Protein AF-A0A926AAN6-F1 (afdb_monomer)

Structure (mmCIF, N/CA/C/O backbone):
data_AF-A0A926AAN6-F1
#
_entry.id   AF-A0A926AAN6-F1
#
loop_
_atom_site.group_PDB
_atom_site.id
_atom_site.type_symbol
_atom_site.label_atom_id
_atom_site.label_alt_id
_atom_site.label_comp_id
_atom_site.label_asym_id
_atom_site.label_entity_id
_atom_site.label_seq_id
_atom_site.pdbx_PDB_ins_code
_atom_site.Cartn_x
_atom_site.Cartn_y
_atom_site.Cartn_z
_atom_site.occupancy
_atom_site.B_iso_or_equiv
_atom_site.auth_seq_id
_atom_site.auth_comp_id
_atom_site.auth_asym_id
_atom_site.auth_atom_id
_atom_site.pdbx_PDB_model_num
ATOM 1 N N . MET A 1 1 ? -2.891 -22.371 52.046 1.00 39.91 1 MET A N 1
ATOM 2 C CA . MET A 1 1 ? -2.602 -21.062 51.417 1.00 39.91 1 MET A CA 1
ATOM 3 C C . MET A 1 1 ? -3.390 -19.995 52.161 1.00 39.91 1 MET A C 1
ATOM 5 O O . MET A 1 1 ? -4.611 -20.008 52.103 1.00 39.91 1 MET A O 1
ATOM 9 N N . THR A 1 2 ? -2.715 -19.146 52.933 1.00 35.69 2 THR A N 1
ATOM 10 C CA . THR A 1 2 ? -3.328 -18.027 53.664 1.00 35.69 2 THR A CA 1
ATOM 11 C C . THR A 1 2 ? -3.944 -17.020 52.681 1.00 35.69 2 THR A C 1
ATOM 13 O O . THR A 1 2 ? -3.324 -16.717 51.659 1.00 35.69 2 THR A O 1
ATOM 16 N N . PRO A 1 3 ? -5.157 -16.497 52.934 1.00 47.09 3 PRO A N 1
ATOM 17 C CA . PRO A 1 3 ? -5.773 -15.512 52.055 1.00 47.09 3 PRO A CA 1
ATOM 18 C C . PRO A 1 3 ? -4.968 -14.211 52.133 1.00 47.09 3 PRO A C 1
ATOM 20 O O . PRO A 1 3 ? -4.915 -13.558 53.176 1.00 47.09 3 PRO A O 1
ATOM 23 N N . THR A 1 4 ? -4.318 -13.829 51.033 1.00 51.00 4 THR A N 1
ATOM 24 C CA . THR A 1 4 ? -3.690 -12.508 50.899 1.00 51.00 4 THR A CA 1
ATOM 25 C C . THR A 1 4 ? -4.726 -11.433 51.221 1.00 51.00 4 THR A C 1
ATOM 27 O O . THR A 1 4 ? -5.824 -11.448 50.658 1.00 51.00 4 THR A O 1
ATOM 30 N N . ARG A 1 5 ? -4.402 -10.506 52.130 1.00 64.69 5 ARG A N 1
ATOM 31 C CA . ARG A 1 5 ? -5.332 -9.445 52.547 1.00 64.69 5 ARG A CA 1
ATOM 32 C C . ARG A 1 5 ? -5.772 -8.631 51.312 1.00 64.69 5 ARG A C 1
ATOM 34 O O . ARG A 1 5 ? -4.910 -8.274 50.511 1.00 64.69 5 ARG A O 1
ATOM 41 N N . PRO A 1 6 ? -7.056 -8.239 51.175 1.00 67.88 6 PRO A N 1
ATOM 42 C CA . PRO A 1 6 ? -7.577 -7.515 50.002 1.00 67.88 6 PRO A CA 1
ATOM 43 C C . PRO A 1 6 ? -6.757 -6.278 49.588 1.00 67.88 6 PRO A C 1
ATOM 45 O O . PRO A 1 6 ? -6.590 -5.997 48.402 1.00 67.88 6 PRO A O 1
ATOM 48 N N . LYS A 1 7 ? -6.178 -5.573 50.571 1.00 75.12 7 LYS A N 1
ATOM 49 C CA . LYS A 1 7 ? -5.303 -4.409 50.358 1.00 75.12 7 LYS A CA 1
ATOM 50 C C . LYS A 1 7 ? -3.996 -4.750 49.626 1.00 75.12 7 LYS A C 1
ATOM 52 O O . LYS A 1 7 ? -3.466 -3.916 48.899 1.00 75.12 7 LYS A O 1
ATOM 57 N N . GLU A 1 8 ? -3.467 -5.959 49.802 1.00 80.62 8 GLU A N 1
ATOM 58 C CA . GLU A 1 8 ? -2.231 -6.399 49.151 1.00 80.62 8 GLU A CA 1
ATOM 59 C C . GLU A 1 8 ? -2.458 -6.688 47.662 1.00 80.62 8 GLU A C 1
ATOM 61 O O . GLU A 1 8 ? -1.670 -6.262 46.817 1.00 80.62 8 GLU A O 1
ATOM 66 N N . THR A 1 9 ? -3.577 -7.333 47.322 1.00 80.00 9 THR A N 1
ATOM 67 C CA . THR A 1 9 ? -3.981 -7.579 45.931 1.00 80.00 9 THR A CA 1
ATOM 68 C C . THR A 1 9 ? -4.187 -6.266 45.175 1.00 80.00 9 THR A C 1
ATOM 70 O O . THR A 1 9 ? -3.645 -6.092 44.085 1.00 80.00 9 THR A O 1
ATOM 73 N N . GLU A 1 10 ? -4.895 -5.301 45.770 1.00 85.31 10 GLU A N 1
ATOM 74 C CA . GLU A 1 10 ? -5.105 -3.971 45.177 1.00 85.31 10 GLU A CA 1
ATOM 75 C C . GLU A 1 10 ? -3.780 -3.224 44.945 1.00 85.31 10 GLU A C 1
ATOM 77 O O . GLU A 1 10 ? -3.587 -2.604 43.895 1.00 85.31 10 GLU A O 1
ATOM 82 N N . ARG A 1 11 ? -2.823 -3.339 45.877 1.00 85.62 11 ARG A N 1
ATOM 83 C CA . ARG A 1 11 ? -1.478 -2.766 45.723 1.00 85.62 11 ARG A CA 1
ATOM 84 C C . ARG A 1 11 ? -0.717 -3.394 44.551 1.00 85.62 11 ARG A C 1
ATOM 86 O O . ARG A 1 11 ? -0.137 -2.663 43.751 1.00 85.62 11 ARG A O 1
ATOM 93 N N . ARG A 1 12 ? -0.753 -4.725 44.406 1.00 88.31 12 ARG A N 1
ATOM 94 C CA . ARG A 1 12 ? -0.100 -5.438 43.289 1.00 88.31 12 ARG A CA 1
ATOM 95 C C . ARG A 1 12 ? -0.678 -5.029 41.930 1.00 88.31 12 ARG A C 1
ATOM 97 O O . ARG A 1 12 ? 0.085 -4.744 41.012 1.00 88.31 12 ARG A O 1
ATOM 104 N N . LEU A 1 13 ? -2.005 -4.938 41.810 1.00 88.12 13 LEU A N 1
ATOM 105 C CA . LEU A 1 13 ? -2.676 -4.513 40.571 1.00 88.12 13 LEU A CA 1
ATOM 106 C C . LEU A 1 13 ? -2.329 -3.068 40.190 1.00 88.12 13 LEU A C 1
ATOM 108 O O . LEU A 1 13 ? -2.095 -2.768 39.017 1.00 88.12 13 LEU A O 1
ATOM 112 N N . ARG A 1 14 ? -2.256 -2.176 41.186 1.00 89.00 14 ARG A N 1
ATOM 113 C CA . ARG A 1 14 ? -1.827 -0.788 40.988 1.00 89.00 14 ARG A CA 1
ATOM 114 C C . ARG A 1 14 ? -0.399 -0.715 40.449 1.00 89.00 14 ARG A C 1
ATOM 116 O O . ARG A 1 14 ? -0.176 -0.014 39.469 1.00 89.00 14 ARG A O 1
ATOM 123 N N . HIS A 1 15 ? 0.540 -1.448 41.050 1.00 90.06 15 HIS A N 1
ATOM 124 C CA . HIS A 1 15 ? 1.931 -1.469 40.591 1.00 90.06 15 HIS A CA 1
ATOM 125 C C . HIS A 1 15 ? 2.071 -2.065 39.184 1.00 90.06 15 HIS A C 1
ATOM 127 O O . HIS A 1 15 ? 2.798 -1.509 38.368 1.00 90.06 15 HIS A O 1
ATOM 133 N N . ALA A 1 16 ? 1.346 -3.145 38.875 1.00 91.50 16 ALA A N 1
ATOM 134 C CA . ALA A 1 16 ? 1.390 -3.775 37.556 1.00 91.50 16 ALA A CA 1
ATOM 135 C C . ALA A 1 16 ? 0.917 -2.829 36.437 1.00 91.50 16 ALA A C 1
ATOM 137 O O . ALA A 1 16 ? 1.589 -2.691 35.418 1.00 91.50 16 ALA A O 1
ATOM 138 N N . GLU A 1 17 ? -0.210 -2.136 36.632 1.00 94.81 17 GLU A N 1
ATOM 139 C CA . GLU A 1 17 ? -0.684 -1.144 35.656 1.00 94.81 17 GLU A CA 1
ATOM 140 C C . GLU A 1 17 ? 0.246 0.065 35.575 1.00 94.81 17 GLU A C 1
ATOM 142 O O . GLU A 1 17 ? 0.552 0.514 34.474 1.00 94.81 17 GLU A O 1
ATOM 147 N N . GLY A 1 18 ? 0.735 0.563 36.717 1.00 92.12 18 GLY A N 1
ATOM 148 C CA . GLY A 1 18 ? 1.689 1.671 36.753 1.00 92.12 18 GLY A CA 1
ATOM 149 C C . GLY A 1 18 ? 2.972 1.362 35.977 1.00 92.12 18 GLY A C 1
ATOM 150 O O . GLY A 1 18 ? 3.433 2.198 35.207 1.00 92.12 18 GLY A O 1
ATOM 151 N N . PHE A 1 19 ? 3.501 0.142 36.102 1.00 95.25 19 PHE A N 1
ATOM 152 C CA . PHE A 1 19 ? 4.673 -0.312 35.351 1.00 95.25 19 PHE A CA 1
ATOM 153 C C . PHE A 1 19 ? 4.421 -0.344 33.835 1.00 95.25 19 PHE A C 1
ATOM 155 O O . PHE A 1 19 ? 5.234 0.151 33.057 1.00 95.25 19 PHE A O 1
ATOM 162 N N . LEU A 1 20 ? 3.270 -0.868 33.400 1.00 95.25 20 LEU A N 1
ATOM 163 C CA . LEU A 1 20 ? 2.915 -0.891 31.979 1.00 95.25 20 LEU A CA 1
ATOM 164 C C . LEU A 1 20 ? 2.695 0.521 31.418 1.00 95.25 20 LEU A C 1
ATOM 166 O O . LEU A 1 20 ? 3.139 0.814 30.311 1.00 95.25 20 LEU A O 1
ATOM 170 N N . LEU A 1 21 ? 2.053 1.416 32.173 1.00 95.25 21 LEU A N 1
ATOM 171 C CA . LEU A 1 21 ? 1.875 2.812 31.760 1.00 95.25 21 LEU A CA 1
ATOM 172 C C . LEU A 1 21 ? 3.196 3.584 31.735 1.00 95.25 21 LEU A C 1
ATOM 174 O O . LEU A 1 21 ? 3.369 4.437 30.868 1.00 95.25 21 LEU A O 1
ATOM 178 N N . LEU A 1 22 ? 4.143 3.262 32.619 1.00 95.62 22 LEU A N 1
ATOM 179 C CA . LEU A 1 22 ? 5.498 3.806 32.556 1.00 95.62 22 LEU A CA 1
ATOM 180 C C . LEU A 1 22 ? 6.193 3.396 31.251 1.00 95.62 22 LEU A C 1
ATOM 182 O O . LEU A 1 22 ? 6.803 4.242 30.605 1.00 95.62 22 LEU A O 1
ATOM 186 N N . ALA A 1 23 ? 6.040 2.144 30.809 1.00 95.31 23 ALA A N 1
ATOM 187 C CA . ALA A 1 23 ? 6.554 1.715 29.507 1.00 95.31 23 ALA A CA 1
ATOM 188 C C . ALA A 1 23 ? 5.915 2.500 28.342 1.00 95.31 23 ALA A C 1
ATOM 190 O O . ALA A 1 23 ? 6.617 2.900 27.413 1.00 95.31 23 ALA A O 1
ATOM 191 N N . VAL A 1 24 ? 4.608 2.797 28.409 1.00 96.12 24 VAL A N 1
ATOM 192 C CA . VAL A 1 24 ? 3.939 3.671 27.423 1.00 96.12 24 VAL A CA 1
ATOM 193 C C . VAL A 1 24 ? 4.493 5.098 27.479 1.00 96.12 24 VAL A C 1
ATOM 195 O O . VAL A 1 24 ? 4.742 5.691 26.433 1.00 96.12 24 VAL A O 1
ATOM 198 N N . ALA A 1 25 ? 4.741 5.645 28.671 1.00 96.31 25 ALA A N 1
ATOM 199 C CA . ALA A 1 25 ? 5.341 6.967 28.830 1.00 96.31 25 ALA A CA 1
ATOM 200 C C . ALA A 1 25 ? 6.756 7.030 28.232 1.00 96.31 25 ALA A C 1
ATOM 202 O O . ALA A 1 25 ? 7.068 7.964 27.496 1.00 96.31 25 ALA A O 1
ATOM 203 N N . LEU A 1 26 ? 7.588 6.011 28.470 1.00 95.62 26 LEU A N 1
ATOM 204 C CA . LEU A 1 26 ? 8.913 5.895 27.853 1.00 95.62 26 LEU A CA 1
ATOM 205 C C . LEU A 1 26 ? 8.826 5.827 26.323 1.00 95.62 26 LEU A C 1
ATOM 207 O O . LEU A 1 26 ? 9.638 6.446 25.642 1.00 95.62 26 LEU A O 1
ATOM 211 N N . LEU A 1 27 ? 7.811 5.152 25.775 1.00 93.62 27 LEU A N 1
ATOM 212 C CA . LEU A 1 27 ? 7.558 5.130 24.333 1.00 93.62 27 LEU A CA 1
ATOM 213 C C . LEU A 1 27 ? 7.157 6.510 23.791 1.00 93.62 27 LEU A C 1
ATOM 215 O O . LEU A 1 27 ? 7.588 6.865 22.694 1.00 93.62 27 LEU A O 1
ATOM 219 N N . ILE A 1 28 ? 6.391 7.308 24.547 1.00 95.19 28 ILE A N 1
ATOM 220 C CA . ILE A 1 28 ? 6.108 8.710 24.188 1.00 95.19 28 ILE A CA 1
ATOM 221 C C . ILE A 1 28 ? 7.417 9.487 24.079 1.00 95.19 28 ILE A C 1
ATOM 223 O O . ILE A 1 28 ? 7.634 10.145 23.067 1.00 95.19 28 ILE A O 1
ATOM 227 N N . PHE A 1 29 ? 8.297 9.391 25.079 1.00 94.38 29 PHE A N 1
ATOM 228 C CA . PHE A 1 29 ? 9.581 10.094 25.061 1.00 94.38 29 PHE A CA 1
ATOM 229 C C . PHE A 1 29 ? 10.482 9.630 23.915 1.00 94.38 29 PHE A C 1
ATOM 231 O O . PHE A 1 29 ? 10.995 10.467 23.175 1.00 94.38 29 PHE A O 1
ATOM 238 N N . ALA A 1 30 ? 10.632 8.317 23.722 1.00 93.44 30 ALA A N 1
ATOM 239 C CA . ALA A 1 30 ? 11.448 7.756 22.650 1.00 93.44 30 ALA A CA 1
ATOM 240 C C . ALA A 1 30 ? 10.919 8.161 21.266 1.00 93.44 30 ALA A C 1
ATOM 242 O O . ALA A 1 30 ? 11.670 8.675 20.439 1.00 93.44 30 ALA A O 1
ATOM 243 N N . GLY A 1 31 ? 9.612 8.009 21.032 1.00 92.94 31 GLY A N 1
ATOM 244 C CA . GLY A 1 31 ? 8.982 8.410 19.777 1.00 92.94 31 GLY A CA 1
ATOM 245 C C . GLY A 1 31 ? 9.070 9.916 19.542 1.00 92.94 31 GLY A C 1
ATOM 246 O O . GLY A 1 31 ? 9.364 10.347 18.428 1.00 92.94 31 GLY A O 1
ATOM 247 N N . ALA A 1 32 ? 8.881 10.723 20.589 1.00 91.81 32 ALA A N 1
ATOM 248 C CA . ALA A 1 32 ? 9.013 12.168 20.502 1.00 91.81 32 ALA A CA 1
ATOM 249 C C . ALA A 1 32 ? 10.443 12.593 20.139 1.00 91.81 32 ALA A C 1
ATOM 251 O O . ALA A 1 32 ? 10.627 13.434 19.259 1.00 91.81 32 ALA A O 1
ATOM 252 N N . PHE A 1 33 ? 11.444 11.981 20.773 1.00 92.62 33 PHE A N 1
ATOM 253 C CA . PHE A 1 33 ? 12.853 12.216 20.477 1.00 92.62 33 PHE A CA 1
ATOM 254 C C . PHE A 1 33 ? 13.185 11.871 19.020 1.00 92.62 33 PHE A C 1
ATOM 256 O O . PHE A 1 33 ? 13.723 12.713 18.302 1.00 92.62 33 PHE A O 1
ATOM 263 N N . SER A 1 34 ? 12.786 10.684 18.545 1.00 91.81 34 SER A N 1
ATOM 264 C CA . SER A 1 34 ? 12.990 10.278 17.148 1.00 91.81 34 SER A CA 1
ATOM 265 C C . SER A 1 34 ? 12.321 11.240 16.161 1.00 91.81 34 SER A C 1
ATOM 267 O O . SER A 1 34 ? 12.946 11.675 15.197 1.00 91.81 34 SER A O 1
ATOM 269 N N . LEU A 1 35 ? 11.069 11.628 16.412 1.00 92.25 35 LEU A N 1
ATOM 270 C CA . LEU A 1 35 ? 10.323 12.521 15.521 1.00 92.25 35 LEU A CA 1
ATOM 271 C C . LEU A 1 35 ? 10.901 13.941 15.494 1.00 92.25 35 LEU A C 1
ATOM 273 O O . LEU A 1 35 ? 10.916 14.569 14.434 1.00 92.25 35 LEU A O 1
ATOM 277 N N . LEU A 1 36 ? 11.399 14.450 16.624 1.00 89.62 36 LEU A N 1
ATOM 278 C CA . LEU A 1 36 ? 12.101 15.734 16.671 1.00 89.62 36 LEU A CA 1
ATOM 279 C C . LEU A 1 36 ? 13.431 15.685 15.920 1.00 89.62 36 LEU A C 1
ATOM 281 O O . LEU A 1 36 ? 13.726 16.625 15.185 1.00 89.62 36 LEU A O 1
ATOM 285 N N . ALA A 1 37 ? 14.195 14.598 16.049 1.00 90.19 37 ALA A N 1
ATOM 286 C CA . ALA A 1 37 ? 15.444 14.423 15.311 1.00 90.19 37 ALA A CA 1
ATOM 287 C C . ALA A 1 37 ? 15.208 14.447 13.791 1.00 90.19 37 ALA A C 1
ATOM 289 O O . ALA A 1 37 ? 15.947 15.098 13.057 1.00 90.19 37 ALA A O 1
ATOM 290 N N . VAL A 1 38 ? 14.129 13.809 13.325 1.00 89.94 38 VAL A N 1
ATOM 291 C CA . VAL A 1 38 ? 13.781 13.749 11.898 1.00 89.94 38 VAL A CA 1
ATOM 292 C C . VAL A 1 38 ? 13.192 15.067 11.381 1.00 89.94 38 VAL A C 1
ATOM 294 O O . VAL A 1 38 ? 13.515 15.504 10.278 1.00 89.94 38 VAL A O 1
ATOM 297 N N . LYS A 1 39 ? 12.319 15.729 12.153 1.00 89.06 39 LYS A N 1
ATOM 298 C CA . LYS A 1 39 ? 11.575 16.917 11.683 1.00 89.06 39 LYS A CA 1
ATOM 299 C C . LYS A 1 39 ? 12.218 18.256 12.031 1.00 89.06 39 LYS A C 1
ATOM 301 O O . LYS A 1 39 ? 11.873 19.265 11.416 1.00 89.06 39 LYS A O 1
ATOM 306 N N . GLY A 1 40 ? 13.147 18.280 12.983 1.00 85.50 40 GLY A N 1
ATOM 307 C CA . GLY A 1 40 ? 13.863 19.475 13.433 1.00 85.50 40 GLY A CA 1
ATOM 308 C C . GLY A 1 40 ? 14.506 20.284 12.299 1.00 85.50 40 GLY A C 1
ATOM 309 O O . GLY A 1 40 ? 14.237 21.485 12.214 1.00 85.50 40 GLY A O 1
ATOM 310 N N . PRO A 1 41 ? 15.264 19.662 11.372 1.00 83.88 41 PRO A N 1
ATOM 311 C CA . PRO A 1 41 ? 15.881 20.382 10.255 1.00 83.88 41 PRO A CA 1
ATOM 312 C C . PRO A 1 41 ? 14.861 21.098 9.356 1.00 83.88 41 PRO A C 1
ATOM 314 O O . PRO A 1 41 ? 15.060 22.250 8.974 1.00 83.88 41 PRO A O 1
ATOM 317 N N . GLY A 1 42 ? 13.724 20.452 9.071 1.00 81.00 42 GLY A N 1
ATOM 318 C CA . GLY A 1 42 ? 12.646 21.043 8.271 1.00 81.00 42 GLY A CA 1
ATOM 319 C C . GLY A 1 42 ? 11.953 22.221 8.964 1.00 81.00 42 GLY A C 1
ATOM 320 O O . GLY A 1 42 ? 11.536 23.169 8.297 1.00 81.00 42 GLY A O 1
ATOM 321 N N . LEU A 1 43 ? 11.870 22.198 10.299 1.00 84.25 43 LEU A N 1
ATOM 322 C CA . LEU A 1 43 ? 11.372 23.329 11.086 1.00 84.25 43 LEU A CA 1
ATOM 323 C C . LEU A 1 43 ? 12.321 24.530 10.998 1.00 84.25 43 LEU A C 1
ATOM 325 O O . LEU A 1 43 ? 11.846 25.646 10.800 1.00 84.25 43 LEU A O 1
ATOM 329 N N . ALA A 1 44 ? 13.636 24.314 11.080 1.00 82.12 44 ALA A N 1
ATOM 330 C CA . ALA A 1 44 ? 14.626 25.386 10.947 1.00 82.12 44 ALA A CA 1
ATOM 331 C C . ALA A 1 44 ? 14.600 26.017 9.543 1.00 82.12 44 ALA A C 1
ATOM 333 O O . ALA A 1 44 ? 14.515 27.236 9.413 1.00 82.12 44 ALA A O 1
ATOM 334 N N . ALA A 1 45 ? 14.559 25.188 8.495 1.00 79.88 45 ALA A N 1
ATOM 335 C CA . ALA A 1 45 ? 14.480 25.650 7.107 1.00 79.88 45 ALA A CA 1
ATOM 336 C C . ALA A 1 45 ? 13.193 26.440 6.793 1.00 79.88 45 ALA A C 1
ATOM 338 O O . ALA A 1 45 ? 13.163 27.226 5.853 1.00 79.88 45 ALA A O 1
ATOM 339 N N . SER A 1 46 ? 12.125 26.257 7.579 1.00 82.69 46 SER A N 1
ATOM 340 C CA . SER A 1 46 ? 10.851 26.960 7.379 1.00 82.69 46 SER A CA 1
ATOM 341 C C . SER A 1 46 ? 10.842 28.418 7.850 1.00 82.69 46 SER A C 1
ATOM 343 O O . SER A 1 46 ? 9.863 29.118 7.606 1.00 82.69 46 SER A O 1
ATOM 345 N N . ALA A 1 47 ? 11.901 28.895 8.513 1.00 80.75 47 ALA A N 1
ATOM 346 C CA . ALA A 1 47 ? 11.962 30.257 9.048 1.00 80.75 47 ALA A CA 1
ATOM 347 C C . ALA A 1 47 ? 11.866 31.347 7.963 1.00 80.75 47 ALA A C 1
ATOM 349 O O . ALA A 1 47 ? 11.318 32.414 8.222 1.00 80.75 47 ALA A O 1
ATOM 350 N N . SER A 1 48 ? 12.354 31.066 6.753 1.00 81.56 48 SER A N 1
ATOM 351 C CA . SER A 1 48 ? 12.289 31.965 5.593 1.00 81.56 48 SER A CA 1
ATOM 352 C C . SER A 1 48 ? 11.074 31.721 4.688 1.00 81.56 48 SER A C 1
ATOM 354 O O . SER A 1 48 ? 10.930 32.386 3.663 1.00 81.56 48 SER A O 1
ATOM 356 N N . ALA A 1 49 ? 10.202 30.766 5.030 1.00 87.88 49 ALA A N 1
ATOM 357 C CA . ALA A 1 49 ? 9.058 30.398 4.205 1.00 87.88 49 ALA A CA 1
ATOM 358 C C . ALA A 1 49 ? 7.870 31.358 4.394 1.00 87.88 49 ALA A C 1
ATOM 360 O O . ALA A 1 49 ? 7.607 31.866 5.486 1.00 87.88 49 ALA A O 1
ATOM 361 N N . VAL A 1 50 ? 7.098 31.561 3.328 1.00 90.81 50 VAL A N 1
ATOM 362 C CA . VAL A 1 50 ? 5.937 32.455 3.323 1.00 90.81 50 VAL A CA 1
ATOM 363 C C . VAL A 1 50 ? 4.743 31.757 3.964 1.00 90.81 50 VAL A C 1
ATOM 365 O O . VAL A 1 50 ? 4.268 30.719 3.494 1.00 90.81 50 VAL A O 1
ATOM 368 N N . ASN A 1 51 ? 4.221 32.341 5.041 1.00 91.50 51 ASN A N 1
ATOM 369 C CA . ASN A 1 51 ? 3.037 31.818 5.708 1.00 91.50 51 ASN A CA 1
ATOM 370 C C . ASN A 1 51 ? 1.758 32.284 5.007 1.00 91.50 51 ASN A C 1
ATOM 372 O O . ASN A 1 51 ? 1.352 33.435 5.129 1.00 91.50 51 ASN A O 1
ATOM 376 N N . ILE A 1 52 ? 1.062 31.368 4.337 1.00 90.69 52 ILE A N 1
ATOM 377 C CA . ILE A 1 52 ? -0.126 31.665 3.521 1.00 90.69 52 ILE A CA 1
ATOM 378 C C . ILE A 1 52 ? -1.303 32.212 4.340 1.00 90.69 52 ILE A C 1
ATOM 380 O O . ILE A 1 52 ? -2.222 32.825 3.790 1.00 90.69 52 ILE A O 1
ATOM 384 N N . ASN A 1 53 ? -1.289 32.009 5.660 1.00 91.38 53 ASN A N 1
ATOM 385 C CA . ASN A 1 53 ? -2.325 32.495 6.562 1.00 91.38 53 ASN A CA 1
ATOM 386 C C . ASN A 1 53 ? -2.068 33.901 7.107 1.00 91.38 53 ASN A C 1
ATOM 388 O O . ASN A 1 53 ? -3.013 34.539 7.567 1.00 91.38 53 ASN A O 1
ATOM 392 N N . THR A 1 54 ? -0.836 34.403 7.023 1.00 90.50 54 THR A N 1
ATOM 393 C CA . THR A 1 54 ? -0.477 35.750 7.497 1.00 90.50 54 THR A CA 1
ATOM 394 C C . THR A 1 54 ? 0.060 36.648 6.390 1.00 90.50 54 THR A C 1
ATOM 396 O O . THR A 1 54 ? -0.007 37.863 6.532 1.00 90.50 54 THR A O 1
ATOM 399 N N . ALA A 1 55 ? 0.514 36.074 5.275 1.00 90.81 55 ALA A N 1
ATOM 400 C CA . ALA A 1 55 ? 1.084 36.796 4.149 1.00 90.81 55 ALA A CA 1
ATOM 401 C C . ALA A 1 55 ? 0.111 37.826 3.561 1.00 90.81 55 ALA A C 1
ATOM 403 O O . ALA A 1 55 ? -1.112 37.606 3.499 1.00 90.81 55 ALA A O 1
ATOM 404 N N . SER A 1 56 ? 0.694 38.939 3.128 1.00 92.94 56 SER A N 1
ATOM 405 C CA . SER A 1 56 ? 0.085 39.997 2.333 1.00 92.94 56 SER A CA 1
ATOM 406 C C . SER A 1 56 ? -0.141 39.550 0.883 1.00 92.94 56 SER A C 1
ATOM 408 O O . SER A 1 56 ? 0.421 38.560 0.410 1.00 92.94 56 SER A O 1
ATOM 410 N N . GLY A 1 57 ? -0.955 40.311 0.141 1.00 89.31 57 GLY A N 1
ATOM 411 C CA . GLY A 1 57 ? -1.175 40.048 -1.285 1.00 89.31 57 GLY A CA 1
ATOM 412 C C . GLY A 1 57 ? 0.115 40.133 -2.111 1.00 89.31 57 GLY A C 1
ATOM 413 O O . GLY A 1 57 ? 0.279 39.361 -3.046 1.00 89.31 57 GLY A O 1
ATOM 414 N N . GLN A 1 58 ? 1.053 41.013 -1.743 1.00 91.88 58 GLN A N 1
ATOM 415 C CA . GLN A 1 58 ? 2.336 41.151 -2.443 1.00 91.88 58 GLN A CA 1
ATOM 416 C C . GLN A 1 58 ? 3.257 39.949 -2.211 1.00 91.88 58 GLN A C 1
ATOM 418 O O . GLN A 1 58 ? 3.863 39.452 -3.156 1.00 91.88 58 GLN A O 1
ATOM 423 N N . GLU A 1 59 ? 3.346 39.457 -0.975 1.00 90.88 59 GLU A N 1
ATOM 424 C CA . GLU A 1 59 ? 4.157 38.276 -0.651 1.00 90.88 59 GLU A CA 1
ATOM 425 C C . GLU A 1 59 ? 3.615 37.021 -1.339 1.00 90.88 59 GLU A C 1
ATOM 427 O O . GLU A 1 59 ? 4.388 36.251 -1.901 1.00 90.88 59 GLU A O 1
ATOM 432 N N . LEU A 1 60 ? 2.288 36.841 -1.360 1.00 88.69 60 LEU A N 1
ATOM 433 C CA . LEU A 1 60 ? 1.650 35.729 -2.071 1.00 88.69 60 LEU A CA 1
ATOM 434 C C . LEU A 1 60 ? 1.825 35.828 -3.588 1.00 88.69 60 LEU A C 1
ATOM 436 O O . LEU A 1 60 ? 2.079 34.808 -4.221 1.00 88.69 60 LEU A O 1
ATOM 440 N N . ALA A 1 61 ? 1.720 37.033 -4.159 1.00 89.88 61 ALA A N 1
ATOM 441 C CA . ALA A 1 61 ? 1.955 37.265 -5.582 1.00 89.88 61 ALA A CA 1
ATOM 442 C C . ALA A 1 61 ? 3.376 36.854 -5.989 1.00 89.88 61 ALA A C 1
ATOM 444 O O . ALA A 1 61 ? 3.539 36.123 -6.958 1.00 89.88 61 ALA A O 1
ATOM 445 N N . ARG A 1 62 ? 4.393 37.240 -5.204 1.00 90.50 62 ARG A N 1
ATOM 446 C CA . ARG A 1 62 ? 5.788 36.833 -5.450 1.00 90.50 62 ARG A CA 1
ATOM 447 C C . ARG A 1 62 ? 6.006 35.337 -5.242 1.00 90.50 62 ARG A C 1
ATOM 449 O O . ARG A 1 62 ? 6.692 34.710 -6.035 1.00 90.50 62 ARG A O 1
ATOM 456 N N . ALA A 1 63 ? 5.449 34.768 -4.173 1.00 87.50 63 ALA A N 1
ATOM 457 C CA . ALA A 1 63 ? 5.687 33.371 -3.821 1.00 87.50 63 ALA A CA 1
ATOM 458 C C . ALA A 1 63 ? 5.033 32.382 -4.797 1.00 87.50 63 ALA A C 1
ATOM 460 O O . ALA A 1 63 ? 5.561 31.294 -4.994 1.00 87.50 63 ALA A O 1
ATOM 461 N N . LEU A 1 64 ? 3.883 32.742 -5.374 1.00 87.44 64 LEU A N 1
ATOM 462 C CA . LEU A 1 64 ? 3.120 31.897 -6.298 1.00 87.44 64 LEU A CA 1
ATOM 463 C C . LEU A 1 64 ? 3.266 32.314 -7.768 1.00 87.44 64 LEU A C 1
ATOM 465 O O . LEU A 1 64 ? 2.646 31.678 -8.613 1.00 87.44 64 LEU A O 1
ATOM 469 N N . ASP A 1 65 ? 4.028 33.371 -8.059 1.00 88.94 65 ASP A N 1
ATOM 470 C CA . ASP A 1 65 ? 4.128 33.984 -9.390 1.00 88.94 65 ASP A CA 1
ATOM 471 C C . ASP A 1 65 ? 2.745 34.326 -9.987 1.00 88.94 65 ASP A C 1
ATOM 473 O O . ASP A 1 65 ? 2.365 33.905 -11.079 1.00 88.94 65 ASP A O 1
ATOM 477 N N . LEU A 1 66 ? 1.930 35.045 -9.202 1.00 88.00 66 LEU A N 1
ATOM 478 C CA . LEU A 1 66 ? 0.554 35.412 -9.555 1.00 88.00 66 LEU A CA 1
ATOM 479 C C . LEU A 1 66 ? 0.380 36.925 -9.723 1.00 88.00 66 LEU A C 1
ATOM 481 O O . LEU A 1 66 ? 0.989 37.699 -8.980 1.00 88.00 66 LEU A O 1
ATOM 485 N N . PRO A 1 67 ? -0.557 37.370 -10.585 1.00 91.25 67 PRO A N 1
ATOM 486 C CA . PRO A 1 67 ? -1.005 38.757 -10.602 1.00 91.25 67 PRO A CA 1
ATOM 487 C C . PRO A 1 67 ? -1.483 39.213 -9.216 1.00 91.25 67 PRO A C 1
ATOM 489 O O . PRO A 1 67 ? -2.219 38.497 -8.526 1.00 91.25 67 PRO A O 1
ATOM 492 N N . LEU A 1 68 ? -1.113 40.436 -8.821 1.00 91.62 68 LEU A N 1
ATOM 493 C CA . LEU A 1 68 ? -1.393 40.976 -7.484 1.00 91.62 68 LEU A CA 1
ATOM 494 C C . LEU A 1 68 ? -2.887 40.940 -7.125 1.00 91.62 68 LEU A C 1
ATOM 496 O O . LEU A 1 68 ? -3.244 40.676 -5.977 1.00 91.62 68 LEU A O 1
ATOM 500 N N . ASP A 1 69 ? -3.766 41.156 -8.100 1.00 88.88 69 ASP A N 1
ATOM 501 C CA . ASP A 1 69 ? -5.215 41.160 -7.893 1.00 88.88 69 ASP A CA 1
ATOM 502 C C . ASP A 1 69 ? -5.754 39.767 -7.550 1.00 88.88 69 ASP A C 1
ATOM 504 O O . ASP A 1 69 ? -6.630 39.625 -6.693 1.00 88.88 69 ASP A O 1
ATOM 508 N N . GLN A 1 70 ? -5.185 38.716 -8.152 1.00 88.50 70 GLN A N 1
ATOM 509 C CA . GLN A 1 70 ? -5.519 37.333 -7.811 1.00 88.50 70 GLN A CA 1
ATOM 510 C C . GLN A 1 70 ? -5.049 37.005 -6.391 1.00 88.50 70 GLN A C 1
ATOM 512 O O . GLN A 1 70 ? -5.819 36.460 -5.599 1.00 88.50 70 GLN A O 1
ATOM 517 N N . ALA A 1 71 ? -3.830 37.413 -6.027 1.00 88.69 71 ALA A N 1
ATOM 518 C CA . ALA A 1 71 ? -3.301 37.217 -4.680 1.00 88.69 71 ALA A CA 1
ATOM 519 C C . ALA A 1 71 ? -4.117 37.968 -3.607 1.00 88.69 71 ALA A C 1
ATOM 521 O O . ALA A 1 71 ? -4.402 37.413 -2.543 1.00 88.69 71 ALA A O 1
ATOM 522 N N . LYS A 1 72 ? -4.580 39.195 -3.890 1.00 90.44 72 LYS A N 1
ATOM 523 C CA . LYS A 1 72 ? -5.488 39.949 -3.003 1.00 90.44 72 LYS A CA 1
ATOM 524 C C . LYS A 1 72 ? -6.817 39.219 -2.780 1.00 90.44 72 LYS A C 1
ATOM 526 O O . LYS A 1 72 ? -7.262 39.123 -1.637 1.00 90.44 72 LYS A O 1
ATOM 531 N N . ARG A 1 73 ? -7.407 38.623 -3.824 1.00 87.25 73 ARG A N 1
ATOM 532 C CA . ARG A 1 73 ? -8.635 37.810 -3.701 1.00 87.25 73 ARG A CA 1
ATOM 533 C C . ARG A 1 73 ? -8.437 36.558 -2.841 1.00 87.25 73 ARG A C 1
ATOM 535 O O . ARG A 1 73 ? -9.355 36.155 -2.131 1.00 87.25 73 ARG A O 1
ATOM 542 N N . ILE A 1 74 ? -7.244 35.955 -2.850 1.00 86.94 74 ILE A N 1
ATOM 543 C CA . ILE A 1 74 ? -6.911 34.839 -1.945 1.00 86.94 74 ILE A CA 1
ATOM 544 C C . ILE A 1 74 ? -6.924 35.315 -0.486 1.00 86.94 74 ILE A C 1
ATOM 546 O O . ILE A 1 74 ? -7.519 34.655 0.370 1.00 86.94 74 ILE A O 1
ATOM 550 N N . VAL A 1 75 ? -6.314 36.471 -0.200 1.00 89.06 75 VAL A N 1
ATOM 551 C CA . VAL A 1 75 ? -6.307 37.077 1.144 1.00 89.06 75 VAL A CA 1
ATOM 552 C C . VAL A 1 75 ? -7.725 37.418 1.608 1.00 89.06 75 VAL A C 1
ATOM 554 O O . VAL A 1 75 ? -8.069 37.179 2.766 1.00 89.06 75 VAL A O 1
ATOM 557 N N . GLU A 1 76 ? -8.571 37.926 0.716 1.00 87.81 76 GLU A N 1
ATOM 558 C CA . GLU A 1 76 ? -9.973 38.219 1.016 1.00 87.81 76 GLU A CA 1
ATOM 559 C C . GLU A 1 76 ? -10.787 36.944 1.282 1.00 87.81 76 GLU A C 1
ATOM 561 O O . GLU A 1 76 ? -11.471 36.844 2.303 1.00 87.81 76 GLU A O 1
ATOM 566 N N . SER A 1 77 ? -10.628 35.910 0.446 1.00 84.81 77 SER A N 1
ATOM 567 C CA . SER A 1 77 ? -11.255 34.604 0.677 1.00 84.81 77 SER A CA 1
ATOM 568 C C . SER A 1 77 ? -10.836 33.999 2.017 1.00 84.81 77 SER A C 1
ATOM 570 O O . SER A 1 77 ? -11.665 33.359 2.665 1.00 84.81 77 SER A O 1
ATOM 572 N N . ARG A 1 78 ? -9.576 34.180 2.432 1.00 87.31 78 ARG A N 1
ATOM 573 C CA . ARG A 1 78 ? -9.071 33.758 3.747 1.00 87.31 78 ARG A CA 1
ATOM 574 C C . ARG A 1 78 ? -9.757 34.520 4.885 1.00 87.31 78 ARG A C 1
ATOM 576 O O . ARG A 1 78 ? -10.083 33.920 5.903 1.00 87.31 78 ARG A O 1
ATOM 583 N N . ARG A 1 79 ? -10.000 35.826 4.730 1.00 85.81 79 ARG A N 1
ATOM 584 C CA . ARG A 1 79 ? -10.718 36.630 5.739 1.00 85.81 79 ARG A CA 1
ATOM 585 C C . ARG A 1 79 ? -12.173 36.186 5.899 1.00 85.81 79 ARG A C 1
ATOM 587 O O . ARG A 1 79 ? -12.649 36.117 7.023 1.00 85.81 79 ARG A O 1
ATOM 594 N N . GLN A 1 80 ? -12.849 35.843 4.803 1.00 85.38 80 GLN A N 1
ATOM 595 C CA . GLN A 1 80 ? -14.257 35.427 4.832 1.00 85.38 80 GLN A CA 1
ATOM 596 C C . GLN A 1 80 ? -14.459 33.973 5.289 1.00 85.38 80 GLN A C 1
ATOM 598 O O . GLN A 1 80 ? -15.411 33.676 6.001 1.00 85.38 80 GLN A O 1
ATOM 603 N N . ARG A 1 81 ? -13.589 33.048 4.859 1.00 83.31 81 ARG A N 1
ATOM 604 C CA . ARG A 1 81 ? -13.756 31.596 5.088 1.00 83.31 81 ARG A CA 1
ATOM 605 C C . ARG A 1 81 ? -12.885 31.036 6.213 1.00 83.31 81 ARG A C 1
ATOM 607 O O . ARG A 1 81 ? -13.014 29.861 6.548 1.00 83.31 81 ARG A O 1
ATOM 614 N N . GLY A 1 82 ? -12.005 31.857 6.779 1.00 85.62 82 GLY A N 1
ATOM 615 C CA . GLY A 1 82 ? -11.026 31.450 7.778 1.00 85.62 82 GLY A CA 1
ATOM 616 C C . GLY A 1 82 ? -9.690 30.978 7.181 1.00 85.62 82 GLY A C 1
ATOM 617 O O . GLY A 1 82 ? -9.507 30.941 5.959 1.00 85.62 82 GLY A O 1
ATOM 618 N N . PRO A 1 83 ? -8.723 30.639 8.052 1.00 87.00 83 PRO A N 1
ATOM 619 C CA . PRO A 1 83 ? -7.383 30.234 7.645 1.00 87.00 83 PRO A CA 1
ATOM 620 C C . PRO A 1 83 ? -7.397 28.928 6.846 1.00 87.00 83 PRO A C 1
ATOM 622 O O . PRO A 1 83 ? -8.188 28.016 7.095 1.00 87.00 83 PRO A O 1
ATOM 625 N N . PHE A 1 84 ? -6.460 28.808 5.912 1.00 87.69 84 PHE A N 1
ATOM 626 C CA . PHE A 1 84 ? -6.217 27.573 5.183 1.00 87.69 84 PHE A CA 1
ATOM 627 C C . PHE A 1 84 ? -5.663 26.497 6.122 1.00 87.69 84 PHE A C 1
ATOM 629 O O . PHE A 1 84 ? -4.834 26.778 6.988 1.00 87.69 84 PHE A O 1
ATOM 636 N N . GLY A 1 85 ? -6.129 25.257 5.948 1.00 83.44 85 GLY A N 1
ATOM 637 C CA . GLY A 1 85 ? -5.703 24.114 6.761 1.00 83.44 85 GLY A CA 1
ATOM 638 C C . GLY A 1 85 ? -4.414 23.440 6.280 1.00 83.44 85 GLY A C 1
ATOM 639 O O . GLY A 1 85 ? -3.720 22.818 7.080 1.00 83.44 85 GLY A O 1
ATOM 640 N N . ASP A 1 86 ? -4.090 23.567 4.995 1.00 88.00 86 ASP A N 1
ATOM 641 C CA . ASP A 1 86 ? -2.926 22.964 4.343 1.00 88.00 86 ASP A CA 1
ATOM 642 C C . ASP A 1 86 ? -2.482 23.822 3.149 1.00 88.00 86 ASP A C 1
ATOM 644 O O . ASP A 1 86 ? -3.301 24.544 2.577 1.00 88.00 86 ASP A O 1
ATOM 648 N N . VAL A 1 87 ? -1.212 23.728 2.739 1.00 86.00 87 VAL A N 1
ATOM 649 C CA . VAL A 1 87 ? -0.703 24.441 1.545 1.00 86.00 87 VAL A CA 1
ATOM 650 C C . VAL A 1 87 ? -1.473 24.035 0.283 1.00 86.00 87 VAL A C 1
ATOM 652 O O . VAL A 1 87 ? -1.785 24.872 -0.566 1.00 86.00 87 VAL A O 1
ATOM 655 N N . GLY A 1 88 ? -1.876 22.765 0.194 1.00 83.12 88 GLY A N 1
ATOM 656 C CA . GLY A 1 88 ? -2.690 22.248 -0.904 1.00 83.12 88 GLY A CA 1
ATOM 657 C C . GLY A 1 88 ? -4.070 22.906 -1.018 1.00 83.12 88 GLY A C 1
ATOM 658 O O . GLY A 1 88 ? -4.675 22.848 -2.089 1.00 83.12 88 GLY A O 1
ATOM 659 N N . ALA A 1 89 ? -4.566 23.591 0.017 1.00 84.31 89 ALA A N 1
ATOM 660 C CA . ALA A 1 89 ? -5.816 24.343 -0.042 1.00 84.31 89 ALA A CA 1
ATOM 661 C C . ALA A 1 89 ? -5.780 25.467 -1.082 1.00 84.31 89 ALA A C 1
ATOM 663 O O . ALA A 1 89 ? -6.820 25.782 -1.660 1.00 84.31 89 ALA A O 1
ATOM 664 N N . LEU A 1 90 ? -4.594 26.007 -1.378 1.00 83.31 90 LEU A N 1
ATOM 665 C CA . LEU A 1 90 ? -4.415 26.996 -2.438 1.00 83.31 90 LEU A CA 1
ATOM 666 C C . LEU A 1 90 ? -4.752 26.417 -3.812 1.00 83.31 90 LEU A C 1
ATOM 668 O O . LEU A 1 90 ? -5.456 27.059 -4.578 1.00 83.31 90 LEU A O 1
ATOM 672 N N . SER A 1 91 ? -4.372 25.166 -4.086 1.00 79.94 91 SER A N 1
ATOM 673 C CA . SER A 1 91 ? -4.671 24.495 -5.364 1.00 79.94 91 SER A CA 1
ATOM 674 C C . SER A 1 91 ? -6.168 24.219 -5.588 1.00 79.94 91 SER A C 1
ATOM 676 O O . SER A 1 91 ? -6.587 23.866 -6.692 1.00 79.94 91 SER A O 1
ATOM 678 N N . ARG A 1 92 ? -6.983 24.352 -4.530 1.00 81.00 92 ARG A N 1
ATOM 679 C CA . ARG A 1 92 ? -8.449 24.228 -4.576 1.00 81.00 92 ARG A CA 1
ATOM 680 C C . ARG A 1 92 ? -9.138 25.564 -4.858 1.00 81.00 92 ARG A C 1
ATOM 682 O O . ARG A 1 92 ? -10.344 25.580 -5.100 1.00 81.00 92 ARG A O 1
ATOM 689 N N . GLN A 1 93 ? -8.400 26.673 -4.835 1.00 79.88 93 GLN A N 1
ATOM 690 C CA . GLN A 1 93 ? -8.915 27.973 -5.243 1.00 79.88 93 GLN A CA 1
ATOM 691 C C . GLN A 1 93 ? -8.955 28.043 -6.767 1.00 79.88 93 GLN A C 1
ATOM 693 O O . GLN A 1 93 ? -7.960 27.777 -7.432 1.00 79.88 93 GLN A O 1
ATOM 698 N N . ARG A 1 94 ? -10.101 28.445 -7.329 1.00 76.00 94 ARG A N 1
ATOM 699 C CA . ARG A 1 94 ? -10.289 28.543 -8.791 1.00 76.00 94 ARG A CA 1
ATOM 700 C C . ARG A 1 94 ? -9.277 29.465 -9.481 1.00 76.00 94 ARG A C 1
ATOM 702 O O . ARG A 1 94 ? -9.059 29.323 -10.674 1.00 76.00 94 ARG A O 1
ATOM 709 N N . LEU A 1 95 ? -8.708 30.412 -8.737 1.00 72.38 95 LEU A N 1
ATOM 710 C CA . LEU A 1 95 ? -7.827 31.466 -9.240 1.00 72.38 95 LEU A CA 1
ATOM 711 C C . LEU A 1 95 ? -6.337 31.104 -9.170 1.00 72.38 95 LEU A C 1
ATOM 713 O O . LEU A 1 95 ? -5.513 31.942 -9.503 1.00 72.38 95 LEU A O 1
ATOM 717 N N . VAL A 1 96 ? -5.982 29.902 -8.707 1.00 76.06 96 VAL A N 1
ATOM 718 C CA . VAL A 1 96 ? -4.583 29.511 -8.503 1.00 76.06 96 VAL A CA 1
ATOM 719 C C . VAL A 1 96 ? -4.255 28.304 -9.386 1.00 76.06 96 VAL A C 1
ATOM 721 O O . VAL A 1 96 ? -4.822 27.227 -9.168 1.00 76.06 96 VAL A O 1
ATOM 724 N N . PRO A 1 97 ? -3.338 28.437 -10.363 1.00 79.38 97 PRO A N 1
ATOM 725 C CA . PRO A 1 97 ? -2.837 27.307 -11.132 1.00 79.38 97 PRO A CA 1
ATOM 726 C C . PRO A 1 97 ? -2.230 26.260 -10.195 1.00 79.38 97 PRO A C 1
ATOM 728 O O . PRO A 1 97 ? -1.462 26.583 -9.287 1.00 79.38 97 PRO A O 1
ATOM 731 N N . ARG A 1 98 ? -2.559 24.982 -10.407 1.00 76.38 98 ARG A N 1
ATOM 732 C CA . ARG A 1 98 ? -2.026 23.892 -9.569 1.00 76.38 98 ARG A CA 1
ATOM 733 C C . ARG A 1 98 ? -0.503 23.812 -9.645 1.00 76.38 98 ARG A C 1
ATOM 735 O O . ARG A 1 98 ? 0.141 23.516 -8.643 1.00 76.38 98 ARG A O 1
ATOM 742 N N . ASP A 1 99 ? 0.037 24.127 -10.811 1.00 75.06 99 ASP A N 1
ATOM 743 C CA . ASP A 1 99 ? 1.459 24.055 -11.137 1.00 75.06 99 ASP A CA 1
ATOM 744 C C . ASP A 1 99 ? 2.247 25.124 -10.368 1.00 75.06 99 ASP A C 1
ATOM 746 O O . ASP A 1 99 ? 3.316 24.838 -9.834 1.00 75.06 99 ASP A O 1
ATOM 750 N N . ALA A 1 100 ? 1.655 26.313 -10.203 1.00 78.62 100 ALA A N 1
ATOM 751 C CA . ALA A 1 100 ? 2.203 27.392 -9.385 1.00 78.62 100 ALA A CA 1
ATOM 752 C C . ALA A 1 100 ? 2.320 26.977 -7.910 1.00 78.62 100 ALA A C 1
ATOM 754 O O . ALA A 1 100 ? 3.367 27.144 -7.285 1.00 78.62 100 ALA A O 1
ATOM 755 N N . VAL A 1 101 ? 1.277 26.345 -7.355 1.00 81.25 101 VAL A N 1
ATOM 756 C CA . VAL A 1 101 ? 1.328 25.815 -5.979 1.00 81.25 101 VAL A CA 1
ATOM 757 C C . VAL A 1 101 ? 2.355 24.695 -5.865 1.00 81.25 101 VAL A C 1
ATOM 759 O O . VAL A 1 101 ? 3.093 24.657 -4.887 1.00 81.25 101 VAL A O 1
ATOM 762 N N . ALA A 1 102 ? 2.417 23.787 -6.842 1.00 77.44 102 ALA A N 1
ATOM 763 C CA . ALA A 1 102 ? 3.365 22.678 -6.833 1.00 77.44 102 ALA A CA 1
ATOM 764 C C . ALA A 1 102 ? 4.825 23.164 -6.880 1.00 77.44 102 ALA A C 1
ATOM 766 O O . ALA A 1 102 ? 5.650 22.647 -6.128 1.00 77.44 102 ALA A O 1
ATOM 767 N N . GLY A 1 103 ? 5.124 24.177 -7.700 1.00 77.00 103 GLY A N 1
ATOM 768 C CA . GLY A 1 103 ? 6.448 24.798 -7.784 1.00 77.00 103 GLY A CA 1
ATOM 769 C C . GLY A 1 103 ? 6.838 25.564 -6.517 1.00 77.00 103 GLY A C 1
ATOM 770 O O . GLY A 1 103 ? 7.987 25.501 -6.088 1.00 77.00 103 GLY A O 1
ATOM 771 N N . ALA A 1 104 ? 5.873 26.223 -5.869 1.00 83.56 104 ALA A N 1
ATOM 772 C CA . ALA A 1 104 ? 6.108 27.036 -4.677 1.00 83.56 104 ALA A CA 1
ATOM 773 C C . ALA A 1 104 ? 5.989 26.275 -3.343 1.00 83.56 104 ALA A C 1
ATOM 775 O O . ALA A 1 104 ? 6.400 26.794 -2.307 1.00 83.56 104 ALA A O 1
ATOM 776 N N . ALA A 1 105 ? 5.437 25.055 -3.322 1.00 82.06 105 ALA A N 1
ATOM 777 C CA . ALA A 1 105 ? 5.025 24.354 -2.097 1.00 82.06 105 ALA A CA 1
ATOM 778 C C . ALA A 1 105 ? 6.123 24.237 -1.024 1.00 82.06 105 ALA A C 1
ATOM 780 O O . ALA A 1 105 ? 5.832 24.293 0.174 1.00 82.06 105 ALA A O 1
ATOM 781 N N . ALA A 1 106 ? 7.388 24.097 -1.431 1.00 81.25 106 ALA A N 1
ATOM 782 C CA . ALA A 1 106 ? 8.518 24.033 -0.507 1.00 81.25 106 ALA A CA 1
ATOM 783 C C . ALA A 1 106 ? 8.730 25.353 0.260 1.00 81.25 106 ALA A C 1
ATOM 785 O O . ALA A 1 106 ? 9.095 25.317 1.433 1.00 81.25 106 ALA A O 1
ATOM 786 N N . GLY A 1 107 ? 8.447 26.499 -0.363 1.00 86.00 107 GLY A N 1
ATOM 787 C CA . GLY A 1 107 ? 8.570 27.832 0.231 1.00 86.00 107 GLY A CA 1
ATOM 788 C C . GLY A 1 107 ? 7.311 28.331 0.944 1.00 86.00 107 GLY A C 1
ATOM 789 O O . GLY A 1 107 ? 7.313 29.450 1.449 1.00 86.00 107 GLY A O 1
ATOM 790 N N . LEU A 1 108 ? 6.241 27.532 0.997 1.00 90.19 108 LEU A N 1
ATOM 791 C CA . LEU A 1 108 ? 4.971 27.905 1.620 1.00 90.19 108 LEU A CA 1
ATOM 792 C C . LEU A 1 108 ? 4.740 27.133 2.919 1.00 90.19 108 LEU A C 1
ATOM 794 O O . LEU A 1 108 ? 4.986 25.929 2.997 1.00 90.19 108 LEU A O 1
ATOM 798 N N . ILE A 1 109 ? 4.205 27.823 3.924 1.00 92.25 109 ILE A N 1
ATOM 799 C CA . ILE A 1 109 ? 3.788 27.243 5.205 1.00 92.25 109 ILE A CA 1
ATOM 800 C C . ILE A 1 109 ? 2.408 27.751 5.613 1.00 92.25 109 ILE A C 1
ATOM 802 O O . ILE A 1 109 ? 1.920 28.766 5.130 1.00 92.25 109 ILE A O 1
ATOM 806 N N . VAL A 1 110 ? 1.773 27.034 6.531 1.00 91.12 110 VAL A N 1
ATOM 807 C CA . VAL A 1 110 ? 0.450 27.363 7.088 1.00 91.12 110 VAL A CA 1
ATOM 808 C C . VAL A 1 110 ? 0.576 27.852 8.532 1.00 91.12 110 VAL A C 1
ATOM 810 O O . VAL A 1 110 ? -0.308 28.538 9.052 1.00 91.12 110 VAL A O 1
ATOM 813 N N . ARG A 1 111 ? 1.683 27.491 9.191 1.00 89.88 111 ARG A N 1
ATOM 814 C CA . ARG A 1 111 ? 2.068 27.949 10.526 1.00 89.88 111 ARG A CA 1
ATOM 815 C C . ARG A 1 111 ? 3.582 28.009 10.669 1.00 89.88 111 ARG A C 1
ATOM 817 O O . ARG A 1 111 ? 4.295 27.243 10.032 1.00 89.88 111 ARG A O 1
ATOM 824 N N . ASN A 1 112 ? 4.043 28.843 11.590 1.00 89.75 112 ASN A N 1
ATOM 825 C CA . ASN A 1 112 ? 5.467 29.008 11.873 1.00 89.75 112 ASN A CA 1
ATOM 826 C C . ASN A 1 112 ? 6.001 27.846 12.734 1.00 89.75 112 ASN A C 1
ATOM 828 O O . ASN A 1 112 ? 5.239 27.202 13.467 1.00 89.75 112 ASN A O 1
ATOM 832 N N . ALA A 1 113 ? 7.320 27.638 12.717 1.00 89.00 113 ALA A N 1
ATOM 833 C CA . ALA A 1 113 ? 7.997 26.578 13.469 1.00 89.00 113 ALA A CA 1
ATOM 834 C C . ALA A 1 113 ? 7.642 26.566 14.970 1.00 89.00 113 ALA A C 1
ATOM 836 O O . ALA A 1 113 ? 7.330 25.511 15.520 1.00 89.00 113 ALA A O 1
ATOM 837 N N . ALA A 1 114 ? 7.566 27.734 15.617 1.00 89.50 114 ALA A N 1
ATOM 838 C CA . ALA A 1 114 ? 7.184 27.842 17.029 1.00 89.50 114 ALA A CA 1
ATOM 839 C C . ALA A 1 114 ? 5.750 27.343 17.311 1.00 89.50 114 ALA A C 1
ATOM 841 O O . ALA A 1 114 ? 5.472 26.752 18.353 1.00 89.50 114 ALA A O 1
ATOM 842 N N . ALA A 1 115 ? 4.803 27.555 16.390 1.00 89.75 115 ALA A N 1
ATOM 843 C CA . ALA A 1 115 ? 3.443 27.025 16.529 1.00 89.75 115 ALA A CA 1
ATOM 844 C C . ALA A 1 115 ? 3.406 25.499 16.339 1.00 89.75 115 ALA A C 1
ATOM 846 O O . ALA A 1 115 ? 2.650 24.801 17.021 1.00 89.75 115 ALA A O 1
ATOM 847 N N . ALA A 1 116 ? 4.246 24.977 15.445 1.00 90.06 116 ALA A N 1
ATOM 848 C CA . ALA A 1 116 ? 4.395 23.547 15.229 1.00 90.06 116 ALA A CA 1
ATOM 849 C C . ALA A 1 116 ? 5.019 22.836 16.444 1.00 90.06 116 ALA A C 1
ATOM 851 O O . ALA A 1 116 ? 4.468 21.842 16.918 1.00 90.06 116 ALA A O 1
ATOM 852 N N . GLN A 1 117 ? 6.096 23.392 17.009 1.00 90.62 117 GLN A N 1
ATOM 853 C CA . GLN A 1 117 ? 6.725 22.899 18.240 1.00 90.62 117 GLN A CA 1
ATOM 854 C C . GLN A 1 117 ? 5.751 22.924 19.422 1.00 90.62 117 GLN A C 1
ATOM 856 O O . GLN A 1 117 ? 5.606 21.920 20.115 1.00 90.62 117 GLN A O 1
ATOM 861 N N . ARG A 1 118 ? 5.003 24.022 19.613 1.00 92.56 118 ARG A N 1
ATOM 862 C CA . ARG A 1 118 ? 3.953 24.090 20.645 1.00 92.56 118 ARG A CA 1
ATOM 863 C C . ARG A 1 118 ? 2.907 22.992 20.472 1.00 92.56 118 ARG A C 1
ATOM 865 O O . ARG A 1 118 ? 2.571 22.317 21.437 1.00 92.56 118 ARG A O 1
ATOM 872 N N . SER A 1 119 ? 2.426 22.769 19.248 1.00 92.00 119 SER A N 1
ATOM 873 C CA . SER A 1 119 ? 1.442 21.711 18.966 1.00 92.00 119 SER A CA 1
ATOM 874 C C . SER A 1 119 ? 1.983 20.318 19.299 1.00 92.00 119 SER A C 1
ATOM 876 O O . SER A 1 119 ? 1.252 19.477 19.820 1.00 92.00 119 SER A O 1
ATOM 878 N N . PHE A 1 120 ? 3.266 20.078 19.031 1.00 91.38 120 PHE A N 1
ATOM 879 C CA . PHE A 1 120 ? 3.939 18.828 19.365 1.00 91.38 120 PHE A CA 1
ATOM 880 C C . PHE A 1 120 ? 4.073 18.617 20.878 1.00 91.38 120 PHE A C 1
ATOM 882 O O . PHE A 1 120 ? 3.667 17.571 21.387 1.00 91.38 120 PHE A O 1
ATOM 889 N N . VAL A 1 121 ? 4.566 19.627 21.602 1.00 93.69 121 VAL A N 1
ATOM 890 C CA . VAL A 1 121 ? 4.703 19.589 23.067 1.00 93.69 121 VAL A CA 1
ATOM 891 C C . VAL A 1 121 ? 3.343 19.381 23.728 1.00 93.69 121 VAL A C 1
ATOM 893 O O . VAL A 1 121 ? 3.212 18.517 24.589 1.00 93.69 121 VAL A O 1
ATOM 896 N N . LEU A 1 122 ? 2.308 20.096 23.279 1.00 95.44 122 LEU A N 1
ATOM 897 C CA . LEU A 1 122 ? 0.943 19.921 23.780 1.00 95.44 122 LEU A CA 1
ATOM 898 C C . LEU A 1 122 ? 0.388 18.522 23.488 1.00 95.44 122 LEU A C 1
ATOM 900 O O . LEU A 1 122 ? -0.331 17.971 24.317 1.00 95.44 122 LEU A O 1
ATOM 904 N N . SER A 1 123 ? 0.734 17.925 22.343 1.00 94.50 123 SER A N 1
ATOM 905 C CA . SER A 1 123 ? 0.321 16.554 22.020 1.00 94.50 123 SER A CA 1
ATOM 906 C C . SER A 1 123 ? 0.962 15.543 22.978 1.00 94.50 123 SER A C 1
ATOM 908 O O . SER A 1 123 ? 0.257 14.727 23.569 1.00 94.50 123 SER A O 1
ATOM 910 N N . CYS A 1 124 ? 2.282 15.619 23.178 1.00 95.19 124 CYS A N 1
ATOM 911 C CA . CYS A 1 124 ? 3.014 14.701 24.057 1.00 95.19 124 CYS A CA 1
ATOM 912 C C . CYS A 1 124 ? 2.651 14.911 25.534 1.00 95.19 124 CYS A C 1
ATOM 914 O O . CYS A 1 124 ? 2.368 13.950 26.246 1.00 95.19 124 CYS A O 1
ATOM 916 N N . GLY A 1 125 ? 2.590 16.167 25.984 1.00 95.94 125 GLY A N 1
ATOM 917 C CA . GLY A 1 125 ? 2.172 16.523 27.339 1.00 95.94 125 GLY A CA 1
ATOM 918 C C . GLY A 1 125 ? 0.729 16.109 27.626 1.00 95.94 125 GLY A C 1
ATOM 919 O O . GLY A 1 125 ? 0.448 15.567 28.691 1.00 95.94 125 GLY A O 1
ATOM 920 N N . GLY A 1 126 ? -0.176 16.275 26.654 1.00 95.50 126 GLY A N 1
ATOM 921 C CA . GLY A 1 126 ? -1.558 15.810 26.757 1.00 95.50 126 GLY A CA 1
ATOM 922 C C . GLY A 1 126 ? -1.671 14.291 26.898 1.00 95.50 126 GLY A C 1
ATOM 923 O O . GLY A 1 126 ? -2.464 13.817 27.709 1.00 95.50 126 GLY A O 1
ATOM 924 N N . LEU A 1 127 ? -0.849 13.521 26.176 1.00 96.25 127 LEU A N 1
ATOM 925 C CA . LEU A 1 127 ? -0.778 12.066 26.345 1.00 96.25 127 LEU A CA 1
ATOM 926 C C . LEU A 1 127 ? -0.261 11.676 27.734 1.00 96.25 127 LEU A C 1
ATOM 928 O O . LEU A 1 127 ? -0.886 10.854 28.396 1.00 96.25 127 LEU A O 1
ATOM 932 N N . LEU A 1 128 ? 0.837 12.276 28.204 1.00 96.94 128 LEU A N 1
ATOM 933 C CA . LEU A 1 128 ? 1.395 11.990 29.534 1.00 96.94 128 LEU A CA 1
ATOM 934 C C . LEU A 1 128 ? 0.395 12.319 30.651 1.00 96.94 128 LEU A C 1
ATOM 936 O O . LEU A 1 128 ? 0.195 11.517 31.566 1.00 96.94 128 LEU A O 1
ATOM 940 N N . LEU A 1 129 ? -0.287 13.462 30.540 1.00 97.44 129 LEU A N 1
ATOM 941 C CA . LEU A 1 129 ? -1.347 13.848 31.466 1.00 97.44 129 LEU A CA 1
ATOM 942 C C . LEU A 1 129 ? -2.512 12.853 31.425 1.00 97.44 129 LEU A C 1
ATOM 944 O O . LEU A 1 129 ? -3.020 12.468 32.476 1.00 97.44 129 LEU A O 1
ATOM 948 N N . PHE A 1 130 ? -2.904 12.394 30.234 1.00 97.19 130 PHE A N 1
ATOM 949 C CA . PHE A 1 130 ? -3.912 11.348 30.088 1.00 97.19 130 PHE A CA 1
ATOM 950 C C . PHE A 1 130 ? -3.500 10.058 30.810 1.00 97.19 130 PHE A C 1
ATOM 952 O O . PHE A 1 130 ? -4.308 9.532 31.573 1.00 97.19 130 PHE A O 1
ATOM 959 N N . LEU A 1 131 ? -2.261 9.570 30.636 1.00 96.50 131 LEU A N 1
ATOM 960 C CA . LEU A 1 131 ? -1.778 8.358 31.320 1.00 96.50 131 LEU A CA 1
ATOM 961 C C . LEU A 1 131 ? -1.920 8.485 32.840 1.00 96.50 131 LEU A C 1
ATOM 963 O O . LEU A 1 131 ? -2.446 7.582 33.493 1.00 96.50 131 LEU A O 1
ATOM 967 N N . PHE A 1 132 ? -1.494 9.624 33.392 1.00 96.44 132 PHE A N 1
ATOM 968 C CA . PHE A 1 132 ? -1.577 9.895 34.822 1.00 96.44 132 PHE A CA 1
ATOM 969 C C . PHE A 1 132 ? -3.029 9.960 35.310 1.00 96.44 132 PHE A C 1
ATOM 971 O O . PHE A 1 132 ? -3.411 9.230 36.227 1.00 96.44 132 PHE A O 1
ATOM 978 N N . VAL A 1 133 ? -3.865 10.796 34.686 1.00 97.56 133 VAL A N 1
ATOM 979 C CA . VAL A 1 133 ? -5.252 10.998 35.128 1.00 97.56 133 VAL A CA 1
ATOM 980 C C . VAL A 1 133 ? -6.076 9.724 34.960 1.00 97.56 133 VAL A C 1
ATOM 982 O O . VAL A 1 133 ? -6.811 9.359 35.876 1.00 97.56 133 VAL A O 1
ATOM 985 N N . ALA A 1 134 ? -5.931 9.007 33.843 1.00 96.75 134 ALA A N 1
ATOM 986 C CA . ALA A 1 134 ? -6.638 7.752 33.609 1.00 96.75 134 ALA A CA 1
ATOM 987 C C . ALA A 1 134 ? -6.244 6.675 34.632 1.00 96.75 134 ALA A C 1
ATOM 989 O O . ALA A 1 134 ? -7.126 6.000 35.165 1.00 96.75 134 ALA A O 1
ATOM 990 N N . HIS A 1 135 ? -4.953 6.558 34.970 1.00 96.12 135 HIS A N 1
ATOM 991 C CA . HIS A 1 135 ? -4.485 5.652 36.023 1.00 96.12 135 HIS A CA 1
ATOM 992 C C . HIS A 1 135 ? -5.120 5.983 37.376 1.00 96.12 135 HIS A C 1
ATOM 994 O O . HIS A 1 135 ? -5.707 5.116 38.026 1.00 96.12 135 HIS A O 1
ATOM 1000 N N . VAL A 1 136 ? -5.047 7.254 37.792 1.00 96.00 136 VAL A N 1
ATOM 1001 C CA . VAL A 1 136 ? -5.633 7.700 39.063 1.00 96.00 136 VAL A CA 1
ATOM 1002 C C . VAL A 1 136 ? -7.138 7.439 39.081 1.00 96.00 136 VAL A C 1
ATOM 1004 O O . VAL A 1 136 ? -7.659 6.929 40.073 1.00 96.00 136 VAL A O 1
ATOM 1007 N N . LEU A 1 137 ? -7.834 7.740 37.988 1.00 95.62 137 LEU A N 1
ATOM 1008 C CA . LEU A 1 137 ? -9.274 7.557 37.859 1.00 95.62 137 LEU A CA 1
ATOM 1009 C C . LEU A 1 137 ? -9.679 6.083 37.987 1.00 95.62 137 LEU A C 1
ATOM 1011 O O . LEU A 1 137 ? -10.537 5.760 38.810 1.00 95.62 137 LEU A O 1
ATOM 1015 N N . VAL A 1 138 ? -9.034 5.183 37.234 1.00 95.56 138 VAL A N 1
ATOM 1016 C CA . VAL A 1 138 ? -9.283 3.734 37.315 1.00 95.56 138 VAL A CA 1
ATOM 1017 C C . VAL A 1 138 ? -9.021 3.235 38.727 1.00 95.56 138 VAL A C 1
ATOM 1019 O O . VAL A 1 138 ? -9.871 2.568 39.309 1.00 95.56 138 VAL A O 1
ATOM 1022 N N . ARG A 1 139 ? -7.886 3.599 39.329 1.00 94.06 139 ARG A N 1
ATOM 1023 C CA . ARG A 1 139 ? -7.500 3.084 40.650 1.00 94.06 139 ARG A CA 1
ATOM 1024 C C . ARG A 1 139 ? -8.297 3.669 41.807 1.00 94.06 139 ARG A C 1
ATOM 1026 O O . ARG A 1 139 ? -8.372 3.015 42.845 1.00 94.06 139 ARG A O 1
ATOM 1033 N N . ARG A 1 140 ? -8.903 4.849 41.645 1.00 93.25 140 ARG A N 1
ATOM 1034 C CA . ARG A 1 140 ? -9.830 5.428 42.629 1.00 93.25 140 ARG A CA 1
ATOM 1035 C C . ARG A 1 140 ? -11.242 4.868 42.499 1.00 93.25 140 ARG A C 1
ATOM 1037 O O . ARG A 1 140 ? -11.836 4.518 43.512 1.00 93.25 140 ARG A O 1
ATOM 1044 N N . LEU A 1 141 ? -11.782 4.789 41.283 1.00 93.44 141 LEU A N 1
ATOM 1045 C CA . LEU A 1 141 ? -13.170 4.365 41.064 1.00 93.44 141 LEU A CA 1
ATOM 1046 C C . LEU A 1 141 ? -13.331 2.843 41.040 1.00 93.44 141 LEU A C 1
ATOM 1048 O O . LEU A 1 141 ? -14.366 2.332 41.458 1.00 93.44 141 LEU A O 1
ATOM 1052 N N . GLN A 1 142 ? -12.324 2.124 40.543 1.00 93.44 142 GLN A N 1
ATOM 1053 C CA . GLN A 1 142 ? -12.339 0.676 40.335 1.00 93.44 142 GLN A CA 1
ATOM 1054 C C . GLN A 1 142 ? -11.003 0.035 40.781 1.00 93.44 142 GLN A C 1
ATOM 1056 O O . GLN A 1 142 ? -10.228 -0.440 39.946 1.00 93.44 142 GLN A O 1
ATOM 1061 N N . PRO A 1 143 ? -10.703 -0.027 42.098 1.00 91.00 143 PRO A N 1
ATOM 1062 C CA . PRO A 1 143 ? -9.395 -0.466 42.609 1.00 91.00 143 PRO A CA 1
ATOM 1063 C C . PRO A 1 143 ? -8.957 -1.866 42.149 1.00 91.00 143 PRO A C 1
ATOM 1065 O O . PRO A 1 143 ? -7.760 -2.130 42.028 1.00 91.00 143 PRO A O 1
ATOM 1068 N N . ARG A 1 144 ? -9.926 -2.745 41.858 1.00 90.88 144 ARG A N 1
ATOM 1069 C CA . ARG A 1 144 ? -9.728 -4.151 41.463 1.00 90.88 144 ARG A CA 1
ATOM 1070 C C . ARG A 1 144 ? -9.874 -4.397 39.959 1.00 90.88 144 ARG A C 1
ATOM 1072 O O . ARG A 1 144 ? -9.963 -5.547 39.538 1.00 90.88 144 ARG A O 1
ATOM 1079 N N . ALA A 1 145 ? -9.938 -3.341 39.147 1.00 93.81 145 ALA A N 1
ATOM 1080 C CA . ALA A 1 145 ? -10.006 -3.475 37.696 1.00 93.81 145 ALA A CA 1
ATOM 1081 C C . ALA A 1 145 ? -8.763 -4.181 37.124 1.00 93.81 145 ALA A C 1
ATOM 1083 O O . ALA A 1 145 ? -7.666 -4.087 37.691 1.00 93.81 145 ALA A O 1
ATOM 1084 N N . ASP A 1 146 ? -8.949 -4.869 35.990 1.00 94.38 146 ASP A N 1
ATOM 1085 C CA . ASP A 1 146 ? -7.870 -5.546 35.265 1.00 94.38 146 ASP A CA 1
ATOM 1086 C C . ASP A 1 146 ? -6.748 -4.547 34.913 1.00 94.38 146 ASP A C 1
ATOM 1088 O O . ASP A 1 146 ? -7.032 -3.497 34.332 1.00 94.38 146 ASP A O 1
ATOM 1092 N N . PRO A 1 147 ? -5.480 -4.856 35.240 1.00 95.44 147 PRO A N 1
ATOM 1093 C CA . PRO A 1 147 ? -4.385 -3.903 35.120 1.00 95.44 147 PRO A CA 1
ATOM 1094 C C . PRO A 1 147 ? -3.824 -3.763 33.702 1.00 95.44 147 PRO A C 1
ATOM 1096 O O . PRO A 1 147 ? -2.877 -3.007 33.513 1.00 95.44 147 PRO A O 1
ATOM 1099 N N . VAL A 1 148 ? -4.353 -4.495 32.716 1.00 96.81 148 VAL A N 1
ATOM 1100 C CA . VAL A 1 148 ? -3.800 -4.573 31.354 1.00 96.81 148 VAL A CA 1
ATOM 1101 C C . VAL A 1 148 ? -4.639 -3.793 30.337 1.00 96.81 148 VAL A C 1
ATOM 1103 O O . VAL A 1 148 ? -4.088 -3.252 29.378 1.00 96.81 148 VAL A O 1
ATOM 1106 N N . LEU A 1 149 ? -5.957 -3.680 30.539 1.00 97.25 149 LEU A N 1
ATOM 1107 C CA . LEU A 1 149 ? -6.861 -3.051 29.563 1.00 97.25 149 LEU A CA 1
ATOM 1108 C C . LEU A 1 149 ? -6.557 -1.566 29.310 1.00 97.25 149 LEU A C 1
ATOM 1110 O O . LEU A 1 149 ? -6.503 -1.147 28.153 1.00 97.25 149 LEU A O 1
ATOM 1114 N N . LEU A 1 150 ? -6.342 -0.775 30.370 1.00 97.31 150 LEU A N 1
ATOM 1115 C CA . LEU A 1 150 ? -6.007 0.645 30.227 1.00 97.31 150 LEU A CA 1
ATOM 1116 C C . LEU A 1 150 ? -4.644 0.841 29.529 1.00 97.31 150 LEU A C 1
ATOM 1118 O O . LEU A 1 150 ? -4.610 1.597 28.557 1.00 97.31 150 LEU A O 1
ATOM 1122 N N . PRO A 1 151 ? -3.547 0.164 29.936 1.00 97.75 151 PRO A N 1
ATOM 1123 C CA . PRO A 1 151 ? -2.271 0.268 29.232 1.00 97.75 151 PRO A CA 1
ATOM 1124 C C . PRO A 1 151 ? -2.336 -0.075 27.745 1.00 97.75 151 PRO A C 1
ATOM 1126 O O . PRO A 1 151 ? -1.723 0.627 26.948 1.00 97.75 151 PRO A O 1
ATOM 1129 N N . ILE A 1 152 ? -3.105 -1.096 27.346 1.00 98.00 152 ILE A N 1
ATOM 1130 C CA . ILE A 1 152 ? -3.283 -1.432 25.925 1.00 98.00 152 ILE A CA 1
ATOM 1131 C C . ILE A 1 152 ? -3.969 -0.287 25.171 1.00 98.00 152 ILE A C 1
ATOM 1133 O O . ILE A 1 152 ? -3.475 0.149 24.130 1.00 98.00 152 ILE A O 1
ATOM 1137 N N . ALA A 1 153 ? -5.088 0.224 25.693 1.00 97.69 153 ALA A N 1
ATOM 1138 C CA . ALA A 1 153 ? -5.808 1.332 25.064 1.00 97.69 153 ALA A CA 1
ATOM 1139 C C . ALA A 1 153 ? -4.927 2.591 24.961 1.00 97.69 153 ALA A C 1
ATOM 1141 O O . ALA A 1 153 ? -4.895 3.255 23.924 1.00 97.69 153 ALA A O 1
ATOM 1142 N N . ALA A 1 154 ? -4.164 2.880 26.016 1.00 97.19 154 ALA A N 1
ATOM 1143 C CA . ALA A 1 154 ? -3.231 3.996 26.078 1.00 97.19 154 ALA A CA 1
ATOM 1144 C C . ALA A 1 154 ? -2.043 3.851 25.112 1.00 97.19 154 ALA A C 1
ATOM 1146 O O . ALA A 1 154 ? -1.652 4.829 24.473 1.00 97.19 154 ALA A O 1
ATOM 1147 N N . LEU A 1 155 ? -1.488 2.643 24.971 1.00 97.69 155 LEU A N 1
ATOM 1148 C CA . LEU A 1 155 ? -0.417 2.337 24.024 1.00 97.69 155 LEU A CA 1
ATOM 1149 C C . LEU A 1 155 ? -0.883 2.554 22.582 1.00 97.69 155 LEU A C 1
ATOM 1151 O O . LEU A 1 155 ? -0.229 3.266 21.824 1.00 97.69 155 LEU A O 1
ATOM 1155 N N . LEU A 1 156 ? -2.036 1.991 22.211 1.00 97.81 156 LEU A N 1
ATOM 1156 C CA . LEU A 1 156 ? -2.590 2.134 20.862 1.00 97.81 156 LEU A CA 1
ATOM 1157 C C . LEU A 1 156 ? -2.935 3.596 20.535 1.00 97.81 156 LEU A C 1
ATOM 1159 O O . LEU A 1 156 ? -2.640 4.061 19.435 1.00 97.81 156 LEU A O 1
ATOM 1163 N N . ALA A 1 157 ? -3.504 4.335 21.495 1.00 96.69 157 ALA A N 1
ATOM 1164 C CA . ALA A 1 157 ? -3.800 5.759 21.338 1.00 96.69 157 ALA A CA 1
ATOM 1165 C C . ALA A 1 157 ? -2.526 6.606 21.195 1.00 96.69 157 ALA A C 1
ATOM 1167 O O . ALA A 1 157 ? -2.462 7.491 20.340 1.00 96.69 157 ALA A O 1
ATOM 1168 N N . THR A 1 158 ? -1.494 6.301 21.987 1.00 96.06 158 THR A N 1
ATOM 1169 C CA . THR A 1 158 ? -0.168 6.923 21.882 1.00 96.06 158 THR A CA 1
ATOM 1170 C C . THR A 1 158 ? 0.438 6.693 20.499 1.00 96.06 158 THR A C 1
ATOM 1172 O O . THR A 1 158 ? 0.833 7.656 19.842 1.00 96.06 158 THR A O 1
ATOM 1175 N N . LEU A 1 159 ? 0.458 5.444 20.018 1.00 96.44 159 LEU A N 1
ATOM 1176 C CA . LEU A 1 159 ? 0.952 5.117 18.678 1.00 96.44 159 LEU A CA 1
ATOM 1177 C C . LEU A 1 159 ? 0.171 5.872 17.595 1.00 96.44 159 LEU A C 1
ATOM 1179 O O . LEU A 1 159 ? 0.784 6.416 16.683 1.00 96.44 159 LEU A O 1
ATOM 1183 N N . GLY A 1 160 ? -1.155 5.975 17.724 1.00 95.19 160 GLY A N 1
ATOM 1184 C CA . GLY A 1 160 ? -1.996 6.745 16.804 1.00 95.19 160 GLY A CA 1
ATOM 1185 C C . GLY A 1 160 ? -1.654 8.239 16.761 1.00 95.19 160 GLY A C 1
ATOM 1186 O O . GLY A 1 160 ? -1.509 8.817 15.684 1.00 95.19 160 GLY A O 1
ATOM 1187 N N . VAL A 1 161 ? -1.476 8.880 17.921 1.00 95.00 161 VAL A N 1
ATOM 1188 C CA . VAL A 1 161 ? -1.112 10.308 18.000 1.00 95.00 161 VAL A CA 1
ATOM 1189 C C . VAL A 1 161 ? 0.288 10.565 17.438 1.00 95.00 161 VAL A C 1
ATOM 1191 O O . VAL A 1 161 ? 0.461 11.507 16.658 1.00 95.00 161 VAL A O 1
ATOM 1194 N N . LEU A 1 162 ? 1.273 9.735 17.794 1.00 94.88 162 LEU A N 1
ATOM 1195 C CA . LEU A 1 162 ? 2.642 9.871 17.290 1.00 94.88 162 LEU A CA 1
ATOM 1196 C C . LEU A 1 162 ? 2.711 9.603 15.778 1.00 94.88 162 LEU A C 1
ATOM 1198 O O . LEU A 1 162 ? 3.365 10.354 15.056 1.00 94.88 162 LEU A O 1
ATOM 1202 N N . LEU A 1 163 ? 1.967 8.611 15.274 1.00 94.62 163 LEU A N 1
ATOM 1203 C CA . LEU A 1 163 ? 1.839 8.346 13.840 1.00 94.62 163 LEU A CA 1
ATOM 1204 C C . LEU A 1 163 ? 1.256 9.556 13.101 1.00 94.62 163 LEU A C 1
ATOM 1206 O O . LEU A 1 163 ? 1.781 9.954 12.068 1.00 94.62 163 LEU A O 1
ATOM 1210 N N . LEU A 1 164 ? 0.214 10.204 13.628 1.00 92.88 164 LEU A N 1
ATOM 1211 C CA . LEU A 1 164 ? -0.340 11.410 13.000 1.00 92.88 164 LEU A CA 1
ATOM 1212 C C . LEU A 1 164 ? 0.651 12.568 12.962 1.00 92.88 164 LEU A C 1
ATOM 1214 O O . LEU A 1 164 ? 0.640 13.338 12.000 1.00 92.88 164 LEU A O 1
ATOM 1218 N N . PHE A 1 165 ? 1.499 12.692 13.984 1.00 90.44 165 PHE A N 1
ATOM 1219 C CA . PHE A 1 165 ? 2.579 13.667 13.944 1.00 90.44 165 PHE A CA 1
ATOM 1220 C C . PHE A 1 165 ? 3.590 13.304 12.863 1.00 90.44 165 PHE A C 1
ATOM 1222 O O . PHE A 1 165 ? 4.011 14.187 12.129 1.00 90.44 165 PHE A O 1
ATOM 1229 N N . SER A 1 166 ? 3.934 12.023 12.724 1.00 91.62 166 SER A N 1
ATOM 1230 C CA . SER A 1 166 ? 4.833 11.503 11.693 1.00 91.62 166 SER A CA 1
ATOM 1231 C C . SER A 1 166 ? 4.330 11.768 10.266 1.00 91.62 166 SER A C 1
ATOM 1233 O O . SER A 1 166 ? 5.041 12.357 9.451 1.00 91.62 166 SER A O 1
ATOM 1235 N N . LEU A 1 167 ? 3.056 11.472 10.004 1.00 89.31 167 LEU A N 1
ATOM 1236 C CA . LEU A 1 167 ? 2.412 11.586 8.691 1.00 89.31 167 LEU A CA 1
ATOM 1237 C C . LEU A 1 167 ? 2.324 13.013 8.142 1.00 89.31 167 LEU A C 1
ATOM 1239 O O . LEU A 1 167 ? 2.317 13.207 6.928 1.00 89.31 167 LEU A O 1
ATOM 1243 N N . LYS A 1 168 ? 2.151 14.000 9.025 1.00 84.06 168 LYS A N 1
ATOM 1244 C CA . LYS A 1 168 ? 1.832 15.381 8.647 1.00 84.06 168 LYS A CA 1
ATOM 1245 C C . LYS A 1 168 ? 3.059 16.268 8.670 1.00 84.06 168 LYS A C 1
ATOM 1247 O O . LYS A 1 168 ? 3.860 16.208 9.601 1.00 84.06 168 LYS A O 1
ATOM 1252 N N . ASP A 1 169 ? 3.200 17.131 7.673 1.00 85.94 169 ASP A N 1
ATOM 1253 C CA . ASP A 1 169 ? 4.219 18.169 7.730 1.00 85.94 169 ASP A CA 1
ATOM 1254 C C . ASP A 1 169 ? 3.860 19.155 8.862 1.00 85.94 169 ASP A C 1
ATOM 1256 O O . ASP A 1 169 ? 2.762 19.724 8.869 1.00 85.94 169 ASP A O 1
ATOM 1260 N N . PRO A 1 170 ? 4.756 19.365 9.840 1.00 87.38 170 PRO A N 1
ATOM 1261 C CA . PRO A 1 170 ? 4.436 20.109 11.052 1.00 87.38 170 PRO A CA 1
ATOM 1262 C C . PRO A 1 170 ? 4.096 21.587 10.784 1.00 87.38 170 PRO A C 1
ATOM 1264 O O . PRO A 1 170 ? 3.356 22.187 11.574 1.00 87.38 170 PRO A O 1
ATOM 1267 N N . VAL A 1 171 ? 4.577 22.161 9.673 1.00 89.38 171 VAL A N 1
ATOM 1268 C CA . VAL A 1 171 ? 4.359 23.567 9.285 1.00 89.38 171 VAL A CA 1
ATOM 1269 C C . VAL A 1 171 ? 3.426 23.731 8.083 1.00 89.38 171 VAL A C 1
ATOM 1271 O O . VAL A 1 171 ? 2.769 24.771 7.973 1.00 89.38 171 VAL A O 1
ATOM 1274 N N . ARG A 1 172 ? 3.305 22.717 7.214 1.00 88.81 172 ARG A N 1
ATOM 1275 C CA . ARG A 1 172 ? 2.484 22.778 5.985 1.00 88.81 172 ARG A CA 1
ATOM 1276 C C . ARG A 1 172 ? 1.100 22.140 6.100 1.00 88.81 172 ARG A C 1
ATOM 1278 O O . ARG A 1 172 ? 0.225 22.503 5.318 1.00 88.81 172 ARG A O 1
ATOM 1285 N N . ASP A 1 173 ? 0.875 21.255 7.070 1.00 86.94 173 ASP A N 1
ATOM 1286 C CA . ASP A 1 173 ? -0.399 20.547 7.255 1.00 86.94 173 ASP A CA 1
ATOM 1287 C C . ASP A 1 173 ? -1.050 20.855 8.598 1.00 86.94 173 ASP A C 1
ATOM 1289 O O . ASP A 1 173 ? -0.356 21.024 9.596 1.00 86.94 173 ASP A O 1
ATOM 1293 N N . MET A 1 174 ? -2.385 20.846 8.685 1.00 83.31 174 MET A N 1
ATOM 1294 C CA . MET A 1 174 ? -3.159 20.933 9.939 1.00 83.31 174 MET A CA 1
ATOM 1295 C C . MET A 1 174 ? -2.623 19.966 11.023 1.00 83.31 174 MET A C 1
ATOM 1297 O O . MET A 1 174 ? -2.332 18.813 10.689 1.00 83.31 174 MET A O 1
ATOM 1301 N N . PRO A 1 175 ? -2.505 20.370 12.313 1.00 85.12 175 PRO A N 1
ATOM 1302 C CA . PRO A 1 175 ? -1.877 19.542 13.338 1.00 85.12 175 PRO A CA 1
ATOM 1303 C C . PRO A 1 175 ? -2.871 18.481 13.827 1.00 85.12 175 PRO A C 1
ATOM 1305 O O . PRO A 1 175 ? -3.425 18.563 14.923 1.00 85.12 175 PRO A O 1
ATOM 1308 N N . ALA A 1 176 ? -3.129 17.476 12.988 1.00 87.56 176 ALA A N 1
ATOM 1309 C CA . ALA A 1 176 ? -4.076 16.404 13.276 1.00 87.56 176 ALA A CA 1
ATOM 1310 C C . ALA A 1 176 ? -3.715 15.642 14.564 1.00 87.56 176 ALA A C 1
ATOM 1312 O O . ALA A 1 176 ? -4.614 15.234 15.299 1.00 87.56 176 ALA A O 1
ATOM 1313 N N . SER A 1 177 ? -2.416 15.522 14.871 1.00 91.44 177 SER A N 1
ATOM 1314 C CA . SER A 1 177 ? -1.914 14.927 16.114 1.00 91.44 177 SER A CA 1
ATOM 1315 C C . SER A 1 177 ? -2.419 15.659 17.357 1.00 91.44 177 SER A C 1
ATOM 1317 O O . SER A 1 177 ? -2.847 15.004 18.300 1.00 91.44 177 SER A O 1
ATOM 1319 N N . LEU A 1 178 ? -2.454 16.998 17.338 1.00 92.25 178 LEU A N 1
ATOM 1320 C CA . LEU A 1 178 ? -2.946 17.801 18.458 1.00 92.25 178 LEU A CA 1
ATOM 1321 C C . LEU A 1 178 ? -4.441 17.567 18.673 1.00 92.25 178 LEU A C 1
ATOM 1323 O O . LEU A 1 178 ? -4.875 17.327 19.795 1.00 92.25 178 LEU A O 1
ATOM 1327 N N . GLY A 1 179 ? -5.222 17.573 17.589 1.00 90.81 179 GLY A N 1
ATOM 1328 C CA . GLY A 1 179 ? -6.655 17.293 17.665 1.00 90.81 179 GLY A CA 1
ATOM 1329 C C . GLY A 1 179 ? -6.959 15.880 18.179 1.00 90.81 179 GLY A C 1
ATOM 1330 O O . GLY A 1 179 ? -7.898 15.702 18.953 1.00 90.81 179 GLY A O 1
ATOM 1331 N N . GLN A 1 180 ? -6.161 14.883 17.785 1.00 92.75 180 GLN A N 1
ATOM 1332 C CA . GLN A 1 180 ? -6.278 13.517 18.302 1.00 92.75 180 GLN A CA 1
ATOM 1333 C C . GLN A 1 180 ? -5.856 13.445 19.779 1.00 92.75 180 GLN A C 1
ATOM 1335 O O . GLN A 1 180 ? -6.581 12.859 20.574 1.00 92.75 180 GLN A O 1
ATOM 1340 N N . ALA A 1 181 ? -4.747 14.081 20.171 1.00 94.62 181 ALA A N 1
ATOM 1341 C CA . ALA A 1 181 ? -4.262 14.110 21.553 1.00 94.62 181 ALA A CA 1
ATOM 1342 C C . ALA A 1 181 ? -5.262 14.781 22.505 1.00 94.62 181 ALA A C 1
ATOM 1344 O O . ALA A 1 181 ? -5.540 14.256 23.578 1.00 94.62 181 ALA A O 1
ATOM 1345 N N . GLN A 1 182 ? -5.873 15.894 22.088 1.00 93.25 182 GLN A N 1
ATOM 1346 C CA . GLN A 1 182 ? -6.975 16.533 22.815 1.00 93.25 182 GLN A CA 1
ATOM 1347 C C . GLN A 1 182 ? -8.198 15.613 22.911 1.00 93.25 182 GLN A C 1
ATOM 1349 O O . GLN A 1 182 ? -8.839 15.551 23.958 1.00 93.25 182 GLN A O 1
ATOM 1354 N N . GLY A 1 183 ? -8.510 14.873 21.843 1.00 91.94 183 GLY A N 1
ATOM 1355 C CA . GLY A 1 183 ? -9.565 13.860 21.846 1.00 91.94 183 GLY A CA 1
ATOM 1356 C C . GLY A 1 183 ? -9.298 12.729 22.843 1.00 91.94 183 GLY A C 1
ATOM 1357 O O . GLY A 1 183 ? -10.209 12.341 23.569 1.00 91.94 183 GLY A O 1
ATOM 1358 N N . VAL A 1 184 ? -8.058 12.240 22.925 1.00 95.00 184 VAL A N 1
ATOM 1359 C CA . VAL A 1 184 ? -7.627 11.235 23.912 1.00 95.00 184 VAL A CA 1
ATOM 1360 C C . VAL A 1 184 ? -7.697 11.803 25.328 1.00 95.00 184 VAL A C 1
ATOM 1362 O O . VAL A 1 184 ? -8.284 11.175 26.202 1.00 95.00 184 VAL A O 1
ATOM 1365 N N . LEU A 1 185 ? -7.164 13.006 25.554 1.00 95.44 185 LEU A N 1
ATOM 1366 C CA . LEU A 1 185 ? -7.159 13.636 26.869 1.00 95.44 185 LEU A CA 1
ATOM 1367 C C . LEU A 1 185 ? -8.584 13.936 27.345 1.00 95.44 185 LEU A C 1
ATOM 1369 O O . LEU A 1 185 ? -9.051 13.329 28.299 1.00 95.44 185 LEU A O 1
ATOM 1373 N N . PHE A 1 186 ? -9.302 14.839 26.682 1.00 93.75 186 PHE A N 1
ATOM 1374 C CA . PHE A 1 186 ? -10.603 15.300 27.169 1.00 93.75 186 PHE A CA 1
ATOM 1375 C C . PHE A 1 186 ? -11.716 14.292 26.881 1.00 93.75 186 PHE A C 1
ATOM 1377 O O . PHE A 1 186 ? -12.462 13.908 27.780 1.00 93.75 186 PHE A O 1
ATOM 1384 N N . GLY A 1 187 ? -11.813 13.832 25.632 1.00 88.38 187 GLY A N 1
ATOM 1385 C CA . GLY A 1 187 ? -12.840 12.876 25.217 1.00 88.38 187 GLY A CA 1
ATOM 1386 C C . GLY A 1 187 ? -12.630 11.498 25.837 1.00 88.38 187 GLY A C 1
ATOM 1387 O O . GLY A 1 187 ? -13.582 10.902 26.337 1.00 88.38 187 GLY A O 1
ATOM 1388 N N . GLY A 1 188 ? -11.386 11.015 25.859 1.00 91.75 188 GLY A N 1
ATOM 1389 C CA . GLY A 1 188 ? -11.028 9.745 26.481 1.00 91.75 188 GLY A CA 1
ATOM 1390 C C . GLY A 1 188 ? -11.236 9.754 27.993 1.00 91.75 188 GLY A C 1
ATOM 1391 O O . GLY A 1 188 ? -11.856 8.820 28.492 1.00 91.75 188 GLY A O 1
ATOM 1392 N N . ILE A 1 189 ? -10.828 10.805 28.726 1.00 95.38 189 ILE A N 1
ATOM 1393 C CA . ILE A 1 189 ? -11.108 10.903 30.175 1.00 95.38 189 ILE A CA 1
ATOM 1394 C C . ILE A 1 189 ? -12.609 10.969 30.441 1.00 95.38 189 ILE A C 1
ATOM 1396 O O . ILE A 1 189 ? -13.082 10.267 31.333 1.00 95.38 189 ILE A O 1
ATOM 1400 N N . LEU A 1 190 ? -13.370 11.769 29.689 1.00 94.12 190 LEU A N 1
ATOM 1401 C CA . LEU A 1 190 ? -14.821 11.858 29.865 1.00 94.12 190 LEU A CA 1
ATOM 1402 C C . LEU A 1 190 ? -15.486 10.491 29.649 1.00 94.12 190 LEU A C 1
ATOM 1404 O O . LEU A 1 190 ? -16.217 10.010 30.514 1.00 94.12 190 LEU A O 1
ATOM 1408 N N . ALA A 1 191 ? -15.188 9.840 28.524 1.00 92.62 191 ALA A N 1
ATOM 1409 C CA . ALA A 1 191 ? -15.724 8.530 28.178 1.00 92.62 191 ALA A CA 1
ATOM 1410 C C . ALA A 1 191 ? -15.325 7.452 29.198 1.00 92.62 191 ALA A C 1
ATOM 1412 O O . ALA A 1 191 ? -16.166 6.670 29.643 1.00 92.62 191 ALA A O 1
ATOM 1413 N N . LEU A 1 192 ? -14.061 7.449 29.626 1.00 94.19 192 LEU A N 1
ATOM 1414 C CA . LEU A 1 192 ? -13.554 6.544 30.651 1.00 94.19 192 LEU A CA 1
ATOM 1415 C C . LEU A 1 192 ? -14.240 6.797 32.003 1.00 94.19 192 LEU A C 1
ATOM 1417 O O . LEU A 1 192 ? -14.659 5.849 32.655 1.00 94.19 192 LEU A O 1
ATOM 1421 N N . SER A 1 193 ? -14.434 8.055 32.401 1.00 93.56 193 SER A N 1
ATOM 1422 C CA . SER A 1 193 ? -15.122 8.429 33.649 1.00 93.56 193 SER A CA 1
ATOM 1423 C C . SER A 1 193 ? -16.574 7.961 33.666 1.00 93.56 193 SER A C 1
ATOM 1425 O O . SER A 1 193 ? -17.032 7.400 34.663 1.00 93.56 193 SER A O 1
ATOM 1427 N N . LEU A 1 194 ? -17.291 8.144 32.553 1.00 92.56 194 LEU A N 1
ATOM 1428 C CA . LEU A 1 194 ? -18.659 7.653 32.392 1.00 92.56 194 LEU A CA 1
ATOM 1429 C C . LEU A 1 194 ? -18.706 6.123 32.478 1.00 92.56 194 LEU A C 1
ATOM 1431 O O . LEU A 1 194 ? -19.510 5.578 33.233 1.00 92.56 194 LEU A O 1
ATOM 1435 N N . GLY A 1 195 ? -17.800 5.439 31.773 1.00 90.56 195 GLY A N 1
ATOM 1436 C CA . GLY A 1 195 ? -17.692 3.980 31.784 1.00 90.56 195 GLY A CA 1
ATOM 1437 C C . GLY A 1 195 ? -17.204 3.393 33.113 1.00 90.56 195 GLY A C 1
ATOM 1438 O O . GLY A 1 195 ? -17.516 2.253 33.412 1.00 90.56 195 GLY A O 1
ATOM 1439 N N . LEU A 1 196 ? -16.476 4.138 33.948 1.00 94.00 196 LEU A N 1
ATOM 1440 C CA . LEU A 1 196 ? -16.037 3.679 35.275 1.00 94.00 196 LEU A CA 1
ATOM 1441 C C . LEU A 1 196 ? -17.041 4.000 36.386 1.00 94.00 196 LEU A C 1
ATOM 1443 O O . LEU A 1 196 ? -16.904 3.486 37.500 1.00 94.00 196 LEU A O 1
ATOM 1447 N N . SER A 1 197 ? -18.024 4.862 36.110 1.00 92.81 197 SER A N 1
ATOM 1448 C CA . SER A 1 197 ? -18.939 5.407 37.109 1.00 92.81 197 SER A CA 1
ATOM 1449 C C . SER A 1 197 ? -19.704 4.297 37.842 1.00 92.81 197 SER A C 1
ATOM 1451 O O . SER A 1 197 ? -20.491 3.570 37.220 1.00 92.81 197 SER A O 1
ATOM 1453 N N . PRO A 1 198 ? -19.564 4.184 39.179 1.00 85.88 198 PRO A N 1
ATOM 1454 C CA . PRO A 1 198 ? -20.346 3.232 39.962 1.00 85.88 198 PRO A CA 1
ATOM 1455 C C . PRO A 1 198 ? -21.852 3.497 39.865 1.00 85.88 198 PRO A C 1
ATOM 1457 O O . PRO A 1 198 ? -22.641 2.560 39.929 1.00 85.88 198 PRO A O 1
ATOM 1460 N N . ARG A 1 199 ? -22.261 4.762 39.676 1.00 86.69 199 ARG A N 1
ATOM 1461 C CA . ARG A 1 199 ? -23.673 5.137 39.496 1.00 86.69 199 ARG A CA 1
ATOM 1462 C C . ARG A 1 199 ? -24.244 4.533 38.217 1.00 86.69 199 ARG A C 1
ATOM 1464 O O . ARG A 1 199 ? -25.317 3.948 38.265 1.00 86.69 199 ARG A O 1
ATOM 1471 N N . PHE A 1 200 ? -23.498 4.610 37.113 1.00 84.81 200 PHE A N 1
ATOM 1472 C CA . PHE A 1 200 ? -23.910 4.030 35.832 1.00 84.81 200 PHE A CA 1
ATOM 1473 C C . PHE A 1 200 ? -24.141 2.515 35.945 1.00 84.81 200 PHE A C 1
ATOM 1475 O O . PHE A 1 200 ? -25.137 2.001 35.453 1.00 84.81 200 PHE A O 1
ATOM 1482 N N . HIS A 1 201 ? -23.278 1.811 36.683 1.00 84.19 201 HIS A N 1
ATOM 1483 C CA . HIS A 1 201 ? -23.367 0.356 36.868 1.00 84.19 201 HIS A CA 1
ATOM 1484 C C . HIS A 1 201 ? -24.442 -0.092 37.866 1.00 84.19 201 HIS A C 1
ATOM 1486 O O . HIS A 1 201 ? -24.757 -1.278 37.920 1.00 84.19 201 HIS A O 1
ATOM 1492 N N . ARG A 1 202 ? -24.993 0.828 38.666 1.00 83.06 202 ARG A N 1
ATOM 1493 C CA . ARG A 1 202 ? -26.141 0.559 39.548 1.00 83.06 202 ARG A CA 1
ATOM 1494 C C . ARG A 1 202 ? -27.479 0.713 38.829 1.00 83.06 202 ARG A C 1
ATOM 1496 O O . ARG A 1 202 ? -28.492 0.261 39.355 1.00 83.06 202 ARG A O 1
ATOM 1503 N N . LEU A 1 203 ? -27.499 1.346 37.655 1.00 86.12 203 LEU A N 1
ATOM 1504 C CA . LEU A 1 203 ? -28.712 1.442 36.852 1.00 86.12 203 LEU A CA 1
ATOM 1505 C C . LEU A 1 203 ? -29.131 0.037 36.392 1.00 86.12 203 LEU A C 1
ATOM 1507 O O . LEU A 1 203 ? -28.273 -0.757 35.998 1.00 86.12 203 LEU A O 1
ATOM 1511 N N . PRO A 1 204 ? -30.435 -0.288 36.387 1.00 86.31 204 PRO A N 1
ATOM 1512 C CA . PRO A 1 204 ? -30.925 -1.581 35.923 1.00 86.31 204 PRO A CA 1
ATOM 1513 C C . PRO A 1 204 ? -30.933 -1.634 34.386 1.00 86.31 204 PRO A C 1
ATOM 1515 O O . PRO A 1 204 ? -31.977 -1.806 33.765 1.00 86.31 204 PRO A O 1
ATOM 1518 N N . LEU A 1 205 ? -29.759 -1.474 33.760 1.00 88.50 205 LEU A N 1
ATOM 1519 C CA . LEU A 1 205 ? -29.587 -1.366 32.304 1.00 88.50 205 LEU A CA 1
ATOM 1520 C C . LEU A 1 205 ? -30.177 -2.567 31.550 1.00 88.50 205 LEU A C 1
ATOM 1522 O O . LEU A 1 205 ? -30.699 -2.398 30.453 1.00 88.50 205 LEU A O 1
ATOM 1526 N N . HIS A 1 206 ? -30.181 -3.752 32.167 1.00 88.06 206 HIS A N 1
ATOM 1527 C CA . HIS A 1 206 ? -30.810 -4.956 31.619 1.00 88.06 206 HIS A CA 1
ATOM 1528 C C . HIS A 1 206 ? -32.312 -4.783 31.315 1.00 88.06 206 HIS A C 1
ATOM 1530 O O . HIS A 1 206 ? -32.809 -5.417 30.394 1.00 88.06 206 HIS A O 1
ATOM 1536 N N . ARG A 1 207 ? -33.031 -3.896 32.024 1.00 90.50 207 ARG A N 1
ATOM 1537 C CA . ARG A 1 207 ? -34.468 -3.636 31.799 1.00 90.50 207 ARG A CA 1
ATOM 1538 C C . ARG A 1 207 ? -34.746 -2.742 30.591 1.00 90.50 207 ARG A C 1
ATOM 1540 O O . ARG A 1 207 ? -35.870 -2.692 30.108 1.00 90.50 207 ARG A O 1
ATOM 1547 N N . TYR A 1 208 ? -33.732 -2.036 30.093 1.00 92.06 208 TYR A N 1
ATOM 1548 C CA . TYR A 1 208 ? -33.873 -1.038 29.030 1.00 92.06 208 TYR A CA 1
ATOM 1549 C C . TYR A 1 208 ? -33.439 -1.558 27.651 1.00 92.06 208 TYR A C 1
ATOM 1551 O O . TYR A 1 208 ? -33.210 -0.762 26.743 1.00 92.06 208 TYR A O 1
ATOM 1559 N N . GLY A 1 209 ? -33.348 -2.882 27.461 1.00 91.62 209 GLY A N 1
ATOM 1560 C CA . GLY A 1 209 ? -32.905 -3.499 26.204 1.00 91.62 209 GLY A CA 1
ATOM 1561 C C . GLY A 1 209 ? -33.606 -2.930 24.965 1.00 91.62 209 GLY A C 1
ATOM 1562 O O . GLY A 1 209 ? -32.946 -2.443 24.047 1.00 91.62 209 GLY A O 1
ATOM 1563 N N . TYR A 1 210 ? -34.942 -2.909 24.964 1.00 93.69 210 TYR A N 1
ATOM 1564 C CA . TYR A 1 210 ? -35.732 -2.359 23.856 1.00 93.69 210 TYR A CA 1
ATOM 1565 C C . TYR A 1 210 ? -35.496 -0.861 23.630 1.00 93.69 210 TYR A C 1
ATOM 1567 O O . TYR A 1 210 ? -35.437 -0.423 22.484 1.00 93.69 210 TYR A O 1
ATOM 1575 N N . ALA A 1 211 ? -35.298 -0.082 24.698 1.00 95.69 211 ALA A N 1
ATOM 1576 C CA . ALA A 1 211 ? -35.000 1.343 24.582 1.00 95.69 211 ALA A CA 1
ATOM 1577 C C . ALA A 1 211 ? -33.651 1.579 23.882 1.00 95.69 211 ALA A C 1
ATOM 1579 O O . ALA A 1 211 ? -33.554 2.464 23.036 1.00 95.69 211 ALA A O 1
ATOM 1580 N N . PHE A 1 212 ? -32.632 0.753 24.153 1.00 96.19 212 PHE A N 1
ATOM 1581 C CA . PHE A 1 212 ? -31.355 0.832 23.435 1.00 96.19 212 PHE A CA 1
ATOM 1582 C C . PHE A 1 212 ? -31.494 0.497 21.949 1.00 96.19 212 PHE A C 1
ATOM 1584 O O . PHE A 1 212 ? -30.888 1.171 21.116 1.00 96.19 212 PHE A O 1
ATOM 1591 N N . ALA A 1 213 ? -32.313 -0.500 21.599 1.00 95.88 213 ALA A N 1
ATOM 1592 C CA . ALA A 1 213 ? -32.572 -0.836 20.202 1.00 95.88 213 ALA A CA 1
ATOM 1593 C C . ALA A 1 213 ? -33.319 0.287 19.468 1.00 95.88 213 ALA A C 1
ATOM 1595 O O . ALA A 1 213 ? -32.923 0.682 18.373 1.00 95.88 213 ALA A O 1
ATOM 1596 N N . LEU A 1 214 ? -34.353 0.856 20.093 1.00 96.56 214 LEU A N 1
ATOM 1597 C CA . LEU A 1 214 ? -35.091 1.995 19.543 1.00 96.56 214 LEU A CA 1
ATOM 1598 C C . LEU A 1 214 ? -34.196 3.232 19.402 1.00 96.56 214 LEU A C 1
ATOM 1600 O O . LEU A 1 214 ? -34.248 3.904 18.375 1.00 96.56 214 LEU A O 1
ATOM 1604 N N . ALA A 1 215 ? -33.313 3.496 20.369 1.00 96.50 215 ALA A N 1
ATOM 1605 C CA . ALA A 1 215 ? -32.325 4.569 20.275 1.00 96.50 215 ALA A CA 1
ATOM 1606 C C . ALA A 1 215 ? -31.313 4.331 19.139 1.00 96.50 215 ALA A C 1
ATOM 1608 O O . ALA A 1 215 ? -30.941 5.274 18.443 1.00 96.50 215 ALA A O 1
ATOM 1609 N N . ALA A 1 216 ? -30.894 3.082 18.905 1.00 96.19 216 ALA A N 1
ATOM 1610 C CA . ALA A 1 216 ? -30.042 2.720 17.773 1.00 96.19 216 ALA A CA 1
ATOM 1611 C C . ALA A 1 216 ? -30.748 2.955 16.423 1.00 96.19 216 ALA A C 1
ATOM 1613 O O . ALA A 1 216 ? -30.150 3.529 15.508 1.00 96.19 216 ALA A O 1
ATOM 1614 N N . VAL A 1 217 ? -32.026 2.579 16.306 1.00 95.94 217 VAL A N 1
ATOM 1615 C CA . VAL A 1 217 ? -32.858 2.859 15.121 1.00 95.94 217 VAL A CA 1
ATOM 1616 C C . VAL A 1 217 ? -33.003 4.366 14.912 1.00 95.94 217 VAL A C 1
ATOM 1618 O O . VAL A 1 217 ? -32.684 4.862 13.834 1.00 95.94 217 VAL A O 1
ATOM 1621 N N . ALA A 1 218 ? -33.402 5.105 15.950 1.00 94.56 218 ALA A N 1
ATOM 1622 C CA . ALA A 1 218 ? -33.573 6.554 15.898 1.00 94.56 218 ALA A CA 1
ATOM 1623 C C . ALA A 1 218 ? -32.270 7.271 15.520 1.00 94.56 218 ALA A C 1
ATOM 1625 O O . ALA A 1 218 ? -32.277 8.148 14.661 1.00 94.56 218 ALA A O 1
ATOM 1626 N N . GLY A 1 219 ? -31.135 6.856 16.088 1.00 92.81 219 GLY A N 1
ATOM 1627 C CA . GLY A 1 219 ? -29.822 7.392 15.732 1.00 92.81 219 GLY A CA 1
ATOM 1628 C C . GLY A 1 219 ? -29.449 7.128 14.270 1.00 92.81 219 GLY A C 1
ATOM 1629 O O . GLY A 1 219 ? -28.869 7.997 13.618 1.00 92.81 219 GLY A O 1
ATOM 1630 N N . THR A 1 220 ? -29.812 5.959 13.732 1.00 92.56 220 THR A N 1
ATOM 1631 C CA . THR A 1 220 ? -29.561 5.621 12.321 1.00 92.56 220 THR A CA 1
ATOM 1632 C C . THR A 1 220 ? -30.472 6.425 11.386 1.00 92.56 220 THR A C 1
ATOM 1634 O O . THR A 1 220 ? -30.012 6.930 10.365 1.00 92.56 220 THR A O 1
ATOM 1637 N N . LEU A 1 221 ? -31.742 6.623 11.756 1.00 92.12 221 LEU A N 1
ATOM 1638 C CA . LEU A 1 221 ? -32.674 7.493 11.028 1.00 92.12 221 LEU A CA 1
ATOM 1639 C C . LEU A 1 221 ? -32.219 8.955 11.046 1.00 92.12 221 LEU A C 1
ATOM 1641 O O . LEU A 1 221 ? -32.224 9.607 10.006 1.00 92.12 221 LEU A O 1
ATOM 1645 N N . LEU A 1 222 ? -31.758 9.454 12.195 1.00 90.00 222 LEU A N 1
ATOM 1646 C CA . LEU A 1 222 ? -31.217 10.806 12.331 1.00 90.00 222 LEU A CA 1
ATOM 1647 C C . LEU A 1 222 ? -30.003 11.015 11.421 1.00 90.00 222 LEU A C 1
ATOM 1649 O O . LEU A 1 222 ? -29.901 12.046 10.759 1.00 90.00 222 LEU A O 1
ATOM 1653 N N . LEU A 1 223 ? -29.108 10.025 11.346 1.00 89.12 223 LEU A N 1
ATOM 1654 C CA . LEU A 1 223 ? -28.002 10.030 10.389 1.00 89.12 223 LEU A CA 1
ATOM 1655 C C . LEU A 1 223 ? -28.515 10.036 8.944 1.00 89.12 223 LEU A C 1
ATOM 1657 O O . LEU A 1 223 ? -27.967 10.735 8.097 1.00 89.12 223 LEU A O 1
ATOM 1661 N N . GLY A 1 224 ? -29.588 9.302 8.660 1.00 87.19 224 GLY A N 1
ATOM 1662 C CA . GLY A 1 224 ? -30.245 9.348 7.364 1.00 87.19 224 GLY A CA 1
ATOM 1663 C C . GLY A 1 224 ? -30.794 10.729 7.022 1.00 87.19 224 GLY A C 1
ATOM 1664 O O . GLY A 1 224 ? -30.629 11.158 5.889 1.00 87.19 224 GLY A O 1
ATOM 1665 N N . ILE A 1 225 ? -31.390 11.450 7.967 1.00 87.94 225 ILE A N 1
ATOM 1666 C CA . ILE A 1 225 ? -32.039 12.743 7.705 1.00 87.94 225 ILE A CA 1
ATOM 1667 C C . ILE A 1 225 ? -31.019 13.891 7.664 1.00 87.94 225 ILE A C 1
ATOM 1669 O O . ILE A 1 225 ? -31.039 14.700 6.741 1.00 87.94 225 ILE A O 1
ATOM 1673 N N . LEU A 1 226 ? -30.118 13.955 8.648 1.00 88.31 226 LEU A N 1
ATOM 1674 C CA . LEU A 1 226 ? -29.202 15.084 8.866 1.00 88.31 226 LEU A CA 1
ATOM 1675 C C . LEU A 1 226 ? -27.760 14.809 8.425 1.00 88.31 226 LEU A C 1
ATOM 1677 O O . LEU A 1 226 ? -26.905 15.693 8.503 1.00 88.31 226 LEU A O 1
ATOM 1681 N N . GLY A 1 227 ? -27.450 13.571 8.042 1.00 84.81 227 GLY A N 1
ATOM 1682 C CA . GLY A 1 227 ? -26.083 13.159 7.771 1.00 84.81 227 GLY A CA 1
ATOM 1683 C C . GLY A 1 227 ? -25.521 13.751 6.487 1.00 84.81 227 GLY A C 1
ATOM 1684 O O . GLY A 1 227 ? -26.181 13.797 5.449 1.00 84.81 227 GLY A O 1
ATOM 1685 N N . ALA A 1 228 ? -24.247 14.122 6.546 1.00 79.31 228 ALA A N 1
ATOM 1686 C CA . ALA A 1 228 ? -23.461 14.570 5.409 1.00 79.31 228 ALA A CA 1
ATOM 1687 C C . ALA A 1 228 ? -22.171 13.747 5.277 1.00 79.31 228 ALA A C 1
ATOM 1689 O O . ALA A 1 228 ? -21.689 13.123 6.229 1.00 79.31 228 ALA A O 1
ATOM 1690 N N . GLY A 1 229 ? -21.594 13.745 4.077 1.00 73.50 229 GLY A N 1
ATOM 1691 C CA . GLY A 1 229 ? -20.298 13.131 3.824 1.00 73.50 229 GLY A CA 1
ATOM 1692 C C . GLY A 1 229 ? -19.903 13.124 2.344 1.00 73.50 229 GLY A C 1
ATOM 1693 O O . GLY A 1 229 ? -20.696 13.482 1.468 1.00 73.50 229 GLY A O 1
ATOM 1694 N N . PRO A 1 230 ? -18.640 12.776 2.051 1.00 61.53 230 PRO A N 1
ATOM 1695 C CA . PRO A 1 230 ? -18.096 12.814 0.700 1.00 61.53 230 PRO A CA 1
ATOM 1696 C C . PRO A 1 230 ? -18.755 11.772 -0.214 1.00 61.53 230 PRO A C 1
ATOM 1698 O O . PRO A 1 230 ? -19.008 10.640 0.195 1.00 61.53 230 PRO A O 1
ATOM 1701 N N . GLY A 1 231 ? -19.004 12.147 -1.473 1.00 61.03 231 GLY A N 1
ATOM 1702 C CA . GLY A 1 231 ? -19.567 11.241 -2.483 1.00 61.03 231 GLY A CA 1
ATOM 1703 C C . GLY A 1 231 ? -21.022 10.828 -2.231 1.00 61.03 231 GLY A C 1
ATOM 1704 O O . GLY A 1 231 ? -21.446 9.788 -2.724 1.00 61.03 231 GLY A O 1
ATOM 1705 N N . GLY A 1 232 ? -21.773 11.605 -1.441 1.00 64.31 232 GLY A N 1
ATOM 1706 C CA . GLY A 1 232 ? -23.183 11.339 -1.130 1.00 64.31 232 GLY A CA 1
ATOM 1707 C C . GLY A 1 232 ? -23.417 10.313 -0.015 1.00 64.31 232 GLY A C 1
ATOM 1708 O O . GLY A 1 232 ? -24.569 10.014 0.288 1.00 64.31 232 GLY A O 1
ATOM 1709 N N . VAL A 1 233 ? -22.359 9.785 0.614 1.00 67.56 233 VAL A N 1
ATOM 1710 C CA . VAL A 1 233 ? -22.475 8.878 1.768 1.00 67.56 233 VAL A CA 1
ATOM 1711 C C . VAL A 1 233 ? -22.719 9.697 3.036 1.00 67.56 233 VAL A C 1
ATOM 1713 O O . VAL A 1 233 ? -21.944 10.602 3.348 1.00 67.56 233 VAL A O 1
ATOM 1716 N N . ARG A 1 234 ? -23.784 9.387 3.783 1.00 78.62 234 ARG A N 1
ATOM 1717 C CA . ARG A 1 234 ? -24.177 10.108 5.006 1.00 78.62 234 ARG A CA 1
ATOM 1718 C C . ARG A 1 234 ? -23.459 9.514 6.221 1.00 78.62 234 ARG A C 1
ATOM 1720 O O . ARG A 1 234 ? -23.934 8.549 6.807 1.00 78.62 234 ARG A O 1
ATOM 1727 N N . LEU A 1 235 ? -22.294 10.072 6.568 1.00 73.69 235 LEU A N 1
ATOM 1728 C CA . LEU A 1 235 ? -21.379 9.496 7.571 1.00 73.69 235 LEU A CA 1
ATOM 1729 C C . LEU A 1 235 ? -21.360 10.245 8.910 1.00 73.69 235 LEU A C 1
ATOM 1731 O O . LEU A 1 235 ? -21.041 9.646 9.937 1.00 73.69 235 LEU A O 1
ATOM 1735 N N . SER A 1 236 ? -21.646 11.549 8.923 1.00 80.56 236 SER A N 1
ATOM 1736 C CA . SER A 1 236 ? -21.589 12.353 10.148 1.00 80.56 236 SER A CA 1
ATOM 1737 C C . SER A 1 236 ? -22.695 13.400 10.231 1.00 80.56 236 SER A C 1
ATOM 1739 O O . SER A 1 236 ? -23.167 13.909 9.218 1.00 80.56 236 SER A O 1
ATOM 1741 N N . VAL A 1 237 ? -23.083 13.734 11.462 1.00 80.44 237 VAL A N 1
ATOM 1742 C CA . VAL A 1 237 ? -23.994 14.834 11.802 1.00 80.44 237 VAL A CA 1
ATOM 1743 C C . VAL A 1 237 ? -23.178 15.848 12.598 1.00 80.44 237 VAL A C 1
ATOM 1745 O O . VAL A 1 237 ? -22.608 15.500 13.631 1.00 80.44 237 VAL A O 1
ATOM 1748 N N . ALA A 1 238 ? -23.045 17.076 12.088 1.00 77.69 238 ALA A N 1
ATOM 1749 C CA . ALA A 1 238 ? -22.227 18.135 12.698 1.00 77.69 238 ALA A CA 1
ATOM 1750 C C . ALA A 1 238 ? -20.779 17.702 13.052 1.00 77.69 238 ALA A C 1
ATOM 1752 O O . ALA A 1 238 ? -20.206 18.124 14.054 1.00 77.69 238 ALA A O 1
ATOM 1753 N N . GLY A 1 239 ? -20.175 16.822 12.242 1.00 73.00 239 GLY A N 1
ATOM 1754 C CA . GLY A 1 239 ? -18.816 16.311 12.465 1.00 73.00 239 GLY A CA 1
ATOM 1755 C C . GLY A 1 239 ? -18.695 15.181 13.499 1.00 73.00 239 GLY A C 1
ATOM 1756 O O . GLY A 1 239 ? -17.593 14.669 13.699 1.00 73.00 239 GLY A O 1
ATOM 1757 N N . VAL A 1 240 ? -19.800 14.750 14.114 1.00 81.38 240 VAL A N 1
ATOM 1758 C CA . VAL A 1 240 ? -19.877 13.565 14.983 1.00 81.38 240 VAL A CA 1
ATOM 1759 C C . VAL A 1 240 ? -20.365 12.374 14.165 1.00 81.38 240 VAL A C 1
ATOM 1761 O O . VAL A 1 240 ? -21.281 12.516 13.362 1.00 81.38 240 VAL A O 1
ATOM 1764 N N . GLN A 1 241 ? -19.768 11.197 14.359 1.00 87.00 241 GLN A N 1
ATOM 1765 C CA . GLN A 1 241 ? -20.201 9.948 13.721 1.00 87.00 241 GLN A CA 1
ATOM 1766 C C . GLN A 1 241 ? -21.150 9.175 14.654 1.00 87.00 241 GLN A C 1
ATOM 1768 O O . GLN A 1 241 ? -20.670 8.524 15.588 1.00 87.00 241 GLN A O 1
ATOM 1773 N N . PRO A 1 242 ? -22.482 9.197 14.429 1.00 88.62 242 PRO A N 1
ATOM 1774 C CA . PRO A 1 242 ? -23.446 8.544 15.320 1.00 88.62 242 PRO A CA 1
ATOM 1775 C C . PRO A 1 242 ? -23.276 7.024 15.361 1.00 88.62 242 PRO A C 1
ATOM 1777 O O . PRO A 1 242 ? -23.568 6.393 16.375 1.00 88.62 242 PRO A O 1
ATOM 1780 N N . VAL A 1 243 ? -22.747 6.442 14.279 1.00 91.12 243 VAL A N 1
ATOM 1781 C CA . VAL A 1 243 ? -22.494 5.002 14.158 1.00 91.12 243 VAL A CA 1
ATOM 1782 C C . VAL A 1 243 ? -21.631 4.450 15.292 1.00 91.12 243 VAL A C 1
ATOM 1784 O O . VAL A 1 243 ? -21.864 3.336 15.752 1.00 91.12 243 VAL A O 1
ATOM 1787 N N . GLU A 1 244 ? -20.692 5.239 15.815 1.00 92.69 244 GLU A N 1
ATOM 1788 C CA . GLU A 1 244 ? -19.849 4.825 16.938 1.00 92.69 244 GLU A CA 1
ATOM 1789 C C . GLU A 1 244 ? -20.674 4.591 18.214 1.00 92.69 244 GLU A C 1
ATOM 1791 O O . GLU A 1 244 ? -20.451 3.602 18.911 1.00 92.69 244 GLU A O 1
ATOM 1796 N N . GLY A 1 245 ? -21.683 5.429 18.476 1.00 93.81 245 GLY A N 1
ATOM 1797 C CA . GLY A 1 245 ? -22.624 5.243 19.584 1.00 93.81 245 GLY A CA 1
ATOM 1798 C C . GLY A 1 245 ? -23.643 4.132 19.322 1.00 93.81 245 GLY A C 1
ATOM 1799 O O . GLY A 1 245 ? -23.908 3.320 20.206 1.00 93.81 245 GLY A O 1
ATOM 1800 N N . ILE A 1 246 ? -24.162 4.041 18.092 1.00 95.19 246 ILE A N 1
ATOM 1801 C CA . ILE A 1 246 ? -25.135 3.013 17.679 1.00 95.19 246 ILE A CA 1
ATOM 1802 C C . ILE A 1 246 ? -24.570 1.603 17.885 1.00 95.19 246 ILE A C 1
ATOM 1804 O O . ILE A 1 246 ? -25.276 0.730 18.387 1.00 95.19 246 ILE A O 1
ATOM 1808 N N . LYS A 1 247 ? -23.281 1.385 17.585 1.00 95.25 247 LYS A N 1
ATOM 1809 C CA . LYS A 1 247 ? -22.617 0.098 17.842 1.00 95.25 247 LYS A CA 1
ATOM 1810 C C . LYS A 1 247 ? -22.673 -0.310 19.310 1.00 95.25 247 LYS A C 1
ATOM 1812 O O . LYS A 1 247 ? -22.993 -1.455 19.619 1.00 95.25 247 LYS A O 1
ATOM 1817 N N . VAL A 1 248 ? -22.406 0.633 20.208 1.00 96.38 248 VAL A N 1
ATOM 1818 C CA . VAL A 1 248 ? -22.438 0.386 21.652 1.00 96.38 248 VAL A CA 1
ATOM 1819 C C . VAL A 1 248 ? -23.872 0.138 22.131 1.00 96.38 248 VAL A C 1
ATOM 1821 O O . VAL A 1 248 ? -24.103 -0.814 22.873 1.00 96.38 248 VAL A O 1
ATOM 1824 N N . LEU A 1 249 ? -24.848 0.926 21.663 1.00 97.06 249 LEU A N 1
ATOM 1825 C CA . LEU A 1 249 ? -26.272 0.740 21.981 1.00 97.06 249 LEU A CA 1
ATOM 1826 C C . LEU A 1 249 ? -26.786 -0.641 21.559 1.00 97.06 249 LEU A C 1
ATOM 1828 O O . LEU A 1 249 ? -27.485 -1.301 22.325 1.00 97.06 249 LEU A O 1
ATOM 1832 N N . LEU A 1 250 ? -26.403 -1.116 20.372 1.00 97.12 250 LEU A N 1
ATOM 1833 C CA . LEU A 1 250 ? -26.785 -2.449 19.911 1.00 97.12 250 LEU A CA 1
ATOM 1834 C C . LEU A 1 250 ? -26.146 -3.557 20.748 1.00 97.12 250 LEU A C 1
ATOM 1836 O O . LEU A 1 250 ? -26.813 -4.543 21.041 1.00 97.12 250 LEU A O 1
ATOM 1840 N N . VAL A 1 251 ? -24.901 -3.393 21.204 1.00 97.56 251 VAL A N 1
ATOM 1841 C CA . VAL A 1 251 ? -24.295 -4.341 22.152 1.00 97.56 251 VAL A CA 1
ATOM 1842 C C . VAL A 1 251 ? -25.060 -4.364 23.480 1.00 97.56 251 VAL A C 1
ATOM 1844 O O . VAL A 1 251 ? -25.310 -5.447 24.006 1.00 97.56 251 VAL A O 1
ATOM 1847 N N . PHE A 1 252 ? -25.489 -3.208 23.998 1.00 96.88 252 PHE A N 1
ATOM 1848 C CA . PHE A 1 252 ? -26.344 -3.144 25.189 1.00 96.88 252 PHE A CA 1
ATOM 1849 C C . PHE A 1 252 ? -27.684 -3.854 24.986 1.00 96.88 252 PHE A C 1
ATOM 1851 O O . PHE A 1 252 ? -28.090 -4.639 25.844 1.00 96.88 252 PHE A O 1
ATOM 1858 N N . PHE A 1 253 ? -28.349 -3.615 23.852 1.00 97.00 253 PHE A N 1
ATOM 1859 C CA . PHE A 1 253 ? -29.583 -4.308 23.489 1.00 97.00 253 PHE A CA 1
ATOM 1860 C C . PHE A 1 253 ? -29.382 -5.824 23.446 1.00 97.00 253 PHE A C 1
ATOM 1862 O O . PHE A 1 253 ? -30.117 -6.551 24.110 1.00 97.00 253 PHE A O 1
ATOM 1869 N N . LEU A 1 254 ? -28.372 -6.300 22.713 1.00 96.00 254 LEU A N 1
ATOM 1870 C CA . LEU A 1 254 ? -28.093 -7.728 22.583 1.00 96.00 254 LEU A CA 1
ATOM 1871 C C . LEU A 1 254 ? -27.771 -8.360 23.938 1.00 96.00 254 LEU A C 1
ATOM 1873 O O . LEU A 1 254 ? -28.281 -9.434 24.242 1.00 96.00 254 LEU A O 1
ATOM 1877 N N . ALA A 1 255 ? -26.975 -7.691 24.773 1.00 95.75 255 ALA A N 1
ATOM 1878 C CA . ALA A 1 255 ? -26.650 -8.184 26.105 1.00 95.75 255 ALA A CA 1
ATOM 1879 C C . ALA A 1 255 ? -27.885 -8.276 27.011 1.00 95.75 255 ALA A C 1
ATOM 1881 O O . ALA A 1 255 ? -28.069 -9.291 27.677 1.00 95.75 255 ALA A O 1
ATOM 1882 N N . ALA A 1 256 ? -28.743 -7.251 27.016 1.00 94.88 256 ALA A N 1
ATOM 1883 C CA . ALA A 1 256 ? -29.991 -7.244 27.780 1.00 94.88 256 ALA A CA 1
ATOM 1884 C C . ALA A 1 256 ? -30.953 -8.338 27.301 1.00 94.88 256 ALA A C 1
ATOM 1886 O O . ALA A 1 256 ? -31.421 -9.148 28.099 1.00 94.88 256 ALA A O 1
ATOM 1887 N N . TYR A 1 257 ? -31.184 -8.410 25.989 1.00 94.12 257 TYR A N 1
ATOM 1888 C CA . TYR A 1 257 ? -32.125 -9.354 25.398 1.00 94.12 257 TYR A CA 1
ATOM 1889 C C . TYR A 1 257 ? -31.688 -10.808 25.597 1.00 94.12 257 TYR A C 1
ATOM 1891 O O . TYR A 1 257 ? -32.493 -11.656 25.977 1.00 94.12 257 TYR A O 1
ATOM 1899 N N . LEU A 1 258 ? -30.406 -11.114 25.365 1.00 92.19 258 LEU A N 1
ATOM 1900 C CA . LEU A 1 258 ? -29.878 -12.471 25.521 1.00 92.19 258 LEU A CA 1
ATOM 1901 C C . LEU A 1 258 ? -29.761 -12.884 26.991 1.00 92.19 258 LEU A C 1
ATOM 1903 O O . LEU A 1 258 ? -29.922 -14.064 27.288 1.00 92.19 258 LEU A O 1
ATOM 1907 N N . ALA A 1 259 ? -29.539 -11.946 27.914 1.00 90.75 259 ALA A N 1
ATOM 1908 C CA . ALA A 1 259 ? -29.563 -12.252 29.342 1.00 90.75 259 ALA A CA 1
ATOM 1909 C C . ALA A 1 259 ? -30.958 -12.671 29.825 1.00 90.75 259 ALA A C 1
ATOM 1911 O O . ALA A 1 259 ? -31.070 -13.573 30.649 1.00 90.75 259 ALA A O 1
ATOM 1912 N N . GLU A 1 260 ? -32.011 -12.039 29.306 1.00 88.19 260 GLU A N 1
ATOM 1913 C CA . GLU A 1 260 ? -33.391 -12.311 29.719 1.00 88.19 260 GLU A CA 1
ATOM 1914 C C . GLU A 1 260 ? -34.009 -13.496 28.957 1.00 88.19 260 GLU A C 1
ATOM 1916 O O . GLU A 1 260 ? -34.678 -14.342 29.545 1.00 88.19 260 GLU A O 1
ATOM 1921 N N . ARG A 1 261 ? -33.769 -13.584 27.641 1.00 84.38 261 ARG A N 1
ATOM 1922 C CA . ARG A 1 261 ? -34.435 -14.543 26.741 1.00 84.38 261 ARG A CA 1
ATOM 1923 C C . ARG A 1 261 ? -33.504 -15.566 26.096 1.00 84.38 261 ARG A C 1
ATOM 1925 O O . ARG A 1 261 ? -33.973 -16.433 25.361 1.00 84.38 261 ARG A O 1
ATOM 1932 N N . GLY A 1 262 ? -32.199 -15.525 26.364 1.00 78.69 262 GLY A N 1
ATOM 1933 C CA . GLY A 1 262 ? -31.224 -16.435 25.748 1.00 78.69 262 GLY A CA 1
ATOM 1934 C C . GLY A 1 262 ? -31.513 -17.912 26.020 1.00 78.69 262 GLY A C 1
ATOM 1935 O O . GLY A 1 262 ? -31.396 -18.737 25.117 1.00 78.69 262 GLY A O 1
ATOM 1936 N N . ALA A 1 263 ? -31.980 -18.245 27.227 1.00 74.75 263 ALA A N 1
ATOM 1937 C CA . ALA A 1 263 ? -32.403 -19.605 27.561 1.00 74.75 263 ALA A CA 1
ATOM 1938 C C . ALA A 1 263 ? -33.621 -20.065 26.734 1.00 74.75 263 ALA A C 1
ATOM 1940 O O . ALA A 1 263 ? -33.670 -21.217 26.310 1.00 74.75 263 ALA A O 1
ATOM 1941 N N . LEU A 1 264 ? -34.560 -19.163 26.430 1.00 78.00 264 LEU A N 1
ATOM 1942 C CA . LEU A 1 264 ? -35.751 -19.461 25.624 1.00 78.00 264 LEU A CA 1
ATOM 1943 C C . LEU A 1 264 ? -35.398 -19.720 24.153 1.00 78.00 264 LEU A C 1
ATOM 1945 O O . LEU A 1 264 ? -36.006 -20.569 23.509 1.00 78.00 264 LEU A O 1
ATOM 1949 N N . LEU A 1 265 ? -34.357 -19.064 23.630 1.00 77.00 265 LEU A N 1
ATOM 1950 C CA . LEU A 1 265 ? -33.819 -19.352 22.290 1.00 77.00 265 LEU A CA 1
ATOM 1951 C C . LEU A 1 265 ? -33.210 -20.764 22.190 1.00 77.00 265 LEU A C 1
ATOM 1953 O O . LEU A 1 265 ? -33.070 -21.318 21.091 1.00 77.00 265 LEU A O 1
ATOM 1957 N N . ASN A 1 266 ? -32.869 -21.364 23.334 1.00 72.44 266 ASN A N 1
ATOM 1958 C CA . ASN A 1 266 ? -32.384 -22.734 23.431 1.00 72.44 266 ASN A CA 1
ATOM 1959 C C . ASN A 1 266 ? -33.502 -23.781 23.566 1.00 72.44 266 ASN A C 1
ATOM 1961 O O . ASN A 1 266 ? -33.187 -24.964 23.443 1.00 72.44 266 ASN A O 1
ATOM 1965 N N . ASP A 1 267 ? -34.772 -23.386 23.699 1.00 76.81 267 ASP A N 1
ATOM 1966 C CA . ASP A 1 267 ? -35.945 -24.274 23.672 1.00 76.81 267 ASP A CA 1
ATOM 1967 C C . ASP A 1 267 ? -36.651 -24.200 22.294 1.00 76.81 267 ASP A C 1
ATOM 1969 O O . ASP A 1 267 ? -37.526 -23.355 22.074 1.00 76.81 267 ASP A O 1
ATOM 1973 N N . PRO A 1 268 ? -36.216 -24.995 21.291 1.00 71.19 268 PRO A N 1
ATOM 1974 C CA . PRO A 1 268 ? -36.691 -24.847 19.920 1.00 71.19 268 PRO A CA 1
ATOM 1975 C C . PRO A 1 268 ? -38.119 -25.355 19.724 1.00 71.19 268 PRO A C 1
ATOM 1977 O O . PRO A 1 268 ? -38.486 -26.415 20.217 1.00 71.19 268 PRO A O 1
ATOM 1980 N N . LEU A 1 269 ? -38.881 -24.649 18.883 1.00 75.31 269 LEU A N 1
ATOM 1981 C CA . LEU A 1 269 ? -40.194 -25.091 18.403 1.00 75.31 269 LEU A CA 1
ATOM 1982 C C . LEU A 1 269 ? -40.076 -26.354 17.535 1.00 75.31 269 LEU A C 1
ATOM 1984 O O . LEU A 1 269 ? -40.910 -27.249 17.609 1.00 75.31 269 LEU A O 1
ATOM 1988 N N . ARG A 1 270 ? -39.038 -26.413 16.693 1.00 77.56 270 ARG A N 1
ATOM 1989 C CA . ARG A 1 270 ? -38.757 -27.539 15.794 1.00 77.56 270 ARG A CA 1
ATOM 1990 C C . ARG A 1 270 ? -37.253 -27.684 15.590 1.00 77.56 270 ARG A C 1
ATOM 1992 O O . ARG A 1 270 ? -36.532 -26.687 15.522 1.00 77.56 270 ARG A O 1
ATOM 1999 N N . ARG A 1 271 ? -36.769 -28.921 15.463 1.00 75.31 271 ARG A N 1
ATOM 2000 C CA . ARG A 1 271 ? -35.398 -29.220 15.020 1.00 75.31 271 ARG A CA 1
ATOM 2001 C C . ARG A 1 271 ? -35.435 -29.740 13.587 1.00 75.31 271 ARG A C 1
ATOM 2003 O O . ARG A 1 271 ? -36.195 -30.654 13.288 1.00 75.31 271 ARG A O 1
ATOM 2010 N N . VAL A 1 272 ? -34.631 -29.142 12.716 1.00 73.12 272 VAL A N 1
ATOM 2011 C CA . VAL A 1 272 ? -34.443 -29.555 11.322 1.00 73.12 272 VAL A CA 1
ATOM 2012 C C . VAL A 1 272 ? -32.938 -29.717 11.104 1.00 73.12 272 VAL A C 1
ATOM 2014 O O . VAL A 1 272 ? -32.217 -28.742 10.899 1.00 73.12 272 VAL A O 1
ATOM 2017 N N . GLY A 1 273 ? -32.436 -30.948 11.230 1.00 71.56 273 GLY A N 1
ATOM 2018 C CA . GLY A 1 273 ? -30.998 -31.237 11.163 1.00 71.56 273 GLY A CA 1
ATOM 2019 C C . GLY A 1 273 ? -30.186 -30.458 12.218 1.00 71.56 273 GLY A C 1
ATOM 2020 O O . GLY A 1 273 ? -30.589 -30.427 13.384 1.00 71.56 273 GLY A O 1
ATOM 2021 N N . PRO A 1 274 ? -29.065 -29.798 11.855 1.00 66.38 274 PRO A N 1
ATOM 2022 C CA . PRO A 1 274 ? -28.280 -28.983 12.788 1.00 66.38 274 PRO A CA 1
ATOM 2023 C C . PRO A 1 274 ? -28.965 -27.654 13.161 1.00 66.38 274 PRO A C 1
ATOM 2025 O O . PRO A 1 274 ? -28.436 -26.900 13.985 1.00 66.38 274 PRO A O 1
ATOM 2028 N N . PHE A 1 275 ? -30.122 -27.343 12.564 1.00 70.75 275 PHE A N 1
ATOM 2029 C CA . PHE A 1 275 ? -30.845 -26.097 12.774 1.00 70.75 275 PHE A CA 1
ATOM 2030 C C . PHE A 1 275 ? -31.971 -26.283 13.786 1.00 70.75 275 PHE A C 1
ATOM 2032 O O . PHE A 1 275 ? -32.908 -27.063 13.615 1.00 70.75 275 PHE A O 1
ATOM 2039 N N . SER A 1 276 ? -31.887 -25.520 14.863 1.00 71.75 276 SER A N 1
ATOM 2040 C CA . SER A 1 276 ? -32.948 -25.388 15.848 1.00 71.75 276 SER A CA 1
ATOM 2041 C C . SER A 1 276 ? -33.754 -24.139 15.520 1.00 71.75 276 SER A C 1
ATOM 2043 O O . SER A 1 276 ? -33.185 -23.052 15.525 1.00 71.75 276 SER A O 1
ATOM 2045 N N . VAL A 1 277 ? -35.045 -24.268 15.234 1.00 77.94 277 VAL A N 1
ATOM 2046 C CA . VAL A 1 277 ? -35.905 -23.109 14.976 1.00 77.94 277 VAL A CA 1
ATOM 2047 C C . VAL A 1 277 ? -36.439 -22.611 16.321 1.00 77.94 277 VAL A C 1
ATOM 2049 O O . VAL A 1 277 ? -37.210 -23.334 16.962 1.00 77.94 277 VAL A O 1
ATOM 2052 N N . PRO A 1 278 ? -36.018 -21.425 16.799 1.00 82.44 278 PRO A N 1
ATOM 2053 C CA . PRO A 1 278 ? -36.551 -20.854 18.028 1.00 82.44 278 PRO A CA 1
ATOM 2054 C C . PRO A 1 278 ? -38.009 -20.435 17.820 1.00 82.44 278 PRO A C 1
ATOM 2056 O O . PRO A 1 278 ? -38.460 -20.218 16.692 1.00 82.44 278 PRO A O 1
ATOM 2059 N N . ARG A 1 279 ? -38.764 -20.304 18.912 1.00 83.12 279 ARG A N 1
ATOM 2060 C CA . ARG A 1 279 ? -40.147 -19.822 18.840 1.00 83.12 279 ARG A CA 1
ATOM 2061 C C . ARG A 1 279 ? -40.170 -18.404 18.241 1.00 83.12 279 ARG A C 1
ATOM 2063 O O . ARG A 1 279 ? -39.423 -17.547 18.718 1.00 83.12 279 ARG A O 1
ATOM 2070 N N . PRO A 1 280 ? -41.037 -18.110 17.251 1.00 83.50 280 PRO A N 1
ATOM 2071 C CA . PRO A 1 280 ? -41.078 -16.796 16.606 1.00 83.50 280 PRO A CA 1
ATOM 2072 C C . PRO A 1 280 ? -41.240 -15.632 17.588 1.00 83.50 280 PRO A C 1
ATOM 2074 O O . PRO A 1 280 ? -40.570 -14.619 17.442 1.00 83.50 280 PRO A O 1
ATOM 2077 N N . ARG A 1 281 ? -42.041 -15.796 18.648 1.00 84.56 281 ARG A N 1
ATOM 2078 C CA . ARG A 1 281 ? -42.237 -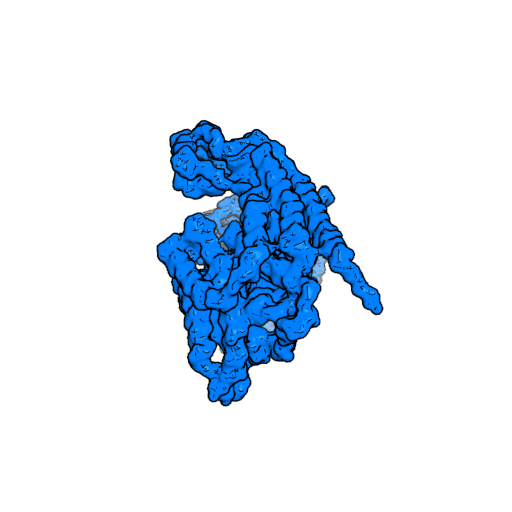14.779 19.701 1.00 84.56 281 ARG A CA 1
ATOM 2079 C C . ARG A 1 281 ? -40.960 -14.389 20.462 1.00 84.56 281 ARG A C 1
ATOM 2081 O O . ARG A 1 281 ? -40.873 -13.281 20.982 1.00 84.56 281 ARG A O 1
ATOM 2088 N N . ASP A 1 282 ? -39.984 -15.293 20.516 1.00 84.88 282 ASP A N 1
ATOM 2089 C CA . ASP A 1 282 ? -38.730 -15.124 21.254 1.00 84.88 282 ASP A CA 1
ATOM 2090 C C . ASP A 1 282 ? -37.573 -14.708 20.333 1.00 84.88 282 ASP A C 1
ATOM 2092 O O . ASP A 1 282 ? -36.599 -14.121 20.791 1.00 84.88 282 ASP A O 1
ATOM 2096 N N . ALA A 1 283 ? -37.676 -14.974 19.028 1.00 85.38 283 ALA A N 1
ATOM 2097 C CA . ALA A 1 283 ? -36.655 -14.609 18.046 1.00 85.38 283 ALA A CA 1
ATOM 2098 C C . ALA A 1 283 ? -37.005 -13.359 17.224 1.00 85.38 283 ALA A C 1
ATOM 2100 O O . ALA A 1 283 ? -36.108 -12.597 16.867 1.00 85.38 283 ALA A O 1
ATOM 2101 N N . ALA A 1 284 ? -38.283 -13.111 16.924 1.00 88.38 284 ALA A N 1
ATOM 2102 C CA . ALA A 1 284 ? -38.696 -12.017 16.046 1.00 88.38 284 ALA A CA 1
ATOM 2103 C C . ALA A 1 284 ? -38.320 -10.626 16.585 1.00 88.38 284 ALA A C 1
ATOM 2105 O O . ALA A 1 284 ? -37.749 -9.859 15.811 1.00 88.38 284 ALA A O 1
ATOM 2106 N N . PRO A 1 285 ? -38.526 -10.281 17.876 1.00 90.31 285 PRO A N 1
ATOM 2107 C CA . PRO A 1 285 ? -38.138 -8.959 18.372 1.00 90.31 285 PRO A CA 1
ATOM 2108 C C . PRO A 1 285 ? -36.628 -8.720 18.262 1.00 90.31 285 PRO A C 1
ATOM 2110 O O . PRO A 1 285 ? -36.205 -7.640 17.856 1.00 90.31 285 PRO A O 1
ATOM 2113 N N . LEU A 1 286 ? -35.819 -9.745 18.559 1.00 91.44 286 LEU A N 1
ATOM 2114 C CA . LEU A 1 286 ? -34.367 -9.710 18.386 1.00 91.44 286 LEU A CA 1
ATOM 2115 C C . LEU A 1 286 ? -33.985 -9.455 16.927 1.00 91.44 286 LEU A C 1
ATOM 2117 O O . LEU A 1 286 ? -33.225 -8.533 16.643 1.00 91.44 286 LEU A O 1
ATOM 2121 N N . LEU A 1 287 ? -34.524 -10.261 16.008 1.00 91.94 287 LEU A N 1
ATOM 2122 C CA . LEU A 1 287 ? -34.192 -10.190 14.587 1.00 91.94 287 LEU A CA 1
ATOM 2123 C C . LEU A 1 287 ? -34.647 -8.872 13.958 1.00 91.94 287 LEU A C 1
ATOM 2125 O O . LEU A 1 287 ? -33.868 -8.262 13.234 1.00 91.94 287 LEU A O 1
ATOM 2129 N N . VAL A 1 288 ? -35.861 -8.402 14.249 1.00 93.69 288 VAL A N 1
ATOM 2130 C CA . VAL A 1 288 ? -36.405 -7.159 13.682 1.00 93.69 288 VAL A CA 1
ATOM 2131 C C . VAL A 1 288 ? -35.628 -5.948 14.184 1.00 93.69 288 VAL A C 1
ATOM 2133 O O . VAL A 1 288 ? -35.113 -5.170 13.382 1.00 93.69 288 VAL A O 1
ATOM 2136 N N . LEU A 1 289 ? -35.498 -5.797 15.503 1.00 93.69 289 LEU A N 1
ATOM 2137 C CA . LEU A 1 289 ? -34.879 -4.608 16.088 1.00 93.69 289 LEU A CA 1
ATOM 2138 C C . LEU A 1 289 ? -33.373 -4.543 15.836 1.00 93.69 289 LEU A C 1
ATOM 2140 O O . LEU A 1 289 ? -32.823 -3.450 15.729 1.00 93.69 289 LEU A O 1
ATOM 2144 N N . PHE A 1 290 ? -32.710 -5.694 15.708 1.00 93.44 290 PHE A N 1
ATOM 2145 C CA . PHE A 1 290 ? -31.310 -5.732 15.307 1.00 93.44 290 PHE A CA 1
ATOM 2146 C C . PHE A 1 290 ? -31.135 -5.476 13.806 1.00 93.44 290 PHE A C 1
ATOM 2148 O O . PHE A 1 290 ? -30.277 -4.688 13.420 1.00 93.44 290 PHE A O 1
ATOM 2155 N N . SER A 1 291 ? -31.942 -6.105 12.946 1.00 93.62 291 SER A N 1
ATOM 2156 C CA . SER A 1 291 ? -31.764 -5.997 11.490 1.00 93.62 291 SER A CA 1
ATOM 2157 C C . SER A 1 291 ? -32.179 -4.635 10.942 1.00 93.62 291 SER A C 1
ATOM 2159 O O . SER A 1 291 ? -31.633 -4.209 9.930 1.00 93.62 291 SER A O 1
ATOM 2161 N N . LEU A 1 292 ? -33.100 -3.923 11.598 1.00 95.06 292 LEU A N 1
ATOM 2162 C CA . LEU A 1 292 ? -33.590 -2.632 11.115 1.00 95.06 292 LEU A CA 1
ATOM 2163 C C . LEU A 1 292 ? -32.470 -1.570 10.999 1.00 95.06 292 LEU A C 1
ATOM 2165 O O . LEU A 1 292 ? -32.308 -1.026 9.907 1.00 95.06 292 LEU A O 1
ATOM 2169 N N . PRO A 1 293 ? -31.621 -1.315 12.018 1.00 94.38 293 PRO A N 1
ATOM 2170 C CA . PRO A 1 293 ? -30.440 -0.462 11.857 1.00 94.38 293 PRO A CA 1
ATOM 2171 C C . PRO A 1 293 ? -29.481 -0.935 10.759 1.00 94.38 293 PRO A C 1
ATOM 2173 O O . PRO A 1 293 ? -28.940 -0.109 10.032 1.00 94.38 293 PRO A O 1
ATOM 2176 N N . LEU A 1 294 ? -29.277 -2.249 10.601 1.00 93.38 294 LEU A N 1
ATOM 2177 C CA . LEU A 1 294 ? -28.395 -2.799 9.563 1.00 93.38 294 LEU A CA 1
ATOM 2178 C C . LEU A 1 294 ? -28.937 -2.515 8.155 1.00 93.38 294 LEU A C 1
ATOM 2180 O O . LEU A 1 294 ? -28.179 -2.097 7.282 1.00 93.38 294 LEU A O 1
ATOM 2184 N N . LEU A 1 295 ? -30.243 -2.697 7.946 1.00 92.25 295 LEU A N 1
ATOM 2185 C CA . LEU A 1 295 ? -30.922 -2.359 6.695 1.00 92.25 295 LEU A CA 1
ATOM 2186 C C . LEU A 1 295 ? -30.840 -0.858 6.415 1.00 92.25 295 LEU A C 1
ATOM 2188 O O . LEU A 1 295 ? -30.554 -0.466 5.288 1.00 92.25 295 LEU A O 1
ATOM 2192 N N . LEU A 1 296 ? -31.017 -0.013 7.433 1.00 91.88 296 LEU A N 1
ATOM 2193 C CA . LEU A 1 296 ? -30.864 1.434 7.287 1.00 91.88 296 LEU A CA 1
ATOM 2194 C C . LEU A 1 296 ? -29.424 1.818 6.914 1.00 91.88 296 LEU A C 1
ATOM 2196 O O . LEU A 1 296 ? -29.238 2.589 5.979 1.00 91.88 296 LEU A O 1
ATOM 2200 N N . PHE A 1 297 ? -28.397 1.255 7.558 1.00 89.81 297 PHE A N 1
ATOM 2201 C CA . PHE A 1 297 ? -26.999 1.493 7.166 1.00 89.81 297 PHE A CA 1
ATOM 2202 C C . PHE A 1 297 ? -26.700 1.029 5.742 1.00 89.81 297 PHE A C 1
ATOM 2204 O O . PHE A 1 297 ? -26.010 1.736 5.001 1.00 89.81 297 PHE A O 1
ATOM 2211 N N . ALA A 1 298 ? -27.263 -0.113 5.336 1.00 87.12 298 ALA A N 1
ATOM 2212 C CA . ALA A 1 298 ? -27.226 -0.528 3.947 1.00 87.12 298 ALA A CA 1
ATOM 2213 C C . ALA A 1 298 ? -27.872 0.557 3.074 1.00 87.12 298 ALA A C 1
ATOM 2215 O O . ALA A 1 298 ? -27.191 1.100 2.225 1.00 87.12 298 ALA A O 1
ATOM 2216 N N . LEU A 1 299 ? -29.095 1.022 3.326 1.00 87.44 299 LEU A N 1
ATOM 2217 C CA . LEU A 1 299 ? -29.709 2.107 2.537 1.00 87.44 299 LEU A CA 1
ATOM 2218 C C . LEU A 1 299 ? -28.861 3.399 2.482 1.00 87.44 299 LEU A C 1
ATOM 2220 O O . LEU A 1 299 ? -28.841 4.077 1.454 1.00 87.44 299 LEU A O 1
ATOM 2224 N N . LEU A 1 300 ? -28.097 3.703 3.537 1.00 85.44 300 LEU A N 1
ATOM 2225 C CA . LEU A 1 300 ? -27.141 4.821 3.590 1.00 85.44 300 LEU A CA 1
ATOM 2226 C C . LEU A 1 300 ? -25.818 4.569 2.844 1.00 85.44 300 LEU A C 1
ATOM 2228 O O . LEU A 1 300 ? -24.943 5.438 2.831 1.00 85.44 300 LEU A O 1
ATOM 2232 N N . LYS A 1 301 ? -25.679 3.414 2.187 1.00 82.81 301 LYS A N 1
ATOM 2233 C CA . LYS A 1 301 ? -24.490 2.955 1.455 1.00 82.81 301 LYS A CA 1
ATOM 2234 C C . LYS A 1 301 ? -23.249 2.794 2.340 1.00 82.81 301 LYS A C 1
ATOM 2236 O O . LYS A 1 301 ? -22.126 2.879 1.838 1.00 82.81 301 LYS A O 1
ATOM 2241 N N . ASP A 1 302 ? -23.443 2.510 3.630 1.00 82.31 302 ASP A N 1
ATOM 2242 C CA . ASP A 1 302 ? -22.368 2.255 4.590 1.00 82.31 302 ASP A CA 1
ATOM 2243 C C . ASP A 1 302 ? -22.377 0.795 5.072 1.00 82.31 302 ASP A C 1
ATOM 2245 O O . ASP A 1 302 ? -23.012 0.424 6.058 1.00 82.31 302 ASP A O 1
ATOM 2249 N N . LEU A 1 303 ? -21.663 -0.066 4.341 1.00 84.75 303 LEU A N 1
ATOM 2250 C CA . LEU A 1 303 ? -21.627 -1.513 4.597 1.00 84.75 303 LEU A CA 1
ATOM 2251 C C . LEU A 1 303 ? -20.592 -1.936 5.655 1.00 84.75 303 LEU A C 1
ATOM 2253 O O . LEU A 1 303 ? -20.635 -3.070 6.134 1.00 84.75 303 LEU A O 1
ATOM 2257 N N . GLY A 1 304 ? -19.674 -1.048 6.049 1.00 86.12 304 GLY A N 1
ATOM 2258 C CA . GLY A 1 304 ? -18.656 -1.348 7.064 1.00 86.12 304 GLY A CA 1
ATOM 2259 C C . GLY A 1 304 ? -19.267 -1.662 8.440 1.00 86.12 304 GLY A C 1
ATOM 2260 O O . GLY A 1 304 ? -19.002 -2.736 8.991 1.00 86.12 304 GLY A O 1
ATOM 2261 N N . PRO A 1 305 ? -20.124 -0.778 8.984 1.00 88.69 305 PRO A N 1
ATOM 2262 C CA . PRO A 1 305 ? -20.863 -1.016 10.220 1.00 88.69 305 PRO A CA 1
ATOM 2263 C C . PRO A 1 305 ? -21.771 -2.243 10.151 1.00 88.69 305 PRO A C 1
ATOM 2265 O O . PRO A 1 305 ? -21.849 -2.971 11.135 1.00 88.69 305 PRO A O 1
ATOM 2268 N N . VAL A 1 306 ? -22.410 -2.512 9.004 1.00 91.38 306 VAL A N 1
ATOM 2269 C CA . VAL A 1 306 ? -23.281 -3.688 8.813 1.00 91.38 306 VAL A CA 1
ATOM 2270 C C . VAL A 1 306 ? -22.501 -4.980 9.046 1.00 91.38 306 VAL A C 1
ATOM 2272 O O . VAL A 1 306 ? -22.903 -5.796 9.873 1.00 91.38 306 VAL A O 1
ATOM 2275 N N . LEU A 1 307 ? -21.351 -5.134 8.380 1.00 90.81 307 LEU A N 1
ATOM 2276 C CA . LEU A 1 307 ? -20.478 -6.302 8.526 1.00 90.81 307 LEU A CA 1
ATOM 2277 C C . LEU A 1 307 ? -20.005 -6.484 9.977 1.00 90.81 307 LEU A C 1
ATOM 2279 O O . LEU A 1 307 ? -20.051 -7.590 10.519 1.00 90.81 307 LEU A O 1
ATOM 2283 N N . LEU A 1 308 ? -19.580 -5.393 10.618 1.00 93.88 308 LEU A N 1
ATOM 2284 C CA . LEU A 1 308 ? -19.085 -5.408 11.995 1.00 93.88 308 LEU A CA 1
ATOM 2285 C C . LEU A 1 308 ? -20.179 -5.780 13.007 1.00 93.88 308 LEU A C 1
ATOM 2287 O O . LEU A 1 308 ? -19.981 -6.652 13.858 1.00 93.88 308 LEU A O 1
ATOM 2291 N N . LEU A 1 309 ? -21.333 -5.116 12.924 1.00 94.38 309 LEU A N 1
ATOM 2292 C CA . LEU A 1 309 ? -22.470 -5.352 13.808 1.00 94.38 309 LEU A CA 1
ATOM 2293 C C . LEU A 1 309 ? -22.996 -6.771 13.644 1.00 94.38 309 LEU A C 1
ATOM 2295 O O . LEU A 1 309 ? -23.183 -7.464 14.641 1.00 94.38 309 LEU A O 1
ATOM 2299 N N . PHE A 1 310 ? -23.180 -7.226 12.405 1.00 95.19 310 PHE A N 1
ATOM 2300 C CA . PHE A 1 310 ? -23.668 -8.570 12.126 1.00 95.19 310 PHE A CA 1
ATOM 2301 C C . PHE A 1 310 ? -22.713 -9.647 12.659 1.00 95.19 310 PHE A C 1
ATOM 2303 O O . PHE A 1 310 ? -23.154 -10.591 13.312 1.00 95.19 310 PHE A O 1
ATOM 2310 N N . GLY A 1 311 ? -21.397 -9.472 12.489 1.00 95.06 311 GLY A N 1
ATOM 2311 C CA . GLY A 1 311 ? -20.400 -10.359 13.098 1.00 95.06 311 GLY A CA 1
ATOM 2312 C C . GLY A 1 311 ? -20.467 -10.374 14.631 1.00 95.06 311 GLY A C 1
ATOM 2313 O O . GLY A 1 311 ? -20.378 -11.433 15.252 1.00 95.06 311 GLY A O 1
ATOM 2314 N N . THR A 1 312 ? -20.692 -9.210 15.250 1.00 95.50 312 THR A N 1
ATOM 2315 C CA . THR A 1 312 ? -20.833 -9.075 16.712 1.00 95.50 312 THR A CA 1
ATOM 2316 C C . THR A 1 312 ? -22.107 -9.761 17.214 1.00 95.50 312 THR A C 1
ATOM 2318 O O . THR A 1 312 ? -22.085 -10.443 18.239 1.00 95.50 312 THR A O 1
ATOM 2321 N N . PHE A 1 313 ? -23.203 -9.644 16.463 1.00 95.62 313 PHE A N 1
ATOM 2322 C CA . PHE A 1 313 ? -24.447 -10.361 16.716 1.00 95.62 313 PHE A CA 1
ATOM 2323 C C . PHE A 1 313 ? -24.264 -11.874 16.646 1.00 95.62 313 PHE A C 1
ATOM 2325 O O . PHE A 1 313 ? -24.666 -12.565 17.578 1.00 95.62 313 PHE A O 1
ATOM 2332 N N . LEU A 1 314 ? -23.606 -12.392 15.605 1.00 95.06 314 LEU A N 1
ATOM 2333 C CA . LEU A 1 314 ? -23.342 -13.828 15.486 1.00 95.06 314 LEU A CA 1
ATOM 2334 C C . LEU A 1 314 ? -22.468 -14.354 16.622 1.00 95.06 314 LEU A C 1
ATOM 2336 O O . LEU A 1 314 ? -22.739 -15.435 17.142 1.00 95.06 314 LEU A O 1
ATOM 2340 N N . LEU A 1 315 ? -21.461 -13.585 17.041 1.00 95.38 315 LEU A N 1
ATOM 2341 C CA . LEU A 1 315 ? -20.640 -13.929 18.197 1.00 95.38 315 LEU A CA 1
ATOM 2342 C C . LEU A 1 315 ? -21.502 -14.035 19.463 1.00 95.38 315 LEU A C 1
ATOM 2344 O O . LEU A 1 315 ? -21.480 -15.063 20.134 1.00 95.38 315 LEU A O 1
ATOM 2348 N N . LEU A 1 316 ? -22.299 -13.014 19.780 1.00 94.69 316 LEU A N 1
ATOM 2349 C CA . LEU A 1 316 ? -23.152 -13.022 20.973 1.00 94.69 316 LEU A CA 1
ATOM 2350 C C . LEU A 1 316 ? -24.227 -14.113 20.926 1.00 94.69 316 LEU A C 1
ATOM 2352 O O . LEU A 1 316 ? -24.430 -14.811 21.919 1.00 94.69 316 LEU A O 1
ATOM 2356 N N . LEU A 1 317 ? -24.856 -14.317 19.768 1.00 91.88 317 LEU A N 1
ATOM 2357 C CA . LEU A 1 317 ? -25.828 -15.385 19.551 1.00 91.88 317 LEU A CA 1
ATOM 2358 C C . LEU A 1 317 ? -25.188 -16.766 19.745 1.00 91.88 317 LEU A C 1
ATOM 2360 O O . LEU A 1 317 ? -25.785 -17.646 20.367 1.00 91.88 317 LEU A O 1
ATOM 2364 N N . TYR A 1 318 ? -23.956 -16.958 19.266 1.00 92.31 318 TYR A N 1
ATOM 2365 C CA . TYR A 1 318 ? -23.209 -18.194 19.476 1.00 92.31 318 TYR A CA 1
ATOM 2366 C C . TYR A 1 318 ? -22.890 -18.433 20.949 1.00 92.31 318 TYR A C 1
ATOM 2368 O O . TYR A 1 318 ? -23.076 -19.547 21.435 1.00 92.31 318 TYR A O 1
ATOM 2376 N N . LEU A 1 319 ? -22.450 -17.405 21.679 1.00 91.38 319 LEU A N 1
ATOM 2377 C CA . LEU A 1 319 ? -22.187 -17.538 23.112 1.00 91.38 319 LEU A CA 1
ATOM 2378 C C . LEU A 1 319 ? -23.461 -17.786 23.927 1.00 91.38 319 LEU A C 1
ATOM 2380 O O . LEU A 1 319 ? -23.393 -18.500 24.925 1.00 91.38 319 LEU A O 1
ATOM 2384 N N . ALA A 1 320 ? -24.605 -17.245 23.504 1.00 89.50 320 ALA A N 1
ATOM 2385 C CA . ALA A 1 320 ? -25.884 -17.466 24.175 1.00 89.50 320 ALA A CA 1
ATOM 2386 C C . ALA A 1 320 ? -26.452 -18.870 23.932 1.00 89.50 320 ALA A C 1
ATOM 2388 O O . ALA A 1 320 ? -27.070 -19.456 24.820 1.00 89.50 320 ALA A O 1
ATOM 2389 N N . THR A 1 321 ? -26.246 -19.415 22.732 1.00 87.69 321 THR A N 1
ATOM 2390 C CA . THR A 1 321 ? -26.910 -20.658 22.308 1.00 87.69 321 THR A CA 1
ATOM 2391 C C . THR A 1 321 ? -26.000 -21.883 22.287 1.00 87.69 321 THR A C 1
ATOM 2393 O O . THR A 1 321 ? -26.472 -23.014 22.333 1.00 87.69 321 THR A O 1
ATOM 2396 N N . GLY A 1 322 ? -24.686 -21.696 22.155 1.00 86.50 322 GLY A N 1
ATOM 2397 C CA . GLY A 1 322 ? -23.719 -22.773 21.929 1.00 86.50 322 GLY A CA 1
ATOM 2398 C C . GLY A 1 322 ? -23.875 -23.498 20.582 1.00 86.50 322 GLY A C 1
ATOM 2399 O O . GLY A 1 322 ? -23.180 -24.488 20.338 1.00 86.50 322 GLY A O 1
ATOM 2400 N N . ARG A 1 323 ? -24.766 -23.034 19.692 1.00 86.19 323 ARG A N 1
ATOM 2401 C CA . ARG A 1 323 ? -25.150 -23.732 18.454 1.00 86.19 323 ARG A CA 1
ATOM 2402 C C . ARG A 1 323 ? -24.406 -23.185 17.238 1.00 86.19 323 ARG A C 1
ATOM 2404 O O . ARG A 1 323 ? -24.696 -22.095 16.751 1.00 86.19 323 ARG A O 1
ATOM 2411 N N . GLY A 1 324 ? -23.490 -23.986 16.692 1.00 85.88 324 GLY A N 1
ATOM 2412 C CA . GLY A 1 324 ? -22.732 -23.634 15.482 1.00 85.88 324 GLY A CA 1
ATOM 2413 C C . GLY A 1 324 ? -23.601 -23.447 14.230 1.00 85.88 324 GLY A C 1
ATOM 2414 O O . GLY A 1 324 ? -23.237 -22.666 13.358 1.00 85.88 324 GLY A O 1
ATOM 2415 N N . GLY A 1 325 ? -24.778 -24.084 14.168 1.00 87.19 325 GLY A N 1
ATOM 2416 C CA . GLY A 1 325 ? -25.716 -23.947 13.047 1.00 87.19 325 GLY A CA 1
ATOM 2417 C C . GLY A 1 325 ? -26.192 -22.509 12.810 1.00 87.19 325 GLY A C 1
ATOM 2418 O O . GLY A 1 325 ? -26.286 -22.088 11.662 1.00 87.19 325 GLY A O 1
ATOM 2419 N N . TYR A 1 326 ? -26.406 -21.714 13.868 1.00 87.19 326 TYR A N 1
ATOM 2420 C CA . TYR A 1 326 ? -26.763 -20.297 13.715 1.00 87.19 326 TYR A CA 1
ATOM 2421 C C . TYR A 1 326 ? -25.613 -19.467 13.140 1.00 87.19 326 TYR A C 1
ATOM 2423 O O . TYR A 1 326 ? -25.846 -18.582 12.321 1.00 87.19 326 TYR A O 1
ATOM 2431 N N . VAL A 1 327 ? -24.370 -19.774 13.526 1.00 90.81 327 VAL A N 1
ATOM 2432 C CA . VAL A 1 327 ? -23.177 -19.117 12.973 1.00 90.81 327 VAL A CA 1
ATOM 2433 C C . VAL A 1 327 ? -23.017 -19.471 11.500 1.00 90.81 327 VAL A C 1
ATOM 2435 O O . VAL A 1 327 ? -22.774 -18.577 10.695 1.00 90.81 327 VAL A O 1
ATOM 2438 N N . ALA A 1 328 ? -23.203 -20.741 11.131 1.00 91.50 328 ALA A N 1
ATOM 2439 C CA . ALA A 1 328 ? -23.143 -21.183 9.742 1.00 91.50 328 ALA A CA 1
ATOM 2440 C C . ALA A 1 328 ? -24.230 -20.506 8.889 1.00 91.50 328 ALA A C 1
ATOM 2442 O O . ALA A 1 328 ? -23.914 -19.921 7.855 1.00 91.50 328 ALA A O 1
ATOM 2443 N N . LEU A 1 329 ? -25.484 -20.500 9.360 1.00 91.25 329 LEU A N 1
ATOM 2444 C CA . LEU A 1 329 ? -26.598 -19.835 8.676 1.00 91.25 329 LEU A CA 1
ATOM 2445 C C . LEU A 1 329 ? -26.348 -18.333 8.519 1.00 91.25 329 LEU A C 1
ATOM 2447 O O . LEU A 1 329 ? -26.456 -17.797 7.420 1.00 91.25 329 LEU A O 1
ATOM 2451 N N . GLY A 1 330 ? -25.977 -17.656 9.606 1.00 92.69 330 GLY A N 1
ATOM 2452 C CA . GLY A 1 330 ? -25.660 -16.235 9.583 1.00 92.69 330 GLY A CA 1
ATOM 2453 C C . GLY A 1 330 ? -24.504 -15.915 8.641 1.00 92.69 330 GLY A C 1
ATOM 2454 O O . GLY A 1 330 ? -24.604 -14.990 7.844 1.00 92.69 330 GLY A O 1
ATOM 2455 N N . THR A 1 331 ? -23.440 -16.716 8.657 1.00 92.62 331 THR A N 1
ATOM 2456 C CA . THR A 1 331 ? -22.323 -16.566 7.713 1.00 92.62 331 THR A CA 1
ATOM 2457 C C . THR A 1 331 ? -22.789 -16.736 6.265 1.00 92.62 331 THR A C 1
ATOM 2459 O O . THR A 1 331 ? -22.388 -15.952 5.410 1.00 92.62 331 THR A O 1
ATOM 2462 N N . GLY A 1 332 ? -23.695 -17.681 5.990 1.00 95.56 332 GLY A N 1
ATOM 2463 C CA . GLY A 1 332 ? -24.339 -17.827 4.682 1.00 95.56 332 GLY A CA 1
ATOM 2464 C C . GLY A 1 332 ? -25.129 -16.583 4.259 1.00 95.56 332 GLY A C 1
ATOM 2465 O O . GLY A 1 332 ? -24.957 -16.106 3.140 1.00 95.56 332 GLY A O 1
ATOM 2466 N N . ILE A 1 333 ? -25.921 -15.998 5.166 1.00 93.94 333 ILE A N 1
ATOM 2467 C CA . ILE A 1 333 ? -26.647 -14.736 4.925 1.00 93.94 333 ILE A CA 1
ATOM 2468 C C . ILE A 1 333 ? -25.671 -13.588 4.648 1.00 93.94 333 ILE A C 1
ATOM 2470 O O . ILE A 1 333 ? -25.908 -12.784 3.751 1.00 93.94 333 ILE A O 1
ATOM 2474 N N . LEU A 1 334 ? -24.560 -13.515 5.381 1.00 91.94 334 LEU A N 1
ATOM 2475 C CA . LEU A 1 334 ? -23.539 -12.489 5.186 1.00 91.94 334 LEU A CA 1
ATOM 2476 C C . LEU A 1 334 ? -22.851 -12.619 3.820 1.00 91.94 334 LEU A C 1
ATOM 2478 O O . LEU A 1 334 ? -22.660 -11.613 3.141 1.00 91.94 334 LEU A O 1
ATOM 2482 N N . ILE A 1 335 ? -22.510 -13.844 3.404 1.00 93.44 335 ILE A N 1
ATOM 2483 C CA . ILE A 1 335 ? -21.934 -14.128 2.082 1.00 93.44 335 ILE A CA 1
ATOM 2484 C C . ILE A 1 335 ? -22.937 -13.781 0.981 1.00 93.44 335 ILE A C 1
ATOM 2486 O O . ILE A 1 335 ? -22.569 -13.111 0.019 1.00 93.44 335 ILE A O 1
ATOM 2490 N N . LEU A 1 336 ? -24.205 -14.172 1.137 1.00 93.88 336 LEU A N 1
ATOM 2491 C CA . LEU A 1 336 ? -25.266 -13.821 0.195 1.00 93.88 336 LEU A CA 1
ATOM 2492 C C . LEU A 1 336 ? -25.446 -12.300 0.105 1.00 93.88 336 LEU A C 1
ATOM 2494 O O . LEU A 1 336 ? -25.503 -11.754 -0.991 1.00 93.88 336 LEU A O 1
ATOM 2498 N N . GLY A 1 337 ? -25.469 -11.601 1.240 1.00 90.25 337 GLY A N 1
ATOM 2499 C CA . GLY A 1 337 ? -25.547 -10.142 1.287 1.00 90.25 337 GLY A CA 1
ATOM 2500 C C . GLY A 1 337 ? -24.346 -9.466 0.622 1.00 90.25 337 GLY A C 1
ATOM 2501 O O . GLY A 1 337 ? -24.521 -8.499 -0.116 1.00 90.25 337 GLY A O 1
ATOM 2502 N N . ALA A 1 338 ? -23.135 -9.997 0.814 1.00 90.12 338 ALA A N 1
ATOM 2503 C CA . ALA A 1 338 ? -21.935 -9.526 0.126 1.00 90.12 338 ALA A CA 1
ATOM 2504 C C . ALA A 1 338 ? -22.009 -9.776 -1.390 1.00 90.12 338 ALA A C 1
ATOM 2506 O O . ALA A 1 338 ? -21.679 -8.885 -2.169 1.00 90.12 338 ALA A O 1
ATOM 2507 N N . PHE A 1 339 ? -22.489 -10.947 -1.816 1.00 91.88 339 PHE A N 1
ATOM 2508 C CA . PHE A 1 339 ? -22.698 -11.272 -3.227 1.00 91.88 339 PHE A CA 1
ATOM 2509 C C . PHE A 1 339 ? -23.716 -10.329 -3.876 1.00 91.88 339 PHE A C 1
ATOM 2511 O O . PHE A 1 339 ? -23.417 -9.717 -4.899 1.00 91.88 339 PHE A O 1
ATOM 2518 N N . VAL A 1 340 ? -24.879 -10.134 -3.249 1.00 91.00 340 VAL A N 1
ATOM 2519 C CA . VAL A 1 340 ? -25.916 -9.202 -3.720 1.00 91.00 340 VAL A CA 1
ATOM 2520 C C . VAL A 1 340 ? -25.384 -7.767 -3.747 1.00 91.00 340 VAL A C 1
ATOM 2522 O O . VAL A 1 340 ? -25.554 -7.066 -4.741 1.00 91.00 340 VAL A O 1
ATOM 2525 N N . GLY A 1 341 ? -24.678 -7.331 -2.700 1.00 89.06 341 GLY A N 1
ATOM 2526 C CA . GLY A 1 341 ? -24.065 -6.002 -2.643 1.00 89.06 341 GLY A CA 1
ATOM 2527 C C . GLY A 1 341 ? -23.020 -5.769 -3.740 1.00 89.06 341 GLY A C 1
ATOM 2528 O O . GLY A 1 341 ? -22.914 -4.657 -4.262 1.00 89.06 341 GLY A O 1
ATOM 2529 N N . TYR A 1 342 ? -22.274 -6.810 -4.121 1.00 90.38 342 TYR A N 1
ATOM 2530 C CA . TYR A 1 342 ? -21.343 -6.766 -5.247 1.00 90.38 342 TYR A CA 1
ATOM 2531 C C . TYR A 1 342 ? -22.075 -6.736 -6.593 1.00 90.38 342 TYR A C 1
ATOM 2533 O O . TYR A 1 342 ? -21.802 -5.859 -7.412 1.00 90.38 342 TYR A O 1
ATOM 2541 N N . ALA A 1 343 ? -23.043 -7.632 -6.804 1.00 91.19 343 ALA A N 1
ATOM 2542 C CA . ALA A 1 343 ? -23.828 -7.711 -8.036 1.00 91.19 343 ALA A CA 1
ATOM 2543 C C . ALA A 1 343 ? -24.566 -6.394 -8.336 1.00 91.19 343 ALA A C 1
ATOM 2545 O O . ALA A 1 343 ? -24.575 -5.933 -9.473 1.00 91.19 343 ALA A O 1
ATOM 2546 N N . LEU A 1 344 ? -25.105 -5.742 -7.302 1.00 89.31 344 LEU A N 1
ATOM 2547 C CA . LEU A 1 344 ? -25.802 -4.457 -7.412 1.00 89.31 344 LEU A CA 1
ATOM 2548 C C . LEU A 1 344 ? -24.868 -3.234 -7.383 1.00 89.31 344 LEU A C 1
ATOM 2550 O O . LEU A 1 344 ? -25.352 -2.104 -7.395 1.00 89.31 344 LEU A O 1
ATOM 2554 N N . GLN A 1 345 ? -23.545 -3.432 -7.317 1.00 85.94 345 GLN A N 1
ATOM 2555 C CA . GLN A 1 345 ? -22.544 -2.355 -7.274 1.00 85.94 345 GLN A CA 1
ATOM 2556 C C . GLN A 1 345 ? -22.846 -1.304 -6.197 1.00 85.94 345 GLN A C 1
ATOM 2558 O O . GLN A 1 345 ? -22.818 -0.091 -6.416 1.00 85.94 345 GLN A O 1
ATOM 2563 N N . PHE A 1 346 ? -23.166 -1.790 -5.000 1.00 80.12 346 PHE A N 1
ATOM 2564 C CA . PHE A 1 346 ? -23.765 -0.978 -3.960 1.00 80.12 346 PHE A CA 1
ATOM 2565 C C . PHE A 1 346 ? -22.765 0.015 -3.334 1.00 80.12 346 PHE A C 1
ATOM 2567 O O . PHE A 1 346 ? -21.828 -0.359 -2.625 1.00 80.12 346 PHE A O 1
ATOM 2574 N N . GLY A 1 347 ? -22.950 1.313 -3.592 1.00 78.12 347 GLY A N 1
ATOM 2575 C CA . GLY A 1 347 ? -22.053 2.361 -3.091 1.00 78.12 347 GLY A CA 1
ATOM 2576 C C . GLY A 1 347 ? -20.605 2.168 -3.561 1.00 78.12 347 GLY A C 1
ATOM 2577 O O . GLY A 1 347 ? -20.346 1.962 -4.740 1.00 78.12 347 GLY A O 1
ATOM 2578 N N . VAL A 1 348 ? -19.644 2.243 -2.634 1.00 80.31 348 VAL A N 1
ATOM 2579 C CA . VAL A 1 348 ? -18.210 2.030 -2.937 1.00 80.31 348 VAL A CA 1
ATOM 2580 C C . VAL A 1 348 ? -17.809 0.554 -2.779 1.00 80.31 348 VAL A C 1
ATOM 2582 O O . VAL A 1 348 ? -16.671 0.187 -3.059 1.00 80.31 348 VAL A O 1
ATOM 2585 N N . PHE A 1 349 ? -18.719 -0.318 -2.334 1.00 85.62 349 PHE A N 1
ATOM 2586 C CA . PHE A 1 349 ? -18.395 -1.707 -2.008 1.00 85.62 349 PHE A CA 1
ATOM 2587 C C . PHE A 1 349 ? -17.900 -2.496 -3.219 1.00 85.62 349 PHE A C 1
ATOM 2589 O O . PHE A 1 349 ? -16.856 -3.134 -3.117 1.00 85.62 349 PHE A O 1
ATOM 2596 N N . GLY A 1 350 ? -18.561 -2.364 -4.375 1.00 87.50 350 GLY A N 1
ATOM 2597 C CA . GLY A 1 350 ? -18.122 -2.997 -5.625 1.00 87.50 350 GLY A CA 1
ATOM 2598 C C . GLY A 1 350 ? -16.676 -2.648 -5.984 1.00 87.50 350 GLY A C 1
ATOM 2599 O O . GLY A 1 350 ? -15.856 -3.537 -6.194 1.00 87.50 350 GLY A O 1
ATOM 2600 N N . THR A 1 351 ? -16.319 -1.362 -5.906 1.00 87.25 351 THR A N 1
ATOM 2601 C CA . THR A 1 351 ? -14.938 -0.897 -6.101 1.00 87.25 351 THR A CA 1
ATOM 2602 C C . THR A 1 351 ? -13.968 -1.550 -5.115 1.00 87.25 351 THR A C 1
ATOM 2604 O O . THR A 1 351 ? -12.876 -1.945 -5.504 1.00 87.25 351 THR A O 1
ATOM 2607 N N . ARG A 1 352 ? -14.341 -1.699 -3.838 1.00 89.12 352 ARG A N 1
ATOM 2608 C CA . ARG A 1 352 ? -13.470 -2.319 -2.822 1.00 89.12 352 ARG A CA 1
ATOM 2609 C C . ARG A 1 352 ? -13.304 -3.824 -2.996 1.00 89.12 352 ARG A C 1
ATOM 2611 O O . ARG A 1 352 ? -12.233 -4.333 -2.676 1.00 89.12 352 ARG A O 1
ATOM 2618 N N . VAL A 1 353 ? -14.322 -4.509 -3.511 1.00 92.00 353 VAL A N 1
ATOM 2619 C CA . VAL A 1 353 ? -14.236 -5.925 -3.884 1.00 92.00 353 VAL A CA 1
ATOM 2620 C C . VAL A 1 353 ? -13.353 -6.100 -5.118 1.00 92.00 353 VAL A C 1
ATOM 2622 O O . VAL A 1 353 ? -12.460 -6.938 -5.086 1.00 92.00 353 VAL A O 1
ATOM 2625 N N . ASP A 1 354 ? -13.499 -5.264 -6.150 1.00 91.38 354 ASP A N 1
ATOM 2626 C CA . ASP A 1 354 ? -12.639 -5.319 -7.345 1.00 91.38 354 ASP A CA 1
ATOM 2627 C C . ASP A 1 354 ? -11.163 -5.069 -6.999 1.00 91.38 354 ASP A C 1
ATOM 2629 O O . ASP A 1 354 ? -10.281 -5.807 -7.441 1.00 91.38 354 ASP A O 1
ATOM 2633 N N . MET A 1 355 ? -10.897 -4.073 -6.142 1.00 91.25 355 MET A N 1
ATOM 2634 C CA . MET A 1 355 ? -9.559 -3.807 -5.599 1.00 91.25 355 MET A CA 1
ATOM 2635 C C . MET A 1 355 ? -8.985 -4.992 -4.814 1.00 91.25 355 MET A C 1
ATOM 2637 O O . MET A 1 355 ? -7.771 -5.142 -4.743 1.00 91.25 355 MET A O 1
ATOM 2641 N N . TRP 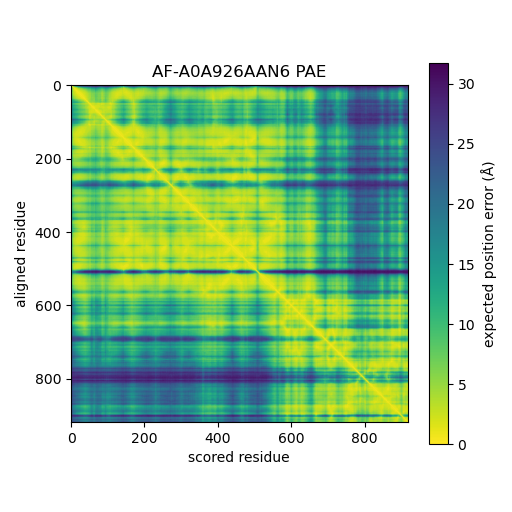A 1 356 ? -9.831 -5.807 -4.184 1.00 94.06 356 TRP A N 1
ATOM 2642 C CA . TRP A 1 356 ? -9.404 -6.962 -3.396 1.00 94.06 356 TRP A CA 1
ATOM 2643 C C . TRP A 1 356 ? -9.177 -8.209 -4.256 1.00 94.06 356 TRP A C 1
ATOM 2645 O O . TRP A 1 356 ? -8.160 -8.878 -4.085 1.00 94.06 356 TRP A O 1
ATOM 2655 N N . LEU A 1 357 ? -10.079 -8.497 -5.200 1.00 93.88 357 LEU A N 1
ATOM 2656 C CA . LEU A 1 357 ? -9.975 -9.647 -6.102 1.00 93.88 357 LEU A CA 1
ATOM 2657 C C . LEU A 1 357 ? -8.833 -9.480 -7.109 1.00 93.88 357 LEU A C 1
ATOM 2659 O O . LEU A 1 357 ? -8.116 -10.435 -7.396 1.00 93.88 357 LEU A O 1
ATOM 2663 N N . SER A 1 358 ? -8.648 -8.271 -7.647 1.00 93.56 358 SER A N 1
ATOM 2664 C CA . SER A 1 358 ? -7.602 -7.961 -8.629 1.00 93.56 358 SER A CA 1
ATOM 2665 C C . SER A 1 358 ? -6.823 -6.693 -8.245 1.00 93.56 358 SER A C 1
ATOM 2667 O O . SER A 1 358 ? -6.895 -5.669 -8.931 1.00 93.56 358 SER A O 1
ATOM 2669 N N . PRO A 1 359 ? -6.018 -6.741 -7.164 1.00 92.38 359 PRO A N 1
ATOM 2670 C CA . PRO A 1 359 ? -5.337 -5.560 -6.629 1.00 92.38 359 PRO A CA 1
ATOM 2671 C C . PRO A 1 359 ? -4.350 -4.949 -7.619 1.00 92.38 359 PRO A C 1
ATOM 2673 O O . PRO A 1 359 ? -4.188 -3.737 -7.671 1.00 92.38 359 PRO A O 1
ATOM 2676 N N . TRP A 1 360 ? -3.705 -5.786 -8.432 1.00 94.25 360 TRP A N 1
ATOM 2677 C CA . TRP A 1 360 ? -2.634 -5.366 -9.333 1.00 94.25 360 TRP A CA 1
ATOM 2678 C C . TRP A 1 360 ? -3.117 -4.936 -10.718 1.00 94.25 360 TRP A C 1
ATOM 2680 O O . TRP A 1 360 ? -2.370 -4.273 -11.427 1.00 94.25 360 TRP A O 1
ATOM 2690 N N . VAL A 1 361 ? -4.319 -5.336 -11.136 1.00 93.06 361 VAL A N 1
ATOM 2691 C CA . VAL A 1 361 ? -4.867 -5.023 -12.463 1.00 93.06 361 VAL A CA 1
ATOM 2692 C C . VAL A 1 361 ? -6.377 -4.897 -12.333 1.00 93.06 361 VAL A C 1
ATOM 2694 O O . VAL A 1 361 ? -7.069 -5.906 -12.272 1.00 93.06 361 VAL A O 1
ATOM 2697 N N . ASN A 1 362 ? -6.902 -3.677 -12.290 1.00 90.62 362 ASN A N 1
ATOM 2698 C CA . ASN A 1 362 ? -8.346 -3.463 -12.251 1.00 90.62 362 ASN A CA 1
ATOM 2699 C C . ASN A 1 362 ? -8.748 -2.192 -13.004 1.00 90.62 362 ASN A C 1
ATOM 2701 O O . ASN A 1 362 ? -7.951 -1.278 -13.191 1.00 90.62 362 ASN A O 1
ATOM 2705 N N . GLY A 1 363 ? -10.001 -2.150 -13.461 1.00 86.00 363 GLY A N 1
ATOM 2706 C CA . GLY A 1 363 ? -10.568 -1.033 -14.223 1.00 86.00 363 GLY A CA 1
ATOM 2707 C C . GLY A 1 363 ? -11.154 0.084 -13.358 1.00 86.00 363 GLY A C 1
ATOM 2708 O O . GLY A 1 363 ? -11.913 0.906 -13.867 1.00 86.00 363 GLY A O 1
ATOM 2709 N N . ARG A 1 364 ? -10.873 0.117 -12.048 1.00 86.56 364 ARG A N 1
ATOM 2710 C CA . ARG A 1 364 ? -11.443 1.119 -11.145 1.00 86.56 364 ARG A CA 1
ATOM 2711 C C . ARG A 1 364 ? -10.484 2.283 -10.966 1.00 86.56 364 ARG A C 1
ATOM 2713 O O . ARG A 1 364 ? -9.331 2.118 -10.579 1.00 86.56 364 ARG A O 1
ATOM 2720 N N . ARG A 1 365 ? -10.998 3.489 -11.176 1.00 82.88 365 ARG A N 1
ATOM 2721 C CA . ARG A 1 365 ? -10.311 4.722 -10.783 1.00 82.88 365 ARG A CA 1
ATOM 2722 C C . ARG A 1 365 ? -10.095 4.725 -9.270 1.00 82.88 365 ARG A C 1
ATOM 2724 O O . ARG A 1 365 ? -11.013 4.377 -8.526 1.00 82.88 365 ARG A O 1
ATOM 2731 N N . SER A 1 366 ? -8.895 5.103 -8.831 1.00 76.12 366 SER A N 1
ATOM 2732 C CA . SER A 1 366 ? -8.483 4.993 -7.419 1.00 76.12 366 SER A CA 1
ATOM 2733 C C . SER A 1 366 ? -8.582 3.559 -6.867 1.00 76.12 366 SER A C 1
ATOM 2735 O O . SER A 1 366 ? -8.751 3.346 -5.666 1.00 76.12 366 SER A O 1
ATOM 2737 N N . GLY A 1 367 ? -8.494 2.569 -7.765 1.00 83.75 367 GLY A N 1
ATOM 2738 C CA . GLY A 1 367 ? -8.480 1.137 -7.479 1.00 83.75 367 GLY A CA 1
ATOM 2739 C C . GLY A 1 367 ? -7.150 0.619 -6.912 1.00 83.75 367 GLY A C 1
ATOM 2740 O O . GLY A 1 367 ? -6.903 -0.584 -6.882 1.00 83.75 367 GLY A O 1
ATOM 2741 N N . ASP A 1 368 ? -6.258 1.521 -6.514 1.00 89.31 368 ASP A N 1
ATOM 2742 C CA . ASP A 1 368 ? -4.876 1.270 -6.114 1.00 89.31 368 ASP A CA 1
ATOM 2743 C C . ASP A 1 368 ? -4.648 1.435 -4.604 1.00 89.31 368 ASP A C 1
ATOM 2745 O O . ASP A 1 368 ? -3.568 1.121 -4.106 1.00 89.31 368 ASP A O 1
ATOM 2749 N N . HIS A 1 369 ? -5.662 1.863 -3.841 1.00 91.88 369 HIS A N 1
ATOM 2750 C CA . HIS A 1 369 ? -5.531 2.137 -2.406 1.00 91.88 369 HIS A CA 1
ATOM 2751 C C . HIS A 1 369 ? -4.974 0.950 -1.604 1.00 91.88 369 HIS A C 1
ATOM 2753 O O . HIS A 1 369 ? -4.117 1.139 -0.738 1.00 91.88 369 HIS A O 1
ATOM 2759 N N . LEU A 1 370 ? -5.433 -0.272 -1.898 1.00 94.50 370 LEU A N 1
ATOM 2760 C CA . LEU A 1 370 ? -4.923 -1.483 -1.248 1.00 94.50 370 LEU A CA 1
ATOM 2761 C C . LEU A 1 370 ? -3.445 -1.719 -1.593 1.00 94.50 370 LEU A C 1
ATOM 2763 O O . LEU A 1 370 ? -2.640 -1.983 -0.700 1.00 94.50 370 LEU A O 1
ATOM 2767 N N . VAL A 1 371 ? -3.071 -1.577 -2.868 1.00 96.06 371 VAL A N 1
ATOM 2768 C CA . VAL A 1 371 ? -1.683 -1.753 -3.319 1.00 96.06 371 VAL A CA 1
ATOM 2769 C C . VAL A 1 371 ? -0.762 -0.699 -2.714 1.00 96.06 371 VAL A C 1
ATOM 2771 O O . VAL A 1 371 ? 0.328 -1.045 -2.275 1.00 96.06 371 VAL A O 1
ATOM 2774 N N . LEU A 1 372 ? -1.200 0.557 -2.599 1.00 95.75 372 LEU A N 1
ATOM 2775 C CA . LEU A 1 372 ? -0.422 1.616 -1.948 1.00 95.75 372 LEU A CA 1
ATOM 2776 C C . LEU A 1 372 ? -0.120 1.289 -0.473 1.00 95.75 372 LEU A C 1
ATOM 2778 O O . LEU A 1 372 ? 0.984 1.573 -0.000 1.00 95.75 372 LEU A O 1
ATOM 2782 N N . GLY A 1 373 ? -1.063 0.650 0.232 1.00 96.25 373 GLY A N 1
ATOM 2783 C CA . GLY A 1 373 ? -0.859 0.123 1.586 1.00 96.25 373 GLY A CA 1
ATOM 2784 C C . GLY A 1 373 ? 0.101 -1.072 1.632 1.00 96.25 373 GLY A C 1
ATOM 2785 O O . GLY A 1 373 ? 1.037 -1.075 2.433 1.00 96.25 373 GLY A O 1
ATOM 2786 N N . LEU A 1 374 ? -0.073 -2.057 0.741 1.00 97.81 374 LEU A N 1
ATOM 2787 C CA . LEU A 1 374 ? 0.808 -3.231 0.638 1.00 97.81 374 LEU A CA 1
ATOM 2788 C C . LEU A 1 374 ? 2.246 -2.849 0.271 1.00 97.81 374 LEU A C 1
ATOM 2790 O O . LEU A 1 374 ? 3.190 -3.383 0.850 1.00 97.81 374 LEU A O 1
ATOM 2794 N N . TRP A 1 375 ? 2.423 -1.899 -0.648 1.00 97.94 375 TRP A N 1
ATOM 2795 C CA . TRP A 1 375 ? 3.722 -1.316 -0.968 1.00 97.94 375 TRP A CA 1
ATOM 2796 C C . TRP A 1 375 ? 4.344 -0.621 0.238 1.00 97.94 375 TRP A C 1
ATOM 2798 O O . TRP A 1 375 ? 5.538 -0.785 0.448 1.00 97.94 375 TRP A O 1
ATOM 2808 N N . GLY A 1 376 ? 3.567 0.110 1.046 1.00 97.06 376 GLY A N 1
ATOM 2809 C CA . GLY A 1 376 ? 4.056 0.710 2.293 1.00 97.06 376 GLY A CA 1
ATOM 2810 C C . GLY A 1 376 ? 4.595 -0.334 3.273 1.00 97.06 376 GLY A C 1
ATOM 2811 O O . GLY A 1 376 ? 5.748 -0.245 3.696 1.00 97.06 376 GLY A O 1
ATOM 2812 N N . LEU A 1 377 ? 3.803 -1.374 3.557 1.00 98.12 377 LEU A N 1
ATOM 2813 C CA . LEU A 1 377 ? 4.204 -2.488 4.426 1.00 98.12 377 LEU A CA 1
ATOM 2814 C C . LEU A 1 377 ? 5.465 -3.200 3.907 1.00 98.12 377 LEU A C 1
ATOM 2816 O O . LEU A 1 377 ? 6.422 -3.403 4.656 1.00 98.12 377 LEU A O 1
ATOM 2820 N N . ALA A 1 378 ? 5.492 -3.542 2.617 1.00 97.94 378 ALA A N 1
ATOM 2821 C CA . ALA A 1 378 ? 6.630 -4.200 1.981 1.00 97.94 378 ALA A CA 1
ATOM 2822 C C . ALA A 1 378 ? 7.889 -3.317 1.984 1.00 97.94 378 ALA A C 1
ATOM 2824 O O . ALA A 1 378 ? 8.994 -3.799 2.251 1.00 97.94 378 ALA A O 1
ATOM 2825 N N . SER A 1 379 ? 7.735 -2.014 1.735 1.00 97.25 379 SER A N 1
ATOM 2826 C CA . SER A 1 379 ? 8.836 -1.053 1.762 1.00 97.25 379 SER A CA 1
ATOM 2827 C C . SER A 1 379 ? 9.440 -0.898 3.158 1.00 97.25 379 SER A C 1
ATOM 2829 O O . SER A 1 379 ? 10.665 -0.940 3.269 1.00 97.25 379 SER A O 1
ATOM 2831 N N . GLY A 1 380 ? 8.611 -0.817 4.208 1.00 95.44 380 GLY A N 1
ATOM 2832 C CA . GLY A 1 380 ? 9.079 -0.789 5.600 1.00 95.44 380 GLY A CA 1
ATOM 2833 C C . GLY A 1 380 ? 9.785 -2.076 6.023 1.00 95.44 380 GLY A C 1
ATOM 2834 O O . GLY A 1 380 ? 10.808 -2.040 6.701 1.00 95.44 380 GLY A O 1
ATOM 2835 N N . GLY A 1 381 ? 9.305 -3.230 5.559 1.00 95.44 381 GLY A N 1
ATOM 2836 C CA . GLY A 1 381 ? 9.963 -4.506 5.823 1.00 95.44 381 GLY A CA 1
ATOM 2837 C C . GLY A 1 381 ? 9.985 -4.903 7.307 1.00 95.44 381 GLY A C 1
ATOM 2838 O O . GLY A 1 381 ? 9.153 -4.425 8.081 1.00 95.44 381 GLY A O 1
ATOM 2839 N N . PRO A 1 382 ? 10.924 -5.771 7.731 1.00 95.56 382 PRO A N 1
ATOM 2840 C CA . PRO A 1 382 ? 10.960 -6.269 9.104 1.00 95.56 382 PRO A CA 1
ATOM 2841 C C . PRO A 1 382 ? 11.299 -5.188 10.134 1.00 95.56 382 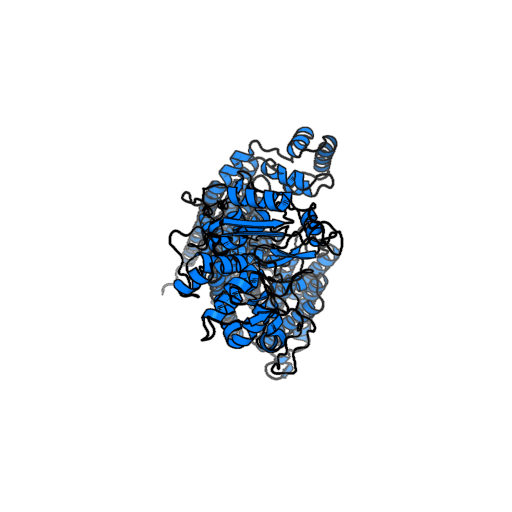PRO A C 1
ATOM 2843 O O . PRO A 1 382 ? 10.727 -5.199 11.213 1.00 95.56 382 PRO A O 1
ATOM 2846 N N . LEU A 1 383 ? 12.185 -4.245 9.805 1.00 94.50 383 LEU A N 1
ATOM 2847 C CA . LEU A 1 383 ? 12.666 -3.222 10.747 1.00 94.50 383 LEU A CA 1
ATOM 2848 C C . LEU A 1 383 ? 11.885 -1.903 10.679 1.00 94.50 383 LEU A C 1
ATOM 2850 O O . LEU A 1 383 ? 11.929 -1.120 11.622 1.00 94.50 383 LEU A O 1
ATOM 2854 N N . GLY A 1 384 ? 11.157 -1.666 9.587 1.00 95.12 384 GLY A N 1
ATOM 2855 C CA . GLY A 1 384 ? 10.573 -0.362 9.300 1.00 95.12 384 GLY A CA 1
ATOM 2856 C C . GLY A 1 384 ? 11.580 0.579 8.645 1.00 95.12 384 GLY A C 1
ATOM 2857 O O . GLY A 1 384 ? 12.774 0.297 8.558 1.00 95.12 384 GLY A O 1
ATOM 2858 N N . SER A 1 385 ? 11.078 1.713 8.165 1.00 93.19 385 SER A N 1
ATOM 2859 C CA . SER A 1 385 ? 11.906 2.779 7.585 1.00 93.19 385 SER A CA 1
ATOM 2860 C C . SER A 1 385 ? 12.538 3.687 8.651 1.00 93.19 385 SER A C 1
ATOM 2862 O O . SER A 1 385 ? 13.396 4.495 8.321 1.00 93.19 385 SER A O 1
ATOM 2864 N N . GLY A 1 386 ? 12.101 3.581 9.910 1.00 92.12 386 GLY A N 1
ATOM 2865 C CA . GLY A 1 386 ? 12.373 4.538 10.979 1.00 92.12 386 GLY A CA 1
ATOM 2866 C C . GLY A 1 386 ? 11.201 5.504 11.180 1.00 92.12 386 GLY A C 1
ATOM 2867 O O . GLY A 1 386 ? 10.508 5.885 10.230 1.00 92.12 386 GLY A O 1
ATOM 2868 N N . PHE A 1 387 ? 10.951 5.900 12.431 1.00 92.75 387 PHE A N 1
ATOM 2869 C CA . PHE A 1 387 ? 9.789 6.725 12.764 1.00 92.75 387 PHE A CA 1
ATOM 2870 C C . PHE A 1 387 ? 9.921 8.126 12.146 1.00 92.75 387 PHE A C 1
ATOM 2872 O O . PHE A 1 387 ? 10.872 8.839 12.454 1.00 92.75 387 PHE A O 1
ATOM 2879 N N . GLY A 1 388 ? 8.998 8.528 11.265 1.00 90.25 388 GLY A N 1
ATOM 2880 C CA . GLY A 1 388 ? 9.106 9.789 10.513 1.00 90.25 388 GLY A CA 1
ATOM 2881 C C . GLY A 1 388 ? 9.896 9.723 9.207 1.00 90.25 388 GLY A C 1
ATOM 2882 O O . GLY A 1 388 ? 9.882 10.700 8.463 1.00 90.25 388 GLY A O 1
ATOM 2883 N N . LEU A 1 389 ? 10.547 8.597 8.901 1.00 91.44 389 LEU A N 1
ATOM 2884 C CA . LEU A 1 389 ? 11.395 8.409 7.709 1.00 91.44 389 LEU A CA 1
ATOM 2885 C C . LEU A 1 389 ? 10.716 7.577 6.601 1.00 91.44 389 LEU A C 1
ATOM 2887 O O . LEU A 1 389 ? 11.296 7.295 5.544 1.00 91.44 389 LEU A O 1
ATOM 2891 N N . GLY A 1 390 ? 9.467 7.166 6.833 1.00 90.88 390 GLY A N 1
ATOM 2892 C CA . GLY A 1 390 ? 8.641 6.473 5.851 1.00 90.88 390 GLY A CA 1
ATOM 2893 C C . GLY A 1 390 ? 8.168 7.384 4.712 1.00 90.88 390 GLY A C 1
ATOM 2894 O O . GLY A 1 390 ? 8.046 8.600 4.832 1.00 90.88 390 GLY A O 1
ATOM 2895 N N . GLY A 1 391 ? 7.820 6.776 3.582 1.00 90.25 391 GLY A N 1
ATOM 2896 C CA . GLY A 1 391 ? 7.143 7.404 2.447 1.00 90.25 391 GLY A CA 1
ATOM 2897 C C . GLY A 1 391 ? 5.625 7.446 2.632 1.00 90.25 391 GLY A C 1
ATOM 2898 O O . GLY A 1 391 ? 4.874 7.301 1.668 1.00 90.25 391 GLY A O 1
ATOM 2899 N N . THR A 1 392 ? 5.149 7.641 3.859 1.00 88.50 392 THR A N 1
ATOM 2900 C CA . THR A 1 392 ? 3.741 7.466 4.237 1.00 88.50 392 THR A CA 1
ATOM 2901 C C . THR A 1 392 ? 2.792 8.474 3.585 1.00 88.50 392 THR A C 1
ATOM 2903 O O . THR A 1 392 ? 1.602 8.193 3.446 1.00 88.50 392 THR A O 1
ATOM 2906 N N . ARG A 1 393 ? 3.317 9.586 3.051 1.00 86.44 393 ARG A N 1
ATOM 2907 C CA . ARG A 1 393 ? 2.589 10.522 2.168 1.00 86.44 393 ARG A CA 1
ATOM 2908 C C . ARG A 1 393 ? 1.975 9.862 0.925 1.00 86.44 393 ARG A C 1
ATOM 2910 O O . ARG A 1 393 ? 1.030 10.402 0.362 1.00 86.44 393 ARG A O 1
ATOM 2917 N N . TYR A 1 394 ? 2.508 8.716 0.491 1.00 90.31 394 TYR A N 1
ATOM 2918 C CA . TYR A 1 394 ? 1.979 7.950 -0.640 1.00 90.31 394 TYR A CA 1
ATOM 2919 C C . TYR A 1 394 ? 0.828 7.010 -0.247 1.00 90.31 394 TYR A C 1
ATOM 2921 O O . TYR A 1 394 ? 0.219 6.406 -1.125 1.00 90.31 394 TYR A O 1
ATOM 2929 N N . ILE A 1 395 ? 0.533 6.849 1.051 1.00 92.44 395 ILE A N 1
ATOM 2930 C CA . ILE A 1 395 ? -0.556 5.990 1.531 1.00 92.44 395 ILE A CA 1
ATOM 2931 C C . ILE A 1 395 ? -1.847 6.817 1.620 1.00 92.44 395 ILE A C 1
ATOM 2933 O O . ILE A 1 395 ? -1.935 7.746 2.435 1.00 92.44 395 ILE A O 1
ATOM 2937 N N . PRO A 1 396 ? -2.888 6.483 0.838 1.00 88.12 396 PRO A N 1
ATOM 2938 C CA . PRO A 1 396 ? -4.141 7.217 0.874 1.00 88.12 396 PRO A CA 1
ATOM 2939 C C . PRO A 1 396 ? -4.818 6.988 2.222 1.00 88.12 396 PRO A C 1
ATOM 2941 O O . PRO A 1 396 ? -4.968 5.858 2.677 1.00 88.12 396 PRO A O 1
ATOM 2944 N N . ARG A 1 397 ? -5.229 8.073 2.885 1.00 85.12 397 ARG A N 1
ATOM 2945 C CA . ARG A 1 397 ? -5.813 8.008 4.236 1.00 85.12 397 ARG A CA 1
ATOM 2946 C C . ARG A 1 397 ? -4.932 7.239 5.238 1.00 85.12 397 ARG A C 1
ATOM 2948 O O . ARG A 1 397 ? -5.450 6.565 6.129 1.00 85.12 397 ARG A O 1
ATOM 2955 N N . GLY A 1 398 ? -3.608 7.400 5.145 1.00 87.50 398 GLY A N 1
ATOM 2956 C CA . GLY A 1 398 ? -2.637 6.796 6.067 1.00 87.50 398 GLY A CA 1
ATOM 2957 C C . GLY A 1 398 ? -2.806 7.186 7.542 1.00 87.50 398 GLY A C 1
ATOM 2958 O O . GLY A 1 398 ? -2.220 6.562 8.406 1.00 87.50 398 GLY A O 1
ATOM 2959 N N . GLY A 1 399 ? -3.629 8.190 7.866 1.00 86.38 399 GLY A N 1
ATOM 2960 C CA . GLY A 1 399 ? -3.987 8.529 9.250 1.00 86.38 399 GLY A CA 1
ATOM 2961 C C . GLY A 1 399 ? -5.290 7.901 9.754 1.00 86.38 399 GLY A C 1
ATOM 2962 O O . GLY A 1 399 ? -5.548 7.962 10.951 1.00 86.38 399 GLY A O 1
ATOM 2963 N N . SER A 1 400 ? -6.126 7.323 8.883 1.00 86.31 400 SER A N 1
ATOM 2964 C CA . SER A 1 400 ? -7.411 6.714 9.260 1.00 86.31 400 SER A CA 1
ATOM 2965 C C . SER A 1 400 ? -7.487 5.253 8.810 1.00 86.31 400 SER A C 1
ATOM 2967 O O . SER A 1 400 ? -7.092 4.367 9.565 1.00 86.31 400 SER A O 1
ATOM 2969 N N . ASP A 1 401 ? -7.946 4.995 7.589 1.00 83.69 401 ASP A N 1
ATOM 2970 C CA . ASP A 1 401 ? -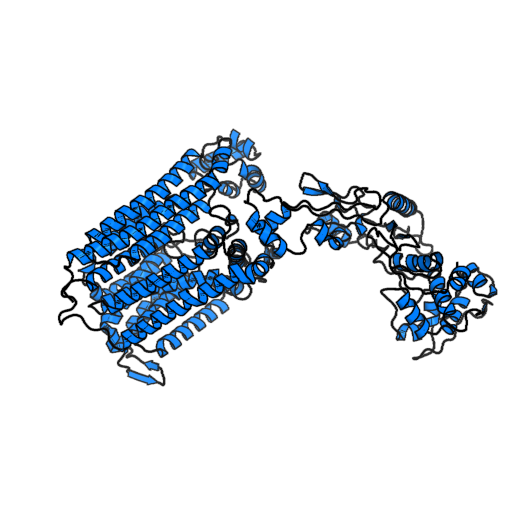8.375 3.678 7.104 1.00 83.69 401 ASP A CA 1
ATOM 2971 C C . ASP A 1 401 ? -7.166 2.758 6.855 1.00 83.69 401 ASP A C 1
ATOM 2973 O O . ASP A 1 401 ? -7.256 1.544 7.015 1.00 83.69 401 ASP A O 1
ATOM 2977 N N . LEU A 1 402 ? -6.016 3.348 6.498 1.00 93.94 402 LEU A N 1
ATOM 2978 C CA . LEU A 1 402 ? -4.747 2.654 6.253 1.00 93.94 402 LEU A CA 1
ATOM 2979 C C . LEU A 1 402 ? -3.676 2.992 7.305 1.00 93.94 402 LEU A C 1
ATOM 2981 O O . LEU A 1 402 ? -2.486 2.812 7.055 1.00 93.94 402 LEU A O 1
ATOM 2985 N N . ALA A 1 403 ? -4.082 3.436 8.501 1.00 95.50 403 ALA A N 1
ATOM 2986 C CA . ALA A 1 403 ? -3.147 3.781 9.577 1.00 95.50 403 ALA A CA 1
ATOM 2987 C C . ALA A 1 403 ? -2.248 2.619 10.007 1.00 95.50 403 ALA A C 1
ATOM 2989 O O . ALA A 1 403 ? -1.069 2.814 10.295 1.00 95.50 403 ALA A O 1
ATOM 2990 N N . PHE A 1 404 ? -2.764 1.392 9.952 1.00 97.12 404 PHE A N 1
ATOM 2991 C CA . PHE A 1 404 ? -1.961 0.198 10.191 1.00 97.12 404 PHE A CA 1
ATOM 2992 C C . PHE A 1 404 ? -0.843 0.005 9.149 1.00 97.12 404 PHE A C 1
ATOM 2994 O O . PHE A 1 404 ? 0.275 -0.357 9.511 1.00 97.12 404 PHE A O 1
ATOM 3001 N N . ALA A 1 405 ? -1.108 0.301 7.870 1.00 97.25 405 ALA A N 1
ATOM 3002 C CA . ALA A 1 405 ? -0.098 0.217 6.815 1.00 97.25 405 ALA A CA 1
ATOM 3003 C C . ALA A 1 405 ? 0.984 1.294 6.980 1.00 97.25 405 ALA A C 1
ATOM 3005 O O . ALA A 1 405 ? 2.167 1.004 6.817 1.00 97.25 405 ALA A O 1
ATOM 3006 N N . SER A 1 406 ? 0.594 2.515 7.363 1.00 97.19 406 SER A N 1
ATOM 3007 C CA . SER A 1 406 ? 1.543 3.590 7.673 1.00 97.19 406 SER A CA 1
ATOM 3008 C C . SER A 1 406 ? 2.416 3.269 8.884 1.00 97.19 406 SER A C 1
ATOM 3010 O O . SER A 1 406 ? 3.625 3.482 8.829 1.00 97.19 406 SER A O 1
ATOM 3012 N N . LEU A 1 407 ? 1.837 2.693 9.943 1.00 97.38 407 LEU A N 1
ATOM 3013 C CA . LEU A 1 407 ? 2.603 2.236 11.103 1.00 97.38 407 LEU A CA 1
ATOM 3014 C C . LEU A 1 407 ? 3.631 1.165 10.708 1.00 97.38 407 LEU A C 1
ATOM 3016 O O . LEU A 1 407 ? 4.787 1.253 11.111 1.00 97.38 407 LEU A O 1
ATOM 3020 N N . GLY A 1 408 ? 3.227 0.173 9.908 1.00 97.62 408 GLY A N 1
ATOM 3021 C CA . GLY A 1 408 ? 4.127 -0.894 9.468 1.00 97.62 408 GLY A CA 1
ATOM 3022 C C . GLY A 1 408 ? 5.199 -0.445 8.475 1.00 97.62 408 GLY A C 1
ATOM 3023 O O . GLY A 1 408 ? 6.267 -1.047 8.424 1.00 97.62 408 GLY A O 1
ATOM 3024 N N . GLU A 1 409 ? 4.970 0.630 7.721 1.00 97.44 409 GLU A N 1
ATOM 3025 C CA . GLU A 1 409 ? 6.015 1.231 6.891 1.00 97.44 409 GLU A CA 1
ATOM 3026 C C . GLU A 1 409 ? 7.126 1.878 7.734 1.00 97.44 409 GLU A C 1
ATOM 3028 O O . GLU A 1 409 ? 8.311 1.743 7.418 1.00 97.44 409 GLU A O 1
ATOM 3033 N N . GLU A 1 410 ? 6.755 2.595 8.795 1.00 96.00 410 GLU A N 1
ATOM 3034 C CA . GLU A 1 410 ? 7.697 3.365 9.612 1.00 96.00 410 GLU A CA 1
ATOM 3035 C C . GLU A 1 410 ? 8.370 2.513 10.687 1.00 96.00 410 GLU A C 1
ATOM 3037 O O . GLU A 1 410 ? 9.589 2.564 10.827 1.00 96.00 410 GLU A O 1
ATOM 3042 N N . LEU A 1 411 ? 7.603 1.695 11.409 1.00 96.69 411 LEU A N 1
ATOM 3043 C CA . LEU A 1 411 ? 8.084 0.904 12.549 1.00 96.69 411 LEU A CA 1
ATOM 3044 C C . LEU A 1 411 ? 8.185 -0.604 12.263 1.00 96.69 411 LEU A C 1
ATOM 3046 O O . LEU A 1 411 ? 8.546 -1.382 13.146 1.00 96.69 411 LEU A O 1
ATOM 3050 N N . GLY A 1 412 ? 7.861 -1.032 11.042 1.00 97.00 412 GLY A N 1
ATOM 3051 C CA . GLY A 1 412 ? 8.114 -2.395 10.590 1.00 97.00 412 GLY A CA 1
ATOM 3052 C C . GLY A 1 412 ? 7.212 -3.452 11.213 1.00 97.00 412 GLY A C 1
ATOM 3053 O O . GLY A 1 412 ? 6.106 -3.184 11.692 1.00 97.00 412 GLY A O 1
ATOM 3054 N N . LEU A 1 413 ? 7.707 -4.687 11.173 1.00 97.62 413 LEU A N 1
ATOM 3055 C CA . LEU A 1 413 ? 7.021 -5.870 11.677 1.00 97.62 413 LEU A CA 1
ATOM 3056 C C . LEU A 1 413 ? 6.798 -5.853 13.209 1.00 97.62 413 LEU A C 1
ATOM 3058 O O . LEU A 1 413 ? 5.721 -6.263 13.642 1.00 97.62 413 LEU A O 1
ATOM 3062 N N . PRO A 1 414 ? 7.729 -5.363 14.060 1.00 97.50 414 PRO A N 1
ATOM 3063 C CA . PRO A 1 414 ? 7.508 -5.298 15.504 1.00 97.50 414 PRO A CA 1
ATOM 3064 C C . PRO A 1 414 ? 6.251 -4.515 15.885 1.00 97.50 414 PRO A C 1
ATOM 3066 O O . PRO A 1 414 ? 5.458 -4.980 16.701 1.00 97.50 414 PRO A O 1
ATOM 3069 N N . ALA A 1 415 ? 6.026 -3.352 15.268 1.00 97.00 415 ALA A N 1
ATOM 3070 C CA . ALA A 1 415 ? 4.863 -2.529 15.579 1.00 97.00 415 ALA A CA 1
ATOM 3071 C C . ALA A 1 415 ? 3.550 -3.141 15.070 1.00 97.00 415 ALA A C 1
ATOM 3073 O O . ALA A 1 415 ? 2.537 -3.083 15.770 1.00 97.00 415 ALA A O 1
ATOM 3074 N N . THR A 1 416 ? 3.550 -3.761 13.886 1.00 98.25 416 THR A N 1
ATOM 3075 C CA . THR A 1 416 ? 2.348 -4.415 13.345 1.00 98.25 416 THR A CA 1
ATOM 3076 C C . THR A 1 416 ? 1.958 -5.647 14.165 1.00 98.25 416 THR A C 1
ATOM 3078 O O . THR A 1 416 ? 0.777 -5.822 14.478 1.00 98.25 416 THR A O 1
ATOM 3081 N N . LEU A 1 417 ? 2.938 -6.447 14.603 1.00 98.44 417 LEU A N 1
ATOM 3082 C CA . LEU A 1 417 ? 2.723 -7.568 15.522 1.00 98.44 417 LEU A CA 1
ATOM 3083 C C . LEU A 1 417 ? 2.265 -7.102 16.907 1.00 98.44 417 LEU A C 1
ATOM 3085 O O . LEU A 1 417 ? 1.354 -7.701 17.476 1.00 98.44 417 LEU A O 1
ATOM 3089 N N . LEU A 1 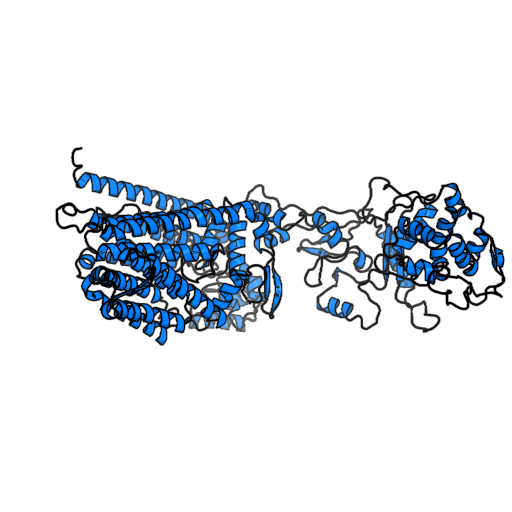418 ? 2.838 -6.014 17.432 1.00 98.06 418 LEU A N 1
ATOM 3090 C CA . LEU A 1 418 ? 2.432 -5.433 18.711 1.00 98.06 418 LEU A CA 1
ATOM 3091 C C . LEU A 1 418 ? 0.958 -5.010 18.694 1.00 98.06 418 LEU A C 1
ATOM 3093 O O . LEU A 1 418 ? 0.228 -5.317 19.635 1.00 98.06 418 LEU A O 1
ATOM 3097 N N . VAL A 1 419 ? 0.498 -4.352 17.624 1.00 98.56 419 VAL A N 1
ATOM 3098 C CA . VAL A 1 419 ? -0.913 -3.956 17.476 1.00 98.56 419 VAL A CA 1
ATOM 3099 C C . VAL A 1 419 ? -1.829 -5.182 17.420 1.00 98.56 419 VAL A C 1
ATOM 3101 O O . VAL A 1 419 ? -2.825 -5.224 18.144 1.00 98.56 419 VAL A O 1
ATOM 3104 N N . ALA A 1 420 ? -1.490 -6.201 16.621 1.00 98.50 420 ALA A N 1
ATOM 3105 C CA . ALA A 1 420 ? -2.267 -7.443 16.558 1.00 98.50 420 ALA A CA 1
ATOM 3106 C C . ALA A 1 420 ? -2.322 -8.153 17.926 1.00 98.50 420 ALA A C 1
ATOM 3108 O O . ALA A 1 420 ? -3.398 -8.541 18.388 1.00 98.50 420 ALA A O 1
ATOM 3109 N N . GLY A 1 421 ? -1.181 -8.238 18.618 1.00 98.56 421 GLY A N 1
ATOM 3110 C CA . GLY A 1 421 ? -1.065 -8.803 19.962 1.00 98.56 421 GLY A CA 1
ATOM 3111 C C . GLY A 1 421 ? -1.864 -8.031 21.014 1.00 98.56 421 GLY A C 1
ATOM 3112 O O . GLY A 1 421 ? -2.538 -8.642 21.841 1.00 98.56 421 GLY A O 1
ATOM 3113 N N . CYS A 1 422 ? -1.874 -6.698 20.955 1.00 98.62 422 CYS A N 1
ATOM 3114 C CA . CYS A 1 422 ? -2.679 -5.851 21.837 1.00 98.62 422 CYS A CA 1
ATOM 3115 C C . CYS A 1 422 ? -4.176 -6.165 21.720 1.00 98.62 422 CYS A C 1
ATOM 3117 O O . CYS A 1 422 ? -4.846 -6.368 22.735 1.00 98.62 422 CYS A O 1
ATOM 3119 N N . PHE A 1 423 ? -4.705 -6.262 20.496 1.00 98.56 423 PHE A N 1
ATOM 3120 C CA . PHE A 1 423 ? -6.109 -6.622 20.289 1.00 98.56 423 PHE A CA 1
ATOM 3121 C C . PHE A 1 423 ? -6.407 -8.070 20.686 1.00 98.56 423 PHE A C 1
ATOM 3123 O O . PHE A 1 423 ? -7.457 -8.321 21.278 1.00 98.56 423 PHE A O 1
ATOM 3130 N N . LEU A 1 424 ? -5.485 -9.009 20.443 1.00 98.69 424 LEU A N 1
ATOM 3131 C CA . LEU A 1 424 ? -5.621 -10.386 20.920 1.00 98.69 424 LEU A CA 1
ATOM 3132 C C . LEU A 1 424 ? -5.738 -10.433 22.450 1.00 98.69 424 LEU A C 1
ATOM 3134 O O . LEU A 1 424 ? -6.681 -11.020 22.979 1.00 98.69 424 LEU A O 1
ATOM 3138 N N . ILE A 1 425 ? -4.818 -9.779 23.165 1.00 98.62 425 ILE A N 1
ATOM 3139 C CA . ILE A 1 425 ? -4.827 -9.735 24.632 1.00 98.62 425 ILE A CA 1
ATOM 3140 C C . ILE A 1 425 ? -6.110 -9.067 25.132 1.00 98.62 425 ILE A C 1
ATOM 3142 O O . ILE A 1 425 ? -6.740 -9.600 26.044 1.00 98.62 425 ILE A O 1
ATOM 3146 N N . LEU A 1 426 ? -6.544 -7.961 24.520 1.00 98.44 426 LEU A N 1
ATOM 3147 C CA . LEU A 1 426 ? -7.801 -7.291 24.865 1.00 98.44 426 LEU A CA 1
ATOM 3148 C C . LEU A 1 426 ? -8.998 -8.246 24.738 1.00 98.44 426 LEU A C 1
ATOM 3150 O O . LEU A 1 426 ? -9.800 -8.341 25.668 1.00 98.44 426 LEU A O 1
ATOM 3154 N N . CYS A 1 427 ? -9.088 -9.010 23.645 1.00 98.31 427 CYS A N 1
ATOM 3155 C CA . CYS A 1 427 ? -10.159 -9.988 23.438 1.00 98.31 427 CYS A CA 1
ATOM 3156 C C . CYS A 1 427 ? -10.129 -11.106 24.487 1.00 98.31 427 CYS A C 1
ATOM 3158 O O . CYS A 1 427 ? -11.159 -11.438 25.074 1.00 98.31 427 CYS A O 1
ATOM 3160 N N . LEU A 1 428 ? -8.951 -11.674 24.760 1.00 98.12 428 LEU A N 1
ATOM 3161 C CA . LEU A 1 428 ? -8.794 -12.761 25.731 1.00 98.12 428 LEU A CA 1
ATOM 3162 C C . LEU A 1 428 ? -9.089 -12.304 27.164 1.00 98.12 428 LEU A C 1
ATOM 3164 O O . LEU A 1 428 ? -9.759 -13.017 27.916 1.00 98.12 428 LEU A O 1
ATOM 3168 N N . ARG A 1 429 ? -8.644 -11.098 27.537 1.00 97.44 429 ARG A N 1
ATOM 3169 C CA . ARG A 1 429 ? -8.956 -10.467 28.828 1.00 97.44 429 ARG A CA 1
ATOM 3170 C C . ARG A 1 429 ? -10.450 -10.202 28.959 1.00 97.44 429 ARG A C 1
ATOM 3172 O O . ARG A 1 429 ? -11.034 -10.562 29.977 1.00 97.44 429 ARG A O 1
ATOM 3179 N N . GLY A 1 430 ? -11.068 -9.677 27.908 1.00 97.00 430 GLY A N 1
ATOM 3180 C CA . GLY A 1 430 ? -12.505 -9.466 27.788 1.00 97.00 430 GLY A CA 1
ATOM 3181 C C . GLY A 1 430 ? -13.353 -10.719 27.996 1.00 97.00 430 GLY A C 1
ATOM 3182 O O . GLY A 1 430 ? -14.237 -10.752 28.852 1.00 97.00 430 GLY A O 1
ATOM 3183 N N . LEU A 1 431 ? -13.030 -11.795 27.273 1.00 96.06 431 LEU A N 1
ATOM 3184 C CA . LEU A 1 431 ? -13.670 -13.103 27.453 1.00 96.06 431 LEU A CA 1
ATOM 3185 C C . LEU A 1 431 ? -13.420 -13.667 28.860 1.00 96.06 431 LEU A C 1
ATOM 3187 O O . LEU A 1 431 ? -14.306 -14.284 29.451 1.00 96.06 431 LEU A O 1
ATOM 3191 N N . GLY A 1 432 ? -12.232 -13.436 29.422 1.00 95.19 432 GLY A N 1
ATOM 3192 C CA . GLY A 1 432 ? -11.911 -13.781 30.805 1.00 95.19 432 GLY A CA 1
ATOM 3193 C C . GLY A 1 432 ? -12.778 -13.037 31.824 1.00 95.19 432 GLY A C 1
ATOM 3194 O O . GLY A 1 432 ? -13.229 -13.651 32.789 1.00 95.19 432 GLY A O 1
ATOM 3195 N N . ILE A 1 433 ? -13.046 -11.746 31.602 1.00 94.75 433 ILE A N 1
ATOM 3196 C CA . ILE A 1 433 ? -13.969 -10.945 32.420 1.00 94.75 433 ILE A CA 1
ATOM 3197 C C . ILE A 1 433 ? -15.378 -11.527 32.320 1.00 94.75 433 ILE A C 1
ATOM 3199 O O . ILE A 1 433 ? -15.970 -11.827 33.350 1.00 94.75 433 ILE A O 1
ATOM 3203 N N . ALA A 1 434 ? -15.867 -11.804 31.107 1.00 94.44 434 ALA A N 1
ATOM 3204 C CA . ALA A 1 434 ? -17.192 -12.388 30.896 1.00 94.44 434 ALA A CA 1
ATOM 3205 C C . ALA A 1 434 ? -17.392 -13.717 31.653 1.00 94.44 434 ALA A C 1
ATOM 3207 O O . ALA A 1 434 ? -18.424 -13.927 32.287 1.00 94.44 434 ALA A O 1
ATOM 3208 N N . ARG A 1 435 ? -16.386 -14.604 31.650 1.00 92.62 435 ARG A N 1
ATOM 3209 C CA . ARG A 1 435 ? -16.434 -15.885 32.385 1.00 92.62 435 ARG A CA 1
ATOM 3210 C C . ARG A 1 435 ? -16.505 -15.719 33.905 1.00 92.62 435 ARG A C 1
ATOM 3212 O O . ARG A 1 435 ? -16.999 -16.623 34.569 1.00 92.62 435 ARG A O 1
ATOM 3219 N N . ARG A 1 436 ? -15.999 -14.604 34.441 1.00 90.81 436 ARG A N 1
ATOM 3220 C CA . ARG A 1 436 ? -16.016 -14.280 35.878 1.00 90.81 436 ARG A CA 1
ATOM 3221 C C . ARG A 1 436 ? -17.191 -13.383 36.282 1.00 90.81 436 ARG A C 1
ATOM 3223 O O . ARG A 1 436 ? -17.395 -13.175 37.472 1.00 90.81 436 ARG A O 1
ATOM 3230 N N . SER A 1 437 ? -17.942 -12.836 35.325 1.00 90.38 437 SER A N 1
ATOM 3231 C CA . SER A 1 437 ? -19.101 -11.986 35.609 1.00 90.38 437 SER A CA 1
ATOM 3232 C C . SER A 1 437 ? -20.176 -12.754 36.380 1.00 90.38 437 SER A C 1
ATOM 3234 O O . SER A 1 437 ? -20.480 -13.907 36.063 1.00 90.38 437 SER A O 1
ATOM 3236 N N . THR A 1 438 ? -20.771 -12.080 37.365 1.00 84.94 438 THR A N 1
ATOM 3237 C CA . THR A 1 438 ? -21.763 -12.644 38.294 1.00 84.94 438 THR A CA 1
ATOM 3238 C C . THR A 1 438 ? -23.191 -12.639 37.747 1.00 84.94 438 THR A C 1
ATOM 3240 O O . THR A 1 438 ? -24.011 -13.426 38.210 1.00 84.94 438 THR A O 1
ATOM 3243 N N . THR A 1 439 ? -23.487 -11.787 36.758 1.00 88.81 439 THR A N 1
ATOM 3244 C CA . THR A 1 439 ? -24.800 -11.689 36.098 1.00 88.81 439 THR A CA 1
ATOM 3245 C C . THR A 1 439 ? -24.703 -12.045 34.611 1.00 88.81 439 THR A C 1
ATOM 3247 O O . THR A 1 439 ? -23.666 -11.817 33.981 1.00 88.81 439 THR A O 1
ATOM 3250 N N . GLU A 1 440 ? -25.787 -12.574 34.029 1.00 89.50 440 GLU A N 1
ATOM 3251 C CA . GLU A 1 440 ? -25.846 -12.885 32.588 1.00 89.50 440 GLU A CA 1
ATOM 3252 C C . GLU A 1 440 ? -25.705 -11.627 31.722 1.00 89.50 440 GLU A C 1
ATOM 3254 O O . GLU A 1 440 ? -24.989 -11.632 30.721 1.00 89.50 440 GLU A O 1
ATOM 3259 N N . PHE A 1 441 ? -26.313 -10.513 32.138 1.00 92.62 441 PHE A N 1
ATOM 3260 C CA . PHE A 1 441 ? -26.179 -9.239 31.433 1.00 92.62 441 PHE A CA 1
ATOM 3261 C C . PHE A 1 441 ? -24.719 -8.778 31.369 1.00 92.62 441 PHE A C 1
ATOM 3263 O O . PHE A 1 441 ? -24.211 -8.506 30.284 1.00 92.62 441 PHE A O 1
ATOM 3270 N N . ASP A 1 442 ? -24.016 -8.755 32.507 1.00 93.44 442 ASP A N 1
ATOM 3271 C CA . ASP A 1 442 ? -22.605 -8.354 32.568 1.00 93.44 442 ASP A CA 1
ATOM 3272 C C . ASP A 1 442 ? -21.711 -9.301 31.743 1.00 93.44 442 ASP A C 1
ATOM 3274 O O . ASP A 1 442 ? -20.695 -8.889 31.178 1.00 93.44 442 ASP A O 1
ATOM 3278 N N . ARG A 1 443 ? -22.083 -10.583 31.655 1.00 93.50 443 ARG A N 1
ATOM 3279 C CA . ARG A 1 443 ? -21.382 -11.608 30.873 1.00 93.50 443 ARG A CA 1
ATOM 3280 C C . ARG A 1 443 ? -21.524 -11.388 29.367 1.00 93.50 443 ARG A C 1
ATOM 3282 O O . ARG A 1 443 ? -20.512 -11.385 28.655 1.00 93.50 443 ARG A O 1
ATOM 3289 N N . PHE A 1 444 ? -22.742 -11.169 28.872 1.00 94.94 444 PHE A N 1
ATOM 3290 C CA . PHE A 1 444 ? -22.960 -10.848 27.460 1.00 94.94 444 PHE A CA 1
ATOM 3291 C C . PHE A 1 444 ? -22.425 -9.464 27.101 1.00 94.94 444 PHE A C 1
ATOM 3293 O O . PHE A 1 444 ? -21.831 -9.313 26.038 1.00 94.94 444 PHE A O 1
ATOM 3300 N N . LEU A 1 445 ? -22.540 -8.480 27.995 1.00 96.69 445 LEU A N 1
ATOM 3301 C CA . LEU A 1 445 ? -22.001 -7.142 27.772 1.00 96.69 445 LEU A CA 1
ATOM 3302 C C . LEU A 1 445 ? -20.474 -7.181 27.632 1.00 96.69 445 LEU A C 1
ATOM 3304 O O . LEU A 1 445 ? -19.947 -6.694 26.635 1.00 96.69 445 LEU A O 1
ATOM 3308 N N . ALA A 1 446 ? -19.755 -7.830 28.557 1.00 96.75 446 ALA A N 1
ATOM 3309 C CA . ALA A 1 446 ? -18.301 -7.984 28.453 1.00 96.75 446 ALA A CA 1
ATOM 3310 C C . ALA A 1 446 ? -17.889 -8.698 27.152 1.00 96.75 446 ALA A C 1
ATOM 3312 O O . ALA A 1 446 ? -16.983 -8.243 26.451 1.00 96.75 446 ALA A O 1
ATOM 3313 N N . THR A 1 447 ? -18.599 -9.772 26.790 1.00 96.56 447 THR A N 1
ATOM 3314 C CA . THR A 1 447 ? -18.372 -10.498 25.531 1.00 96.56 447 THR A CA 1
ATOM 3315 C C . THR A 1 447 ? -18.589 -9.597 24.316 1.00 96.56 447 THR A C 1
ATOM 3317 O O . THR A 1 447 ? -17.755 -9.575 23.416 1.00 96.56 447 THR A O 1
ATOM 3320 N N . GLY A 1 448 ? -19.690 -8.848 24.285 1.00 97.38 448 GLY A N 1
ATOM 3321 C CA . GLY A 1 448 ? -20.078 -8.014 23.154 1.00 97.38 448 GLY A CA 1
ATOM 3322 C C . GLY A 1 448 ? -19.135 -6.838 22.948 1.00 97.38 448 GLY A C 1
ATOM 3323 O O . GLY A 1 448 ? -18.727 -6.585 21.822 1.00 97.38 448 GLY A O 1
ATOM 3324 N N . LEU A 1 449 ? -18.715 -6.172 24.027 1.00 98.06 449 LEU A N 1
ATOM 3325 C CA . LEU A 1 449 ? -17.764 -5.058 23.967 1.00 98.06 449 LEU A CA 1
ATOM 3326 C C . LEU A 1 449 ? -16.384 -5.516 23.474 1.00 98.06 449 LEU A C 1
ATOM 3328 O O . LEU A 1 449 ? -15.791 -4.890 22.597 1.00 98.06 449 LEU A O 1
ATOM 3332 N N . SER A 1 450 ? -15.874 -6.629 24.010 1.00 97.62 450 SER A N 1
ATOM 3333 C CA . SER A 1 450 ? -14.584 -7.186 23.578 1.00 97.62 450 SER A CA 1
ATOM 3334 C C . SER A 1 450 ? -14.646 -7.772 22.170 1.00 97.62 450 SER A C 1
ATOM 3336 O O . SER A 1 450 ? -13.722 -7.580 21.386 1.00 97.62 450 SER A O 1
ATOM 3338 N N . GLY A 1 451 ? -15.754 -8.430 21.829 1.00 97.12 451 GLY A N 1
ATOM 3339 C CA . GLY A 1 451 ? -16.025 -8.943 20.493 1.00 97.12 451 GLY A CA 1
ATOM 3340 C C . GLY A 1 451 ? -16.109 -7.839 19.446 1.00 97.12 451 GLY A C 1
ATOM 3341 O O . GLY A 1 451 ? -15.479 -7.954 18.402 1.00 97.12 451 GLY A O 1
ATOM 3342 N N . LEU A 1 452 ? -16.809 -6.744 19.746 1.00 97.75 452 LEU A N 1
ATOM 3343 C CA . LEU A 1 452 ? -16.926 -5.585 18.864 1.00 97.75 452 LEU A CA 1
ATOM 3344 C C . LEU A 1 452 ? -15.553 -4.961 18.572 1.00 97.75 452 LEU A C 1
ATOM 3346 O O . LEU A 1 452 ? -15.204 -4.771 17.409 1.00 97.75 452 LEU A O 1
ATOM 3350 N N . LEU A 1 453 ? -14.742 -4.705 19.607 1.00 97.75 453 LEU A N 1
ATOM 3351 C CA . LEU A 1 453 ? -13.378 -4.181 19.451 1.00 97.75 453 LEU A CA 1
ATOM 3352 C C . LEU A 1 453 ? -12.470 -5.146 18.668 1.00 97.75 453 LEU A C 1
ATOM 3354 O O . LEU A 1 453 ? -11.744 -4.720 17.769 1.00 97.75 453 LEU A O 1
ATOM 3358 N N . GLY A 1 454 ? -12.530 -6.442 18.984 1.00 97.31 454 GLY A N 1
ATOM 3359 C CA . GLY A 1 454 ? -11.729 -7.484 18.342 1.00 97.31 454 GLY A CA 1
ATOM 3360 C C . GLY A 1 454 ? -12.072 -7.711 16.875 1.00 97.31 454 GLY A C 1
ATOM 3361 O O . GLY A 1 454 ? -11.180 -7.755 16.030 1.00 97.31 454 GLY A O 1
ATOM 3362 N N . LEU A 1 455 ? -13.363 -7.819 16.553 1.00 97.06 455 LEU A N 1
ATOM 3363 C CA . LEU A 1 455 ? -13.844 -7.979 15.181 1.00 97.06 455 LEU A CA 1
ATOM 3364 C C . LEU A 1 455 ? -13.568 -6.724 14.349 1.00 97.06 455 LEU A C 1
ATOM 3366 O O . LEU A 1 455 ? -13.166 -6.846 13.194 1.00 97.06 455 LEU A O 1
ATOM 3370 N N . GLN A 1 456 ? -13.706 -5.525 14.928 1.00 96.62 456 GLN A N 1
ATOM 3371 C CA . GLN A 1 456 ? -13.360 -4.276 14.244 1.00 96.62 456 GLN A CA 1
ATOM 3372 C C . GLN A 1 456 ? -11.870 -4.237 13.885 1.00 96.62 456 GLN A C 1
ATOM 3374 O O . GLN A 1 456 ? -11.526 -3.925 12.744 1.00 96.62 456 GLN A O 1
ATOM 3379 N N . ALA A 1 457 ? -10.991 -4.617 14.818 1.00 97.12 457 ALA A N 1
ATOM 3380 C CA . ALA A 1 457 ? -9.566 -4.744 14.538 1.00 97.12 457 ALA A CA 1
ATOM 3381 C C . ALA A 1 457 ? -9.292 -5.800 13.461 1.00 97.12 457 ALA A C 1
ATOM 3383 O O . ALA A 1 457 ? -8.626 -5.503 12.472 1.00 97.12 457 ALA A O 1
ATOM 3384 N N . LEU A 1 458 ? -9.860 -7.002 13.593 1.00 96.88 458 LEU A N 1
ATOM 3385 C CA . LEU A 1 458 ? -9.657 -8.086 12.634 1.00 96.88 458 LEU A CA 1
ATOM 3386 C C . LEU A 1 458 ? -10.070 -7.690 11.210 1.00 96.88 458 LEU A C 1
ATOM 3388 O O . LEU A 1 458 ? -9.323 -7.966 10.273 1.00 96.88 458 LEU A O 1
ATOM 3392 N N . LEU A 1 459 ? -11.211 -7.015 11.038 1.00 95.31 459 LEU A N 1
ATOM 3393 C CA . LEU A 1 459 ? -11.686 -6.548 9.731 1.00 95.31 459 LEU A CA 1
ATOM 3394 C C . LEU A 1 459 ? -10.694 -5.585 9.066 1.00 95.31 459 LEU A C 1
ATOM 3396 O O . LEU A 1 459 ? -10.426 -5.703 7.872 1.00 95.31 459 LEU A O 1
ATOM 3400 N N . ILE A 1 460 ? -10.125 -4.650 9.827 1.00 94.88 460 ILE A N 1
ATOM 3401 C CA . ILE A 1 460 ? -9.210 -3.631 9.292 1.00 94.88 460 ILE A CA 1
ATOM 3402 C C . ILE A 1 460 ? -7.830 -4.218 9.015 1.00 94.88 460 ILE A C 1
ATOM 3404 O O . ILE A 1 460 ? -7.260 -3.974 7.950 1.00 94.88 460 ILE A O 1
ATOM 3408 N N . LEU A 1 461 ? -7.300 -5.025 9.937 1.00 97.25 461 LEU A N 1
ATOM 3409 C CA . LEU A 1 461 ? -6.024 -5.715 9.745 1.00 97.25 461 LEU A CA 1
ATOM 3410 C C . LEU A 1 461 ? -6.100 -6.659 8.535 1.00 97.25 461 LEU A C 1
ATOM 3412 O O . LEU A 1 461 ? -5.227 -6.644 7.673 1.00 97.25 461 LEU A O 1
ATOM 3416 N N . SER A 1 462 ? -7.193 -7.410 8.400 1.00 96.31 462 SER A N 1
ATOM 3417 C CA . SER A 1 462 ? -7.421 -8.273 7.235 1.00 96.31 462 SER A CA 1
ATOM 3418 C C . SER A 1 462 ? -7.562 -7.465 5.943 1.00 96.31 462 SER A C 1
ATOM 3420 O O . SER A 1 462 ? -6.975 -7.832 4.926 1.00 96.31 462 SER A O 1
ATOM 3422 N N . GLY A 1 463 ? -8.291 -6.344 5.982 1.00 94.81 463 GLY A N 1
ATOM 3423 C CA . GLY A 1 463 ? -8.465 -5.439 4.845 1.00 94.81 463 GLY A CA 1
ATOM 3424 C C . GLY A 1 463 ? -7.147 -4.853 4.340 1.00 94.81 463 GLY A C 1
ATOM 3425 O O . GLY A 1 463 ? -6.852 -4.899 3.150 1.00 94.81 463 GLY A O 1
ATOM 3426 N N . THR A 1 464 ? -6.319 -4.347 5.253 1.00 95.38 464 THR A N 1
ATOM 3427 C CA . THR A 1 464 ? -5.010 -3.750 4.931 1.00 95.38 464 THR A CA 1
ATOM 3428 C C . THR A 1 464 ? -3.988 -4.757 4.400 1.00 95.38 464 THR A C 1
ATOM 3430 O O . THR A 1 464 ? -3.114 -4.383 3.621 1.00 95.38 464 THR A O 1
ATOM 3433 N N . LEU A 1 465 ? -4.115 -6.036 4.766 1.00 96.56 465 LEU A N 1
ATOM 3434 C CA . LEU A 1 465 ? -3.254 -7.128 4.295 1.00 96.56 465 LEU A CA 1
ATOM 3435 C C . LEU A 1 465 ? -3.768 -7.831 3.024 1.00 96.56 465 LEU A C 1
ATOM 3437 O O . LEU A 1 465 ? -3.130 -8.777 2.535 1.00 96.56 465 LEU A O 1
ATOM 3441 N N . GLY A 1 466 ? -4.913 -7.387 2.494 1.00 95.06 466 GLY A N 1
ATOM 3442 C CA . GLY A 1 466 ? -5.571 -7.977 1.328 1.00 95.06 466 GLY A CA 1
ATOM 3443 C C . GLY A 1 466 ? -6.191 -9.355 1.585 1.00 95.06 466 GLY A C 1
ATOM 3444 O O . GLY A 1 466 ? -6.369 -10.119 0.643 1.00 95.06 466 GLY A O 1
ATOM 3445 N N . LEU A 1 467 ? -6.484 -9.701 2.844 1.00 95.81 467 LEU A N 1
ATOM 3446 C CA . LEU A 1 467 ? -7.203 -10.931 3.211 1.00 95.81 467 LEU A CA 1
ATOM 3447 C C . LEU A 1 467 ? -8.723 -10.770 3.076 1.00 95.81 467 LEU A C 1
ATOM 3449 O O . LEU A 1 467 ? -9.420 -11.736 2.789 1.00 95.81 467 LEU A O 1
ATOM 3453 N N . LEU A 1 468 ? -9.224 -9.549 3.269 1.00 93.88 468 LEU A N 1
ATOM 3454 C CA . LEU A 1 468 ? -10.620 -9.151 3.082 1.00 93.88 468 LEU A CA 1
ATOM 3455 C C . LEU A 1 468 ? -10.674 -7.843 2.271 1.00 93.88 468 LEU A C 1
ATOM 3457 O O . LEU A 1 468 ? -9.662 -7.141 2.190 1.00 93.88 468 LEU A O 1
ATOM 3461 N N . PRO A 1 469 ? -11.827 -7.468 1.689 1.00 92.06 469 PRO A N 1
ATOM 3462 C CA . PRO A 1 469 ? -11.991 -6.139 1.112 1.00 92.06 469 PRO A CA 1
ATOM 3463 C C . PRO A 1 469 ? -11.892 -5.050 2.188 1.00 92.06 469 PRO A C 1
ATOM 3465 O O . PRO A 1 469 ? -12.246 -5.254 3.352 1.00 92.06 469 PRO A O 1
ATOM 3468 N N . LEU A 1 470 ? -11.442 -3.856 1.794 1.00 89.88 470 LEU A N 1
ATOM 3469 C CA . LEU A 1 470 ? -11.369 -2.711 2.704 1.00 89.88 470 LEU A CA 1
ATOM 3470 C C . LEU A 1 470 ? -12.775 -2.362 3.237 1.00 89.88 470 LEU A C 1
ATOM 3472 O O . LEU A 1 470 ? -13.708 -2.103 2.479 1.00 89.88 470 LEU A O 1
ATOM 3476 N N . SER A 1 471 ? -12.948 -2.321 4.556 1.00 83.69 471 SER A N 1
ATOM 3477 C CA . SER A 1 471 ? -14.252 -2.060 5.190 1.00 83.69 471 SER A CA 1
ATOM 3478 C C . SER A 1 471 ? -14.533 -0.570 5.403 1.00 83.69 471 SER A C 1
ATOM 3480 O O . SER A 1 471 ? -15.692 -0.164 5.460 1.00 83.69 471 SER A O 1
ATOM 3482 N N . GLY A 1 472 ? -13.496 0.276 5.426 1.00 78.69 472 GLY A N 1
ATOM 3483 C CA . GLY A 1 472 ? -13.631 1.722 5.645 1.00 78.69 472 GLY A CA 1
ATOM 3484 C C . GLY A 1 472 ? -14.036 2.101 7.073 1.00 78.69 472 GLY A C 1
ATOM 3485 O O . GLY A 1 472 ? -14.500 3.215 7.288 1.00 78.69 472 GLY A O 1
ATOM 3486 N N . VAL A 1 473 ? -13.881 1.179 8.027 1.00 86.81 473 VAL A N 1
ATOM 3487 C CA . VAL A 1 473 ? -14.028 1.441 9.466 1.00 86.81 473 VAL A CA 1
ATOM 3488 C C . VAL A 1 473 ? -12.676 1.818 10.087 1.00 86.81 473 VAL A C 1
ATOM 3490 O O . VAL A 1 473 ? -11.621 1.491 9.544 1.00 86.81 473 VAL A O 1
ATOM 3493 N N . THR A 1 474 ? -12.698 2.518 11.220 1.00 89.62 474 THR A N 1
ATOM 3494 C CA . THR A 1 474 ? -11.501 3.007 11.928 1.00 89.62 474 THR A CA 1
ATOM 3495 C C . THR A 1 474 ? -10.889 1.942 12.829 1.00 89.62 474 THR A C 1
ATOM 3497 O O . THR A 1 474 ? -11.613 1.177 13.465 1.00 89.62 474 THR A O 1
ATOM 3500 N N . LEU A 1 475 ? -9.557 1.882 12.938 1.00 94.62 475 LEU A N 1
ATOM 3501 C CA . LEU A 1 475 ? -8.910 0.983 13.892 1.00 94.62 475 LEU A CA 1
ATOM 3502 C C . LEU A 1 475 ? -9.047 1.600 15.290 1.00 94.62 475 LEU A C 1
ATOM 3504 O O . LEU A 1 475 ? -8.594 2.737 15.465 1.00 94.62 475 LEU A O 1
ATOM 3508 N N . PRO A 1 476 ? -9.660 0.907 16.273 1.00 94.88 476 PRO A N 1
ATOM 3509 C CA . PRO A 1 476 ? -9.890 1.485 17.592 1.00 94.88 476 PRO A CA 1
ATOM 3510 C C . PRO A 1 476 ? -8.593 2.022 18.204 1.00 94.88 476 PRO A C 1
ATOM 3512 O O . PRO A 1 476 ? -7.547 1.380 18.106 1.00 94.88 476 PRO A O 1
ATOM 3515 N N . PHE A 1 477 ? -8.671 3.198 18.831 1.00 95.19 477 PHE A N 1
ATOM 3516 C CA . PHE A 1 477 ? -7.559 3.942 19.451 1.00 95.19 477 PHE A CA 1
ATOM 3517 C C . PHE A 1 477 ? -6.491 4.498 18.491 1.00 95.19 477 PHE A C 1
ATOM 3519 O O . PHE A 1 477 ? -6.038 5.624 18.686 1.00 95.19 477 PHE A O 1
ATOM 3526 N N . LEU A 1 478 ? -6.100 3.746 17.460 1.00 95.06 478 LEU A N 1
ATOM 3527 C CA . LEU A 1 478 ? -4.969 4.078 16.591 1.00 95.06 478 LEU A CA 1
ATOM 3528 C C . LEU A 1 478 ? -5.345 5.030 15.448 1.00 95.06 478 LEU A C 1
ATOM 3530 O O . LEU A 1 478 ? -4.624 5.991 15.185 1.00 95.06 478 LEU A O 1
ATOM 3534 N N . SER A 1 479 ? -6.456 4.778 14.754 1.00 93.88 479 SER A N 1
ATOM 3535 C CA . SER A 1 479 ? -6.874 5.607 13.618 1.00 93.88 479 SER A CA 1
ATOM 3536 C C . SER A 1 479 ? -7.384 6.978 14.073 1.00 93.88 479 SER A C 1
ATOM 3538 O O . SER A 1 479 ? -8.018 7.122 15.123 1.00 93.88 479 SER A O 1
ATOM 3540 N N . TYR A 1 480 ? -7.177 7.995 13.237 1.00 89.12 480 TYR A N 1
ATOM 3541 C CA . TYR A 1 480 ? -7.770 9.313 13.435 1.00 89.12 480 TYR A CA 1
ATOM 3542 C C . TYR A 1 480 ? -9.297 9.233 13.389 1.00 89.12 480 TYR A C 1
ATOM 3544 O O . TYR A 1 480 ? -9.877 8.818 12.384 1.00 89.12 480 TYR A O 1
ATOM 3552 N N . GLY A 1 481 ? -9.949 9.654 14.471 1.00 84.88 481 GLY A N 1
ATOM 3553 C CA . GLY A 1 481 ? -11.403 9.592 14.582 1.00 84.88 481 GLY A CA 1
ATOM 3554 C C . GLY A 1 481 ? -11.890 10.013 15.960 1.00 84.88 481 GLY A C 1
ATOM 3555 O O . GLY A 1 481 ? -11.891 9.213 16.891 1.00 84.88 481 GLY A O 1
ATOM 3556 N N . LYS A 1 482 ? -12.356 11.262 16.085 1.00 81.12 4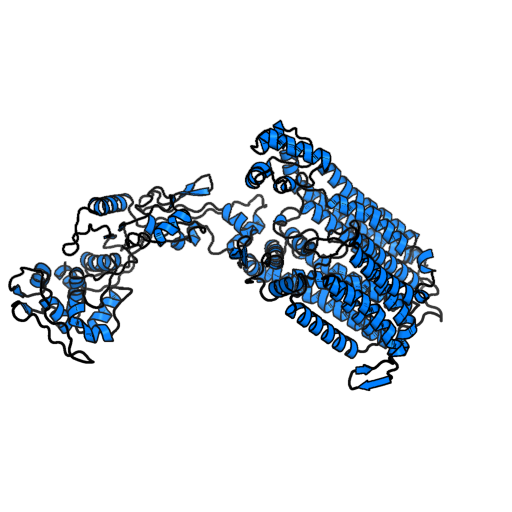82 LYS A N 1
ATOM 3557 C CA . LYS A 1 482 ? -12.783 11.840 17.371 1.00 81.12 482 LYS A CA 1
ATOM 3558 C C . LYS A 1 482 ? -13.892 11.011 18.031 1.00 81.12 482 LYS A C 1
ATOM 3560 O O . LYS A 1 482 ? -13.714 10.542 19.146 1.00 81.12 482 LYS A O 1
ATOM 3565 N N . SER A 1 483 ? -15.001 10.758 17.333 1.00 86.75 483 SER A N 1
ATOM 3566 C CA . SER A 1 483 ? -16.125 9.971 17.875 1.00 86.75 483 SER A CA 1
ATOM 3567 C C . SER A 1 483 ? -15.749 8.515 18.169 1.00 86.75 483 SER A C 1
ATOM 3569 O O . SER A 1 483 ? -16.200 7.957 19.167 1.00 86.75 483 SER A O 1
ATOM 3571 N N . SER A 1 484 ? -14.890 7.916 17.338 1.00 89.12 484 SER A N 1
ATOM 3572 C CA . SER A 1 484 ? -14.458 6.526 17.513 1.00 89.12 484 SER A CA 1
ATOM 3573 C C . SER A 1 484 ? -13.554 6.353 18.736 1.00 89.12 484 SER A C 1
ATOM 3575 O O . SER A 1 484 ? -13.702 5.377 19.471 1.00 89.12 484 SER A O 1
ATOM 3577 N N . LEU A 1 485 ? -12.687 7.334 19.026 1.00 91.06 485 LEU A N 1
ATOM 3578 C CA . LEU A 1 485 ? -11.921 7.375 20.274 1.00 91.06 485 LEU A CA 1
ATOM 3579 C C . LEU A 1 485 ? -12.833 7.406 21.502 1.00 91.06 485 LEU A C 1
ATOM 3581 O O . LEU A 1 485 ? -12.636 6.605 22.414 1.00 91.06 485 LEU A O 1
ATOM 3585 N N . LEU A 1 486 ? -13.839 8.292 21.520 1.00 92.44 486 LEU A N 1
ATOM 3586 C CA . LEU A 1 486 ? -14.780 8.393 22.642 1.00 92.44 486 LEU A CA 1
ATOM 3587 C C . LEU A 1 486 ? -15.502 7.061 22.880 1.00 92.44 486 LEU A C 1
ATOM 3589 O O . LEU A 1 486 ? -15.503 6.559 24.002 1.00 92.44 486 LEU A O 1
ATOM 3593 N N . ALA A 1 487 ? -16.067 6.457 21.830 1.00 94.56 487 ALA A N 1
ATOM 3594 C CA . ALA A 1 487 ? -16.738 5.165 21.950 1.00 94.56 487 ALA A CA 1
ATOM 3595 C C . ALA A 1 487 ? -15.777 4.071 22.443 1.00 94.56 487 ALA A C 1
ATOM 3597 O O . ALA A 1 487 ? -16.119 3.308 23.342 1.00 94.56 487 ALA A O 1
ATOM 3598 N N . SER A 1 488 ? -14.548 4.030 21.922 1.00 95.81 488 SER A N 1
ATOM 3599 C CA . SER A 1 488 ? -13.553 3.020 22.300 1.00 95.81 488 SER A CA 1
ATOM 3600 C C . SER A 1 488 ? -13.123 3.130 23.768 1.00 95.81 488 SER A C 1
ATOM 3602 O O . SER A 1 488 ? -13.079 2.118 24.471 1.00 95.81 488 SER A O 1
ATOM 3604 N N . PHE A 1 489 ? -12.871 4.344 24.272 1.00 97.19 489 PHE A N 1
ATOM 3605 C CA . PHE A 1 489 ? -12.554 4.559 25.690 1.00 97.19 489 PHE A CA 1
ATOM 3606 C C . PHE A 1 489 ? -13.751 4.306 26.610 1.00 97.19 489 PHE A C 1
ATOM 3608 O O . PHE A 1 489 ? -13.562 3.779 27.706 1.00 97.19 489 PHE A O 1
ATOM 3615 N N . PHE A 1 490 ? -14.976 4.601 26.164 1.00 97.31 490 PHE A N 1
ATOM 3616 C CA . PHE A 1 490 ? -16.187 4.252 26.908 1.00 97.31 490 PHE A CA 1
ATOM 3617 C C . PHE A 1 490 ? -16.324 2.732 27.060 1.00 97.31 490 PHE A C 1
ATOM 3619 O O . PHE A 1 490 ? -16.512 2.241 28.172 1.00 97.31 490 PHE A O 1
ATOM 3626 N N . MET A 1 491 ? -16.136 1.972 25.974 1.00 97.69 491 MET A N 1
ATOM 3627 C CA . MET A 1 491 ? -16.163 0.505 26.009 1.00 97.69 491 MET A CA 1
ATOM 3628 C C . MET A 1 491 ? -15.089 -0.077 26.942 1.00 97.69 491 MET A C 1
ATOM 3630 O O . MET A 1 491 ? -15.377 -1.003 27.699 1.00 97.69 491 MET A O 1
ATOM 3634 N N . VAL A 1 492 ? -13.869 0.476 26.941 1.00 97.81 492 VAL A N 1
ATOM 3635 C CA . VAL A 1 492 ? -12.810 0.055 27.878 1.00 97.81 492 VAL A CA 1
ATOM 3636 C C . VAL A 1 492 ? -13.154 0.421 29.322 1.00 97.81 492 VAL A C 1
ATOM 3638 O O . VAL A 1 492 ? -12.939 -0.399 30.212 1.00 97.81 492 VAL A O 1
ATOM 3641 N N . GLY A 1 493 ? -13.740 1.596 29.567 1.00 97.44 493 GLY A N 1
ATOM 3642 C CA . GLY A 1 493 ? -14.235 1.983 30.891 1.00 97.44 493 GLY A CA 1
ATOM 3643 C C . GLY A 1 493 ? -15.261 0.995 31.441 1.00 97.44 493 GLY A C 1
ATOM 3644 O O . GLY A 1 493 ? -15.109 0.531 32.571 1.00 97.44 493 GLY A O 1
ATOM 3645 N N . LEU A 1 494 ? -16.234 0.595 30.614 1.00 97.00 494 LEU A N 1
ATOM 3646 C CA . LEU A 1 494 ? -17.211 -0.437 30.971 1.00 97.00 494 LEU A CA 1
ATOM 3647 C C . LEU A 1 494 ? -16.526 -1.773 31.286 1.00 97.00 494 LEU A C 1
ATOM 3649 O O . LEU A 1 494 ? -16.792 -2.368 32.326 1.00 97.00 494 LEU A O 1
ATOM 3653 N N . LEU A 1 495 ? -15.599 -2.239 30.442 1.00 97.31 495 LEU A N 1
ATOM 3654 C CA . LEU A 1 495 ? -14.868 -3.491 30.684 1.00 97.31 495 LEU A CA 1
ATOM 3655 C C . LEU A 1 495 ? -14.060 -3.462 31.994 1.00 97.31 495 LEU A C 1
ATOM 3657 O O . LEU A 1 495 ? -14.052 -4.449 32.731 1.00 97.31 495 LEU A O 1
ATOM 3661 N N . LEU A 1 496 ? -13.418 -2.335 32.314 1.00 97.12 496 LEU A N 1
ATOM 3662 C CA . LEU A 1 496 ? -12.686 -2.140 33.570 1.00 97.12 496 LEU A CA 1
ATOM 3663 C C . LEU A 1 496 ? -13.621 -2.200 34.788 1.00 97.12 496 LEU A C 1
ATOM 3665 O O . LEU A 1 496 ? -13.310 -2.881 35.770 1.00 97.12 496 LEU A O 1
ATOM 3669 N N . ALA A 1 497 ? -14.784 -1.546 34.715 1.00 95.44 497 ALA A N 1
ATOM 3670 C CA . ALA A 1 497 ? -15.792 -1.589 35.771 1.00 95.44 497 ALA A CA 1
ATOM 3671 C C . ALA A 1 497 ? -16.370 -3.003 35.965 1.00 95.44 497 ALA A C 1
ATOM 3673 O O . ALA A 1 497 ? -16.474 -3.479 37.099 1.00 95.44 497 ALA A O 1
ATOM 3674 N N . LEU A 1 498 ? -16.669 -3.714 34.874 1.00 94.06 498 LEU A N 1
ATOM 3675 C CA . LEU A 1 498 ? -17.113 -5.112 34.909 1.00 94.06 498 LEU A CA 1
ATOM 3676 C C . LEU A 1 498 ? -16.045 -6.033 35.518 1.00 94.06 498 LEU A C 1
ATOM 3678 O O . LEU A 1 498 ? -16.363 -6.871 36.363 1.00 94.06 498 LEU A O 1
ATOM 3682 N N . SER A 1 499 ? -14.771 -5.839 35.166 1.00 95.00 499 SER A N 1
ATOM 3683 C CA . SER A 1 499 ? -13.661 -6.606 35.743 1.00 95.00 499 SER A CA 1
ATOM 3684 C C . SER A 1 499 ? -13.531 -6.410 37.253 1.00 95.00 499 SER A C 1
ATOM 3686 O O . SER A 1 499 ? -13.288 -7.373 37.977 1.00 95.00 499 SER A O 1
ATOM 3688 N N . SER A 1 500 ? -13.670 -5.172 37.728 1.00 92.12 500 SER A N 1
ATOM 3689 C CA . SER A 1 500 ? -13.585 -4.832 39.152 1.00 92.12 500 SER A CA 1
ATOM 3690 C C . SER A 1 500 ? -14.733 -5.461 39.951 1.00 92.12 500 SER A C 1
ATOM 3692 O O . SER A 1 500 ? -14.502 -6.039 41.014 1.00 92.12 500 SER A O 1
ATOM 3694 N N . ARG A 1 501 ? -15.960 -5.434 39.405 1.00 88.94 501 ARG A N 1
ATOM 3695 C CA . ARG A 1 501 ? -17.145 -6.081 39.999 1.00 88.94 501 ARG A CA 1
ATOM 3696 C C . ARG A 1 501 ? -16.989 -7.599 40.086 1.00 88.94 501 ARG A C 1
ATOM 3698 O O . ARG A 1 501 ? -17.285 -8.175 41.128 1.00 88.94 501 ARG A O 1
ATOM 3705 N N . ALA A 1 502 ? -16.473 -8.233 39.033 1.00 86.50 502 ALA A N 1
ATOM 3706 C CA . ALA A 1 502 ? -16.198 -9.671 39.027 1.00 86.50 502 ALA A CA 1
ATOM 3707 C C . ALA A 1 502 ? -15.162 -10.087 40.096 1.00 86.50 502 ALA A C 1
ATOM 3709 O O . ALA A 1 502 ? -15.211 -11.204 40.605 1.00 86.50 502 ALA A O 1
ATOM 3710 N N . ALA A 1 503 ? -14.245 -9.1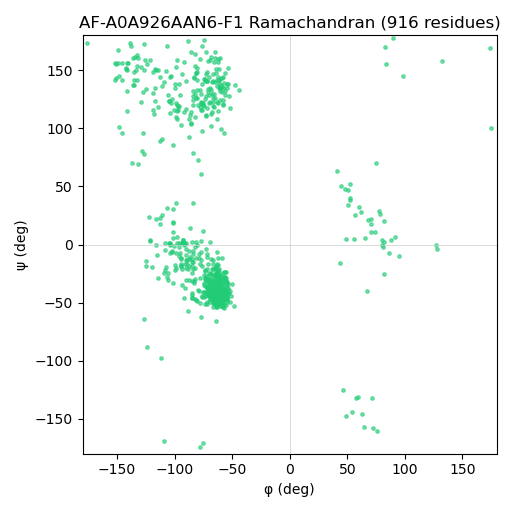85 40.466 1.00 85.31 503 ALA A N 1
ATOM 3711 C CA . ALA A 1 503 ? -13.176 -9.427 41.437 1.00 85.31 503 ALA A CA 1
ATOM 3712 C C . ALA A 1 503 ? -13.517 -9.040 42.898 1.00 85.31 503 ALA A C 1
ATOM 3714 O O . ALA A 1 503 ? -12.640 -9.098 43.761 1.00 85.31 503 ALA A O 1
ATOM 3715 N N . ALA A 1 504 ? -14.742 -8.596 43.205 1.00 80.25 504 ALA A N 1
ATOM 3716 C CA . ALA A 1 504 ? -15.101 -8.118 44.545 1.00 80.25 504 ALA A CA 1
ATOM 3717 C C . ALA A 1 504 ? -15.322 -9.261 45.577 1.00 80.25 504 ALA A C 1
ATOM 3719 O O . ALA A 1 504 ? -15.992 -10.234 45.250 1.00 80.25 504 ALA A O 1
ATOM 3720 N N . PRO A 1 505 ? -14.836 -9.153 46.837 1.00 61.94 505 PRO A N 1
ATOM 3721 C CA . PRO A 1 505 ? -15.103 -10.112 47.913 1.00 61.94 505 PRO A CA 1
ATOM 3722 C C . PRO A 1 505 ? -16.609 -10.281 48.144 1.00 61.94 505 PRO A C 1
ATOM 3724 O O . PRO A 1 505 ? -17.324 -9.286 48.234 1.00 61.94 505 PRO A O 1
ATOM 3727 N N . GLY A 1 506 ? -17.079 -11.528 48.222 1.00 58.78 506 GLY A N 1
ATOM 3728 C CA . GLY A 1 506 ? -18.509 -11.870 48.256 1.00 58.78 506 GLY A CA 1
ATOM 3729 C C . GLY A 1 506 ? -19.104 -12.222 46.885 1.00 58.78 506 GLY A C 1
ATOM 3730 O O . GLY A 1 506 ? -20.196 -12.778 46.821 1.00 58.78 506 GLY A O 1
ATOM 3731 N N . SER A 1 507 ? -18.375 -12.007 45.779 1.00 55.81 507 SER A N 1
ATOM 3732 C CA . SER A 1 507 ? -18.748 -12.568 44.467 1.00 55.81 507 SER A CA 1
ATOM 3733 C C . SER A 1 507 ? -18.599 -14.096 44.404 1.00 55.81 507 SER A C 1
ATOM 3735 O O . SER A 1 507 ? -19.106 -14.726 43.485 1.00 55.81 507 SER A O 1
ATOM 3737 N N . THR A 1 508 ? -17.928 -14.704 45.385 1.00 47.41 508 THR A N 1
ATOM 3738 C CA . THR A 1 508 ? -17.712 -16.153 45.522 1.00 47.41 508 THR A CA 1
ATOM 3739 C C . THR A 1 508 ? -18.710 -16.858 46.451 1.00 47.41 508 THR A C 1
ATOM 3741 O O . THR A 1 508 ? -18.648 -18.078 46.574 1.00 47.41 508 THR A O 1
ATOM 3744 N N . THR A 1 509 ? -19.649 -16.149 47.086 1.00 42.59 509 THR A N 1
ATOM 3745 C CA . THR A 1 509 ? -20.665 -16.749 47.976 1.00 42.59 509 THR A CA 1
ATOM 3746 C C . THR A 1 509 ? -22.007 -16.905 47.268 1.00 42.59 509 THR A C 1
ATOM 3748 O O . THR A 1 509 ? -22.592 -15.884 46.921 1.00 42.59 509 THR A O 1
ATOM 3751 N N . ALA A 1 510 ? -22.466 -18.157 47.089 1.00 46.75 510 ALA A N 1
ATOM 3752 C CA . ALA A 1 510 ? -23.823 -18.691 46.805 1.00 46.75 510 ALA A CA 1
ATOM 3753 C C . ALA A 1 510 ? -24.759 -18.016 45.760 1.00 46.75 510 ALA A C 1
ATOM 3755 O O . ALA A 1 510 ? -25.716 -18.643 45.322 1.00 46.75 510 ALA A O 1
ATOM 3756 N N . SER A 1 511 ? -24.498 -16.783 45.325 1.00 49.22 511 SER A N 1
ATOM 3757 C CA . SER A 1 511 ? -25.353 -15.925 44.490 1.00 49.22 511 SER A CA 1
ATOM 3758 C C . SER A 1 511 ? -24.760 -15.609 43.111 1.00 49.22 511 SER A C 1
ATOM 3760 O O . SER A 1 511 ? -25.451 -15.052 42.260 1.00 49.22 511 SER A O 1
ATOM 3762 N N . ALA A 1 512 ? -23.492 -15.953 42.856 1.00 57.09 512 ALA A N 1
ATOM 3763 C CA . ALA A 1 512 ? -22.902 -15.806 41.529 1.00 57.09 512 ALA A CA 1
ATOM 3764 C C . ALA A 1 512 ? -23.374 -16.942 40.624 1.00 57.09 512 ALA A C 1
ATOM 3766 O O . ALA A 1 512 ? -23.091 -18.109 40.889 1.00 57.09 512 ALA A O 1
ATOM 3767 N N . LEU A 1 513 ? -24.077 -16.594 39.544 1.00 66.75 513 LEU A N 1
ATOM 3768 C CA . LEU A 1 513 ? -24.589 -17.579 38.599 1.00 66.75 513 LEU A CA 1
ATOM 3769 C C . LEU A 1 513 ? -23.401 -18.215 37.851 1.00 66.75 513 LEU A C 1
ATOM 3771 O O . LEU A 1 513 ? -22.733 -17.504 37.086 1.00 66.75 513 LEU A O 1
ATOM 3775 N N . PRO A 1 514 ? -23.090 -19.512 38.044 1.00 78.19 514 PRO A N 1
ATOM 3776 C CA . PRO A 1 514 ? -21.994 -20.140 37.321 1.00 78.19 514 PRO A CA 1
ATOM 3777 C C . PRO A 1 514 ? -22.282 -20.087 35.813 1.00 78.19 514 PRO A C 1
ATOM 3779 O O . PRO A 1 514 ? -23.433 -20.252 35.401 1.00 78.19 514 PRO A O 1
ATOM 3782 N N . PRO A 1 515 ? -21.271 -19.845 34.959 1.00 82.88 515 PRO A N 1
ATOM 3783 C CA . PRO A 1 515 ? -21.488 -19.836 33.522 1.00 82.88 515 PRO A CA 1
ATOM 3784 C C . PRO A 1 515 ? -21.992 -21.204 33.064 1.00 82.88 515 PRO A C 1
ATOM 3786 O O . PRO A 1 515 ? -21.421 -22.237 33.429 1.00 82.88 515 PRO A O 1
ATOM 3789 N N . SER A 1 516 ? -23.028 -21.204 32.222 1.00 85.56 516 SER A N 1
ATOM 3790 C CA . SER A 1 516 ? -23.567 -22.441 31.661 1.00 85.56 516 SER A CA 1
ATOM 3791 C C . SER A 1 516 ? -22.467 -23.234 30.929 1.00 85.56 516 SER A C 1
ATOM 3793 O O . SER A 1 516 ? -21.559 -22.635 30.332 1.00 85.56 516 SER A O 1
ATOM 3795 N N . PRO A 1 517 ? -22.512 -24.581 30.919 1.00 87.25 517 PRO A N 1
ATOM 3796 C CA . PRO A 1 517 ? -21.518 -25.390 30.209 1.00 87.25 517 PRO A CA 1
ATOM 3797 C C . PRO A 1 517 ? -21.372 -24.990 28.734 1.00 87.25 517 PRO A C 1
ATOM 3799 O O . PRO A 1 517 ? -20.257 -24.925 28.213 1.00 87.25 517 PRO A O 1
ATOM 3802 N N . GLN A 1 518 ? -22.496 -24.645 28.098 1.00 87.19 518 GLN A N 1
ATOM 3803 C CA . GLN A 1 518 ? -22.562 -24.160 26.721 1.00 87.19 518 GLN A CA 1
ATOM 3804 C C . GLN A 1 518 ? -21.792 -22.847 26.549 1.00 87.19 518 GLN A C 1
ATOM 3806 O O . GLN A 1 518 ? -20.943 -22.758 25.661 1.00 87.19 518 GLN A O 1
ATOM 3811 N N . PHE A 1 519 ? -22.008 -21.868 27.436 1.00 90.62 519 PHE A N 1
ATOM 3812 C CA . PHE A 1 519 ? -21.282 -20.599 27.404 1.00 90.62 519 PHE A CA 1
ATOM 3813 C C . PHE A 1 519 ? -19.773 -20.809 27.558 1.00 90.62 519 PHE A C 1
ATOM 3815 O O . PHE A 1 519 ? -18.990 -20.198 26.832 1.00 90.62 519 PHE A O 1
ATOM 3822 N N . ARG A 1 520 ? -19.330 -21.692 28.466 1.00 91.56 520 ARG A N 1
ATOM 3823 C CA . ARG A 1 520 ? -17.892 -21.963 28.661 1.00 91.56 520 ARG A CA 1
ATOM 3824 C C . ARG A 1 520 ? -17.239 -22.498 27.388 1.00 91.56 520 ARG A C 1
ATOM 3826 O O . ARG A 1 520 ? -16.184 -22.002 26.997 1.00 91.56 520 ARG A O 1
ATOM 3833 N N . ILE A 1 521 ? -17.872 -23.474 26.733 1.00 92.12 521 ILE A N 1
ATOM 3834 C CA . ILE A 1 521 ? -17.373 -24.070 25.486 1.00 92.12 521 ILE A CA 1
ATOM 3835 C C . ILE A 1 521 ? -17.387 -23.035 24.357 1.00 92.12 521 ILE A C 1
ATOM 3837 O O . ILE A 1 521 ? -16.383 -22.870 23.662 1.00 92.12 521 ILE A O 1
ATOM 3841 N N . ALA A 1 522 ? -18.493 -22.306 24.190 1.00 92.81 522 ALA A N 1
ATOM 3842 C CA . ALA A 1 522 ? -18.619 -21.274 23.164 1.00 92.81 522 ALA A CA 1
ATOM 3843 C C . ALA A 1 522 ? -17.589 -20.151 23.362 1.00 92.81 522 ALA A C 1
ATOM 3845 O O . ALA A 1 522 ? -16.914 -19.749 22.418 1.00 92.81 522 ALA A O 1
ATOM 3846 N N . SER A 1 523 ? -17.388 -19.706 24.604 1.00 94.38 523 SER A N 1
ATOM 3847 C CA . SER A 1 523 ? -16.372 -18.720 24.973 1.00 94.38 523 SER A CA 1
ATOM 3848 C C . SER A 1 523 ? -14.949 -19.235 24.740 1.00 94.38 523 SER A C 1
ATOM 3850 O O . SER A 1 523 ? -14.084 -18.465 24.323 1.00 94.38 523 SER A O 1
ATOM 3852 N N . ALA A 1 524 ? -14.667 -20.514 25.008 1.00 95.00 524 ALA A N 1
ATOM 3853 C CA . ALA A 1 524 ? -13.367 -21.118 24.712 1.00 95.00 524 ALA A CA 1
ATOM 3854 C C . ALA A 1 524 ? -13.099 -21.135 23.202 1.00 95.00 524 ALA A C 1
ATOM 3856 O O . ALA A 1 524 ? -12.045 -20.679 22.766 1.00 95.00 524 ALA A O 1
ATOM 3857 N N . ARG A 1 525 ? -14.083 -21.556 22.399 1.00 95.69 525 ARG A N 1
ATOM 3858 C CA . ARG A 1 525 ? -14.006 -21.544 20.929 1.00 95.69 525 ARG A CA 1
ATOM 3859 C C . ARG A 1 525 ? -13.878 -20.133 20.355 1.00 95.69 525 ARG A C 1
ATOM 3861 O O . ARG A 1 525 ? -13.094 -19.938 19.435 1.00 95.69 525 ARG A O 1
ATOM 3868 N N . ALA A 1 526 ? -14.568 -19.145 20.923 1.00 95.75 526 ALA A N 1
ATOM 3869 C CA . ALA A 1 526 ? -14.375 -17.738 20.567 1.00 95.75 526 ALA A CA 1
ATOM 3870 C C . ALA A 1 526 ? -12.940 -17.267 20.876 1.00 95.75 526 ALA A C 1
ATOM 3872 O O . ALA A 1 526 ? -12.330 -16.565 20.076 1.00 95.75 526 ALA A O 1
ATOM 3873 N N . GLY A 1 527 ? -12.368 -17.701 22.005 1.00 97.00 527 GLY A N 1
ATOM 3874 C CA . GLY A 1 527 ? -10.960 -17.465 22.328 1.00 97.00 527 GLY A CA 1
ATOM 3875 C C . GLY A 1 527 ? -10.012 -18.088 21.301 1.00 97.00 527 GLY A C 1
ATOM 3876 O O . GLY A 1 527 ? -9.122 -17.399 20.811 1.00 97.00 527 GLY A O 1
ATOM 3877 N N . VAL A 1 528 ? -10.245 -19.350 20.921 1.00 98.00 528 VAL A N 1
ATOM 3878 C CA . VAL A 1 528 ? -9.494 -20.028 19.850 1.00 98.00 528 VAL A CA 1
ATOM 3879 C C . VAL A 1 528 ? -9.616 -19.259 18.536 1.00 98.00 528 VAL A C 1
ATOM 3881 O O . VAL A 1 528 ? -8.599 -18.995 17.913 1.00 98.00 528 VAL A O 1
ATOM 3884 N N . PHE A 1 529 ? -10.814 -18.806 18.156 1.00 97.25 529 PHE A N 1
ATOM 3885 C CA . PHE A 1 529 ? -11.017 -17.985 16.959 1.00 97.25 529 PHE A CA 1
ATOM 3886 C C . PHE A 1 529 ? -10.132 -16.728 16.957 1.00 97.25 529 PHE A C 1
ATOM 3888 O O . PHE A 1 529 ? -9.449 -16.469 15.965 1.00 97.25 529 PHE A O 1
ATOM 3895 N N . PHE A 1 530 ? -10.085 -15.972 18.059 1.00 98.19 530 PHE A N 1
ATOM 3896 C CA . PHE A 1 530 ? -9.219 -14.791 18.151 1.00 98.19 530 PHE A CA 1
ATOM 3897 C C . PHE A 1 530 ? -7.730 -15.153 18.142 1.00 98.19 530 PHE A C 1
ATOM 3899 O O . PHE A 1 530 ? -6.960 -14.482 17.461 1.00 98.19 530 PHE A O 1
ATOM 3906 N N . VAL A 1 531 ? -7.313 -16.221 18.830 1.00 98.62 531 VAL A N 1
ATOM 3907 C CA . VAL A 1 531 ? -5.916 -16.698 18.808 1.00 98.62 531 VAL A CA 1
ATOM 3908 C C . VAL A 1 531 ? -5.505 -17.119 17.401 1.00 98.62 531 VAL A C 1
ATOM 3910 O O . VAL A 1 531 ? -4.467 -16.684 16.914 1.00 98.62 531 VAL A O 1
ATOM 3913 N N . THR A 1 532 ? -6.325 -17.907 16.710 1.00 98.50 532 THR A N 1
ATOM 3914 C CA . THR A 1 532 ? -6.046 -18.343 15.341 1.00 98.50 532 THR A CA 1
ATOM 3915 C C . THR A 1 532 ? -5.985 -17.152 14.392 1.00 98.50 532 THR A C 1
ATOM 3917 O O . THR A 1 532 ? -5.066 -17.052 13.588 1.00 98.50 532 THR A O 1
ATOM 3920 N N . THR A 1 533 ? -6.921 -16.211 14.486 1.00 98.12 533 THR A N 1
ATOM 3921 C CA . THR A 1 533 ? -6.980 -15.077 13.554 1.00 98.12 533 THR A CA 1
ATOM 3922 C C . THR A 1 533 ? -5.935 -14.003 13.870 1.00 98.12 533 THR A C 1
ATOM 3924 O O . THR A 1 533 ? -5.035 -13.775 13.064 1.00 98.12 533 THR A O 1
ATOM 3927 N N . LEU A 1 534 ? -6.000 -13.371 15.045 1.00 98.12 534 LEU A N 1
ATOM 3928 C CA . LEU A 1 534 ? -5.106 -12.275 15.446 1.00 98.12 534 LEU A CA 1
ATOM 3929 C C . LEU A 1 534 ? -3.720 -12.752 15.899 1.00 98.12 534 LEU A C 1
ATOM 3931 O O . LEU A 1 534 ? -2.759 -12.001 15.767 1.00 98.12 534 LEU A O 1
ATOM 3935 N N . GLY A 1 535 ? -3.606 -13.968 16.437 1.00 97.62 535 GLY A N 1
ATOM 3936 C CA . GLY A 1 535 ? -2.349 -14.512 16.965 1.00 97.62 535 GLY A CA 1
ATOM 3937 C C . GLY A 1 535 ? -1.551 -15.374 15.987 1.00 97.62 535 GLY A C 1
ATOM 3938 O O . GLY A 1 535 ? -0.358 -15.557 16.206 1.00 97.62 535 GLY A O 1
ATOM 3939 N N . ILE A 1 536 ? -2.171 -15.889 14.918 1.00 98.44 536 ILE A N 1
ATOM 3940 C CA . ILE A 1 536 ? -1.503 -16.779 13.953 1.00 98.44 536 ILE A CA 1
ATOM 3941 C C . ILE A 1 536 ? -1.650 -16.256 12.521 1.00 98.44 536 ILE A C 1
ATOM 3943 O O . ILE A 1 536 ? -0.656 -15.874 11.911 1.00 98.44 536 ILE A O 1
ATOM 3947 N N . LEU A 1 537 ? -2.868 -16.189 11.973 1.00 98.50 537 LEU A N 1
ATOM 3948 C CA . LEU A 1 537 ? -3.089 -15.859 10.558 1.00 98.50 537 LEU A CA 1
ATOM 3949 C C . LEU A 1 537 ? -2.607 -14.450 10.189 1.00 98.50 537 LEU A C 1
ATOM 3951 O O . LEU A 1 537 ? -1.918 -14.279 9.181 1.00 98.50 537 LEU A O 1
ATOM 3955 N N . ILE A 1 538 ? -2.936 -13.446 11.006 1.00 98.56 538 ILE A N 1
ATOM 3956 C CA . ILE A 1 538 ? -2.484 -12.066 10.790 1.00 98.56 538 ILE A CA 1
ATOM 3957 C C . ILE A 1 538 ? -0.948 -11.966 10.896 1.00 98.56 538 ILE A C 1
ATOM 3959 O O . ILE A 1 538 ? -0.339 -11.484 9.939 1.00 98.56 538 ILE A O 1
ATOM 3963 N N . PRO A 1 539 ? -0.287 -12.465 11.961 1.00 98.56 539 PRO A N 1
ATOM 3964 C CA . PRO A 1 539 ? 1.175 -12.526 12.035 1.00 98.56 539 PRO A CA 1
ATOM 3965 C C . PRO A 1 539 ? 1.853 -13.251 10.869 1.00 98.56 539 PRO A C 1
ATOM 3967 O O . PRO A 1 539 ? 2.810 -12.722 10.308 1.00 98.56 539 PRO A O 1
ATOM 3970 N N . LEU A 1 540 ? 1.350 -14.415 10.447 1.00 98.44 540 LEU A N 1
ATOM 3971 C CA . LEU A 1 540 ? 1.892 -15.145 9.294 1.00 98.44 540 LEU A CA 1
ATOM 3972 C C . LEU A 1 540 ? 1.787 -14.319 8.009 1.00 98.44 540 LEU A C 1
ATOM 3974 O O . LEU A 1 540 ? 2.737 -14.246 7.227 1.00 98.44 540 LEU A O 1
ATOM 3978 N N . ARG A 1 541 ? 0.654 -13.641 7.801 1.00 98.31 541 ARG A N 1
ATOM 3979 C CA . ARG A 1 541 ? 0.477 -12.756 6.650 1.00 98.31 541 ARG A CA 1
ATOM 3980 C C . ARG A 1 541 ? 1.404 -11.540 6.712 1.00 98.31 541 ARG A C 1
ATOM 3982 O O . ARG A 1 541 ? 1.921 -11.137 5.673 1.00 98.31 541 ARG A O 1
ATOM 3989 N N . LEU A 1 542 ? 1.645 -10.977 7.894 1.00 98.44 542 LEU A N 1
ATOM 3990 C CA . LEU A 1 542 ? 2.600 -9.882 8.090 1.00 98.44 542 LEU A CA 1
ATOM 3991 C C . LEU A 1 542 ? 4.038 -10.318 7.791 1.00 98.44 542 LEU A C 1
ATOM 3993 O O . LEU A 1 542 ? 4.732 -9.631 7.045 1.00 98.44 542 LEU A O 1
ATOM 3997 N N . LEU A 1 543 ? 4.455 -11.485 8.292 1.00 98.12 543 LEU A N 1
ATOM 3998 C CA . LEU A 1 543 ? 5.756 -12.094 7.988 1.00 98.12 543 LEU A CA 1
ATOM 3999 C C . LEU A 1 543 ? 5.940 -12.313 6.483 1.00 98.12 543 LEU A C 1
ATOM 4001 O O . LEU A 1 543 ? 7.011 -12.052 5.938 1.00 98.12 543 LEU A O 1
ATOM 4005 N N . TRP A 1 544 ? 4.881 -12.734 5.791 1.00 98.25 544 TRP A N 1
ATOM 4006 C CA . TRP A 1 544 ? 4.896 -12.869 4.339 1.00 98.25 544 TRP A CA 1
ATOM 4007 C C . TRP A 1 544 ? 5.042 -11.514 3.632 1.00 98.25 544 TRP A C 1
ATOM 4009 O O . TRP A 1 544 ? 5.921 -11.357 2.790 1.00 98.25 544 TRP A O 1
ATOM 4019 N N . VAL A 1 545 ? 4.211 -10.520 3.969 1.00 98.19 545 VAL A N 1
ATOM 4020 C CA . VAL A 1 545 ? 4.169 -9.217 3.275 1.00 98.19 545 VAL A CA 1
ATOM 4021 C C . VAL A 1 545 ? 5.404 -8.355 3.560 1.00 98.19 545 VAL A C 1
ATOM 4023 O O . VAL A 1 545 ? 5.940 -7.739 2.641 1.00 98.19 545 VAL A O 1
ATOM 4026 N N . GLN A 1 546 ? 5.862 -8.303 4.813 1.00 97.56 546 GLN A N 1
ATOM 4027 C CA . GLN A 1 546 ? 7.004 -7.483 5.240 1.00 97.56 546 GLN A CA 1
ATOM 4028 C C . GLN A 1 546 ? 8.341 -8.240 5.166 1.00 97.56 546 GLN A C 1
ATOM 4030 O O . GLN A 1 546 ? 9.396 -7.611 5.166 1.00 97.56 546 GLN A O 1
ATOM 4035 N N . GLY A 1 547 ? 8.317 -9.571 5.075 1.00 96.06 547 GLY A N 1
ATOM 4036 C CA . GLY A 1 547 ? 9.500 -10.423 4.951 1.00 96.06 547 GLY A CA 1
ATOM 4037 C C . GLY A 1 547 ? 9.587 -11.083 3.578 1.00 96.06 547 GLY A C 1
ATOM 4038 O O . GLY A 1 547 ? 10.056 -10.469 2.620 1.00 96.06 547 GLY A O 1
ATOM 4039 N N . ALA A 1 548 ? 9.136 -12.337 3.492 1.00 96.31 548 ALA A N 1
ATOM 4040 C CA . ALA A 1 548 ? 9.422 -13.246 2.376 1.00 96.31 548 ALA A CA 1
ATOM 4041 C C . ALA A 1 548 ? 9.029 -12.700 0.990 1.00 96.31 548 ALA A C 1
ATOM 4043 O O . ALA A 1 548 ? 9.777 -12.849 0.028 1.00 96.31 548 ALA A O 1
ATOM 4044 N N . ALA A 1 549 ? 7.881 -12.031 0.879 1.00 97.25 549 ALA A N 1
ATOM 4045 C CA . ALA A 1 549 ? 7.376 -11.481 -0.376 1.00 97.25 549 ALA A CA 1
ATOM 4046 C C . ALA A 1 549 ? 7.604 -9.969 -0.521 1.00 97.25 549 ALA A C 1
ATOM 4048 O O . ALA A 1 549 ? 7.133 -9.387 -1.498 1.00 97.25 549 ALA A O 1
ATOM 4049 N N . ALA A 1 550 ? 8.317 -9.318 0.405 1.00 97.25 550 ALA A N 1
ATOM 4050 C CA . ALA A 1 550 ? 8.455 -7.862 0.416 1.00 97.25 550 ALA A CA 1
ATOM 4051 C C . ALA A 1 550 ? 9.049 -7.320 -0.893 1.00 97.25 550 ALA A C 1
ATOM 4053 O O . ALA A 1 550 ? 8.496 -6.394 -1.484 1.00 97.25 550 ALA A O 1
ATOM 4054 N N . SER A 1 551 ? 10.124 -7.934 -1.396 1.00 95.94 551 SER A N 1
ATOM 4055 C CA . SER A 1 551 ? 10.760 -7.532 -2.658 1.00 95.94 551 SER A CA 1
ATOM 4056 C C . SER A 1 551 ? 9.828 -7.702 -3.857 1.00 95.94 551 SER A C 1
ATOM 4058 O O . SER A 1 551 ? 9.701 -6.790 -4.673 1.00 95.94 551 SER A O 1
ATOM 4060 N N . ALA A 1 552 ? 9.116 -8.830 -3.930 1.00 96.62 552 ALA A N 1
ATOM 4061 C CA . ALA A 1 552 ? 8.172 -9.108 -5.008 1.00 96.62 552 ALA A CA 1
ATOM 4062 C C . ALA A 1 552 ? 6.973 -8.146 -4.981 1.00 96.62 552 ALA A C 1
ATOM 4064 O O . ALA A 1 552 ? 6.593 -7.607 -6.016 1.00 96.62 552 ALA A O 1
ATOM 4065 N N . ILE A 1 553 ? 6.399 -7.888 -3.801 1.00 97.31 553 ILE A N 1
ATOM 4066 C CA . ILE A 1 553 ? 5.279 -6.954 -3.623 1.00 97.31 553 ILE A CA 1
ATOM 4067 C C . ILE A 1 553 ? 5.720 -5.532 -3.968 1.00 97.31 553 ILE A C 1
ATOM 4069 O O . ILE A 1 553 ? 5.037 -4.858 -4.734 1.00 97.31 553 ILE A O 1
ATOM 4073 N N . ALA A 1 554 ? 6.862 -5.075 -3.446 1.00 96.75 554 ALA A N 1
ATOM 4074 C CA . ALA A 1 554 ? 7.353 -3.719 -3.675 1.00 96.75 554 ALA A CA 1
ATOM 4075 C C . ALA A 1 554 ? 7.686 -3.447 -5.150 1.00 96.75 554 ALA A C 1
ATOM 4077 O O . ALA A 1 554 ? 7.431 -2.340 -5.621 1.00 96.75 554 ALA A O 1
ATOM 4078 N N . ALA A 1 555 ? 8.239 -4.433 -5.864 1.00 95.75 555 ALA A N 1
ATOM 4079 C CA . ALA A 1 555 ? 8.635 -4.310 -7.268 1.00 95.75 555 ALA A CA 1
ATOM 4080 C C . ALA A 1 555 ? 7.476 -4.500 -8.259 1.00 95.75 555 ALA A C 1
ATOM 4082 O O . ALA A 1 555 ? 7.577 -4.082 -9.415 1.00 95.75 555 ALA A O 1
ATOM 4083 N N . ARG A 1 556 ? 6.379 -5.139 -7.837 1.00 95.94 556 ARG A N 1
ATOM 4084 C CA . ARG A 1 556 ? 5.235 -5.410 -8.709 1.00 95.94 556 ARG A CA 1
ATOM 4085 C C . ARG A 1 556 ? 4.504 -4.118 -9.050 1.00 95.94 556 ARG A C 1
ATOM 4087 O O . ARG A 1 556 ? 4.129 -3.364 -8.161 1.00 95.94 556 ARG A O 1
ATOM 4094 N N . GLN A 1 557 ? 4.285 -3.890 -10.342 1.00 93.94 557 GLN A N 1
ATOM 4095 C CA . GLN A 1 557 ? 3.537 -2.743 -10.856 1.00 93.94 557 GLN A CA 1
ATOM 4096 C C . GLN A 1 557 ? 2.025 -2.990 -10.784 1.00 93.94 557 GLN A C 1
ATOM 4098 O O . GLN A 1 557 ? 1.567 -4.123 -10.956 1.00 93.94 557 GLN A O 1
ATOM 4103 N N . VAL A 1 558 ? 1.259 -1.921 -10.573 1.00 93.62 558 VAL A N 1
ATOM 4104 C CA . VAL A 1 558 ? -0.211 -1.929 -10.627 1.00 93.62 558 VAL A CA 1
ATOM 4105 C C . VAL A 1 558 ? -0.687 -1.286 -11.923 1.00 93.62 558 VAL A C 1
ATOM 4107 O O . VAL A 1 558 ? -0.063 -0.348 -12.406 1.00 93.62 558 VAL A O 1
ATOM 4110 N N . ARG A 1 559 ? -1.775 -1.782 -12.509 1.00 93.12 559 ARG A N 1
ATOM 4111 C CA . ARG A 1 559 ? -2.404 -1.197 -13.693 1.00 93.12 559 ARG A CA 1
ATOM 4112 C C . ARG A 1 559 ? -3.826 -0.751 -13.364 1.00 93.12 559 ARG A C 1
ATOM 4114 O O . ARG A 1 559 ? -4.679 -1.603 -13.120 1.00 93.12 559 ARG A O 1
ATOM 4121 N N . VAL A 1 560 ? -4.060 0.560 -13.377 1.00 90.50 560 VAL A N 1
ATOM 4122 C CA . VAL A 1 560 ? -5.356 1.190 -13.068 1.00 90.50 560 VAL A CA 1
ATOM 4123 C C . VAL A 1 560 ? -5.621 2.390 -13.989 1.00 90.50 560 VAL A C 1
ATOM 4125 O O . VAL A 1 560 ? -4.673 2.937 -14.552 1.00 90.50 560 VAL A O 1
ATOM 4128 N N . PRO A 1 561 ? -6.890 2.785 -14.206 1.00 88.06 561 PRO A N 1
ATOM 4129 C CA . PRO A 1 561 ? -7.236 3.999 -14.938 1.00 88.06 561 PRO A CA 1
ATOM 4130 C C . PRO A 1 561 ? -6.865 5.281 -14.196 1.00 88.06 561 PRO A C 1
ATOM 4132 O O . PRO A 1 561 ? -7.224 5.465 -13.029 1.00 88.06 561 PRO A O 1
ATOM 4135 N N . ASP A 1 562 ? -6.238 6.196 -14.925 1.00 83.50 562 ASP A N 1
ATOM 4136 C CA . ASP A 1 562 ? -5.880 7.533 -14.463 1.00 83.50 562 ASP A CA 1
ATOM 4137 C C . ASP A 1 562 ? -7.069 8.517 -14.456 1.00 83.50 562 ASP A C 1
ATOM 4139 O O . ASP A 1 562 ? -8.235 8.195 -14.724 1.00 83.50 562 ASP A O 1
ATOM 4143 N N . ALA A 1 563 ? -6.774 9.784 -14.149 1.00 77.69 563 ALA A N 1
ATOM 4144 C CA . ALA A 1 563 ? -7.718 10.894 -14.234 1.00 77.69 563 ALA A CA 1
ATOM 4145 C C . ALA A 1 563 ? -8.222 11.192 -15.663 1.00 77.69 563 ALA A C 1
ATOM 4147 O O . ALA A 1 563 ? -9.156 11.967 -15.814 1.00 77.69 563 ALA A O 1
ATOM 4148 N N . ASP A 1 564 ? -7.703 10.564 -16.703 1.00 78.94 564 ASP A N 1
ATOM 4149 C CA . ASP A 1 564 ? -8.242 10.626 -18.068 1.00 78.94 564 ASP A CA 1
ATOM 4150 C C . ASP A 1 564 ? -8.991 9.342 -18.468 1.00 78.94 564 ASP A C 1
ATOM 4152 O O . ASP A 1 564 ? -9.500 9.241 -19.578 1.00 78.94 564 ASP A O 1
ATOM 4156 N N . GLY A 1 565 ? -9.091 8.362 -17.561 1.00 81.19 565 GLY A N 1
ATOM 4157 C CA . GLY A 1 565 ? -9.727 7.071 -17.821 1.00 81.19 565 GLY A CA 1
ATOM 4158 C C . GLY A 1 565 ? -8.834 6.068 -18.556 1.00 81.19 565 GLY A C 1
ATOM 4159 O O . GLY A 1 565 ? -9.244 4.923 -18.741 1.00 81.19 565 GLY A O 1
ATOM 4160 N N . VAL A 1 566 ? -7.607 6.444 -18.928 1.00 82.12 566 VAL A N 1
ATOM 4161 C CA . VAL A 1 566 ? -6.667 5.545 -19.603 1.00 82.12 566 VAL A CA 1
ATOM 4162 C C . VAL A 1 566 ? -5.956 4.681 -18.568 1.00 82.12 566 VAL A C 1
ATOM 4164 O O . VAL A 1 566 ? -5.419 5.176 -17.580 1.00 82.12 566 VAL A O 1
ATOM 4167 N N . SER A 1 567 ? -5.953 3.368 -18.792 1.00 84.94 567 SER A N 1
ATOM 4168 C CA . SER A 1 567 ? -5.295 2.411 -17.903 1.00 84.94 567 SER A CA 1
ATOM 4169 C C . SER A 1 567 ? -3.782 2.426 -18.109 1.00 84.94 567 SER A C 1
ATOM 4171 O O . SER A 1 567 ? -3.299 2.060 -19.183 1.00 84.94 567 SER A O 1
ATOM 4173 N N . ARG A 1 568 ? -3.023 2.828 -17.083 1.00 84.62 568 ARG A N 1
ATOM 4174 C CA . ARG A 1 568 ? -1.555 2.904 -17.126 1.00 84.62 568 ARG A CA 1
ATOM 4175 C C . ARG A 1 568 ? -0.921 2.035 -16.054 1.00 84.62 568 ARG A C 1
ATOM 4177 O O . ARG A 1 568 ? -1.565 1.634 -15.087 1.00 84.62 568 ARG A O 1
ATOM 4184 N N . ARG A 1 569 ? 0.352 1.682 -16.261 1.00 89.50 569 ARG A N 1
ATOM 4185 C CA . ARG A 1 569 ? 1.152 0.987 -15.248 1.00 89.50 569 ARG A CA 1
ATOM 4186 C C . ARG A 1 569 ? 1.738 2.018 -14.292 1.00 89.50 569 ARG A C 1
ATOM 4188 O O . ARG A 1 569 ? 2.421 2.937 -14.724 1.00 89.50 569 ARG A O 1
ATOM 4195 N N . HIS A 1 570 ? 1.527 1.809 -13.004 1.00 89.75 570 HIS A N 1
ATOM 4196 C CA . HIS A 1 570 ? 2.117 2.588 -11.932 1.00 89.75 570 HIS A CA 1
ATOM 4197 C C . HIS A 1 570 ? 3.121 1.727 -11.172 1.00 89.75 570 HIS A C 1
ATOM 4199 O O . HIS A 1 570 ? 2.882 0.556 -10.858 1.00 89.75 570 HIS A O 1
ATOM 4205 N N . THR A 1 571 ? 4.260 2.334 -10.870 1.00 92.75 571 THR A N 1
ATOM 4206 C CA . THR A 1 571 ? 5.339 1.741 -10.081 1.00 92.75 571 THR A CA 1
ATOM 4207 C C . THR A 1 571 ? 5.244 2.229 -8.640 1.00 92.75 571 THR A C 1
ATOM 4209 O O . THR A 1 571 ? 4.761 3.336 -8.399 1.00 92.75 571 THR A O 1
ATOM 4212 N N . ASN A 1 572 ? 5.741 1.438 -7.683 1.00 95.94 572 ASN A N 1
ATOM 4213 C CA . ASN A 1 572 ? 5.822 1.860 -6.288 1.00 95.94 572 ASN A CA 1
ATOM 4214 C C . ASN A 1 572 ? 6.530 3.226 -6.184 1.00 95.94 572 ASN A C 1
ATOM 4216 O O . ASN A 1 572 ? 7.716 3.323 -6.526 1.00 95.94 572 ASN A O 1
ATOM 4220 N N . PRO A 1 573 ? 5.844 4.280 -5.698 1.00 94.25 573 PRO A N 1
ATOM 4221 C CA . PRO A 1 573 ? 6.378 5.640 -5.707 1.00 94.25 573 PRO A CA 1
ATOM 4222 C C . PRO A 1 573 ? 7.647 5.789 -4.861 1.00 94.25 573 PRO A C 1
ATOM 4224 O O . PRO A 1 573 ? 8.458 6.673 -5.124 1.00 94.25 573 PRO A O 1
ATOM 4227 N N . ARG A 1 574 ? 7.859 4.898 -3.885 1.00 94.38 574 ARG A N 1
ATOM 4228 C CA . ARG A 1 574 ? 9.066 4.848 -3.046 1.00 94.38 574 ARG A CA 1
ATOM 4229 C C . ARG A 1 574 ? 10.283 4.405 -3.847 1.00 94.38 574 ARG A C 1
ATOM 4231 O O . ARG A 1 574 ? 11.322 5.056 -3.815 1.00 94.38 574 ARG A O 1
ATOM 4238 N N . LEU A 1 575 ? 10.128 3.334 -4.624 1.00 95.00 575 LEU A N 1
ATOM 4239 C CA . LEU A 1 575 ? 11.186 2.834 -5.498 1.00 95.00 575 LEU A CA 1
ATOM 4240 C C . LEU A 1 575 ? 11.464 3.826 -6.625 1.00 95.00 575 LEU A C 1
ATOM 4242 O O . LEU A 1 575 ? 12.621 4.090 -6.929 1.00 95.00 575 LEU A O 1
ATOM 4246 N N . LEU A 1 576 ? 10.421 4.448 -7.183 1.00 91.81 576 LEU A N 1
ATOM 4247 C CA . LEU A 1 576 ? 10.580 5.493 -8.193 1.00 91.81 576 LEU A CA 1
ATOM 4248 C C . LEU A 1 576 ? 11.326 6.720 -7.643 1.00 91.81 576 LEU A C 1
ATOM 4250 O O . LEU A 1 576 ? 12.148 7.299 -8.349 1.00 91.81 576 LEU A O 1
ATOM 4254 N N . ALA A 1 577 ? 11.081 7.101 -6.385 1.00 90.00 577 ALA A N 1
ATOM 4255 C CA . ALA A 1 577 ? 11.806 8.190 -5.735 1.00 90.00 577 ALA A CA 1
ATOM 4256 C C . ALA A 1 577 ? 13.311 7.896 -5.608 1.00 90.00 577 ALA A C 1
ATOM 4258 O O . ALA A 1 577 ? 14.109 8.803 -5.816 1.00 90.00 577 ALA A O 1
ATOM 4259 N N . ILE A 1 578 ? 13.697 6.644 -5.332 1.00 91.88 578 ILE A N 1
ATOM 4260 C CA . ILE A 1 578 ? 15.109 6.217 -5.308 1.00 91.88 578 ILE A CA 1
ATOM 4261 C C . ILE A 1 578 ? 15.681 6.135 -6.717 1.00 91.88 578 ILE A C 1
ATOM 4263 O O . ILE A 1 578 ? 16.769 6.641 -6.961 1.00 91.88 578 ILE A O 1
ATOM 4267 N N . ALA A 1 579 ? 14.937 5.558 -7.662 1.00 90.44 579 ALA A N 1
ATOM 4268 C CA . ALA A 1 579 ? 15.370 5.444 -9.050 1.00 90.44 579 ALA A CA 1
ATOM 4269 C C . ALA A 1 579 ? 15.732 6.808 -9.656 1.00 90.44 579 ALA A C 1
ATOM 4271 O O . ALA A 1 579 ? 16.718 6.911 -10.374 1.00 90.44 579 ALA A O 1
ATOM 4272 N N . ARG A 1 580 ? 14.967 7.861 -9.337 1.00 87.00 580 ARG A N 1
ATOM 4273 C CA . ARG A 1 580 ? 15.228 9.234 -9.804 1.00 87.00 580 ARG A CA 1
ATOM 4274 C C . ARG A 1 580 ? 16.497 9.859 -9.223 1.00 87.00 580 ARG A C 1
ATOM 4276 O O . ARG A 1 580 ? 17.003 10.810 -9.804 1.00 87.00 580 ARG A O 1
ATOM 4283 N N . GLN A 1 581 ? 16.989 9.360 -8.090 1.00 87.06 581 GLN A N 1
ATOM 4284 C CA . GLN A 1 581 ? 18.232 9.836 -7.478 1.00 87.06 581 GLN A CA 1
ATOM 4285 C C . GLN A 1 581 ? 19.470 9.168 -8.073 1.00 87.06 581 GLN A C 1
ATOM 4287 O O . GLN A 1 581 ? 20.568 9.660 -7.841 1.00 87.06 581 GLN A O 1
ATOM 4292 N N . ILE A 1 582 ? 19.306 8.064 -8.809 1.00 89.81 582 ILE A N 1
ATOM 4293 C CA . ILE A 1 582 ? 20.401 7.317 -9.426 1.00 89.81 582 ILE A CA 1
ATOM 4294 C C . ILE A 1 582 ? 20.675 7.927 -10.804 1.00 89.81 582 ILE A C 1
ATOM 4296 O O . ILE A 1 582 ? 19.863 7.752 -11.720 1.00 89.81 582 ILE A O 1
ATOM 4300 N N . PRO A 1 583 ? 21.797 8.647 -10.993 1.00 89.00 583 PRO A N 1
ATOM 4301 C CA . PRO A 1 583 ? 22.127 9.205 -12.291 1.00 89.00 583 PRO A CA 1
ATOM 4302 C C . PRO A 1 583 ? 22.402 8.066 -13.264 1.00 89.00 583 PRO A C 1
ATOM 4304 O O . PRO A 1 583 ? 23.190 7.161 -12.982 1.00 89.00 583 PRO A O 1
ATOM 4307 N N . ARG A 1 584 ? 21.745 8.120 -14.419 1.00 91.94 584 ARG A N 1
ATOM 4308 C CA . ARG A 1 584 ? 21.928 7.128 -15.472 1.00 91.94 584 ARG A CA 1
ATOM 4309 C C . ARG A 1 584 ? 23.306 7.295 -16.118 1.00 91.94 584 ARG A C 1
ATOM 4311 O O . ARG A 1 584 ? 23.663 8.421 -16.474 1.00 91.94 584 ARG A O 1
ATOM 4318 N N . GLY A 1 585 ? 24.024 6.188 -16.305 1.00 95.12 585 GLY A N 1
ATOM 4319 C CA . GLY A 1 585 ? 25.366 6.144 -16.890 1.00 95.12 585 GLY A CA 1
ATOM 4320 C C . GLY A 1 585 ? 25.420 6.687 -18.320 1.00 95.12 585 GLY A C 1
ATOM 4321 O O . GLY A 1 585 ? 24.392 6.816 -19.000 1.00 95.12 585 GLY A O 1
ATOM 4322 N N . ARG A 1 586 ? 26.613 7.054 -18.777 1.00 96.75 586 ARG A N 1
ATOM 4323 C CA . ARG A 1 586 ? 26.862 7.581 -20.124 1.00 96.75 586 ARG A CA 1
ATOM 4324 C C . ARG A 1 586 ? 26.941 6.448 -21.139 1.00 96.75 586 ARG A C 1
ATOM 4326 O O . ARG A 1 586 ? 27.394 5.348 -20.834 1.00 96.75 586 ARG A O 1
ATOM 4333 N N . ILE A 1 587 ? 26.523 6.735 -22.364 1.00 97.56 587 ILE A N 1
ATOM 4334 C CA . ILE A 1 587 ? 26.801 5.884 -23.522 1.00 97.56 587 ILE A CA 1
ATOM 4335 C C . ILE A 1 587 ? 27.912 6.575 -24.299 1.00 97.56 587 ILE A C 1
ATOM 4337 O O . ILE A 1 587 ? 27.754 7.730 -24.694 1.00 97.56 587 ILE A O 1
ATOM 4341 N N . LEU A 1 588 ? 29.028 5.881 -24.486 1.00 97.69 588 LEU A N 1
ATOM 4342 C CA . LEU A 1 588 ? 30.232 6.395 -25.124 1.00 97.69 588 LEU A CA 1
ATOM 4343 C C . LEU A 1 588 ? 30.514 5.631 -26.420 1.00 97.69 588 LEU A C 1
ATOM 4345 O O . LEU A 1 588 ? 30.184 4.449 -26.556 1.00 97.69 588 LEU A O 1
ATOM 4349 N N . ASP A 1 589 ? 31.136 6.307 -27.373 1.00 96.56 589 ASP A N 1
ATOM 4350 C CA . ASP A 1 589 ? 31.744 5.682 -28.543 1.00 96.56 589 ASP A CA 1
ATOM 4351 C C . ASP A 1 589 ? 33.064 4.982 -28.155 1.00 96.56 589 ASP A C 1
ATOM 4353 O O . ASP A 1 589 ? 33.531 5.071 -27.012 1.00 96.56 589 ASP A O 1
ATOM 4357 N N . ARG A 1 590 ? 33.698 4.289 -29.105 1.00 94.44 590 ARG A N 1
ATOM 4358 C CA . ARG A 1 590 ? 34.939 3.534 -28.869 1.00 94.44 590 ARG A CA 1
ATOM 4359 C C . ARG A 1 590 ? 36.127 4.395 -28.422 1.00 94.44 590 ARG A C 1
ATOM 4361 O O . ARG A 1 590 ? 37.069 3.843 -27.839 1.00 94.44 590 ARG A O 1
ATOM 4368 N N . SER A 1 591 ? 36.080 5.697 -28.698 1.00 94.75 591 SER A N 1
ATOM 4369 C CA . SER A 1 591 ? 37.108 6.710 -28.438 1.00 94.75 5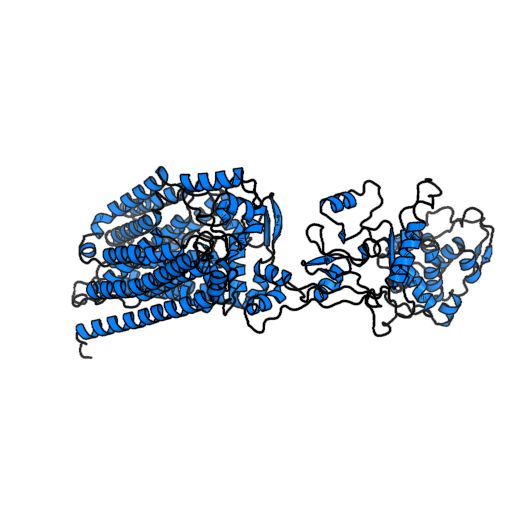91 SER A CA 1
ATOM 4370 C C . SER A 1 591 ? 36.774 7.600 -27.231 1.00 94.75 591 SER A C 1
ATOM 4372 O O . SER A 1 591 ? 37.554 8.485 -26.889 1.00 94.75 591 SER A O 1
ATOM 4374 N N . GLY A 1 592 ? 35.641 7.363 -26.560 1.00 95.31 592 GLY A N 1
ATOM 4375 C CA . GLY A 1 592 ? 35.192 8.112 -25.385 1.00 95.31 592 GLY A CA 1
ATOM 4376 C C . GLY A 1 592 ? 34.296 9.321 -25.684 1.00 95.31 592 GLY A C 1
ATOM 4377 O O . GLY A 1 592 ? 33.960 10.060 -24.760 1.00 95.31 592 GLY A O 1
ATOM 4378 N N . ILE A 1 593 ? 33.875 9.530 -26.934 1.00 96.62 593 ILE A N 1
ATOM 4379 C CA . ILE A 1 593 ? 32.921 10.580 -27.311 1.00 96.62 593 ILE A CA 1
ATOM 4380 C C . ILE A 1 593 ? 31.539 10.227 -26.760 1.00 96.62 593 ILE A C 1
ATOM 4382 O O . ILE A 1 593 ? 31.066 9.097 -26.876 1.00 96.62 593 ILE A O 1
ATOM 4386 N N . VAL A 1 594 ? 30.868 11.210 -26.164 1.00 97.25 594 VAL A N 1
ATOM 4387 C CA . VAL A 1 594 ? 29.553 11.023 -25.545 1.00 97.25 594 VAL A CA 1
ATOM 4388 C C . VAL A 1 594 ? 28.463 10.895 -26.610 1.00 97.25 594 VAL A C 1
ATOM 4390 O O . VAL A 1 594 ? 28.204 11.822 -27.375 1.00 97.25 594 VAL A O 1
ATOM 4393 N N . LEU A 1 595 ? 27.779 9.750 -26.613 1.00 97.06 595 LEU A N 1
ATOM 4394 C CA . LEU A 1 595 ? 26.599 9.481 -27.437 1.00 97.06 595 LEU A CA 1
ATOM 4395 C C . LEU A 1 595 ? 25.297 9.801 -26.687 1.00 97.06 595 LEU A C 1
ATOM 4397 O O . LEU A 1 595 ? 24.332 10.263 -27.296 1.00 97.06 595 LEU A O 1
ATOM 4401 N N . ALA A 1 596 ? 25.274 9.560 -25.371 1.00 97.12 596 ALA A N 1
ATOM 4402 C CA . ALA A 1 596 ? 24.179 9.938 -24.480 1.00 97.12 596 ALA A CA 1
ATOM 4403 C C . ALA A 1 596 ? 24.681 10.186 -23.054 1.00 97.12 596 ALA A C 1
ATOM 4405 O O . ALA A 1 596 ? 25.507 9.427 -22.541 1.00 97.12 596 ALA A O 1
ATOM 4406 N N . GLU A 1 597 ? 24.133 11.189 -22.377 1.00 95.56 597 GLU A N 1
ATOM 4407 C CA . GLU A 1 597 ? 24.471 11.498 -20.985 1.00 95.56 597 GLU A CA 1
ATOM 4408 C C . GLU A 1 597 ? 23.301 12.117 -20.224 1.00 95.56 597 GLU A C 1
ATOM 4410 O O . GLU A 1 597 ? 22.291 12.505 -20.803 1.00 95.56 597 GLU A O 1
ATOM 4415 N N . THR A 1 598 ? 23.419 12.198 -18.903 1.00 91.75 598 THR A N 1
ATOM 4416 C CA . THR A 1 598 ? 22.400 12.814 -18.047 1.00 91.75 598 THR A CA 1
ATOM 4417 C C . THR A 1 598 ? 22.893 14.183 -17.593 1.00 91.75 598 THR A C 1
ATOM 4419 O O . THR A 1 598 ? 23.955 14.284 -16.984 1.00 91.75 598 THR A O 1
ATOM 4422 N N . SER A 1 599 ? 22.127 15.240 -17.870 1.00 89.31 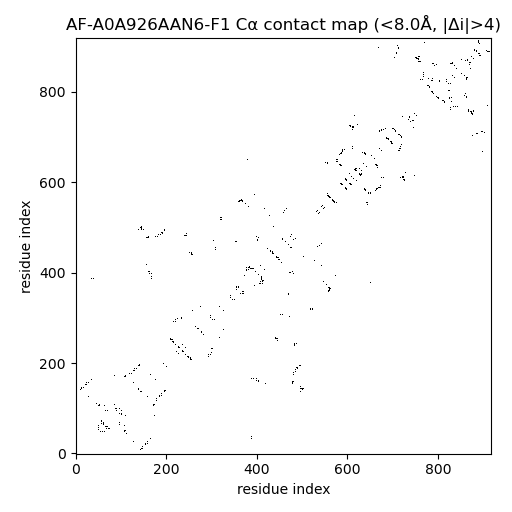599 SER A N 1
ATOM 4423 C CA . SER A 1 599 ? 22.450 16.597 -17.425 1.00 89.31 599 SER A CA 1
ATOM 4424 C C . SER A 1 599 ? 22.398 16.720 -15.897 1.00 89.31 599 SER A C 1
ATOM 4426 O O . SER A 1 599 ? 21.758 15.921 -15.209 1.00 89.31 599 SER A O 1
ATOM 4428 N N . LYS A 1 600 ? 22.961 17.810 -15.356 1.00 82.25 600 LYS A N 1
ATOM 4429 C CA . LYS A 1 600 ? 22.802 18.168 -13.931 1.00 82.25 600 LYS A CA 1
ATOM 4430 C C . LYS A 1 600 ? 21.335 18.332 -13.511 1.00 82.25 600 LYS A C 1
ATOM 4432 O O . LYS A 1 600 ? 21.006 18.099 -12.355 1.00 82.25 600 LYS A O 1
ATOM 4437 N N . SER A 1 601 ? 20.455 18.710 -14.442 1.00 79.00 601 SER A N 1
ATOM 4438 C CA . SER A 1 601 ? 19.008 18.814 -14.211 1.00 79.00 601 SER A CA 1
ATOM 4439 C C . SER A 1 601 ? 18.267 17.471 -14.300 1.00 79.00 601 SER A C 1
ATOM 4441 O O . SER A 1 601 ? 17.046 17.443 -14.179 1.00 79.00 601 SER A O 1
ATOM 4443 N N . GLY A 1 602 ? 18.976 16.359 -14.526 1.00 80.44 602 GLY A N 1
ATOM 4444 C CA . GLY A 1 602 ? 18.392 15.023 -14.662 1.00 80.44 602 GLY A CA 1
ATOM 4445 C C . GLY A 1 602 ? 17.793 14.733 -16.041 1.00 80.44 602 GLY A C 1
ATOM 4446 O O . GLY A 1 602 ? 17.231 13.659 -16.247 1.00 80.44 602 GLY A O 1
ATOM 4447 N N . ARG A 1 603 ? 17.911 15.658 -17.005 1.00 86.75 603 ARG A N 1
ATOM 4448 C CA . ARG A 1 603 ? 17.433 15.450 -18.378 1.00 86.75 603 ARG A CA 1
ATOM 4449 C C . ARG A 1 603 ? 18.420 14.569 -19.133 1.00 86.75 603 ARG A C 1
ATOM 4451 O O . ARG A 1 603 ? 19.620 14.837 -19.129 1.00 86.75 603 ARG A O 1
ATOM 4458 N N . ARG A 1 604 ? 17.918 13.552 -19.831 1.00 92.56 604 ARG A N 1
ATOM 4459 C CA . ARG A 1 604 ? 18.740 12.756 -20.745 1.00 92.56 604 ARG A CA 1
ATOM 4460 C C . ARG A 1 604 ? 19.056 13.573 -22.003 1.00 92.56 604 ARG A C 1
ATOM 4462 O O . ARG A 1 604 ? 18.153 14.155 -22.600 1.00 92.56 604 ARG A O 1
ATOM 4469 N N . LEU A 1 605 ? 20.333 13.674 -22.354 1.00 94.62 605 LEU A N 1
ATOM 4470 C CA . LEU A 1 605 ? 20.864 14.430 -23.484 1.00 94.62 605 LEU A CA 1
ATOM 4471 C C . LEU A 1 605 ? 21.441 13.475 -24.527 1.00 94.62 605 LEU A C 1
ATOM 4473 O O . LEU A 1 605 ? 22.063 12.471 -24.179 1.00 94.62 605 LEU A O 1
ATOM 4477 N N . TYR A 1 606 ? 21.269 13.843 -25.795 1.00 96.25 606 TYR A N 1
ATOM 4478 C CA . TYR A 1 606 ? 21.712 13.083 -26.963 1.00 96.25 606 TYR A CA 1
ATOM 4479 C C . TYR A 1 606 ? 22.524 14.008 -27.883 1.00 96.25 606 TYR A C 1
ATOM 4481 O O . TYR A 1 606 ? 21.970 14.543 -28.842 1.00 96.25 606 TYR A O 1
ATOM 4489 N N . PRO A 1 607 ? 23.815 14.262 -27.586 1.00 95.50 607 PRO A N 1
ATOM 4490 C CA . PRO A 1 607 ? 24.589 15.322 -28.244 1.00 95.50 607 PRO A CA 1
ATOM 4491 C C . PRO A 1 607 ? 24.698 15.196 -29.769 1.00 95.50 607 PRO A C 1
ATOM 4493 O O . PRO A 1 607 ? 24.821 16.202 -30.460 1.00 95.50 607 PRO A O 1
ATOM 4496 N N . LEU A 1 608 ? 24.634 13.971 -30.299 1.00 95.06 608 LEU A N 1
ATOM 4497 C CA . LEU A 1 608 ? 24.771 13.691 -31.734 1.00 95.06 608 LEU A CA 1
ATOM 4498 C C . LEU A 1 608 ? 23.419 13.572 -32.469 1.00 95.06 608 LEU A C 1
ATOM 4500 O O . LEU A 1 608 ? 23.387 13.317 -33.673 1.00 95.06 608 LEU A O 1
ATOM 4504 N N . GLY A 1 609 ? 22.302 13.761 -31.758 1.00 94.75 609 GLY A N 1
ATOM 4505 C CA . GLY A 1 609 ? 20.948 13.834 -32.308 1.00 94.75 609 GLY A CA 1
ATOM 4506 C C . GLY A 1 609 ? 20.610 12.739 -33.326 1.00 94.75 609 GLY A C 1
ATOM 4507 O O . GLY A 1 609 ? 20.745 11.542 -33.062 1.00 94.75 609 GLY A O 1
ATOM 4508 N N . ALA A 1 610 ? 20.169 13.151 -34.518 1.00 93.69 610 ALA A N 1
ATOM 4509 C CA . ALA A 1 610 ? 19.716 12.237 -35.568 1.00 93.69 610 ALA A CA 1
ATOM 4510 C C . ALA A 1 610 ? 20.809 11.308 -36.123 1.00 93.69 610 ALA A C 1
ATOM 4512 O O . ALA A 1 610 ? 20.492 10.252 -36.668 1.00 93.69 610 ALA A O 1
ATOM 4513 N N . MET A 1 611 ? 22.087 11.644 -35.951 1.00 94.25 611 MET A N 1
ATOM 4514 C CA . MET A 1 611 ? 23.202 10.827 -36.435 1.00 94.25 611 MET A CA 1
ATOM 4515 C C . MET A 1 611 ? 23.270 9.459 -35.742 1.00 94.25 611 MET A C 1
ATOM 4517 O O . MET A 1 611 ? 23.686 8.469 -36.345 1.00 94.25 611 MET A O 1
ATOM 4521 N N . THR A 1 612 ? 22.844 9.390 -34.479 1.00 95.12 612 THR A N 1
ATOM 4522 C CA . THR A 1 612 ? 22.861 8.170 -33.658 1.00 95.12 612 THR A CA 1
ATOM 4523 C C . THR A 1 612 ? 21.477 7.771 -33.149 1.00 95.12 612 THR A C 1
ATOM 4525 O O . THR A 1 612 ? 21.360 6.778 -32.431 1.00 95.12 612 THR A O 1
ATOM 4528 N N . GLY A 1 613 ? 20.422 8.494 -33.543 1.00 93.50 613 GLY A N 1
ATOM 4529 C CA . GLY A 1 613 ? 19.096 8.399 -32.935 1.00 93.50 613 GLY A CA 1
ATOM 4530 C C . GLY A 1 613 ? 18.493 6.995 -32.890 1.00 93.50 613 GLY A C 1
ATOM 4531 O O . GLY A 1 613 ? 18.022 6.566 -31.841 1.00 93.50 613 GLY A O 1
ATOM 4532 N N . HIS A 1 614 ? 18.584 6.230 -33.980 1.00 93.88 614 HIS A N 1
ATOM 4533 C CA . HIS A 1 614 ? 18.072 4.852 -34.027 1.00 93.88 614 HIS A CA 1
ATOM 4534 C C . HIS A 1 614 ? 18.947 3.810 -33.320 1.00 93.88 614 HIS A C 1
ATOM 4536 O O . HIS A 1 614 ? 18.474 2.703 -33.063 1.00 93.88 614 HIS A O 1
ATOM 4542 N N . LEU A 1 615 ? 20.221 4.122 -33.069 1.00 95.44 615 LEU A N 1
ATOM 4543 C CA . LEU A 1 615 ? 21.139 3.226 -32.365 1.00 95.44 615 LEU A CA 1
ATOM 4544 C C . LEU A 1 615 ? 21.038 3.463 -30.865 1.00 95.44 615 LEU A C 1
ATOM 4546 O O . LEU A 1 615 ? 20.693 2.558 -30.111 1.00 95.44 615 LEU A O 1
ATOM 4550 N N . VAL A 1 616 ? 21.278 4.705 -30.444 1.00 95.56 616 VAL A N 1
ATOM 4551 C CA . VAL A 1 616 ? 21.221 5.105 -29.039 1.00 95.56 616 VAL A CA 1
ATOM 4552 C C . VAL A 1 616 ? 19.797 4.973 -28.505 1.00 95.56 616 VAL A C 1
ATOM 4554 O O . VAL A 1 616 ? 19.597 4.388 -27.441 1.00 95.56 616 VAL A O 1
ATOM 4557 N N . GLY A 1 617 ? 18.809 5.440 -29.270 1.00 94.12 617 GLY A N 1
ATOM 4558 C CA . GLY A 1 617 ? 17.412 5.459 -28.862 1.00 94.12 617 GLY A CA 1
ATOM 4559 C C . GLY A 1 617 ? 17.102 6.567 -27.856 1.00 94.12 617 GLY A C 1
ATOM 4560 O O . GLY A 1 617 ? 17.833 7.546 -27.723 1.00 94.12 617 GLY A O 1
ATOM 4561 N N . TYR A 1 618 ? 15.985 6.408 -27.152 1.00 92.88 618 TYR A N 1
ATOM 4562 C CA . TYR A 1 618 ? 15.510 7.330 -26.121 1.00 92.88 618 TYR A CA 1
ATOM 4563 C C . TYR A 1 618 ? 15.009 6.565 -24.896 1.00 92.88 618 TYR A C 1
ATOM 4565 O O . TYR A 1 618 ? 14.704 5.377 -24.989 1.00 92.88 618 TYR A O 1
ATOM 4573 N N . VAL A 1 619 ? 14.918 7.244 -23.747 1.00 91.75 619 VAL A N 1
ATOM 4574 C CA . VAL A 1 619 ? 14.489 6.655 -22.461 1.00 91.75 619 VAL A CA 1
ATOM 4575 C C . VAL A 1 619 ? 13.087 7.078 -22.008 1.00 91.75 619 VAL A C 1
ATOM 4577 O O . VAL A 1 619 ? 12.499 6.405 -21.170 1.00 91.75 619 VAL A O 1
ATOM 4580 N N . ASP A 1 620 ? 12.550 8.182 -22.532 1.00 86.31 620 ASP A N 1
ATOM 4581 C CA . ASP A 1 620 ? 11.309 8.777 -22.024 1.00 86.31 620 ASP A CA 1
ATOM 4582 C C . ASP A 1 620 ? 10.088 7.863 -22.255 1.00 86.31 620 ASP A C 1
ATOM 4584 O O . ASP A 1 620 ? 9.723 7.534 -23.387 1.00 86.31 620 ASP A O 1
ATOM 4588 N N . GLU A 1 621 ? 9.447 7.449 -21.159 1.00 80.62 621 GLU A N 1
ATOM 4589 C CA . GLU A 1 621 ? 8.264 6.583 -21.166 1.00 80.62 621 GLU A CA 1
ATOM 4590 C C . GLU A 1 621 ? 7.054 7.260 -21.832 1.00 80.62 621 GLU A C 1
ATOM 4592 O O . GLU A 1 621 ? 6.227 6.571 -22.431 1.00 80.62 621 GLU A O 1
ATOM 4597 N N . ALA A 1 622 ? 6.955 8.599 -21.803 1.00 75.50 622 ALA A N 1
ATOM 4598 C CA . ALA A 1 622 ? 5.853 9.341 -22.427 1.00 75.50 622 ALA A CA 1
ATOM 4599 C C . ALA A 1 622 ? 5.826 9.193 -23.959 1.00 75.50 622 ALA A C 1
ATOM 4601 O O . ALA A 1 622 ? 4.787 9.390 -24.589 1.00 75.50 622 ALA A O 1
ATOM 4602 N N . VAL A 1 623 ? 6.963 8.820 -24.551 1.00 82.69 623 VAL A N 1
ATOM 4603 C CA . VAL A 1 623 ? 7.137 8.532 -25.982 1.00 82.69 623 VAL A CA 1
ATOM 4604 C C . VAL A 1 623 ? 7.432 7.042 -26.238 1.00 82.69 623 VAL A C 1
ATOM 4606 O O . VAL A 1 623 ? 7.891 6.665 -27.313 1.00 82.69 623 VAL A O 1
ATOM 4609 N N . GLY A 1 624 ? 7.154 6.165 -25.267 1.00 80.19 624 GLY A N 1
ATOM 4610 C CA . GLY A 1 624 ? 7.279 4.711 -25.419 1.00 80.19 624 GLY A CA 1
ATOM 4611 C C . GLY A 1 624 ? 8.696 4.151 -25.245 1.00 80.19 624 GLY A C 1
ATOM 4612 O O . GLY A 1 624 ? 8.969 3.053 -25.723 1.00 80.19 624 GLY A O 1
ATOM 4613 N N . GLY A 1 625 ? 9.600 4.890 -24.596 1.00 86.12 625 GLY A N 1
ATOM 4614 C CA . GLY A 1 625 ? 10.935 4.408 -24.238 1.00 86.12 625 GLY A CA 1
ATOM 4615 C C . GLY A 1 625 ? 10.931 3.453 -23.031 1.00 86.12 625 GLY A C 1
ATOM 4616 O O . GLY A 1 625 ? 9.914 3.322 -22.345 1.00 86.12 625 GLY A O 1
ATOM 4617 N N . PRO A 1 626 ? 12.071 2.799 -22.731 1.00 91.69 626 PRO A N 1
ATOM 4618 C CA . PRO A 1 626 ? 13.350 2.903 -23.434 1.00 91.69 626 PRO A CA 1
ATOM 4619 C C . PRO A 1 626 ? 13.435 2.058 -24.721 1.00 91.69 626 PRO A C 1
ATOM 4621 O O . PRO A 1 626 ? 12.834 0.989 -24.798 1.00 91.69 626 PRO A O 1
ATOM 4624 N N . VAL A 1 627 ? 14.245 2.494 -25.697 1.00 92.94 627 VAL A N 1
ATOM 4625 C CA . VAL A 1 627 ? 14.560 1.762 -26.951 1.00 92.94 627 VAL A CA 1
ATOM 4626 C C . VAL A 1 627 ? 16.052 1.859 -27.313 1.00 92.94 627 VAL A C 1
ATOM 4628 O O . VAL A 1 627 ? 16.782 2.628 -26.696 1.00 92.94 627 VAL A O 1
ATOM 4631 N N . GLY A 1 628 ? 16.524 1.098 -28.307 1.00 93.69 628 GLY A N 1
ATOM 4632 C CA . GLY A 1 628 ? 17.926 1.140 -28.756 1.00 93.69 628 GLY A CA 1
ATOM 4633 C C . GLY A 1 628 ? 18.917 0.718 -27.664 1.00 93.69 628 GLY A C 1
ATOM 4634 O O . GLY A 1 628 ? 18.605 -0.130 -26.823 1.00 93.69 628 GLY A O 1
ATOM 4635 N N . PHE A 1 629 ? 20.101 1.330 -27.642 1.00 95.75 629 PHE A N 1
ATOM 4636 C CA . PHE A 1 629 ? 21.119 1.107 -26.610 1.00 95.75 629 PHE A CA 1
ATOM 4637 C C . PHE A 1 629 ? 20.639 1.488 -25.208 1.00 95.75 629 PHE A C 1
ATOM 4639 O O . PHE A 1 629 ? 21.038 0.845 -24.236 1.00 95.75 629 PHE A O 1
ATOM 4646 N N . GLU A 1 630 ? 19.742 2.471 -25.085 1.00 95.25 630 GLU A N 1
ATOM 4647 C CA . GLU A 1 630 ? 19.124 2.807 -23.799 1.00 95.25 630 GLU A CA 1
ATOM 4648 C C . GLU A 1 630 ? 18.315 1.629 -23.223 1.00 95.25 630 GLU A C 1
ATOM 4650 O O . GLU A 1 630 ? 18.291 1.422 -22.006 1.00 95.25 630 GLU A O 1
ATOM 4655 N N . ALA A 1 631 ? 17.674 0.821 -24.068 1.00 94.12 631 ALA A N 1
ATOM 4656 C CA . ALA A 1 631 ? 17.017 -0.408 -23.625 1.00 94.12 631 ALA A CA 1
ATOM 4657 C C . ALA A 1 631 ? 18.019 -1.554 -23.444 1.00 94.12 631 ALA A C 1
ATOM 4659 O O . ALA A 1 631 ? 18.029 -2.201 -22.396 1.00 94.12 631 ALA A O 1
ATOM 4660 N N . GLN A 1 632 ? 18.877 -1.779 -24.444 1.00 93.25 632 GLN A N 1
ATOM 4661 C CA . GLN A 1 632 ? 19.805 -2.910 -24.495 1.00 93.25 632 GLN A CA 1
ATOM 4662 C C . GLN A 1 632 ? 20.773 -2.934 -23.306 1.00 93.25 632 GLN A C 1
ATOM 4664 O O . GLN A 1 632 ? 20.988 -3.993 -22.722 1.00 93.25 632 GLN A O 1
ATOM 4669 N N . PHE A 1 633 ? 21.325 -1.778 -22.928 1.00 94.56 633 PHE A N 1
ATOM 4670 C CA . PHE A 1 633 ? 22.242 -1.636 -21.790 1.00 94.56 633 PHE A CA 1
ATOM 4671 C C . PHE A 1 633 ? 21.549 -1.055 -20.548 1.00 94.56 633 PHE A C 1
ATOM 4673 O O . PHE A 1 633 ? 22.183 -0.503 -19.648 1.00 94.56 633 PHE A O 1
ATOM 4680 N N . GLY A 1 634 ? 20.216 -1.127 -20.499 1.00 93.31 634 GLY A N 1
ATOM 4681 C CA . GLY A 1 634 ? 19.405 -0.539 -19.437 1.00 93.31 634 GLY A CA 1
ATOM 4682 C C . GLY A 1 634 ? 19.800 -0.960 -18.013 1.00 93.31 634 GLY A C 1
ATOM 4683 O O . GLY A 1 634 ? 19.786 -0.097 -17.132 1.00 93.31 634 GLY A O 1
ATOM 4684 N N . PRO A 1 635 ? 20.129 -2.235 -17.727 1.00 92.00 635 PRO A N 1
ATOM 4685 C CA . PRO A 1 635 ? 20.587 -2.652 -16.403 1.00 92.00 635 PRO A CA 1
ATOM 4686 C C . PRO A 1 635 ? 21.879 -1.961 -15.948 1.00 92.00 635 PRO A C 1
ATOM 4688 O O . PRO A 1 635 ? 21.915 -1.450 -14.828 1.00 92.00 635 PRO A O 1
ATOM 4691 N N . GLU A 1 636 ? 22.905 -1.894 -16.803 1.00 93.12 636 GLU A N 1
ATOM 4692 C CA . GLU A 1 636 ? 24.167 -1.212 -16.494 1.00 93.12 636 GLU A CA 1
ATOM 4693 C C . GLU A 1 636 ? 23.950 0.293 -16.346 1.00 93.12 636 GLU A C 1
ATOM 4695 O O . GLU A 1 636 ? 24.294 0.877 -15.318 1.00 93.12 636 GLU A O 1
ATOM 4700 N N . LEU A 1 637 ? 23.273 0.904 -17.324 1.00 94.62 637 LEU A N 1
ATOM 4701 C CA . LEU A 1 637 ? 23.028 2.344 -17.357 1.00 94.62 637 LEU A CA 1
ATOM 4702 C C . LEU A 1 637 ? 22.200 2.822 -16.164 1.00 94.62 637 LEU A C 1
ATOM 4704 O O . LEU A 1 637 ? 22.369 3.954 -15.731 1.00 94.62 637 LEU A O 1
ATOM 4708 N N . ARG A 1 638 ? 21.294 2.001 -15.622 1.00 92.12 638 ARG A N 1
ATOM 4709 C CA . ARG A 1 638 ? 20.502 2.353 -14.429 1.00 92.12 638 ARG A CA 1
ATOM 4710 C C . ARG A 1 638 ? 21.188 1.999 -13.113 1.00 92.12 638 ARG A C 1
ATOM 4712 O O . ARG A 1 638 ? 20.753 2.494 -12.083 1.00 92.12 638 ARG A O 1
ATOM 4719 N N . GLY A 1 639 ? 22.184 1.115 -13.122 1.00 89.81 639 GLY A N 1
ATOM 4720 C CA . GLY A 1 639 ? 22.798 0.582 -11.902 1.00 89.81 639 GLY A CA 1
ATOM 4721 C C . GLY A 1 639 ? 21.929 -0.437 -11.148 1.00 89.81 639 GLY A C 1
ATOM 4722 O O . GLY A 1 639 ? 22.246 -0.791 -10.015 1.00 89.81 639 GLY A O 1
ATOM 4723 N N . TYR A 1 640 ? 20.833 -0.920 -11.746 1.00 90.56 640 TYR A N 1
ATOM 4724 C CA . TYR A 1 640 ? 19.980 -1.972 -11.184 1.00 90.56 640 TYR A CA 1
ATOM 4725 C C . TYR A 1 640 ? 19.300 -2.798 -12.288 1.00 90.56 640 TYR A C 1
ATOM 4727 O O . TYR A 1 640 ? 18.892 -2.278 -13.332 1.00 90.56 640 TYR A O 1
ATOM 4735 N N . ARG A 1 641 ? 19.150 -4.109 -12.049 1.00 88.62 641 ARG A N 1
ATOM 4736 C CA . ARG A 1 641 ? 18.535 -5.045 -13.009 1.00 88.62 641 ARG A CA 1
ATOM 4737 C C . ARG A 1 641 ? 17.020 -4.871 -13.089 1.00 88.62 641 ARG A C 1
ATOM 4739 O O . ARG A 1 641 ? 16.472 -4.675 -14.173 1.00 88.62 641 ARG A O 1
ATOM 4746 N N . ASP A 1 642 ? 16.361 -4.878 -11.938 1.00 90.94 642 ASP A N 1
ATOM 4747 C CA . ASP A 1 642 ? 14.916 -4.722 -11.804 1.00 90.94 642 ASP A CA 1
ATOM 4748 C C . ASP A 1 642 ? 14.559 -3.820 -10.612 1.00 90.94 642 ASP A C 1
ATOM 4750 O O . ASP A 1 642 ? 15.416 -3.414 -9.824 1.00 90.94 642 ASP A O 1
ATOM 4754 N N . LEU A 1 643 ? 13.270 -3.501 -10.481 1.00 91.88 643 LEU A N 1
ATOM 4755 C CA . LEU A 1 643 ? 12.767 -2.647 -9.405 1.00 91.88 643 LEU A CA 1
ATOM 4756 C C . LEU A 1 643 ? 13.003 -3.242 -8.007 1.00 91.88 643 LEU A C 1
ATOM 4758 O O . LEU A 1 643 ? 13.077 -2.489 -7.041 1.00 91.88 643 LEU A O 1
ATOM 4762 N N . SER A 1 644 ? 13.147 -4.563 -7.868 1.00 93.44 644 SER A N 1
ATOM 4763 C CA . SER A 1 644 ? 13.378 -5.191 -6.564 1.00 93.44 644 SER A CA 1
ATOM 4764 C C . SER A 1 644 ? 14.751 -4.828 -5.991 1.00 93.44 644 SER A C 1
ATOM 4766 O O . SER A 1 644 ? 14.873 -4.633 -4.781 1.00 93.44 644 SER A O 1
ATOM 4768 N N . GLY A 1 645 ? 15.742 -4.593 -6.860 1.00 91.50 645 GLY A N 1
ATOM 4769 C CA . GLY A 1 645 ? 17.066 -4.091 -6.480 1.00 91.50 645 GLY A CA 1
ATOM 4770 C C . GLY A 1 645 ? 17.057 -2.692 -5.850 1.00 91.50 645 GLY A C 1
ATOM 4771 O O . GLY A 1 645 ? 18.011 -2.319 -5.173 1.00 91.50 645 GLY A O 1
ATOM 4772 N N . LEU A 1 646 ? 15.971 -1.926 -6.005 1.00 94.19 646 LEU A N 1
ATOM 4773 C CA . LEU A 1 646 ? 15.820 -0.600 -5.397 1.00 94.19 646 LEU A CA 1
ATOM 4774 C C . LEU A 1 646 ? 15.305 -0.652 -3.956 1.00 94.19 646 LEU A C 1
ATOM 4776 O O . LEU A 1 646 ? 15.432 0.327 -3.221 1.00 94.19 646 LEU A O 1
ATOM 4780 N N . LEU A 1 647 ? 14.705 -1.768 -3.533 1.00 95.00 647 LEU A N 1
ATOM 4781 C CA . LEU A 1 647 ? 14.112 -1.872 -2.202 1.00 95.00 647 LEU A CA 1
ATOM 4782 C C . LEU A 1 647 ? 15.160 -1.789 -1.072 1.00 95.00 647 LEU A C 1
ATOM 4784 O O . LEU A 1 647 ? 14.922 -1.041 -0.121 1.00 95.00 647 LEU A O 1
ATOM 4788 N N . PRO A 1 648 ? 16.322 -2.472 -1.146 1.00 93.19 648 PRO A N 1
ATOM 4789 C CA . PRO A 1 648 ? 17.386 -2.291 -0.159 1.00 93.19 648 PRO A CA 1
ATOM 4790 C C . PRO A 1 648 ? 17.885 -0.843 -0.088 1.00 93.19 648 PRO A C 1
ATOM 4792 O O . PRO A 1 648 ? 18.102 -0.324 1.003 1.00 93.19 648 PRO A O 1
ATOM 4795 N N . LEU A 1 649 ? 17.985 -0.163 -1.235 1.00 93.38 649 LEU A N 1
ATOM 4796 C CA . LEU A 1 649 ? 18.391 1.243 -1.299 1.00 93.38 649 LEU A CA 1
ATOM 4797 C C . LEU A 1 649 ? 17.365 2.158 -0.621 1.00 93.38 649 LEU A C 1
ATOM 4799 O O . LEU A 1 649 ? 17.745 3.034 0.146 1.00 93.38 649 LEU A O 1
ATOM 4803 N N . TRP A 1 650 ? 16.063 1.921 -0.828 1.00 94.00 650 TRP A N 1
ATOM 4804 C CA . TRP A 1 650 ? 15.004 2.652 -0.120 1.00 94.00 650 TRP A CA 1
ATOM 4805 C C . TRP A 1 650 ? 15.104 2.508 1.404 1.00 94.00 650 TRP A C 1
ATOM 4807 O O . TRP A 1 650 ? 14.881 3.474 2.134 1.00 94.00 650 TRP A O 1
ATOM 4817 N N . ARG A 1 651 ? 15.429 1.307 1.891 1.00 92.88 651 ARG A N 1
ATOM 4818 C CA . ARG A 1 651 ? 15.584 1.040 3.330 1.00 92.88 651 ARG A CA 1
ATOM 4819 C C . ARG A 1 651 ? 16.862 1.655 3.900 1.00 92.88 651 ARG A C 1
ATOM 4821 O O . ARG A 1 651 ? 16.870 2.053 5.055 1.00 92.88 651 ARG A O 1
ATOM 4828 N N . GLY A 1 652 ? 17.917 1.750 3.092 1.00 90.62 652 GLY A N 1
ATOM 4829 C CA . GLY A 1 652 ? 19.197 2.333 3.488 1.00 90.62 652 GLY A CA 1
ATOM 4830 C C . GLY A 1 652 ? 19.306 3.848 3.309 1.00 90.62 652 GLY A C 1
ATOM 4831 O O . GLY A 1 652 ? 20.268 4.415 3.807 1.00 90.62 652 GLY A O 1
ATOM 4832 N N . LYS A 1 653 ? 18.359 4.505 2.625 1.00 92.25 653 LYS A N 1
ATOM 4833 C CA . LYS A 1 653 ? 18.478 5.900 2.148 1.00 92.25 653 LYS A CA 1
ATOM 4834 C C . LYS A 1 653 ? 18.812 6.945 3.223 1.00 92.25 653 LYS A C 1
ATOM 4836 O O . LYS A 1 653 ? 19.422 7.958 2.905 1.00 92.25 653 LYS A O 1
ATOM 4841 N N . ASP A 1 654 ? 18.405 6.697 4.466 1.00 89.19 654 ASP A N 1
ATOM 4842 C CA . ASP A 1 654 ? 18.581 7.623 5.591 1.00 89.19 654 ASP A CA 1
ATOM 4843 C C . ASP A 1 654 ? 19.808 7.277 6.457 1.00 89.19 654 ASP A C 1
ATOM 4845 O O . ASP A 1 654 ? 20.079 7.944 7.455 1.00 89.19 654 ASP A O 1
ATOM 4849 N N . LEU A 1 655 ? 20.567 6.231 6.099 1.00 88.38 655 LEU A N 1
ATOM 4850 C CA . LEU A 1 655 ? 21.810 5.888 6.786 1.00 88.38 655 LEU A CA 1
ATOM 4851 C C . LEU A 1 655 ? 22.912 6.898 6.420 1.00 88.38 655 LEU A C 1
ATOM 4853 O O . LEU A 1 655 ? 23.060 7.230 5.244 1.00 88.38 655 LEU A O 1
ATOM 4857 N N . PRO A 1 656 ? 23.769 7.321 7.368 1.00 86.50 656 PRO A N 1
ATOM 4858 C CA . PRO A 1 656 ? 24.869 8.252 7.078 1.00 86.50 656 PRO A CA 1
ATOM 4859 C C . PRO A 1 656 ? 25.832 7.762 5.981 1.00 86.50 656 PRO A C 1
ATOM 4861 O O . PRO A 1 656 ? 26.394 8.554 5.217 1.00 86.50 656 PRO A O 1
ATOM 4864 N N . SER A 1 657 ? 26.004 6.440 5.891 1.00 88.38 657 SER A N 1
ATOM 4865 C CA . SER A 1 657 ? 26.831 5.756 4.895 1.00 88.38 657 SER A CA 1
ATOM 4866 C C . SER A 1 657 ? 26.163 5.614 3.527 1.00 88.38 657 SER A C 1
ATOM 4868 O O . SER A 1 657 ? 26.823 5.194 2.577 1.00 88.38 657 SER A O 1
ATOM 4870 N N . PHE A 1 658 ? 24.878 5.956 3.390 1.00 89.44 658 PHE A N 1
ATOM 4871 C CA . PHE A 1 658 ? 24.175 5.818 2.124 1.00 89.44 658 PHE A CA 1
ATOM 4872 C C . PHE A 1 658 ? 24.768 6.748 1.075 1.00 89.44 658 PHE A C 1
ATOM 4874 O O . PHE A 1 658 ? 24.882 7.964 1.255 1.00 89.44 658 PHE A O 1
ATOM 4881 N N . ARG A 1 659 ? 25.128 6.156 -0.055 1.00 85.06 659 ARG A N 1
ATOM 4882 C CA . ARG A 1 659 ? 25.456 6.864 -1.282 1.00 85.06 659 ARG A CA 1
ATOM 4883 C C . ARG A 1 659 ? 24.619 6.210 -2.375 1.00 85.06 659 ARG A C 1
ATOM 4885 O O . ARG A 1 659 ? 24.694 4.985 -2.507 1.00 85.06 659 ARG A O 1
ATOM 4892 N N . PRO A 1 660 ? 23.778 6.968 -3.102 1.00 80.88 660 PRO A N 1
ATOM 4893 C CA . PRO A 1 660 ? 23.025 6.384 -4.197 1.00 80.88 660 PRO A CA 1
ATOM 4894 C C . PRO A 1 660 ? 24.024 5.798 -5.202 1.00 80.88 660 PRO A C 1
ATOM 4896 O O . PRO A 1 660 ? 25.041 6.437 -5.489 1.00 80.88 660 PRO A O 1
ATOM 4899 N N . PRO A 1 661 ? 23.785 4.581 -5.712 1.00 86.00 661 PRO A N 1
ATOM 4900 C CA . PRO A 1 661 ? 24.640 4.038 -6.749 1.00 86.00 661 PRO A CA 1
ATOM 4901 C C . PRO A 1 661 ? 24.556 4.924 -7.993 1.00 86.00 661 PRO A C 1
ATOM 4903 O O . PRO A 1 661 ? 23.569 5.629 -8.210 1.00 86.00 661 PRO A O 1
ATOM 4906 N N . HIS A 1 662 ? 25.587 4.856 -8.824 1.00 86.94 662 HIS A N 1
ATOM 4907 C CA . HIS A 1 662 ? 25.586 5.469 -10.143 1.00 86.94 662 HIS A CA 1
ATOM 4908 C C . HIS A 1 662 ? 25.378 4.392 -11.202 1.00 86.94 662 HIS A C 1
ATOM 4910 O O . HIS A 1 662 ? 25.859 3.264 -11.064 1.00 86.94 662 HIS A O 1
ATOM 4916 N N . GLY A 1 663 ? 24.662 4.747 -12.265 1.00 90.81 663 GLY A N 1
ATOM 4917 C CA . GLY A 1 663 ? 24.660 3.952 -13.479 1.00 90.81 663 GLY A CA 1
ATOM 4918 C C . GLY A 1 663 ? 26.071 3.822 -14.043 1.00 90.81 663 GLY A C 1
ATOM 4919 O O . GLY A 1 663 ? 26.858 4.765 -13.980 1.00 90.81 663 GLY A O 1
ATOM 4920 N N . GLN A 1 664 ? 26.390 2.655 -14.590 1.00 93.50 664 GLN A N 1
ATOM 4921 C CA . GLN A 1 664 ? 27.687 2.400 -15.202 1.00 93.50 664 GLN A CA 1
ATOM 4922 C C . GLN A 1 664 ? 27.727 2.973 -16.617 1.00 93.50 664 GLN A C 1
ATOM 4924 O O . GLN A 1 664 ? 26.743 2.896 -17.358 1.00 93.50 664 GLN A O 1
ATOM 4929 N N . ASP A 1 665 ? 28.879 3.526 -16.987 1.00 95.50 665 ASP A N 1
ATOM 4930 C CA . ASP A 1 665 ? 29.128 3.967 -18.353 1.00 95.50 665 ASP A CA 1
ATOM 4931 C C . ASP A 1 665 ? 29.312 2.759 -19.274 1.00 95.50 665 ASP A C 1
ATOM 4933 O O . ASP A 1 665 ? 29.943 1.762 -18.915 1.00 95.50 665 ASP A O 1
ATOM 4937 N N . VAL A 1 666 ? 28.771 2.858 -20.485 1.00 95.44 666 VAL A N 1
ATOM 4938 C CA . VAL A 1 666 ? 28.848 1.806 -21.496 1.00 95.44 666 VAL A CA 1
ATOM 4939 C C . VAL A 1 666 ? 29.621 2.321 -22.696 1.00 95.44 666 VAL A C 1
ATOM 4941 O O . VAL A 1 666 ? 29.243 3.321 -23.301 1.00 95.44 666 VAL A O 1
ATOM 4944 N N . VAL A 1 667 ? 30.684 1.605 -23.059 1.00 96.38 667 VAL A N 1
ATOM 4945 C CA . VAL A 1 667 ? 31.498 1.893 -24.243 1.00 96.38 667 VAL A CA 1
ATOM 4946 C C . VAL A 1 667 ? 31.041 1.006 -25.399 1.00 96.38 667 VAL A C 1
ATOM 4948 O O . VAL A 1 667 ? 31.134 -0.226 -25.348 1.00 96.38 667 VAL A O 1
ATOM 4951 N N . THR A 1 668 ? 30.529 1.645 -26.443 1.00 96.06 668 THR A N 1
ATOM 4952 C CA . THR A 1 668 ? 30.094 0.990 -27.679 1.00 96.06 668 THR A CA 1
ATOM 4953 C C . THR A 1 668 ? 31.268 0.801 -28.642 1.00 96.06 668 THR A C 1
ATOM 4955 O O . THR A 1 668 ? 32.342 1.372 -28.459 1.00 96.06 668 THR A O 1
ATOM 4958 N N . SER A 1 669 ? 31.082 -0.026 -29.667 1.00 95.69 669 SER A N 1
ATOM 4959 C CA . SER A 1 669 ? 32.050 -0.188 -30.759 1.00 95.69 669 SER A CA 1
ATOM 4960 C C . SER A 1 669 ? 32.000 0.934 -31.799 1.00 95.69 669 SER A C 1
ATOM 4962 O O . SER A 1 669 ? 32.893 1.008 -32.642 1.00 95.69 669 SER A O 1
ATOM 4964 N N . LEU A 1 670 ? 30.963 1.779 -31.759 1.00 96.56 670 LEU A N 1
ATOM 4965 C CA . LEU A 1 670 ? 30.774 2.848 -32.732 1.00 96.56 670 LEU A CA 1
ATOM 4966 C C . LEU A 1 670 ? 31.948 3.817 -32.703 1.00 96.56 670 LEU A C 1
ATOM 4968 O O . LEU A 1 670 ? 32.447 4.162 -31.634 1.00 96.56 670 LEU A O 1
ATOM 4972 N N . ASP A 1 671 ? 32.328 4.298 -33.875 1.00 97.12 671 ASP A N 1
ATOM 4973 C CA . ASP A 1 671 ? 33.219 5.436 -34.031 1.00 97.12 671 ASP A CA 1
ATOM 4974 C C . ASP A 1 671 ? 32.376 6.645 -34.438 1.00 97.12 671 ASP A C 1
ATOM 4976 O O . ASP A 1 671 ? 31.779 6.666 -35.518 1.00 97.12 671 ASP A O 1
ATOM 4980 N N . ALA A 1 672 ? 32.283 7.653 -33.569 1.00 96.12 672 ALA A N 1
ATOM 4981 C CA . ALA A 1 672 ? 31.409 8.794 -33.817 1.00 96.12 672 ALA A CA 1
ATOM 4982 C C . ALA A 1 672 ? 31.820 9.595 -35.065 1.00 96.12 672 ALA A C 1
ATOM 4984 O O . ALA A 1 672 ? 30.959 10.196 -35.712 1.00 96.12 672 ALA A O 1
ATOM 4985 N N . ARG A 1 673 ? 33.109 9.586 -35.437 1.00 96.31 673 ARG A N 1
ATOM 4986 C CA . ARG A 1 673 ? 33.606 10.284 -36.630 1.00 96.31 673 ARG A CA 1
ATOM 4987 C C . ARG A 1 673 ? 33.202 9.532 -37.893 1.00 96.31 673 ARG A C 1
ATOM 4989 O O . ARG A 1 673 ? 32.673 10.156 -38.812 1.00 96.31 673 ARG A O 1
ATOM 4996 N N . LEU A 1 674 ? 33.368 8.206 -37.919 1.00 96.31 674 LEU A N 1
ATOM 4997 C CA . LEU A 1 674 ? 32.903 7.375 -39.039 1.00 96.31 674 LEU A CA 1
ATOM 4998 C C . LEU A 1 674 ? 31.378 7.399 -39.169 1.00 96.31 674 LEU A C 1
ATOM 5000 O O . LEU A 1 674 ? 30.864 7.545 -40.276 1.00 96.31 674 LEU A O 1
ATOM 5004 N N . GLN A 1 675 ? 30.649 7.331 -38.052 1.00 96.88 675 GLN A N 1
ATOM 5005 C CA . GLN A 1 675 ? 29.192 7.472 -38.034 1.00 96.88 675 GLN A CA 1
ATOM 5006 C C . GLN A 1 675 ? 28.764 8.813 -38.651 1.00 96.88 675 GLN A C 1
ATOM 5008 O O . GLN A 1 675 ? 27.844 8.840 -39.468 1.00 96.88 675 GLN A O 1
ATOM 5013 N N . GLY A 1 676 ? 29.439 9.914 -38.303 1.00 96.19 676 GLY A N 1
ATOM 5014 C CA . GLY A 1 676 ? 29.159 11.237 -38.862 1.00 96.19 676 GLY A CA 1
ATOM 5015 C C . GLY A 1 676 ? 29.485 11.361 -40.343 1.00 96.19 676 GLY A C 1
ATOM 5016 O O . GLY A 1 676 ? 28.652 11.854 -41.104 1.00 96.19 676 GLY A O 1
ATOM 5017 N N . ALA A 1 677 ? 30.637 10.847 -40.775 1.00 96.25 677 ALA A N 1
ATOM 5018 C CA . ALA A 1 677 ? 31.008 10.817 -42.186 1.00 96.25 677 ALA A CA 1
ATOM 5019 C C . ALA A 1 677 ? 30.007 9.995 -43.017 1.00 96.25 677 ALA A C 1
ATOM 5021 O O . ALA A 1 677 ? 29.515 10.472 -44.040 1.00 96.25 677 ALA A O 1
ATOM 5022 N N . ALA A 1 678 ? 29.632 8.801 -42.546 1.00 95.88 678 ALA A N 1
ATOM 5023 C CA . ALA A 1 678 ? 28.645 7.950 -43.207 1.00 95.88 678 ALA A CA 1
ATOM 5024 C C . ALA A 1 678 ? 27.253 8.602 -43.244 1.00 95.88 678 ALA A C 1
ATOM 5026 O O . ALA A 1 678 ? 26.558 8.528 -44.258 1.00 95.88 678 ALA A O 1
ATOM 5027 N N . PHE A 1 679 ? 26.845 9.274 -42.162 1.00 95.88 679 PHE A N 1
ATOM 5028 C CA . PHE A 1 679 ? 25.562 9.971 -42.095 1.00 95.88 679 PHE A CA 1
ATOM 5029 C C . PHE A 1 679 ? 25.512 11.152 -43.069 1.00 95.88 679 PHE A C 1
ATOM 5031 O O . PHE A 1 679 ? 24.534 11.292 -43.807 1.00 95.88 679 PHE A O 1
ATOM 5038 N N . ALA A 1 680 ? 26.570 11.965 -43.121 1.00 94.56 680 ALA A N 1
ATOM 5039 C CA . ALA A 1 680 ? 26.689 13.085 -44.050 1.00 94.56 680 ALA A CA 1
ATOM 5040 C C . ALA A 1 680 ? 26.716 12.613 -45.512 1.00 94.56 680 ALA A C 1
ATOM 5042 O O . ALA A 1 680 ? 26.000 13.166 -46.345 1.00 94.56 680 ALA A O 1
ATOM 5043 N N . ALA A 1 681 ? 27.470 11.551 -45.817 1.00 93.06 681 ALA A N 1
ATOM 5044 C CA . ALA A 1 681 ? 27.517 10.965 -47.155 1.00 93.06 681 ALA A CA 1
ATOM 5045 C C . ALA A 1 681 ? 26.143 10.437 -47.601 1.00 93.06 681 ALA A C 1
ATOM 5047 O O . ALA A 1 681 ? 25.686 10.743 -48.703 1.00 93.06 681 ALA A O 1
ATOM 5048 N N . LEU A 1 682 ? 25.447 9.697 -46.728 1.00 93.12 682 LEU A N 1
ATOM 5049 C CA . LEU A 1 682 ? 24.120 9.161 -47.028 1.00 93.12 682 LEU A CA 1
ATOM 5050 C C . LEU A 1 682 ? 23.107 10.291 -47.251 1.00 93.12 682 LEU A C 1
ATOM 5052 O O . LEU A 1 682 ? 22.431 10.328 -48.277 1.00 93.12 682 LEU A O 1
ATOM 5056 N N . THR A 1 683 ? 23.004 11.223 -46.302 1.00 90.62 683 THR A N 1
ATOM 5057 C CA . THR A 1 683 ? 22.005 12.304 -46.341 1.00 90.62 683 THR A CA 1
ATOM 5058 C C . THR A 1 683 ? 22.288 13.342 -47.423 1.00 90.62 683 THR A C 1
ATOM 5060 O O . THR A 1 683 ? 21.346 13.813 -48.055 1.00 90.62 683 THR A O 1
ATOM 5063 N N . GLY A 1 684 ? 23.556 13.640 -47.718 1.00 88.06 684 GLY A N 1
ATOM 5064 C CA . GLY A 1 684 ? 23.949 14.569 -48.780 1.00 88.06 684 GLY A CA 1
ATOM 5065 C C . GLY A 1 684 ? 23.620 14.082 -50.197 1.00 88.06 684 GLY A C 1
ATOM 5066 O O . GLY A 1 684 ? 23.529 14.904 -51.118 1.00 88.06 684 GLY A O 1
ATOM 5067 N N . GLY A 1 685 ? 23.432 12.768 -50.376 1.00 83.62 685 GLY A N 1
ATOM 5068 C CA . GLY A 1 685 ? 22.971 12.141 -51.620 1.00 83.62 685 GLY A CA 1
ATOM 5069 C C . GLY A 1 685 ? 21.453 11.927 -51.700 1.00 83.62 685 GLY A C 1
ATOM 5070 O O . GLY A 1 685 ? 20.907 11.808 -52.801 1.00 83.62 685 GLY A O 1
ATOM 5071 N N . MET A 1 686 ? 20.748 11.903 -50.563 1.00 85.69 686 MET A N 1
ATOM 5072 C CA . MET A 1 686 ? 19.287 11.782 -50.548 1.00 85.69 686 MET A CA 1
ATOM 5073 C C . MET A 1 686 ? 18.636 12.983 -51.244 1.00 85.69 686 MET A C 1
ATOM 5075 O O . MET A 1 686 ? 19.117 14.111 -51.183 1.00 85.69 686 MET A O 1
ATOM 5079 N N . GLY A 1 687 ? 17.533 12.743 -51.947 1.00 78.69 687 GLY A N 1
ATOM 5080 C CA . GLY A 1 687 ? 16.824 13.778 -52.702 1.00 78.69 687 GLY A CA 1
ATOM 5081 C C . GLY A 1 687 ? 17.417 14.091 -54.078 1.00 78.69 687 GLY A C 1
ATOM 5082 O O . GLY A 1 687 ? 16.667 14.485 -54.965 1.00 78.69 687 GLY A O 1
ATOM 5083 N N . LYS A 1 688 ? 18.720 13.852 -54.286 1.00 86.00 688 LYS A N 1
ATOM 5084 C CA . LYS A 1 688 ? 19.396 14.022 -55.587 1.00 86.00 688 LYS A CA 1
ATOM 5085 C C . LYS A 1 688 ? 19.232 12.805 -56.495 1.00 86.00 688 LYS A C 1
ATOM 5087 O O . LYS A 1 688 ? 19.177 12.937 -57.711 1.00 86.00 688 LYS A O 1
ATOM 5092 N N . ILE A 1 689 ? 19.134 11.615 -55.904 1.00 82.62 689 ILE A N 1
ATOM 5093 C CA . ILE A 1 689 ? 18.940 10.364 -56.640 1.00 82.62 689 ILE A CA 1
ATOM 5094 C C . ILE A 1 689 ? 17.447 10.188 -56.924 1.00 82.62 689 ILE A C 1
ATOM 5096 O O . ILE A 1 689 ? 16.651 10.080 -55.991 1.00 82.62 689 ILE A O 1
ATOM 5100 N N . GLN A 1 690 ? 17.059 10.110 -58.194 1.00 81.94 690 GLN A N 1
ATOM 5101 C CA . GLN A 1 690 ? 15.673 9.867 -58.596 1.00 81.94 690 GLN A CA 1
ATOM 5102 C C . GLN A 1 690 ? 15.413 8.374 -58.825 1.00 81.94 690 GLN A C 1
ATOM 5104 O O . GLN A 1 690 ? 16.283 7.606 -59.238 1.00 81.94 690 GLN A O 1
ATOM 5109 N N . ASN A 1 691 ? 14.199 7.924 -58.517 1.00 77.56 691 ASN A N 1
ATOM 5110 C CA . ASN A 1 691 ? 13.757 6.593 -58.903 1.00 77.56 691 ASN A CA 1
ATOM 5111 C C . ASN A 1 691 ? 13.580 6.542 -60.428 1.00 77.56 691 ASN A C 1
ATOM 5113 O O . ASN A 1 691 ? 12.777 7.289 -60.971 1.00 77.56 691 ASN A O 1
ATOM 5117 N N . ARG A 1 692 ? 14.271 5.620 -61.105 1.00 75.94 692 ARG A N 1
ATOM 5118 C CA . ARG A 1 692 ? 14.245 5.496 -62.572 1.00 75.94 692 ARG A CA 1
ATOM 5119 C C . ARG A 1 692 ? 12.834 5.296 -63.152 1.00 75.94 692 ARG A C 1
ATOM 5121 O O . ARG A 1 692 ? 12.565 5.773 -64.246 1.00 75.94 692 ARG A O 1
ATOM 5128 N N . ARG A 1 693 ? 11.926 4.631 -62.422 1.00 75.31 693 ARG A N 1
ATOM 5129 C CA . ARG A 1 693 ? 10.539 4.379 -62.859 1.00 75.31 693 ARG A CA 1
ATOM 5130 C C . ARG A 1 693 ? 9.559 5.458 -62.413 1.00 75.31 693 ARG A C 1
ATOM 5132 O O . ARG A 1 693 ? 8.738 5.892 -63.205 1.00 75.31 693 ARG A O 1
ATOM 5139 N N . SER A 1 694 ? 9.610 5.871 -61.146 1.00 78.81 694 SER A N 1
ATOM 5140 C CA . SER A 1 694 ? 8.620 6.809 -60.594 1.00 78.81 694 SER A CA 1
ATOM 5141 C C . SER A 1 694 ? 9.050 8.275 -60.630 1.00 78.81 694 SER A C 1
ATOM 5143 O O . SER A 1 694 ? 8.257 9.129 -60.245 1.00 78.81 694 SER A O 1
ATOM 5145 N N . GLN A 1 695 ? 10.301 8.564 -61.010 1.00 81.06 695 GLN A N 1
ATOM 5146 C CA . GLN A 1 695 ? 10.942 9.891 -61.003 1.00 81.06 695 GLN A CA 1
ATOM 5147 C C . GLN A 1 695 ? 10.927 10.605 -59.636 1.00 81.06 695 GLN A C 1
ATOM 5149 O O . GLN A 1 695 ? 11.398 11.729 -59.490 1.00 81.06 695 GLN A O 1
ATOM 5154 N N . ARG A 1 696 ? 10.437 9.939 -58.580 1.00 82.12 696 ARG A N 1
ATOM 5155 C CA . ARG A 1 696 ? 10.408 10.482 -57.221 1.00 82.12 696 ARG A CA 1
ATOM 5156 C C . ARG A 1 696 ? 11.810 10.462 -56.603 1.00 82.12 696 ARG A C 1
ATOM 5158 O O . ARG A 1 696 ? 12.536 9.478 -56.788 1.00 82.12 696 ARG A O 1
ATOM 5165 N N . PRO A 1 697 ? 12.181 11.483 -55.814 1.00 83.56 697 PRO A N 1
ATOM 5166 C CA . PRO A 1 697 ? 13.452 11.503 -55.101 1.00 83.56 697 PRO A CA 1
ATOM 5167 C C . PRO A 1 697 ? 13.552 10.341 -54.103 1.00 83.56 697 PRO A C 1
ATOM 5169 O O . PRO A 1 697 ? 12.630 10.083 -53.325 1.00 83.56 697 PRO A O 1
ATOM 5172 N N . LYS A 1 698 ? 14.694 9.649 -54.086 1.00 83.19 698 LYS A N 1
ATOM 5173 C CA . LYS A 1 698 ? 15.020 8.645 -53.070 1.00 83.19 698 LYS A CA 1
ATOM 5174 C C . LYS A 1 698 ? 15.443 9.349 -51.786 1.00 83.19 698 LYS A C 1
ATOM 5176 O O . LYS A 1 698 ? 16.403 10.114 -51.770 1.00 83.19 698 LYS A O 1
ATOM 5181 N N . ARG A 1 699 ? 14.716 9.061 -50.710 1.00 85.62 699 ARG A N 1
ATOM 5182 C CA . ARG A 1 699 ? 14.938 9.623 -49.367 1.00 85.62 699 ARG A CA 1
ATOM 5183 C C . ARG A 1 699 ? 15.210 8.552 -48.308 1.00 85.62 699 ARG A C 1
ATOM 5185 O O . ARG A 1 699 ? 15.332 8.857 -47.133 1.00 85.62 699 ARG A O 1
ATOM 5192 N N . ARG A 1 700 ? 15.279 7.286 -48.731 1.00 90.06 700 ARG A N 1
ATOM 5193 C CA . ARG A 1 700 ? 15.393 6.110 -47.865 1.00 90.06 700 ARG A CA 1
ATOM 5194 C C . ARG A 1 700 ? 16.684 5.366 -48.161 1.00 90.06 700 ARG A C 1
ATOM 5196 O O . ARG A 1 700 ? 16.945 5.042 -49.319 1.00 90.06 700 ARG A O 1
ATOM 5203 N N . GLY A 1 701 ? 17.445 5.051 -47.121 1.00 91.88 701 GLY A N 1
ATOM 5204 C CA . GLY A 1 701 ? 18.688 4.298 -47.256 1.00 91.88 701 GLY A CA 1
ATOM 5205 C C . GLY A 1 701 ? 19.340 3.978 -45.919 1.00 91.88 701 GLY A C 1
ATOM 5206 O O . GLY A 1 701 ? 18.887 4.432 -44.867 1.00 91.88 701 GLY A O 1
ATOM 5207 N N . ALA A 1 702 ? 20.401 3.181 -45.969 1.00 95.62 702 ALA A N 1
ATOM 5208 C CA . ALA A 1 702 ? 21.225 2.839 -44.820 1.00 95.62 702 ALA A CA 1
ATOM 5209 C C . ALA A 1 702 ? 22.664 2.564 -45.257 1.00 95.62 702 ALA A C 1
ATOM 5211 O O . ALA A 1 702 ? 22.896 2.173 -46.399 1.00 95.62 702 ALA A O 1
ATOM 5212 N N . VAL A 1 703 ? 23.607 2.731 -44.333 1.00 95.69 703 VAL A N 1
ATOM 5213 C CA . VAL A 1 703 ? 25.008 2.322 -44.506 1.00 95.69 703 VAL A CA 1
ATOM 5214 C C . VAL A 1 703 ? 25.456 1.628 -43.230 1.00 95.69 703 VAL A C 1
ATOM 5216 O O . VAL A 1 703 ? 25.151 2.096 -42.132 1.00 95.69 703 VAL A O 1
ATOM 5219 N N . VAL A 1 704 ? 26.173 0.518 -43.375 1.00 97.06 704 VAL A N 1
ATOM 5220 C CA . VAL A 1 704 ? 26.798 -0.211 -42.271 1.00 97.06 704 VAL A CA 1
ATOM 5221 C C . VAL A 1 704 ? 28.282 -0.353 -42.570 1.00 97.06 704 VAL A C 1
ATOM 5223 O O . VAL A 1 704 ? 28.658 -0.711 -43.681 1.00 97.06 704 VAL A O 1
ATOM 5226 N N . MET A 1 705 ? 29.112 -0.078 -41.572 1.00 96.06 705 MET A N 1
ATOM 5227 C CA . MET A 1 705 ? 30.552 -0.303 -41.588 1.00 96.06 705 MET A CA 1
ATOM 5228 C C . MET A 1 705 ? 30.911 -1.105 -40.347 1.00 96.06 705 MET A C 1
ATOM 5230 O O . MET A 1 705 ? 30.498 -0.762 -39.235 1.00 96.06 705 MET A O 1
ATOM 5234 N N . LEU A 1 706 ? 31.681 -2.167 -40.528 1.00 93.56 706 LEU A N 1
ATOM 5235 C CA . LEU A 1 706 ? 32.114 -3.034 -39.446 1.00 93.56 706 LEU A CA 1
ATOM 5236 C C . LEU A 1 706 ? 33.558 -3.468 -39.678 1.00 93.56 706 LEU A C 1
ATOM 5238 O O . LEU A 1 706 ? 34.017 -3.561 -40.813 1.00 93.56 706 LEU A O 1
ATOM 5242 N N . ASP A 1 707 ? 34.255 -3.712 -38.581 1.00 93.00 707 ASP A N 1
ATOM 5243 C CA . ASP A 1 707 ? 35.608 -4.245 -38.572 1.00 93.00 707 ASP A CA 1
ATOM 5244 C C . ASP A 1 707 ? 35.577 -5.743 -38.899 1.00 93.00 707 ASP A C 1
ATOM 5246 O O . ASP A 1 707 ? 34.888 -6.519 -38.226 1.00 93.00 707 ASP A O 1
ATOM 5250 N N . ALA A 1 708 ? 36.279 -6.141 -39.963 1.00 90.94 708 ALA A N 1
ATOM 5251 C CA . ALA A 1 708 ? 36.149 -7.484 -40.509 1.00 90.94 708 ALA A CA 1
ATOM 5252 C C . ALA A 1 708 ? 36.693 -8.570 -39.567 1.00 90.94 708 ALA A C 1
ATOM 5254 O O . ALA A 1 708 ? 36.131 -9.661 -39.495 1.00 90.94 708 ALA A O 1
ATOM 5255 N N . GLU A 1 709 ? 37.747 -8.276 -38.811 1.00 89.81 709 GLU A N 1
ATOM 5256 C CA . GLU A 1 709 ? 38.398 -9.250 -37.933 1.00 89.81 709 GLU A CA 1
ATOM 5257 C C . GLU A 1 709 ? 37.638 -9.430 -36.618 1.00 89.81 709 GLU A C 1
ATOM 5259 O O . GLU A 1 709 ? 37.502 -10.540 -36.102 1.00 89.81 709 GLU A O 1
ATOM 5264 N N . THR A 1 710 ? 37.121 -8.334 -36.061 1.00 90.62 710 THR A N 1
ATOM 5265 C CA . THR A 1 710 ? 36.521 -8.323 -34.720 1.00 90.62 710 THR A CA 1
ATOM 5266 C C . THR A 1 710 ? 34.995 -8.397 -34.723 1.00 90.62 710 THR A C 1
ATOM 5268 O O . THR A 1 710 ? 34.406 -8.698 -33.679 1.00 90.62 710 THR A O 1
ATOM 5271 N N . GLY A 1 711 ? 34.348 -8.104 -35.857 1.00 90.94 711 GLY A N 1
ATOM 5272 C CA . GLY A 1 711 ? 32.893 -7.965 -35.972 1.00 90.94 711 GLY A CA 1
ATOM 5273 C C . GLY A 1 711 ? 32.343 -6.704 -35.293 1.00 90.94 711 GLY A C 1
ATOM 5274 O O . GLY A 1 711 ? 31.134 -6.563 -35.106 1.00 90.94 711 GLY A O 1
ATOM 5275 N N . GLN A 1 712 ? 33.197 -5.772 -34.872 1.00 93.94 712 GLN A N 1
ATOM 5276 C CA . GLN A 1 712 ? 32.754 -4.538 -34.229 1.00 93.94 712 GLN A CA 1
ATOM 5277 C C . GLN A 1 712 ? 32.064 -3.623 -35.240 1.00 93.94 712 GLN A C 1
ATOM 5279 O O . GLN A 1 712 ? 32.668 -3.215 -36.229 1.00 93.94 712 GLN A O 1
ATOM 5284 N N . VAL A 1 713 ? 30.804 -3.262 -34.986 1.00 95.81 713 VAL A N 1
ATOM 5285 C CA . VAL A 1 713 ? 30.083 -2.314 -35.845 1.00 95.81 713 VAL A CA 1
ATOM 5286 C C . VAL A 1 713 ? 30.592 -0.909 -35.546 1.00 95.81 713 VAL A C 1
ATOM 5288 O O . VAL A 1 713 ? 30.431 -0.414 -34.428 1.00 95.81 713 VAL A O 1
ATOM 5291 N N . LEU A 1 714 ? 31.218 -0.284 -36.541 1.00 96.25 714 LEU A N 1
ATOM 5292 C CA . LEU A 1 714 ? 31.854 1.030 -36.437 1.00 96.25 714 LEU A CA 1
ATOM 5293 C C . LEU A 1 714 ? 30.886 2.154 -36.795 1.00 96.25 714 LEU A C 1
ATOM 5295 O O . LEU A 1 714 ? 30.896 3.200 -36.150 1.00 96.25 714 LEU A O 1
ATOM 5299 N N . ALA A 1 715 ? 30.029 1.919 -37.789 1.00 97.25 715 ALA A N 1
ATOM 5300 C CA . ALA A 1 715 ? 28.950 2.822 -38.152 1.00 97.25 715 ALA A CA 1
ATOM 5301 C C . ALA A 1 715 ? 27.717 2.045 -38.630 1.00 97.25 715 ALA A C 1
ATOM 5303 O O . ALA A 1 715 ? 27.831 1.049 -39.339 1.00 97.25 715 ALA A O 1
ATOM 5304 N N . ALA A 1 716 ? 26.528 2.513 -38.264 1.00 97.12 716 ALA A N 1
ATOM 5305 C CA . ALA A 1 716 ? 25.253 2.010 -38.765 1.00 97.12 716 ALA A CA 1
ATOM 5306 C C . ALA A 1 716 ? 24.263 3.178 -38.866 1.00 97.12 716 ALA A C 1
ATOM 5308 O O . ALA A 1 716 ? 23.649 3.595 -37.883 1.00 97.12 716 ALA A O 1
ATOM 5309 N N . VAL A 1 717 ? 24.146 3.754 -40.057 1.00 95.88 717 VAL A N 1
ATOM 5310 C CA . VAL A 1 717 ? 23.335 4.950 -40.318 1.00 95.88 717 VAL A CA 1
ATOM 5311 C C . VAL A 1 717 ? 22.085 4.591 -41.107 1.00 95.88 717 VAL A C 1
ATOM 5313 O O . VAL A 1 717 ? 22.077 3.664 -41.914 1.00 95.88 717 VAL A O 1
ATOM 5316 N N . THR A 1 718 ? 21.017 5.348 -40.880 1.00 94.94 718 THR A N 1
ATOM 5317 C CA . THR A 1 718 ? 19.721 5.191 -41.546 1.00 94.94 718 THR A CA 1
ATOM 5318 C C . THR A 1 718 ? 19.202 6.560 -41.968 1.00 94.94 718 THR A C 1
ATOM 5320 O O . THR A 1 718 ? 19.477 7.565 -41.312 1.00 94.94 718 THR A O 1
ATOM 5323 N N . SER A 1 719 ? 18.461 6.600 -43.071 1.00 91.94 719 SER A N 1
ATOM 5324 C CA . SER A 1 719 ? 17.759 7.784 -43.555 1.00 91.94 719 SER A CA 1
ATOM 5325 C C . SER A 1 719 ? 16.340 7.411 -44.017 1.00 91.94 719 SER A C 1
ATOM 5327 O O . SER A 1 719 ? 16.188 6.366 -44.664 1.00 91.94 719 SER A O 1
ATOM 5329 N N . PRO A 1 720 ? 15.308 8.214 -43.690 1.00 91.56 720 PRO A N 1
ATOM 5330 C CA . PRO A 1 720 ? 15.350 9.303 -42.707 1.00 91.56 720 PRO A CA 1
ATOM 5331 C C . PRO A 1 720 ? 15.670 8.797 -41.290 1.00 91.56 720 PRO A C 1
ATOM 5333 O O . PRO A 1 720 ? 15.535 7.607 -40.997 1.00 91.56 720 PRO A O 1
ATOM 5336 N N . SER A 1 721 ? 16.141 9.719 -40.448 1.00 91.31 721 SER A N 1
ATOM 5337 C CA . SER A 1 721 ? 16.437 9.511 -39.026 1.00 91.31 721 SER A CA 1
ATOM 5338 C C . SER A 1 721 ? 15.706 10.562 -38.185 1.00 91.31 721 SER A C 1
ATOM 5340 O O . SER A 1 721 ? 15.130 11.507 -38.728 1.00 91.31 721 SER A O 1
ATOM 5342 N N . PHE A 1 722 ? 15.739 10.433 -36.862 1.00 92.38 722 PHE A N 1
ATOM 5343 C CA . PHE A 1 722 ? 15.132 11.379 -35.927 1.00 92.38 722 PHE A CA 1
ATOM 5344 C C . PHE A 1 722 ? 16.095 11.726 -34.791 1.00 92.38 722 PHE A C 1
ATOM 5346 O O . PHE A 1 722 ? 16.911 10.903 -34.388 1.00 92.38 722 PHE A O 1
ATOM 5353 N N . ASP A 1 723 ? 15.972 12.936 -34.244 1.00 93.56 723 ASP A N 1
ATOM 5354 C CA . ASP A 1 723 ? 16.708 13.350 -33.048 1.00 93.56 723 ASP A CA 1
ATOM 5355 C C . ASP A 1 723 ? 15.948 12.932 -31.772 1.00 93.56 723 ASP A C 1
ATOM 5357 O O . ASP A 1 723 ? 14.870 13.490 -31.512 1.00 93.56 723 ASP A O 1
ATOM 5361 N N . PRO A 1 724 ? 16.501 12.012 -30.953 1.00 92.62 724 PRO A N 1
ATOM 5362 C CA . PRO A 1 724 ? 15.888 11.580 -29.700 1.00 92.62 724 PRO A CA 1
ATOM 5363 C C . PRO A 1 724 ? 15.652 12.722 -28.704 1.00 92.62 724 PRO A C 1
ATOM 5365 O O . PRO A 1 724 ? 14.670 12.692 -27.965 1.00 92.62 724 PRO A O 1
ATOM 5368 N N . GLY A 1 725 ? 16.513 13.747 -28.694 1.00 90.00 725 GLY A N 1
ATOM 5369 C CA . GLY A 1 725 ? 16.412 14.888 -27.780 1.00 90.00 725 GLY A CA 1
ATOM 5370 C C . GLY A 1 725 ? 15.252 15.836 -28.091 1.00 90.00 725 GLY A C 1
ATOM 5371 O O . GLY A 1 725 ? 14.857 16.627 -27.235 1.00 90.00 725 GLY A O 1
ATOM 5372 N N . SER A 1 726 ? 14.687 15.739 -29.297 1.00 89.81 726 SER A N 1
ATOM 5373 C CA . SER A 1 726 ? 13.581 16.577 -29.774 1.00 89.81 726 SER A CA 1
ATOM 5374 C C . SER A 1 726 ? 12.208 15.891 -29.709 1.00 89.81 726 SER A C 1
ATOM 5376 O O . SER A 1 726 ? 11.196 16.489 -30.098 1.00 89.81 726 SER A O 1
ATOM 5378 N N . LEU A 1 727 ? 12.158 14.630 -29.262 1.00 89.62 727 LEU A N 1
ATOM 5379 C CA . LEU A 1 727 ? 10.930 13.845 -29.213 1.00 89.62 727 LEU A CA 1
ATOM 5380 C C . LEU A 1 727 ? 9.987 14.354 -28.121 1.00 89.62 727 LEU A C 1
ATOM 5382 O O . LEU A 1 727 ? 10.351 14.541 -26.967 1.00 89.62 727 LEU A O 1
ATOM 5386 N N . THR A 1 728 ? 8.731 14.535 -28.510 1.00 88.94 728 THR A N 1
ATOM 5387 C CA . THR A 1 728 ? 7.598 14.805 -27.620 1.00 88.94 728 THR A CA 1
ATOM 5388 C C . THR A 1 728 ? 6.458 13.868 -28.013 1.00 88.94 728 THR A C 1
ATOM 5390 O O . THR A 1 728 ? 6.450 13.401 -29.158 1.00 88.94 728 THR A O 1
ATOM 5393 N N . PRO A 1 729 ? 5.456 13.616 -27.149 1.00 85.06 729 PRO A N 1
ATOM 5394 C CA . PRO A 1 729 ? 4.310 12.778 -27.515 1.00 85.06 729 PRO A CA 1
ATOM 5395 C C . PRO A 1 729 ? 3.637 13.215 -28.825 1.00 85.06 729 PRO A C 1
ATOM 5397 O O . PRO A 1 729 ? 3.327 12.385 -29.677 1.00 85.06 729 PRO A O 1
ATOM 5400 N N . LYS A 1 730 ? 3.510 14.532 -29.042 1.00 87.31 730 LYS A N 1
ATOM 5401 C CA . LYS A 1 730 ? 2.978 15.108 -30.286 1.00 87.31 730 LYS A CA 1
ATOM 5402 C C . LYS A 1 730 ? 3.883 14.826 -31.487 1.00 87.31 730 LYS A C 1
ATOM 5404 O O . LYS A 1 730 ? 3.399 14.428 -32.540 1.00 87.31 730 LYS A O 1
ATOM 5409 N N . ARG A 1 731 ? 5.200 15.010 -31.344 1.00 88.75 731 ARG A N 1
ATOM 5410 C CA . ARG A 1 731 ? 6.151 14.745 -32.435 1.00 88.75 731 ARG A CA 1
ATOM 5411 C C . ARG A 1 731 ? 6.201 13.261 -32.793 1.00 88.75 731 ARG A C 1
ATOM 5413 O O . ARG A 1 731 ? 6.248 12.930 -33.970 1.00 88.75 731 ARG A O 1
ATOM 5420 N N . LEU A 1 732 ? 6.138 12.376 -31.800 1.00 86.81 732 LEU A N 1
ATOM 5421 C CA . LEU A 1 732 ? 6.083 10.937 -32.033 1.00 86.81 732 LEU A CA 1
ATOM 5422 C C . LEU A 1 732 ? 4.799 10.532 -32.769 1.00 86.81 732 LEU A C 1
ATOM 5424 O O . LEU A 1 732 ? 4.865 9.703 -33.667 1.00 86.81 732 LEU A O 1
ATOM 5428 N N . GLN A 1 733 ? 3.648 11.128 -32.438 1.00 86.69 733 GLN A N 1
ATOM 5429 C CA . GLN A 1 733 ? 2.412 10.907 -33.200 1.00 86.69 733 GLN A CA 1
ATOM 5430 C C . GLN A 1 733 ? 2.570 11.288 -34.673 1.00 86.69 733 GLN A C 1
ATOM 5432 O O . GLN A 1 733 ? 2.143 10.525 -35.530 1.00 86.69 733 GLN A O 1
ATOM 5437 N N . VAL A 1 734 ? 3.227 12.414 -34.974 1.00 87.69 734 VAL A N 1
ATOM 5438 C CA . VAL A 1 734 ? 3.512 12.819 -36.363 1.00 87.69 734 VAL A CA 1
ATOM 5439 C C . VAL A 1 734 ? 4.419 11.803 -37.063 1.00 87.69 734 VAL A C 1
ATOM 5441 O O . VAL A 1 734 ? 4.117 11.385 -38.175 1.00 87.69 734 VAL A O 1
ATOM 5444 N N . LEU A 1 735 ? 5.494 11.355 -36.403 1.00 87.69 735 LEU A N 1
ATOM 5445 C CA . LEU A 1 735 ? 6.405 10.348 -36.964 1.00 87.69 735 LEU A CA 1
ATOM 5446 C C . LEU A 1 735 ? 5.724 8.986 -37.179 1.00 87.69 735 LEU A C 1
ATOM 5448 O O . LEU A 1 735 ? 6.045 8.300 -38.143 1.00 87.69 735 LEU A O 1
ATOM 5452 N N . ASN A 1 736 ? 4.791 8.603 -36.303 1.00 86.38 736 ASN A N 1
ATOM 5453 C CA . ASN A 1 736 ? 3.997 7.378 -36.431 1.00 86.38 736 ASN A CA 1
ATOM 5454 C C . ASN A 1 736 ? 2.909 7.478 -37.506 1.00 86.38 736 ASN A C 1
ATOM 5456 O O . ASN A 1 736 ? 2.582 6.467 -38.117 1.00 86.38 736 ASN A O 1
ATOM 5460 N N . ALA A 1 737 ? 2.330 8.665 -37.711 1.00 86.38 737 ALA A N 1
ATOM 5461 C CA . ALA A 1 737 ? 1.340 8.890 -38.761 1.00 86.38 737 ALA A CA 1
ATOM 5462 C C . ALA A 1 737 ? 1.948 8.727 -40.160 1.00 86.38 737 ALA A C 1
ATOM 5464 O O . ALA A 1 737 ? 1.217 8.395 -41.086 1.00 86.38 737 ALA A O 1
ATOM 5465 N N . ASP A 1 738 ? 3.263 8.957 -40.286 1.00 84.31 738 ASP A N 1
ATOM 5466 C CA . ASP A 1 738 ? 4.067 8.710 -41.488 1.00 84.31 738 ASP A CA 1
ATOM 5467 C C . ASP A 1 738 ? 3.389 9.182 -42.785 1.00 84.31 738 ASP A C 1
ATOM 5469 O O . ASP A 1 738 ? 3.267 8.444 -43.761 1.00 84.31 738 ASP A O 1
ATOM 5473 N N . LEU A 1 739 ? 2.916 10.433 -42.783 1.00 79.25 739 LEU A N 1
ATOM 5474 C CA . LEU A 1 739 ? 2.122 11.003 -43.881 1.00 79.25 739 LEU A CA 1
ATOM 5475 C C . LEU A 1 739 ? 2.859 10.983 -45.232 1.00 79.25 739 LEU A C 1
ATOM 5477 O O . LEU A 1 739 ? 2.222 10.932 -46.284 1.00 79.25 739 LEU A O 1
ATOM 5481 N N . ASP A 1 740 ? 4.191 10.961 -45.198 1.00 78.25 740 ASP A N 1
ATOM 5482 C CA . ASP A 1 740 ? 5.058 10.935 -46.376 1.00 78.25 740 ASP A CA 1
ATOM 5483 C C . ASP A 1 740 ? 5.440 9.502 -46.822 1.00 78.25 740 ASP A C 1
ATOM 5485 O O . ASP A 1 740 ? 6.130 9.326 -47.830 1.00 78.25 740 ASP A O 1
ATOM 5489 N N . ASN A 1 741 ? 4.971 8.459 -46.115 1.00 82.19 741 ASN A N 1
ATOM 5490 C CA . ASN A 1 741 ? 5.334 7.045 -46.312 1.00 82.19 741 ASN A CA 1
ATOM 5491 C C . ASN A 1 741 ? 6.859 6.808 -46.319 1.00 82.19 741 ASN A C 1
ATOM 5493 O O . ASN A 1 741 ? 7.408 6.039 -47.130 1.00 82.19 741 ASN A O 1
ATOM 5497 N N . GLU A 1 742 ? 7.566 7.508 -45.434 1.00 83.19 742 GLU A N 1
ATOM 5498 C CA . GLU A 1 742 ? 9.017 7.454 -45.305 1.00 83.19 742 GLU A CA 1
ATOM 5499 C C . GLU A 1 742 ? 9.484 6.601 -44.125 1.00 83.19 742 GLU A C 1
ATOM 5501 O O . GLU A 1 742 ? 10.681 6.344 -44.018 1.00 83.19 742 GLU A O 1
ATOM 5506 N N . TYR A 1 743 ? 8.586 6.114 -43.272 1.00 87.38 743 TYR A N 1
ATOM 5507 C CA . TYR A 1 743 ? 8.837 5.271 -42.102 1.00 87.38 743 TYR A CA 1
ATOM 5508 C C . TYR A 1 743 ? 10.074 5.706 -41.290 1.00 87.38 743 TYR A C 1
ATOM 5510 O O . TYR A 1 743 ? 11.066 4.965 -41.209 1.00 87.38 743 TYR A O 1
ATOM 5518 N N . PRO A 1 744 ? 10.066 6.914 -40.700 1.00 88.06 744 PRO A N 1
ATOM 5519 C CA . PRO A 1 744 ? 11.236 7.510 -40.053 1.00 88.06 744 PRO A CA 1
ATOM 5520 C C . PRO A 1 744 ? 11.635 6.858 -38.730 1.00 88.06 744 PRO A C 1
ATOM 5522 O O . PRO A 1 744 ? 12.688 7.182 -38.201 1.00 88.06 744 PRO A O 1
ATOM 5525 N N . LEU A 1 745 ? 10.832 5.938 -38.188 1.00 89.50 745 LEU A N 1
ATOM 5526 C CA . LEU A 1 745 ? 11.144 5.209 -36.952 1.00 89.50 745 LEU A CA 1
ATOM 5527 C C . LEU A 1 745 ? 11.814 3.846 -37.203 1.00 89.50 745 LEU A C 1
ATOM 5529 O O . LEU A 1 745 ? 12.378 3.260 -36.279 1.00 89.50 745 LEU A O 1
ATOM 5533 N N . ILE A 1 746 ? 11.832 3.355 -38.448 1.00 90.38 746 ILE A N 1
ATOM 5534 C CA . ILE A 1 746 ? 12.481 2.083 -38.795 1.00 90.38 746 ILE A CA 1
ATOM 5535 C C . ILE A 1 746 ? 13.997 2.274 -38.862 1.00 90.38 746 ILE A C 1
ATOM 5537 O O . ILE A 1 746 ? 14.503 3.049 -39.675 1.00 90.38 746 ILE A O 1
ATOM 5541 N N . ASN A 1 747 ? 14.740 1.500 -38.066 1.00 94.06 747 ASN A N 1
ATOM 5542 C CA . ASN A 1 747 ? 16.184 1.395 -38.239 1.00 94.06 747 ASN A CA 1
ATOM 5543 C C . ASN A 1 747 ? 16.501 0.498 -39.442 1.00 94.06 747 ASN A C 1
ATOM 5545 O O . ASN A 1 747 ? 16.520 -0.732 -39.351 1.00 94.06 747 ASN A O 1
ATOM 5549 N N . ARG A 1 748 ? 16.762 1.126 -40.587 1.00 95.00 748 ARG A N 1
ATOM 5550 C CA . ARG A 1 748 ? 16.981 0.426 -41.855 1.00 95.00 748 ARG A CA 1
ATOM 5551 C C . ARG A 1 748 ? 18.275 -0.370 -41.897 1.00 95.00 748 ARG A C 1
ATOM 5553 O O . ARG A 1 748 ? 18.336 -1.325 -42.654 1.00 95.00 748 ARG A O 1
ATOM 5560 N N . ALA A 1 749 ? 19.274 0.009 -41.106 1.00 95.12 749 ALA A N 1
ATOM 5561 C CA . ALA A 1 749 ? 20.575 -0.646 -41.102 1.00 95.12 749 ALA A CA 1
ATOM 5562 C C . ALA A 1 749 ? 20.525 -2.045 -40.466 1.00 95.12 749 ALA A C 1
ATOM 5564 O O . ALA A 1 749 ? 21.214 -2.950 -40.930 1.00 95.12 749 ALA A O 1
ATOM 5565 N N . ILE A 1 750 ? 19.704 -2.221 -39.422 1.00 93.06 750 ILE A N 1
ATOM 5566 C CA . ILE A 1 750 ? 19.713 -3.435 -38.582 1.00 93.06 750 ILE A CA 1
ATOM 5567 C C . ILE A 1 750 ? 18.358 -4.141 -38.464 1.00 93.06 750 ILE A C 1
ATOM 5569 O O . ILE A 1 750 ? 18.312 -5.289 -38.040 1.00 93.06 750 ILE A O 1
ATOM 5573 N N . SER A 1 751 ? 17.246 -3.469 -38.774 1.00 90.56 751 SER A N 1
ATOM 5574 C CA . SER A 1 751 ? 15.891 -4.031 -38.620 1.00 90.56 751 SER A CA 1
ATOM 5575 C C . SER A 1 751 ? 15.062 -3.985 -39.904 1.00 90.56 751 SER A C 1
ATOM 5577 O O . SER A 1 751 ? 14.019 -4.632 -39.979 1.00 90.56 751 SER A O 1
ATOM 5579 N N . GLY A 1 752 ? 15.499 -3.221 -40.909 1.00 90.88 752 GLY A N 1
ATOM 5580 C CA . GLY A 1 752 ? 14.869 -3.189 -42.226 1.00 90.88 752 GLY A CA 1
ATOM 5581 C C . GLY A 1 752 ? 15.326 -4.366 -43.081 1.00 90.88 752 GLY A C 1
ATOM 5582 O O . GLY A 1 752 ? 16.523 -4.546 -43.272 1.00 90.88 752 GLY A O 1
ATOM 5583 N N . TYR A 1 753 ? 14.372 -5.131 -43.606 1.00 92.38 753 TYR A N 1
ATOM 5584 C CA . TYR A 1 753 ? 14.620 -6.272 -44.484 1.00 92.38 753 TYR A CA 1
ATOM 5585 C C . TYR A 1 753 ? 14.338 -5.886 -45.933 1.00 92.38 753 TYR A C 1
ATOM 5587 O O . TYR A 1 753 ? 13.237 -5.427 -46.246 1.00 92.38 753 TYR A O 1
ATOM 5595 N N . TYR A 1 754 ? 15.319 -6.090 -46.808 1.00 93.06 754 TYR A N 1
ATOM 5596 C CA . TYR A 1 754 ? 15.248 -5.725 -48.220 1.00 93.06 754 TYR A CA 1
ATOM 5597 C C . TYR A 1 754 ? 15.712 -6.886 -49.096 1.00 93.06 754 TYR A C 1
ATOM 5599 O O . TYR A 1 754 ? 16.535 -7.684 -48.643 1.00 93.06 754 TYR A O 1
ATOM 5607 N N . PRO A 1 755 ? 15.238 -6.976 -50.348 1.00 93.19 755 PRO A N 1
ATOM 5608 C CA . PRO A 1 755 ? 15.841 -7.867 -51.328 1.00 93.19 755 PRO A CA 1
ATOM 5609 C C . PRO A 1 755 ? 17.325 -7.499 -51.507 1.00 93.19 755 PRO A C 1
ATOM 5611 O O . PRO A 1 755 ? 17.614 -6.349 -51.855 1.00 93.19 755 PRO A O 1
ATOM 5614 N N . PRO A 1 756 ? 18.272 -8.418 -51.248 1.00 93.44 756 PRO A N 1
ATOM 5615 C CA . PRO A 1 756 ? 19.701 -8.120 -51.354 1.00 93.44 756 PRO A CA 1
ATOM 5616 C C . PRO A 1 756 ? 20.182 -8.002 -52.812 1.00 93.44 756 PRO A C 1
ATOM 5618 O O . PRO A 1 756 ? 21.210 -7.370 -53.074 1.00 93.44 756 PRO A O 1
ATOM 5621 N N . GLY A 1 757 ? 19.448 -8.587 -53.767 1.00 92.25 757 GLY A N 1
ATOM 5622 C CA . GLY A 1 757 ? 19.803 -8.583 -55.186 1.00 92.25 757 GLY A CA 1
ATOM 5623 C C . GLY A 1 757 ? 21.213 -9.125 -55.431 1.00 92.25 757 GLY A C 1
ATOM 5624 O O . GLY A 1 757 ? 21.684 -10.003 -54.707 1.00 92.25 757 GLY A O 1
ATOM 5625 N N . SER A 1 758 ? 21.924 -8.550 -56.404 1.00 92.38 758 SER A N 1
ATOM 5626 C CA . SER A 1 758 ? 23.249 -9.022 -56.831 1.00 92.38 758 SER A CA 1
ATOM 5627 C C . SER A 1 758 ? 24.297 -9.102 -55.717 1.00 92.38 758 SER A C 1
ATOM 5629 O O . SER A 1 758 ? 25.212 -9.910 -55.817 1.00 92.38 758 SER A O 1
ATOM 5631 N N . THR A 1 759 ? 24.162 -8.347 -54.622 1.00 93.25 759 THR A N 1
ATOM 5632 C CA . THR A 1 759 ? 25.086 -8.470 -53.476 1.00 93.25 759 THR A CA 1
ATOM 5633 C C . THR A 1 759 ? 25.015 -9.846 -52.801 1.00 93.25 759 THR A C 1
ATOM 5635 O O . THR A 1 759 ? 25.987 -10.301 -52.201 1.00 93.25 759 THR A O 1
ATOM 5638 N N . PHE A 1 760 ? 23.889 -10.551 -52.938 1.00 94.00 760 PHE A N 1
ATOM 5639 C CA . PHE A 1 760 ? 23.681 -11.893 -52.397 1.00 94.00 760 PHE A CA 1
ATOM 5640 C C . PHE A 1 760 ? 24.455 -12.986 -53.134 1.00 94.00 760 PHE A C 1
ATOM 5642 O O . PHE A 1 760 ? 24.723 -14.040 -52.560 1.00 94.00 760 PHE A O 1
ATOM 5649 N N . LYS A 1 761 ? 24.863 -12.730 -54.381 1.00 93.31 761 LYS A N 1
ATOM 5650 C CA . LYS A 1 761 ? 25.623 -13.674 -55.210 1.00 93.31 761 LYS A CA 1
ATOM 5651 C C . LYS A 1 761 ? 26.907 -14.141 -54.523 1.00 93.31 761 LYS A C 1
ATOM 5653 O O . LYS A 1 761 ? 27.275 -15.301 -54.646 1.00 93.31 761 LYS A O 1
ATOM 5658 N N . ILE A 1 762 ? 27.521 -13.285 -53.702 1.00 92.25 762 ILE A N 1
ATOM 5659 C CA . ILE A 1 762 ? 28.689 -13.626 -52.875 1.00 92.25 762 ILE A CA 1
ATOM 5660 C C . ILE A 1 762 ? 28.365 -14.766 -51.895 1.00 92.25 762 ILE A C 1
ATOM 5662 O O . ILE A 1 762 ? 29.154 -15.694 -51.736 1.00 92.25 762 ILE A O 1
ATOM 5666 N N . ALA A 1 763 ? 27.188 -14.739 -51.262 1.00 91.81 763 ALA A N 1
ATOM 5667 C CA . ALA A 1 763 ? 26.759 -15.803 -50.356 1.00 91.81 763 ALA A CA 1
ATOM 5668 C C . ALA A 1 763 ? 26.494 -17.119 -51.109 1.00 91.81 763 ALA A C 1
ATOM 5670 O O . ALA A 1 763 ? 26.808 -18.192 -50.600 1.00 91.81 763 ALA A O 1
ATOM 5671 N N . VAL A 1 764 ? 25.958 -17.042 -52.329 1.00 93.00 764 VAL A N 1
ATOM 5672 C CA . VAL A 1 764 ? 25.710 -18.218 -53.180 1.00 93.00 764 VAL A CA 1
ATOM 5673 C C . VAL A 1 764 ? 27.020 -18.811 -53.704 1.00 93.00 764 VAL A C 1
ATOM 5675 O O . VAL A 1 764 ? 27.212 -20.020 -53.605 1.00 93.00 764 VAL A O 1
ATOM 5678 N N . ALA A 1 765 ? 27.963 -17.978 -54.149 1.00 91.25 765 ALA A N 1
ATOM 5679 C CA . ALA A 1 765 ? 29.322 -18.395 -54.506 1.00 91.25 765 ALA A CA 1
ATOM 5680 C C . ALA A 1 765 ? 30.018 -19.107 -53.337 1.00 91.25 765 ALA A C 1
ATOM 5682 O O . ALA A 1 765 ? 30.581 -20.189 -53.490 1.00 91.25 765 ALA A O 1
ATOM 5683 N N . ALA A 1 766 ? 29.921 -18.532 -52.137 1.00 89.38 766 ALA A N 1
ATOM 5684 C CA . ALA A 1 766 ? 30.490 -19.121 -50.934 1.00 89.38 766 ALA A CA 1
ATOM 5685 C C . ALA A 1 766 ? 29.843 -20.472 -50.560 1.00 89.38 766 ALA A C 1
ATOM 5687 O O . ALA A 1 766 ? 30.517 -21.354 -50.023 1.00 89.38 766 ALA A O 1
ATOM 5688 N N . ALA A 1 767 ? 28.549 -20.658 -50.837 1.00 90.12 767 ALA A N 1
ATOM 5689 C CA . ALA A 1 767 ? 27.877 -21.940 -50.641 1.00 90.12 767 ALA A CA 1
ATOM 5690 C C . ALA A 1 767 ? 28.318 -22.988 -51.675 1.00 90.12 767 ALA A C 1
ATOM 5692 O O . ALA A 1 767 ? 28.519 -24.147 -51.314 1.00 90.12 767 ALA A O 1
ATOM 5693 N N . LEU A 1 768 ? 28.548 -22.574 -52.922 1.00 89.56 768 LEU A N 1
ATOM 5694 C CA . LEU A 1 768 ? 29.001 -23.445 -54.005 1.00 89.56 768 LEU A CA 1
ATOM 5695 C C . LEU A 1 768 ? 30.363 -24.094 -53.702 1.00 89.56 768 LEU A C 1
ATOM 5697 O O . LEU A 1 768 ? 30.527 -25.290 -53.932 1.00 89.56 768 LEU A O 1
ATOM 5701 N N . PHE A 1 769 ? 31.298 -23.367 -53.076 1.00 87.88 769 PHE A N 1
ATOM 5702 C CA . PHE A 1 769 ? 32.593 -23.914 -52.625 1.00 87.88 769 PHE A CA 1
ATOM 5703 C C . PHE A 1 769 ? 32.491 -25.032 -51.574 1.00 87.88 769 PHE A C 1
ATOM 5705 O O . PHE A 1 769 ? 33.486 -25.683 -51.262 1.00 87.88 769 PHE A O 1
ATOM 5712 N N . LYS A 1 770 ? 31.311 -25.264 -50.986 1.00 84.00 770 LYS A N 1
ATOM 5713 C CA . LYS A 1 770 ? 31.066 -26.396 -50.076 1.00 84.00 770 LYS A CA 1
ATOM 5714 C C . LYS A 1 770 ? 30.515 -27.634 -50.762 1.00 84.00 770 LYS A C 1
ATOM 5716 O O . LYS A 1 770 ? 30.258 -28.627 -50.086 1.00 84.00 770 LYS A O 1
ATOM 5721 N N . THR A 1 771 ? 30.364 -27.576 -52.075 1.00 84.06 771 THR A N 1
ATOM 5722 C CA . THR A 1 771 ? 29.987 -28.707 -52.914 1.00 84.06 771 THR A CA 1
ATOM 5723 C C . THR A 1 771 ? 31.196 -29.192 -53.710 1.00 84.06 771 THR A C 1
ATOM 5725 O O . THR A 1 771 ? 32.234 -28.535 -53.756 1.00 84.06 771 THR A O 1
ATOM 5728 N N . ASP A 1 772 ? 31.056 -30.328 -54.381 1.00 82.81 772 ASP A N 1
ATOM 5729 C CA . ASP A 1 772 ? 32.006 -30.834 -55.376 1.00 82.81 772 ASP A CA 1
ATOM 5730 C C . ASP A 1 772 ? 32.028 -29.996 -56.675 1.00 82.81 772 ASP A C 1
ATOM 5732 O O . ASP A 1 772 ? 32.763 -30.309 -57.608 1.00 82.81 772 ASP A O 1
ATOM 5736 N N . ARG A 1 773 ? 31.241 -28.910 -56.746 1.00 83.00 773 ARG A N 1
ATOM 5737 C CA . ARG A 1 773 ? 31.079 -28.028 -57.914 1.00 83.00 773 ARG A CA 1
ATOM 5738 C C . ARG A 1 773 ? 31.765 -26.666 -57.754 1.00 83.00 773 ARG A C 1
ATOM 5740 O O . ARG A 1 773 ? 31.303 -25.678 -58.316 1.00 83.00 773 ARG A O 1
ATOM 5747 N N . ALA A 1 774 ? 32.872 -26.594 -57.016 1.00 80.75 774 ALA A N 1
ATOM 5748 C CA . ALA A 1 774 ? 33.642 -25.357 -56.827 1.00 80.75 774 ALA A CA 1
ATOM 5749 C C . ALA A 1 774 ? 34.102 -24.694 -58.148 1.00 80.75 774 ALA A C 1
ATOM 5751 O O . ALA A 1 774 ? 34.198 -23.470 -58.215 1.00 80.75 774 ALA A O 1
ATOM 5752 N N . ASP A 1 775 ? 34.335 -25.491 -59.197 1.00 84.81 775 ASP A N 1
ATOM 5753 C CA . ASP A 1 775 ? 34.743 -25.042 -60.538 1.00 84.81 775 ASP A CA 1
ATOM 5754 C C . ASP A 1 775 ? 33.576 -25.024 -61.541 1.00 84.81 775 ASP A C 1
ATOM 5756 O O . ASP A 1 775 ? 33.750 -25.269 -62.734 1.00 84.81 775 ASP A O 1
ATOM 5760 N N . PHE A 1 776 ? 32.356 -24.774 -61.055 1.00 90.31 776 PHE A N 1
ATOM 5761 C CA . PHE A 1 776 ? 31.174 -24.637 -61.902 1.00 90.31 776 PHE A CA 1
ATOM 5762 C C . PHE A 1 776 ? 31.389 -23.578 -62.994 1.00 90.31 776 PHE A C 1
ATOM 5764 O O . PHE A 1 776 ? 31.856 -22.468 -62.733 1.00 90.31 776 PHE A O 1
ATOM 5771 N N . THR A 1 777 ? 31.006 -23.920 -64.221 1.00 88.94 777 THR A N 1
ATOM 5772 C CA . THR A 1 777 ? 30.981 -23.005 -65.362 1.00 88.94 777 THR A CA 1
ATOM 5773 C C . THR A 1 777 ? 29.597 -23.022 -65.992 1.00 88.94 777 THR A C 1
ATOM 5775 O O . THR A 1 777 ? 28.879 -24.023 -65.939 1.00 88.94 777 THR A O 1
ATOM 5778 N N . TYR A 1 778 ? 29.205 -21.900 -66.584 1.00 87.38 778 TYR A N 1
ATOM 5779 C CA . TYR A 1 778 ? 27.939 -21.777 -67.293 1.00 87.38 778 TYR A CA 1
ATOM 5780 C C . TYR A 1 778 ? 28.129 -20.924 -68.540 1.00 87.38 778 TYR A C 1
ATOM 5782 O O . TYR A 1 778 ? 28.720 -19.851 -68.475 1.00 87.38 778 TYR A O 1
ATOM 5790 N N . THR A 1 779 ? 27.624 -21.386 -69.682 1.00 86.00 779 THR A N 1
ATOM 5791 C CA . THR A 1 779 ? 27.684 -20.614 -70.926 1.00 86.00 779 THR A CA 1
ATOM 5792 C C . THR A 1 779 ? 26.504 -19.651 -71.009 1.00 86.00 779 THR A C 1
ATOM 5794 O O . THR A 1 779 ? 25.388 -20.060 -71.333 1.00 86.00 779 THR A O 1
ATOM 5797 N N . CYS A 1 780 ? 26.745 -18.365 -70.757 1.00 82.75 780 CYS A N 1
ATOM 5798 C CA . CYS A 1 780 ? 25.715 -17.337 -70.828 1.00 82.75 780 CYS A CA 1
ATOM 5799 C C . CYS A 1 780 ? 25.563 -16.804 -72.259 1.00 82.75 780 CYS A C 1
ATOM 5801 O O . CYS A 1 780 ? 26.378 -16.015 -72.737 1.00 82.75 780 CYS A O 1
ATOM 5803 N N . ARG A 1 781 ? 24.493 -17.224 -72.945 1.00 76.44 781 ARG A N 1
ATOM 5804 C CA . ARG A 1 781 ? 24.195 -16.794 -74.324 1.00 76.44 781 ARG A CA 1
ATOM 5805 C C . ARG A 1 781 ? 23.166 -15.663 -74.426 1.00 76.44 781 ARG A C 1
ATOM 5807 O O . ARG A 1 781 ? 22.903 -15.216 -75.535 1.00 76.44 781 ARG A O 1
ATOM 5814 N N . HIS A 1 782 ? 22.523 -15.264 -73.320 1.00 72.50 782 HIS A N 1
ATOM 5815 C CA . HIS A 1 782 ? 21.368 -14.335 -73.244 1.00 72.50 782 HIS A CA 1
ATOM 5816 C C . HIS A 1 782 ? 20.187 -14.615 -74.201 1.00 72.50 782 HIS A C 1
ATOM 5818 O O . HIS A 1 782 ? 19.217 -13.860 -74.219 1.00 72.50 782 HIS A O 1
ATOM 5824 N N . THR A 1 783 ? 20.223 -15.706 -74.968 1.00 68.44 783 THR A N 1
ATOM 5825 C CA . THR A 1 783 ? 19.156 -16.155 -75.870 1.00 68.44 783 THR A CA 1
ATOM 5826 C C . THR A 1 783 ? 18.165 -17.082 -75.173 1.00 68.44 783 THR A C 1
ATOM 5828 O O . THR A 1 783 ? 16.978 -17.041 -75.490 1.00 68.44 783 THR A O 1
ATOM 5831 N N . ASP A 1 784 ? 18.624 -17.854 -74.182 1.00 66.62 784 ASP A N 1
ATOM 5832 C CA . ASP A 1 784 ? 17.783 -18.677 -73.313 1.00 66.62 784 ASP A CA 1
ATOM 5833 C C . ASP A 1 784 ? 17.769 -18.103 -71.893 1.00 66.62 784 ASP A C 1
ATOM 5835 O O . ASP A 1 784 ? 18.634 -18.359 -71.060 1.00 66.62 784 ASP A O 1
ATOM 5839 N N . THR A 1 785 ? 16.794 -17.232 -71.653 1.00 68.88 785 THR A N 1
ATOM 5840 C CA . THR A 1 785 ? 16.602 -16.540 -70.368 1.00 68.88 785 THR A CA 1
ATOM 5841 C C . THR A 1 785 ? 15.641 -17.299 -69.451 1.00 68.88 785 THR A C 1
ATOM 5843 O O . THR A 1 785 ? 15.280 -16.811 -68.378 1.00 68.88 785 THR A O 1
ATOM 5846 N N . ASN A 1 786 ? 15.179 -18.482 -69.865 1.00 70.75 786 ASN A N 1
ATOM 5847 C CA . ASN A 1 786 ? 14.280 -19.308 -69.074 1.00 70.75 786 ASN A CA 1
ATOM 5848 C C . ASN A 1 786 ? 15.090 -20.362 -68.323 1.00 70.75 786 ASN A C 1
ATOM 5850 O O . ASN A 1 786 ? 15.708 -21.235 -68.918 1.00 70.75 786 ASN A O 1
ATOM 5854 N N . VAL A 1 787 ? 15.042 -20.310 -66.995 1.00 75.31 787 VAL A N 1
ATOM 5855 C CA . VAL A 1 787 ? 15.628 -21.358 -66.158 1.00 75.31 787 VAL A CA 1
ATOM 5856 C C . VAL A 1 787 ? 14.544 -22.387 -65.861 1.00 75.31 787 VAL A C 1
ATOM 5858 O O . VAL A 1 787 ? 13.554 -22.077 -65.198 1.00 75.31 787 VAL A O 1
ATOM 5861 N N . ILE A 1 788 ? 14.721 -23.607 -66.369 1.00 72.88 788 ILE A N 1
ATOM 5862 C CA . ILE A 1 788 ? 13.823 -24.734 -66.097 1.00 72.88 788 ILE A CA 1
ATOM 5863 C C . ILE A 1 788 ? 14.249 -25.381 -64.778 1.00 72.88 788 ILE A C 1
ATOM 5865 O O . ILE A 1 788 ? 15.402 -25.778 -64.611 1.00 72.88 788 ILE A O 1
ATOM 5869 N N . TRP A 1 789 ? 13.313 -25.473 -63.837 1.00 77.94 789 TRP A N 1
ATOM 5870 C CA . TRP A 1 789 ? 13.519 -26.109 -62.542 1.00 77.94 789 TRP A CA 1
ATOM 5871 C C . TRP A 1 789 ? 12.266 -26.888 -62.140 1.00 77.94 789 TRP A C 1
ATOM 5873 O O . TRP A 1 789 ? 11.209 -26.298 -61.897 1.00 77.94 789 TRP A O 1
ATOM 5883 N N . ASP A 1 790 ? 12.395 -28.212 -62.061 1.00 73.88 790 ASP A N 1
ATOM 5884 C CA . ASP A 1 790 ? 11.328 -29.117 -61.633 1.00 73.88 790 ASP A CA 1
ATOM 5885 C C . ASP A 1 790 ? 11.291 -29.190 -60.104 1.00 73.88 790 ASP A C 1
ATOM 5887 O O . ASP A 1 790 ? 11.815 -30.110 -59.472 1.00 73.88 790 ASP A O 1
ATOM 5891 N N . ALA A 1 791 ? 10.695 -28.166 -59.494 1.00 70.12 791 ALA A N 1
ATOM 5892 C CA . ALA A 1 791 ? 10.568 -28.090 -58.049 1.00 70.12 791 ALA A CA 1
ATOM 5893 C C . ALA A 1 791 ? 9.627 -29.182 -57.494 1.00 70.12 791 ALA A C 1
ATOM 5895 O O . ALA A 1 791 ? 8.598 -29.499 -58.105 1.00 70.12 791 ALA A O 1
ATOM 5896 N N . PRO A 1 792 ? 9.893 -29.696 -56.277 1.00 61.94 792 PRO A N 1
ATOM 5897 C CA . PRO A 1 792 ? 8.933 -30.487 -55.509 1.00 61.94 792 PRO A CA 1
ATOM 5898 C C . PRO A 1 792 ? 7.620 -29.706 -55.276 1.00 61.94 792 PRO A C 1
ATOM 5900 O O . PRO A 1 792 ? 7.512 -28.899 -54.353 1.00 61.94 792 PRO A O 1
ATOM 5903 N N . GLY A 1 793 ? 6.612 -29.929 -56.128 1.00 60.38 793 GLY A N 1
ATOM 5904 C CA . GLY A 1 793 ? 5.313 -29.236 -56.084 1.00 60.38 793 GLY A CA 1
ATOM 5905 C C . GLY A 1 793 ? 4.859 -28.569 -57.389 1.00 60.38 793 GLY A C 1
ATOM 5906 O O . GLY A 1 793 ? 3.766 -28.005 -57.409 1.00 60.38 793 GLY A O 1
ATOM 5907 N N . GLY A 1 794 ? 5.652 -28.650 -58.462 1.00 65.12 794 GLY A N 1
ATOM 5908 C CA . GLY A 1 794 ? 5.322 -28.142 -59.800 1.00 65.12 794 GLY A CA 1
ATOM 5909 C C . GLY A 1 794 ? 6.470 -27.318 -60.401 1.00 65.12 794 GLY A C 1
ATOM 5910 O O . GLY A 1 794 ? 7.304 -26.821 -59.648 1.00 65.12 794 GLY A O 1
ATOM 5911 N N . PRO A 1 795 ? 6.541 -27.165 -61.734 1.00 65.94 795 PRO A N 1
ATOM 5912 C CA . PRO A 1 795 ? 7.650 -26.473 -62.385 1.00 65.94 795 PRO A CA 1
ATOM 5913 C C . PRO A 1 795 ? 7.714 -24.998 -61.973 1.00 65.94 795 PRO A C 1
ATOM 5915 O O . PRO A 1 795 ? 6.691 -24.322 -61.827 1.00 65.94 795 PRO A O 1
ATOM 5918 N N . TYR A 1 796 ? 8.933 -24.491 -61.804 1.00 66.94 796 TYR A N 1
ATOM 5919 C CA . TYR A 1 796 ? 9.190 -23.082 -61.532 1.00 66.94 796 TYR A CA 1
ATOM 5920 C C . TYR A 1 796 ? 8.631 -22.186 -62.649 1.00 66.94 796 TYR A C 1
ATOM 5922 O O . TYR A 1 796 ? 8.854 -22.422 -63.835 1.00 66.94 796 TYR A O 1
ATOM 5930 N N . ALA A 1 797 ? 7.895 -21.139 -62.266 1.00 56.66 797 ALA A N 1
ATOM 5931 C CA . ALA A 1 797 ? 7.032 -20.377 -63.171 1.00 56.66 797 ALA A CA 1
ATOM 5932 C C . ALA A 1 797 ? 7.517 -18.943 -63.468 1.00 56.66 797 ALA A C 1
ATOM 5934 O O . ALA A 1 797 ? 6.696 -18.080 -63.792 1.00 56.66 797 ALA A O 1
ATOM 5935 N N . ARG A 1 798 ? 8.821 -18.637 -63.364 1.00 59.62 798 ARG A N 1
ATOM 5936 C CA . ARG A 1 798 ? 9.342 -17.318 -63.773 1.00 59.62 798 ARG A CA 1
ATOM 5937 C C . ARG A 1 798 ? 9.938 -17.383 -65.178 1.00 59.62 798 ARG A C 1
ATOM 5939 O O . ARG A 1 798 ? 10.938 -18.049 -65.417 1.00 59.62 798 ARG A O 1
ATOM 5946 N N . ARG A 1 799 ? 9.312 -16.663 -66.112 1.00 58.97 799 ARG A N 1
ATOM 5947 C CA . ARG A 1 799 ? 9.820 -16.455 -67.474 1.00 58.97 799 ARG A CA 1
ATOM 5948 C C . ARG A 1 799 ? 10.816 -15.294 -67.455 1.00 58.97 799 ARG A C 1
ATOM 5950 O O . ARG A 1 799 ? 10.465 -14.234 -66.937 1.00 58.97 799 ARG A O 1
ATOM 5957 N N . ARG A 1 800 ? 11.988 -15.477 -68.078 1.00 71.88 800 ARG A N 1
ATOM 5958 C CA . ARG A 1 800 ? 12.956 -14.414 -68.423 1.00 71.88 800 ARG A CA 1
ATOM 5959 C C . ARG A 1 800 ? 13.797 -13.840 -67.260 1.00 71.88 800 ARG A C 1
ATOM 5961 O O . ARG A 1 800 ? 13.641 -12.677 -66.893 1.00 71.88 800 ARG A O 1
ATOM 5968 N N . ILE A 1 801 ? 14.730 -14.632 -66.721 1.00 78.25 801 ILE A N 1
ATOM 5969 C CA . ILE A 1 801 ? 15.862 -14.129 -65.918 1.00 78.25 801 ILE A CA 1
ATOM 5970 C C . ILE A 1 801 ? 16.839 -13.436 -66.874 1.00 78.25 801 ILE A C 1
ATOM 5972 O O . ILE A 1 801 ? 17.369 -14.056 -67.791 1.00 78.25 801 ILE A O 1
ATOM 5976 N N . VAL A 1 802 ? 17.047 -12.138 -66.677 1.00 74.06 802 VAL A N 1
ATOM 5977 C CA . VAL A 1 802 ? 17.918 -11.293 -67.506 1.00 74.06 802 VAL A CA 1
ATOM 5978 C C . VAL A 1 802 ? 18.886 -10.522 -66.627 1.00 74.06 802 VAL A C 1
ATOM 5980 O O . VAL A 1 802 ? 18.575 -10.249 -65.465 1.00 74.06 802 VAL A O 1
ATOM 5983 N N . ASP A 1 803 ? 20.040 -10.183 -67.190 1.00 76.19 803 ASP A N 1
ATOM 5984 C CA . ASP A 1 803 ? 20.973 -9.211 -66.615 1.00 76.19 803 ASP A CA 1
ATOM 5985 C C . ASP A 1 803 ? 20.447 -7.772 -66.829 1.00 76.19 803 ASP A C 1
ATOM 5987 O O . ASP A 1 803 ? 19.272 -7.597 -67.182 1.00 76.19 803 ASP A O 1
ATOM 5991 N N . ASP A 1 804 ? 21.243 -6.736 -66.546 1.00 68.44 804 ASP A N 1
ATOM 5992 C CA . ASP A 1 804 ? 20.764 -5.352 -66.661 1.00 68.44 804 ASP A CA 1
ATOM 5993 C C . ASP A 1 804 ? 20.456 -4.989 -68.133 1.00 68.44 804 ASP A C 1
ATOM 5995 O O . ASP A 1 804 ? 20.926 -5.612 -69.088 1.00 68.44 804 ASP A O 1
ATOM 5999 N N . GLU A 1 805 ? 19.593 -3.985 -68.338 1.00 56.25 805 GLU A N 1
ATOM 6000 C CA . GLU A 1 805 ? 19.178 -3.541 -69.678 1.00 56.25 805 GLU A CA 1
ATOM 6001 C C . GLU A 1 805 ? 20.390 -3.069 -70.509 1.00 56.25 805 GLU A C 1
ATOM 6003 O O . GLU A 1 805 ? 20.822 -1.925 -70.374 1.00 56.25 805 GLU A O 1
ATOM 6008 N N . GLY A 1 806 ? 20.900 -3.934 -71.395 1.00 56.72 806 GLY A N 1
ATOM 6009 C CA . GLY A 1 806 ? 21.998 -3.626 -72.323 1.00 56.72 806 GLY A CA 1
ATOM 6010 C C . GLY A 1 806 ? 23.178 -4.606 -72.314 1.00 56.72 806 GLY A C 1
ATOM 6011 O O . GLY A 1 806 ? 24.074 -4.443 -73.145 1.00 56.72 806 GLY A O 1
ATOM 6012 N N . ASP A 1 807 ? 23.180 -5.611 -71.433 1.00 65.62 807 ASP A N 1
ATOM 6013 C CA . ASP A 1 807 ? 24.279 -6.580 -71.331 1.00 65.62 807 ASP A CA 1
ATOM 6014 C C . ASP A 1 807 ? 24.362 -7.533 -72.544 1.00 65.62 807 ASP A C 1
ATOM 6016 O O . ASP A 1 807 ? 23.352 -7.919 -73.143 1.00 65.62 807 ASP A O 1
ATOM 6020 N N . ARG A 1 808 ? 25.596 -7.886 -72.933 1.00 68.56 808 ARG A N 1
ATOM 6021 C CA . ARG A 1 808 ? 25.926 -8.796 -74.050 1.00 68.56 808 ARG A CA 1
ATOM 6022 C C . ARG A 1 808 ? 26.209 -10.215 -73.521 1.00 68.56 808 ARG A C 1
ATOM 6024 O O . ARG A 1 808 ? 26.587 -10.330 -72.359 1.00 68.56 808 ARG A O 1
ATOM 6031 N N . PRO A 1 809 ? 26.111 -11.271 -74.359 1.00 71.25 809 PRO A N 1
ATOM 6032 C CA . PRO A 1 809 ? 26.564 -12.624 -74.016 1.00 71.25 809 PRO A CA 1
ATOM 6033 C C . PRO A 1 809 ? 27.930 -12.638 -73.327 1.00 71.25 809 PRO A C 1
ATOM 6035 O O . PRO A 1 809 ? 28.860 -11.981 -73.790 1.00 71.25 809 PRO A O 1
ATOM 6038 N N . HIS A 1 810 ? 28.033 -13.391 -72.229 1.00 74.75 810 HIS A N 1
ATOM 6039 C CA . HIS A 1 810 ? 29.270 -13.538 -71.448 1.00 74.75 810 HIS A CA 1
ATOM 6040 C C . HIS A 1 810 ? 30.047 -14.822 -71.803 1.00 74.75 810 HIS A C 1
ATOM 6042 O O . HIS A 1 810 ? 31.014 -15.158 -71.123 1.00 74.75 810 HIS A O 1
ATOM 6048 N N . ASP A 1 811 ? 29.608 -15.553 -72.837 1.00 78.31 811 ASP A N 1
ATOM 6049 C CA . ASP A 1 811 ? 30.163 -16.835 -73.291 1.00 78.31 811 ASP A CA 1
ATOM 6050 C C . ASP A 1 811 ? 30.356 -17.843 -72.140 1.00 78.31 811 ASP A C 1
ATOM 6052 O O . ASP A 1 811 ? 29.519 -17.908 -71.238 1.00 78.31 811 ASP A O 1
ATOM 6056 N N . LEU A 1 812 ? 31.366 -18.719 -72.195 1.00 80.38 812 LEU A N 1
ATOM 6057 C CA . LEU A 1 812 ? 31.656 -19.670 -71.120 1.00 80.38 812 LEU A CA 1
ATOM 6058 C C . LEU A 1 812 ? 32.164 -18.909 -69.894 1.00 80.38 812 LEU A C 1
ATOM 6060 O O . LEU A 1 812 ? 33.328 -18.541 -69.846 1.00 80.38 812 LEU A O 1
ATOM 6064 N N . THR A 1 813 ? 31.287 -18.718 -68.914 1.00 80.06 813 THR A N 1
ATOM 6065 C CA . THR A 1 813 ? 31.552 -17.920 -67.722 1.00 80.06 813 THR A CA 1
ATOM 6066 C C . THR A 1 813 ? 31.936 -18.821 -66.544 1.00 80.06 813 THR A C 1
ATOM 6068 O O . THR A 1 813 ? 31.158 -19.691 -66.135 1.00 80.06 813 THR A O 1
ATOM 6071 N N . ASN A 1 814 ? 33.123 -18.616 -65.976 1.00 87.38 814 ASN A N 1
ATOM 6072 C CA . ASN A 1 814 ? 33.517 -19.181 -64.677 1.00 87.38 814 ASN A CA 1
ATOM 6073 C C . ASN A 1 814 ? 33.106 -18.253 -63.514 1.00 87.38 814 ASN A C 1
ATOM 6075 O O . ASN A 1 814 ? 32.618 -17.147 -63.732 1.00 87.38 814 ASN A O 1
ATOM 6079 N N . LEU A 1 815 ? 33.301 -18.673 -62.258 1.00 86.44 815 LEU A N 1
ATOM 6080 C CA . LEU A 1 815 ? 32.896 -17.870 -61.095 1.00 86.44 815 LEU A CA 1
ATOM 6081 C C . LEU A 1 815 ? 33.490 -16.449 -61.085 1.00 86.44 815 LEU A C 1
ATOM 6083 O O . LEU A 1 815 ? 32.790 -15.500 -60.734 1.00 86.44 815 LEU A O 1
ATOM 6087 N N . THR A 1 816 ? 34.757 -16.292 -61.470 1.00 84.31 816 THR A N 1
ATOM 6088 C CA . THR A 1 816 ? 35.449 -14.995 -61.482 1.00 84.31 816 THR A CA 1
ATOM 6089 C C . THR A 1 816 ? 34.834 -14.054 -62.516 1.00 84.31 816 THR A C 1
ATOM 6091 O O . THR A 1 816 ? 34.527 -12.899 -62.210 1.00 84.31 816 THR A O 1
ATOM 6094 N N . GLU A 1 817 ? 34.584 -14.559 -63.722 1.00 86.69 817 GLU A N 1
ATOM 6095 C CA . GLU A 1 817 ? 33.907 -13.810 -64.785 1.00 86.69 817 GLU A CA 1
ATOM 6096 C C . GLU A 1 817 ? 32.454 -13.505 -64.401 1.00 86.69 817 GLU A C 1
ATOM 6098 O O . GLU A 1 817 ? 31.977 -12.394 -64.617 1.00 86.69 817 GLU A O 1
ATOM 6103 N N . ALA A 1 818 ? 31.765 -14.446 -63.750 1.00 88.19 818 ALA A N 1
ATOM 6104 C CA . ALA A 1 818 ? 30.369 -14.296 -63.353 1.00 88.19 818 ALA A CA 1
ATOM 6105 C C . ALA A 1 818 ? 30.170 -13.261 -62.245 1.00 88.19 818 ALA A C 1
ATOM 6107 O O . ALA A 1 818 ? 29.168 -12.546 -62.256 1.00 88.19 818 ALA A O 1
ATOM 6108 N N . ILE A 1 819 ? 31.100 -13.173 -61.288 1.00 87.06 819 ILE A N 1
ATOM 6109 C CA . ILE A 1 819 ? 31.113 -12.111 -60.274 1.00 87.06 819 ILE A CA 1
ATOM 6110 C C . ILE A 1 819 ? 31.415 -10.764 -60.937 1.00 87.06 819 ILE A C 1
ATOM 6112 O O . ILE A 1 819 ? 30.694 -9.801 -60.682 1.00 87.06 819 ILE A O 1
ATOM 6116 N N . SER A 1 820 ? 32.418 -10.710 -61.822 1.00 85.06 820 SER A N 1
ATOM 6117 C CA . SER A 1 820 ? 32.836 -9.476 -62.507 1.00 85.06 820 SER A CA 1
ATOM 6118 C C . SER A 1 820 ? 31.734 -8.899 -63.400 1.00 85.06 820 SER A C 1
ATOM 6120 O O . SER A 1 820 ? 31.464 -7.702 -63.354 1.00 85.06 820 SER A O 1
ATOM 6122 N N . ALA A 1 821 ? 31.056 -9.756 -64.166 1.00 85.69 821 ALA A N 1
ATOM 6123 C CA . ALA A 1 821 ? 29.923 -9.387 -65.013 1.00 85.69 821 ALA A CA 1
ATOM 6124 C C . ALA A 1 821 ? 28.586 -9.349 -64.251 1.00 85.69 821 ALA A C 1
ATOM 6126 O O . ALA A 1 821 ? 27.562 -8.983 -64.814 1.00 85.69 821 ALA A O 1
ATOM 6127 N N . SER A 1 822 ? 28.559 -9.753 -62.973 1.00 88.88 822 SER A N 1
ATOM 6128 C CA . SER A 1 822 ? 27.336 -9.914 -62.178 1.00 88.88 822 SER A CA 1
ATOM 6129 C C . SER A 1 822 ? 26.244 -10.709 -62.921 1.00 88.88 822 SER A C 1
ATOM 6131 O O . SER A 1 822 ? 25.076 -10.327 -62.916 1.00 88.88 822 SER A O 1
ATOM 6133 N N . CYS A 1 823 ? 26.577 -11.854 -63.522 1.00 89.75 823 CYS A N 1
ATOM 6134 C CA . CYS A 1 823 ? 25.639 -12.610 -64.364 1.00 89.75 823 CYS A CA 1
ATOM 6135 C C . CYS A 1 823 ? 24.543 -13.330 -63.543 1.00 89.75 823 CYS A C 1
ATOM 6137 O O . CYS A 1 823 ? 24.810 -14.288 -62.818 1.00 89.75 823 CYS A O 1
ATOM 6139 N N . ASN A 1 824 ? 23.285 -12.897 -63.653 1.00 89.56 824 ASN A N 1
ATOM 6140 C CA . ASN A 1 824 ? 22.118 -13.487 -62.990 1.00 89.56 824 ASN A CA 1
ATOM 6141 C C . ASN A 1 824 ? 21.889 -14.941 -63.411 1.00 89.56 824 ASN A C 1
ATOM 6143 O O . ASN A 1 824 ? 21.604 -15.772 -62.550 1.00 89.56 824 ASN A O 1
ATOM 6147 N N . LEU A 1 825 ? 22.046 -15.261 -64.701 1.00 88.44 825 LEU A N 1
ATOM 6148 C CA . LEU A 1 825 ? 21.854 -16.625 -65.210 1.00 88.44 825 LEU A CA 1
ATOM 6149 C C . LEU A 1 825 ? 22.868 -17.600 -64.602 1.00 88.44 825 LEU A C 1
ATOM 6151 O O . LEU A 1 825 ? 22.469 -18.651 -64.100 1.00 88.44 825 LEU A O 1
ATOM 6155 N N . TYR A 1 826 ? 24.150 -17.219 -64.540 1.00 91.19 826 TYR A N 1
ATOM 6156 C CA . TYR A 1 826 ? 25.170 -18.020 -63.859 1.00 91.19 826 TYR A CA 1
ATOM 6157 C C . TYR A 1 826 ? 24.759 -18.321 -62.413 1.00 91.19 826 TYR A C 1
ATOM 6159 O O . TYR A 1 826 ? 24.780 -19.473 -61.995 1.00 91.19 826 TYR A O 1
ATOM 6167 N N . PHE A 1 827 ? 24.340 -17.306 -61.649 1.00 92.75 827 PHE A N 1
ATOM 6168 C CA . PHE A 1 827 ? 24.012 -17.473 -60.229 1.00 92.75 827 PHE A CA 1
ATOM 6169 C C . PHE A 1 827 ? 22.689 -18.205 -59.969 1.00 92.75 827 PHE A C 1
ATOM 6171 O O . PHE A 1 827 ? 22.573 -18.914 -58.967 1.00 92.75 827 PHE A O 1
ATOM 6178 N N . ALA A 1 828 ? 21.721 -18.106 -60.881 1.00 90.94 828 ALA A N 1
ATOM 6179 C CA . ALA A 1 828 ? 20.527 -18.943 -60.860 1.00 90.94 828 ALA A CA 1
ATOM 6180 C C . ALA A 1 828 ? 20.908 -20.423 -61.025 1.00 90.94 828 ALA A C 1
ATOM 6182 O O . ALA A 1 828 ? 20.522 -21.257 -60.206 1.00 90.94 828 ALA A O 1
ATOM 6183 N N . HIS A 1 829 ? 21.738 -20.746 -62.021 1.00 90.25 829 HIS A N 1
ATOM 6184 C CA . HIS A 1 829 ? 22.209 -22.113 -62.245 1.00 90.25 829 HIS A CA 1
ATOM 6185 C C . HIS A 1 829 ? 23.193 -22.602 -61.171 1.00 90.25 829 HIS A C 1
ATOM 6187 O O . HIS A 1 829 ? 23.153 -23.775 -60.810 1.00 90.25 829 HIS A O 1
ATOM 6193 N N . ALA A 1 830 ? 24.009 -21.723 -60.586 1.00 92.00 830 ALA A N 1
ATOM 6194 C CA . ALA A 1 830 ? 24.877 -22.057 -59.458 1.00 92.00 830 ALA A CA 1
ATOM 6195 C C . ALA A 1 830 ? 24.065 -22.438 -58.208 1.00 92.00 830 ALA A C 1
ATOM 6197 O O . ALA A 1 830 ? 24.435 -23.363 -57.481 1.00 92.00 830 ALA A O 1
ATOM 6198 N N . ALA A 1 831 ? 22.927 -21.777 -57.967 1.00 92.38 831 ALA A N 1
ATOM 6199 C CA . ALA A 1 831 ? 22.016 -22.162 -56.892 1.00 92.38 831 ALA A CA 1
ATOM 6200 C C . ALA A 1 831 ? 21.375 -23.533 -57.151 1.00 92.38 831 ALA A C 1
ATOM 6202 O O . ALA A 1 831 ? 21.289 -24.339 -56.224 1.00 92.38 831 ALA A O 1
ATOM 6203 N N . LEU A 1 832 ? 21.000 -23.835 -58.402 1.00 89.94 832 LEU A N 1
ATOM 6204 C CA . LEU A 1 832 ? 20.527 -25.169 -58.789 1.00 89.94 832 LEU A CA 1
ATOM 6205 C C . LEU A 1 832 ? 21.607 -26.239 -58.591 1.00 89.94 832 LEU A C 1
ATOM 6207 O O . LEU A 1 832 ? 21.318 -27.298 -58.039 1.00 89.94 832 LEU A O 1
ATOM 6211 N N . ALA A 1 833 ? 22.851 -25.942 -58.977 1.00 90.44 833 ALA A N 1
ATOM 6212 C CA . ALA A 1 833 ? 23.995 -26.832 -58.788 1.00 90.44 833 ALA A CA 1
ATOM 6213 C C . ALA A 1 833 ? 24.311 -27.075 -57.301 1.00 90.44 833 ALA A C 1
ATOM 6215 O O . ALA A 1 833 ? 24.718 -28.172 -56.931 1.00 90.44 833 ALA A O 1
ATOM 6216 N N . THR A 1 834 ? 24.087 -26.074 -56.444 1.00 92.12 834 THR A N 1
ATOM 6217 C CA . THR A 1 834 ? 24.245 -26.199 -54.984 1.00 92.12 834 THR A CA 1
ATOM 6218 C C . THR A 1 834 ? 23.096 -26.989 -54.342 1.00 92.12 834 THR A C 1
ATOM 6220 O O . THR A 1 834 ? 23.296 -27.721 -53.373 1.00 92.12 834 THR A O 1
ATOM 6223 N N . GLY A 1 835 ? 21.880 -26.840 -54.868 1.00 90.44 835 GLY A N 1
ATOM 6224 C CA . GLY A 1 835 ? 20.661 -27.451 -54.346 1.00 90.44 835 GLY A CA 1
ATOM 6225 C C . GLY A 1 835 ? 20.009 -26.660 -53.196 1.00 90.44 835 GLY A C 1
ATOM 6226 O O . GLY A 1 835 ? 20.677 -25.930 -52.455 1.00 90.44 835 GLY A O 1
ATOM 6227 N N . PRO A 1 836 ? 18.686 -26.818 -52.989 1.00 89.31 836 PRO A N 1
ATOM 6228 C CA . PRO A 1 836 ? 17.912 -25.961 -52.086 1.00 89.31 836 PRO A CA 1
ATOM 6229 C C . PRO A 1 836 ? 18.254 -26.174 -50.607 1.00 89.31 836 PRO A C 1
ATOM 6231 O O . PRO A 1 836 ? 18.358 -25.215 -49.841 1.00 89.31 836 PRO A O 1
ATOM 6234 N N . LYS A 1 837 ? 18.444 -27.431 -50.186 1.00 89.56 837 LYS A N 1
ATOM 6235 C CA . LYS A 1 837 ? 18.755 -27.779 -48.793 1.00 89.56 837 LYS A CA 1
ATOM 6236 C C . LYS A 1 837 ? 20.185 -27.370 -48.389 1.00 89.56 837 LYS A C 1
ATOM 6238 O O . LYS A 1 837 ? 20.292 -26.643 -47.399 1.00 89.56 837 LYS A O 1
ATOM 6243 N N . PRO A 1 838 ? 21.255 -27.728 -49.135 1.00 89.12 838 PRO A N 1
ATOM 6244 C CA . PRO A 1 838 ? 22.616 -27.301 -48.793 1.00 89.12 838 PRO A CA 1
ATOM 6245 C C . PRO A 1 838 ? 22.771 -25.778 -48.772 1.00 89.12 838 PRO A C 1
ATOM 6247 O O . PRO A 1 838 ? 23.371 -25.231 -47.845 1.00 89.12 838 PRO A O 1
ATOM 6250 N N . LEU A 1 839 ? 22.162 -25.076 -49.736 1.00 90.88 839 LEU A N 1
ATOM 6251 C CA . LEU A 1 839 ? 22.194 -23.616 -49.775 1.00 90.88 839 LEU A CA 1
ATOM 6252 C C . LEU A 1 839 ? 21.526 -23.007 -48.534 1.00 90.88 839 LEU A C 1
ATOM 6254 O O . LEU A 1 839 ? 22.123 -22.171 -47.858 1.00 90.88 839 LEU A O 1
ATOM 6258 N N . ARG A 1 840 ? 20.314 -23.448 -48.179 1.00 92.31 840 ARG A N 1
ATOM 6259 C CA . ARG A 1 840 ? 19.592 -22.927 -47.008 1.00 92.31 840 ARG A CA 1
ATOM 6260 C C . ARG A 1 840 ? 20.327 -23.195 -45.694 1.00 92.31 840 ARG A C 1
ATOM 6262 O O . ARG A 1 840 ? 20.392 -22.304 -44.846 1.00 92.31 840 ARG A O 1
ATOM 6269 N N . GLU A 1 841 ? 20.881 -24.393 -45.516 1.00 89.75 841 GLU A N 1
ATOM 6270 C CA . GLU A 1 841 ? 21.681 -24.743 -44.333 1.00 89.75 841 GLU A CA 1
ATOM 6271 C C . GLU A 1 841 ? 22.914 -23.843 -44.211 1.00 89.75 841 GLU A C 1
ATOM 6273 O O . GLU A 1 841 ? 23.227 -23.345 -43.126 1.00 89.75 841 GLU A O 1
ATOM 6278 N N . GLN A 1 842 ? 23.579 -23.557 -45.330 1.00 87.88 842 GLN A N 1
ATOM 6279 C CA . GLN A 1 842 ? 24.760 -22.708 -45.332 1.00 87.88 842 GLN A CA 1
ATOM 6280 C C . GLN A 1 842 ? 24.425 -21.236 -45.051 1.00 87.88 842 GLN A C 1
ATOM 6282 O O . GLN A 1 842 ? 25.092 -20.596 -44.235 1.00 87.88 842 GLN A O 1
ATOM 6287 N N . LEU A 1 843 ? 23.331 -20.721 -45.615 1.00 89.94 843 LEU A N 1
ATOM 6288 C CA . LEU A 1 843 ? 22.823 -19.383 -45.300 1.00 89.94 843 LEU A CA 1
ATOM 6289 C C . LEU A 1 843 ? 22.411 -19.254 -43.822 1.00 89.94 843 LEU A C 1
ATOM 6291 O O . LEU A 1 843 ? 22.634 -18.212 -43.204 1.00 89.94 843 LEU A O 1
ATOM 6295 N N . ALA A 1 844 ? 21.879 -20.313 -43.203 1.00 89.25 844 ALA A N 1
ATOM 6296 C CA . ALA A 1 844 ? 21.586 -20.309 -41.767 1.00 89.25 844 ALA A CA 1
ATOM 6297 C C . ALA A 1 844 ? 22.863 -20.135 -40.930 1.00 89.25 844 ALA A C 1
ATOM 6299 O O . ALA A 1 844 ? 22.876 -19.384 -39.953 1.00 89.25 844 ALA A O 1
ATOM 6300 N N . ARG A 1 845 ? 23.977 -20.743 -41.356 1.00 87.25 845 ARG A N 1
ATOM 6301 C CA . ARG A 1 845 ? 25.294 -20.560 -40.720 1.00 87.25 845 ARG A CA 1
ATOM 6302 C C . ARG A 1 845 ? 25.876 -19.160 -40.951 1.00 87.25 845 ARG A C 1
ATOM 6304 O O . ARG A 1 845 ? 26.620 -18.659 -40.103 1.00 87.25 845 ARG A O 1
ATOM 6311 N N . TYR A 1 846 ? 25.490 -18.487 -42.037 1.00 83.69 846 TYR A N 1
ATOM 6312 C CA . TYR A 1 846 ? 25.794 -17.065 -42.267 1.00 83.69 846 TYR A CA 1
ATOM 6313 C C . TYR A 1 846 ? 24.994 -16.133 -41.350 1.00 83.69 846 TYR A C 1
ATOM 6315 O O . TYR A 1 846 ? 25.346 -14.965 -41.213 1.00 83.69 846 TYR A O 1
ATOM 6323 N N . GLY A 1 847 ? 23.993 -16.661 -40.638 1.00 84.88 847 GLY A N 1
ATOM 6324 C CA . GLY A 1 847 ? 23.278 -15.968 -39.570 1.00 84.88 847 GLY A CA 1
ATOM 6325 C C . GLY A 1 847 ? 22.246 -14.962 -40.047 1.00 84.88 847 GLY A C 1
ATOM 6326 O O . GLY A 1 847 ? 21.976 -14.010 -39.320 1.00 84.88 847 GLY A O 1
ATOM 6327 N N . PHE A 1 848 ? 21.670 -15.187 -41.228 1.00 90.19 848 PHE A N 1
ATOM 6328 C CA . PHE A 1 848 ? 20.455 -14.499 -41.649 1.00 90.19 848 PHE A CA 1
ATOM 6329 C C . PHE A 1 848 ? 19.305 -14.862 -40.703 1.00 90.19 848 PHE A C 1
ATOM 6331 O O . PHE A 1 848 ? 18.965 -16.035 -40.539 1.00 90.19 848 PHE A O 1
ATOM 6338 N N . ALA A 1 849 ? 18.693 -13.857 -40.085 1.00 87.31 849 ALA A N 1
ATOM 6339 C CA . ALA A 1 849 ? 17.628 -14.026 -39.105 1.00 87.31 849 ALA A CA 1
ATOM 6340 C C . ALA A 1 849 ? 16.289 -14.426 -39.744 1.00 87.31 849 ALA A C 1
ATOM 6342 O O . ALA A 1 849 ? 15.463 -15.071 -39.095 1.00 87.31 849 ALA A O 1
ATOM 6343 N N . ARG A 1 850 ? 16.064 -14.066 -41.017 1.00 88.88 850 ARG A N 1
ATOM 6344 C CA . ARG A 1 850 ? 14.817 -14.337 -41.746 1.00 88.88 850 ARG A CA 1
ATOM 6345 C C . ARG A 1 850 ? 15.075 -15.053 -43.071 1.00 88.88 850 ARG A C 1
ATOM 6347 O O . ARG A 1 850 ? 15.011 -14.452 -44.138 1.00 88.88 850 ARG A O 1
ATOM 6354 N N . LEU A 1 851 ? 15.326 -16.357 -42.999 1.00 91.44 851 LEU A N 1
ATOM 6355 C CA . LEU A 1 851 ? 15.440 -17.198 -44.190 1.00 91.44 851 LEU A CA 1
ATOM 6356 C C . LEU A 1 851 ? 14.068 -17.652 -44.712 1.00 91.44 851 LEU A C 1
ATOM 6358 O O . LEU A 1 851 ? 13.187 -17.962 -43.902 1.00 91.44 851 LEU A O 1
ATOM 6362 N N . PRO A 1 852 ? 13.893 -17.764 -46.042 1.00 91.81 852 PRO A N 1
ATOM 6363 C CA . PRO A 1 852 ? 12.742 -18.445 -46.623 1.00 91.81 852 PRO A CA 1
ATOM 6364 C C . PRO A 1 852 ? 12.570 -19.878 -46.087 1.00 91.81 852 PRO A C 1
ATOM 6366 O O . PRO A 1 852 ? 13.527 -20.552 -45.681 1.00 91.81 852 PRO A O 1
ATOM 6369 N N . SER A 1 853 ? 11.324 -20.356 -46.075 1.00 91.25 853 SER A N 1
ATOM 6370 C CA . SER A 1 853 ? 11.012 -21.742 -45.701 1.00 91.25 853 SER A CA 1
ATOM 6371 C C . SER A 1 853 ? 11.616 -22.740 -46.696 1.00 91.25 853 SER A C 1
ATOM 6373 O O . SER A 1 853 ? 11.904 -22.377 -47.834 1.00 91.25 853 SER A O 1
ATOM 6375 N N . GLN A 1 854 ? 11.771 -24.011 -46.299 1.00 89.31 854 GLN A N 1
ATOM 6376 C CA . GLN A 1 854 ? 12.289 -25.043 -47.212 1.00 89.31 854 GLN A CA 1
ATOM 6377 C C . GLN A 1 854 ? 11.474 -25.105 -48.505 1.00 89.31 854 GLN A C 1
ATOM 6379 O O . GLN A 1 854 ? 12.047 -25.039 -49.578 1.00 89.31 854 GLN A O 1
ATOM 6384 N N . LYS A 1 855 ? 10.140 -25.099 -48.392 1.00 87.62 855 LYS A N 1
ATOM 6385 C CA . LYS A 1 855 ? 9.227 -25.112 -49.538 1.00 87.62 855 LYS A CA 1
ATOM 6386 C C . LYS A 1 855 ? 9.475 -23.950 -50.505 1.00 87.62 855 LYS A C 1
ATOM 6388 O O . LYS A 1 855 ? 9.405 -24.145 -51.707 1.00 87.62 855 LYS A O 1
ATOM 6393 N N . GLN A 1 856 ? 9.766 -22.759 -49.982 1.00 88.50 856 GLN A N 1
ATOM 6394 C CA . GLN A 1 856 ? 10.090 -21.589 -50.804 1.00 88.50 856 GLN A CA 1
ATOM 6395 C C . GLN A 1 856 ? 11.466 -21.709 -51.467 1.00 88.50 856 GLN A C 1
ATOM 6397 O O . GLN A 1 856 ? 11.621 -21.292 -52.608 1.00 88.50 856 GLN A O 1
ATOM 6402 N N . PHE A 1 857 ? 12.454 -22.295 -50.781 1.00 87.75 857 PHE A N 1
ATOM 6403 C CA . PHE A 1 857 ? 13.729 -22.653 -51.409 1.00 87.75 857 PHE A CA 1
ATOM 6404 C C . PHE A 1 857 ? 13.535 -23.678 -52.518 1.00 87.75 857 PHE A C 1
ATOM 6406 O O . PHE A 1 857 ? 14.109 -23.520 -53.584 1.00 87.75 857 PHE A O 1
ATOM 6413 N N . ASP A 1 858 ? 12.710 -24.693 -52.283 1.00 85.56 858 ASP A N 1
ATOM 6414 C CA . ASP A 1 858 ? 12.427 -25.739 -53.257 1.00 85.56 858 ASP A CA 1
ATOM 6415 C C . ASP A 1 858 ? 11.713 -25.159 -54.485 1.00 85.56 858 ASP A C 1
ATOM 6417 O O . ASP A 1 858 ? 12.056 -25.523 -55.604 1.00 85.56 858 ASP A O 1
ATOM 6421 N N . SER A 1 859 ? 10.767 -24.229 -54.301 1.00 84.75 859 SER A N 1
ATOM 6422 C CA . SER A 1 859 ? 9.976 -23.661 -55.396 1.00 84.75 859 SER A CA 1
ATOM 6423 C C . SER A 1 859 ? 10.630 -22.494 -56.128 1.00 84.75 859 SER A C 1
ATOM 6425 O O . SER A 1 859 ? 10.354 -22.329 -57.305 1.00 84.75 859 SER A O 1
ATOM 6427 N N . GLU A 1 860 ? 11.450 -21.668 -55.472 1.00 87.50 860 GLU A N 1
ATOM 6428 C CA . GLU A 1 860 ? 11.973 -20.401 -56.024 1.00 87.50 860 GLU A CA 1
ATOM 6429 C C . GLU A 1 860 ? 13.515 -20.346 -56.042 1.00 87.50 860 GLU A C 1
ATOM 6431 O O . GLU A 1 860 ? 14.107 -19.265 -56.053 1.00 87.50 860 GLU A O 1
ATOM 6436 N N . LEU A 1 861 ? 14.184 -21.507 -56.052 1.00 89.19 861 LEU A N 1
ATOM 6437 C CA . LEU A 1 861 ? 15.648 -21.612 -55.980 1.00 89.19 861 LEU A CA 1
ATOM 6438 C C . LEU A 1 861 ? 16.403 -20.732 -56.995 1.00 89.19 861 LEU A C 1
ATOM 6440 O O . LEU A 1 861 ? 17.349 -20.061 -56.570 1.00 89.19 861 LEU A O 1
ATOM 6444 N N . PRO A 1 862 ? 16.002 -20.666 -58.287 1.00 89.62 862 PRO A N 1
ATOM 6445 C CA . PRO A 1 862 ? 16.671 -19.795 -59.254 1.00 89.62 862 PRO A CA 1
ATOM 6446 C C . PRO A 1 862 ? 16.667 -18.322 -58.832 1.00 89.62 862 PRO A C 1
ATOM 6448 O O . PRO A 1 862 ? 17.697 -17.661 -58.927 1.00 89.62 862 PRO A O 1
ATOM 6451 N N . ASP A 1 863 ? 15.544 -17.816 -58.308 1.00 88.19 863 ASP A N 1
ATOM 6452 C CA . ASP A 1 863 ? 15.417 -16.427 -57.849 1.00 88.19 863 ASP A CA 1
ATOM 6453 C C . ASP A 1 863 ? 16.263 -16.130 -56.623 1.00 88.19 863 ASP A C 1
ATOM 6455 O O . ASP A 1 863 ? 16.901 -15.078 -56.533 1.00 88.19 863 ASP A O 1
ATOM 6459 N N . ILE A 1 864 ? 16.299 -17.073 -55.686 1.00 91.31 864 ILE A N 1
ATOM 6460 C CA . ILE A 1 864 ? 17.124 -16.952 -54.488 1.00 91.31 864 ILE A CA 1
ATOM 6461 C C . ILE A 1 864 ? 18.607 -16.876 -54.875 1.00 91.31 864 ILE A C 1
ATOM 6463 O O . ILE A 1 864 ? 19.352 -16.119 -54.252 1.00 91.31 864 ILE A O 1
ATOM 6467 N N . GLY A 1 865 ? 19.024 -17.579 -55.935 1.00 90.94 865 GLY A N 1
ATOM 6468 C CA . GLY A 1 865 ? 20.409 -17.628 -56.413 1.00 90.94 865 GLY A CA 1
ATOM 6469 C C . GLY A 1 865 ? 21.047 -16.268 -56.709 1.00 90.94 865 GLY A C 1
ATOM 6470 O O . GLY A 1 865 ? 22.237 -16.076 -56.472 1.00 90.94 865 GLY A O 1
ATOM 6471 N N . TYR A 1 866 ? 20.262 -15.285 -57.148 1.00 90.19 866 TYR A N 1
ATOM 6472 C CA . TYR A 1 866 ? 20.737 -13.919 -57.400 1.00 90.19 866 TYR A CA 1
ATOM 6473 C C . TYR A 1 866 ? 20.075 -12.874 -56.485 1.00 90.19 866 TYR A C 1
ATOM 6475 O O . TYR A 1 866 ? 20.075 -11.678 -56.783 1.00 90.19 866 TYR A O 1
ATOM 6483 N N . GLY A 1 867 ? 19.543 -13.317 -55.339 1.00 90.44 867 GLY A N 1
ATOM 6484 C CA . GLY A 1 867 ? 19.045 -12.445 -54.272 1.00 90.44 867 GLY A CA 1
ATOM 6485 C C . GLY A 1 867 ? 17.659 -11.844 -54.518 1.00 90.44 867 GLY A C 1
ATOM 6486 O O . GLY A 1 867 ? 17.373 -10.764 -53.996 1.00 90.44 867 GLY A O 1
ATOM 6487 N N . GLN A 1 868 ? 16.821 -12.514 -55.313 1.00 88.75 868 GLN A N 1
ATOM 6488 C CA . GLN A 1 868 ? 15.417 -12.177 -55.567 1.00 88.75 868 GLN A CA 1
ATOM 6489 C C . GLN A 1 868 ? 14.460 -13.190 -54.907 1.00 88.75 868 GLN A C 1
ATOM 6491 O O . GLN A 1 868 ? 14.848 -14.012 -54.073 1.00 88.75 868 GLN A O 1
ATOM 6496 N N . GLY A 1 869 ? 13.173 -13.101 -55.258 1.00 86.62 869 GLY A N 1
ATOM 6497 C CA . GLY A 1 869 ? 12.132 -13.991 -54.752 1.00 86.62 869 GLY A CA 1
ATOM 6498 C C . GLY A 1 869 ? 11.832 -13.702 -53.276 1.00 86.62 869 GLY A C 1
ATOM 6499 O O . GLY A 1 869 ? 11.664 -12.535 -52.908 1.00 86.62 869 GLY A O 1
ATOM 6500 N N . PRO A 1 870 ? 11.773 -14.722 -52.405 1.00 90.00 870 PRO A N 1
ATOM 6501 C CA . PRO A 1 870 ? 11.431 -14.551 -50.998 1.00 90.00 870 PRO A CA 1
ATOM 6502 C C . PRO A 1 870 ? 12.629 -14.112 -50.141 1.00 90.00 870 PRO A C 1
ATOM 6504 O O . PRO A 1 870 ? 12.469 -13.929 -48.931 1.00 90.00 870 PRO A O 1
ATOM 6507 N N . MET A 1 871 ? 13.828 -13.982 -50.725 1.00 91.94 871 MET A N 1
ATOM 6508 C CA . MET A 1 871 ? 15.043 -13.686 -49.973 1.00 91.94 871 MET A CA 1
ATOM 6509 C C . MET A 1 871 ? 15.076 -12.229 -49.512 1.00 91.94 871 MET A C 1
ATOM 6511 O O . MET A 1 871 ? 14.995 -11.296 -50.310 1.00 91.94 871 MET A O 1
ATOM 6515 N N . LEU A 1 872 ? 15.246 -12.036 -48.205 1.00 93.94 872 LEU A N 1
ATOM 6516 C CA . LEU A 1 872 ? 15.362 -10.727 -47.582 1.00 93.94 872 LEU A CA 1
ATOM 6517 C C . LEU A 1 872 ? 16.549 -10.702 -46.625 1.00 93.94 872 LEU A C 1
ATOM 6519 O O . LEU A 1 872 ? 16.787 -11.659 -45.893 1.00 93.94 872 LEU A O 1
ATOM 6523 N N . ALA A 1 873 ? 17.248 -9.575 -46.597 1.00 94.75 873 ALA A N 1
ATOM 6524 C CA . ALA A 1 873 ? 18.381 -9.346 -45.720 1.00 94.75 873 ALA A CA 1
ATOM 6525 C C . ALA A 1 873 ? 18.394 -7.909 -45.201 1.00 94.75 873 ALA A C 1
ATOM 6527 O O . ALA A 1 873 ? 17.926 -6.975 -45.859 1.00 94.75 873 ALA A O 1
ATOM 6528 N N . THR A 1 874 ? 18.958 -7.727 -44.017 1.00 95.81 874 THR A N 1
ATOM 6529 C CA . THR A 1 874 ? 19.326 -6.411 -43.504 1.00 95.81 874 THR A CA 1
ATOM 6530 C C . THR A 1 874 ? 20.679 -5.975 -44.082 1.00 95.81 874 THR A C 1
ATOM 6532 O O . THR A 1 874 ? 21.528 -6.817 -44.398 1.00 95.81 874 THR A O 1
ATOM 6535 N N . PRO A 1 875 ? 20.946 -4.662 -44.179 1.00 96.38 875 PRO A N 1
ATOM 6536 C CA . PRO A 1 875 ? 22.273 -4.162 -44.529 1.00 96.38 875 PRO A CA 1
ATOM 6537 C C . PRO A 1 875 ? 23.387 -4.689 -43.610 1.00 96.38 875 PRO A C 1
ATOM 6539 O O . PRO A 1 875 ? 24.482 -4.963 -44.090 1.00 96.38 875 PRO A O 1
ATOM 6542 N N . LEU A 1 876 ? 23.118 -4.883 -42.312 1.00 95.69 876 LEU A N 1
ATOM 6543 C CA . LEU A 1 876 ? 24.078 -5.468 -41.368 1.00 95.69 876 LEU A CA 1
ATOM 6544 C C . LEU A 1 876 ? 24.386 -6.944 -41.665 1.00 95.69 876 LEU A C 1
ATOM 6546 O O . LEU A 1 876 ? 25.544 -7.359 -41.583 1.00 95.69 876 LEU A O 1
ATOM 6550 N N . GLU A 1 877 ? 23.379 -7.740 -42.028 1.00 94.75 877 GLU A N 1
ATOM 6551 C CA . GLU A 1 877 ? 23.587 -9.131 -42.453 1.00 94.75 877 GLU A CA 1
ATOM 6552 C C . GLU A 1 877 ? 24.431 -9.186 -43.730 1.00 94.75 877 GLU A C 1
ATOM 6554 O O . GLU A 1 877 ? 25.397 -9.942 -43.787 1.00 94.75 877 GLU A O 1
ATOM 6559 N N . MET A 1 878 ? 24.152 -8.326 -44.715 1.00 95.06 878 MET A N 1
ATOM 6560 C CA . MET A 1 878 ? 24.957 -8.268 -45.942 1.00 95.06 878 MET A CA 1
ATOM 6561 C C . MET A 1 878 ? 26.384 -7.766 -45.697 1.00 95.06 878 MET A C 1
ATOM 6563 O O . MET A 1 878 ? 27.330 -8.316 -46.258 1.00 95.06 878 MET A O 1
ATOM 6567 N N . ALA A 1 879 ? 26.574 -6.797 -44.798 1.00 94.69 879 ALA A N 1
ATOM 6568 C CA . ALA A 1 879 ? 27.907 -6.391 -44.357 1.00 94.69 879 ALA A CA 1
ATOM 6569 C C . ALA A 1 879 ? 28.658 -7.551 -43.675 1.00 94.69 879 ALA A C 1
ATOM 6571 O O . ALA A 1 879 ? 29.872 -7.665 -43.820 1.00 94.69 879 ALA A O 1
ATOM 6572 N N . SER A 1 880 ? 27.947 -8.452 -42.988 1.00 92.06 880 SER A N 1
ATOM 6573 C CA . SER A 1 880 ? 28.538 -9.656 -42.386 1.00 92.06 880 SER A CA 1
ATOM 6574 C C . SER A 1 880 ? 28.964 -10.697 -43.429 1.00 92.06 880 SER A C 1
ATOM 6576 O O . SER A 1 880 ? 29.914 -11.443 -43.202 1.00 92.06 880 SER A O 1
ATOM 6578 N N . VAL A 1 881 ? 28.294 -10.758 -44.586 1.00 91.94 881 VAL A N 1
ATOM 6579 C CA . VAL A 1 881 ? 28.738 -11.599 -45.712 1.00 91.94 881 VAL A CA 1
ATOM 6580 C C . VAL A 1 881 ? 30.061 -11.073 -46.267 1.00 91.94 881 VAL A C 1
ATOM 6582 O O . VAL A 1 881 ? 31.006 -11.845 -46.406 1.00 91.94 881 VAL A O 1
ATOM 6585 N N . ALA A 1 882 ? 30.165 -9.762 -46.502 1.00 92.25 882 ALA A N 1
ATOM 6586 C CA . ALA A 1 882 ? 31.417 -9.138 -46.933 1.00 92.25 882 ALA A CA 1
ATOM 6587 C C . ALA A 1 882 ? 32.535 -9.307 -45.885 1.00 92.25 882 ALA A C 1
ATOM 6589 O O . ALA A 1 882 ? 33.667 -9.636 -46.232 1.00 92.25 882 ALA A O 1
ATOM 6590 N N . GLN A 1 883 ? 32.200 -9.170 -44.597 1.00 92.69 883 GLN A N 1
ATOM 6591 C CA . GLN A 1 883 ? 33.111 -9.413 -43.474 1.00 92.69 883 GLN A CA 1
ATOM 6592 C C . GLN A 1 883 ? 33.730 -10.808 -43.515 1.00 92.69 883 GLN A C 1
ATOM 6594 O O . GLN A 1 883 ? 34.928 -10.955 -43.309 1.00 92.69 883 GLN A O 1
ATOM 6599 N N . MET A 1 884 ? 32.918 -11.835 -43.764 1.00 91.75 884 MET A N 1
ATOM 6600 C CA . MET A 1 884 ? 33.382 -13.218 -43.815 1.00 91.75 884 MET A CA 1
ATOM 6601 C C . MET A 1 884 ? 34.440 -13.425 -44.902 1.00 91.75 884 MET A C 1
ATOM 6603 O O . MET A 1 884 ? 35.442 -14.090 -44.644 1.00 91.75 884 MET A O 1
ATOM 6607 N N . VAL A 1 885 ? 34.237 -12.832 -46.082 1.00 91.31 885 VAL A N 1
ATOM 6608 C CA . VAL A 1 885 ? 35.198 -12.899 -47.194 1.00 91.31 885 VAL A CA 1
ATOM 6609 C C . VAL A 1 885 ? 36.480 -12.149 -46.832 1.00 91.31 885 VAL A C 1
ATOM 6611 O O . VAL A 1 885 ? 37.560 -12.733 -46.875 1.00 91.31 885 VAL A O 1
ATOM 6614 N N . ALA A 1 886 ? 36.353 -10.904 -46.362 1.00 92.19 886 ALA A N 1
ATOM 6615 C CA . ALA A 1 886 ? 37.485 -10.068 -45.960 1.00 92.19 886 ALA A CA 1
ATOM 6616 C C . ALA A 1 886 ? 38.306 -10.664 -44.798 1.00 92.19 886 ALA A C 1
ATOM 6618 O O . ALA A 1 886 ? 39.500 -10.409 -44.692 1.00 92.19 886 ALA A O 1
ATOM 6619 N N . ASN A 1 887 ? 37.688 -11.485 -43.945 1.00 92.38 887 ASN A N 1
ATOM 6620 C CA . ASN A 1 887 ? 38.326 -12.139 -42.802 1.00 92.38 887 ASN A CA 1
ATOM 6621 C C . ASN A 1 887 ? 38.732 -13.598 -43.097 1.00 92.38 887 ASN A C 1
ATOM 6623 O O . ASN A 1 887 ? 38.589 -14.487 -42.251 1.00 92.38 887 ASN A O 1
ATOM 6627 N N . GLY A 1 888 ? 39.168 -13.891 -44.327 1.00 91.25 888 GLY A N 1
ATOM 6628 C CA . GLY A 1 888 ? 39.732 -15.196 -44.698 1.00 91.25 888 GLY A CA 1
ATOM 6629 C C . GLY A 1 888 ? 38.775 -16.381 -44.499 1.00 91.25 888 GLY A C 1
ATOM 6630 O O . GLY A 1 888 ? 39.198 -17.485 -44.127 1.00 91.25 888 GLY A O 1
ATOM 6631 N N . GLY A 1 889 ? 37.473 -16.147 -44.683 1.00 90.44 889 GLY A N 1
ATOM 6632 C CA . GLY A 1 889 ? 36.420 -17.152 -44.551 1.00 90.44 889 GLY A CA 1
ATOM 6633 C C . GLY A 1 889 ? 35.857 -17.309 -43.139 1.00 90.44 889 GLY A C 1
ATOM 6634 O O . GLY A 1 889 ? 35.031 -18.201 -42.907 1.00 90.44 889 GLY A O 1
ATOM 6635 N N . LEU A 1 890 ? 36.303 -16.490 -42.181 1.00 91.75 890 LEU A N 1
ATOM 6636 C CA . LEU A 1 890 ? 35.847 -16.506 -40.794 1.00 91.75 890 LEU A CA 1
ATOM 6637 C C . LEU A 1 890 ? 34.781 -15.429 -40.562 1.00 91.75 890 LEU A C 1
ATOM 6639 O O . LEU A 1 890 ? 35.072 -14.238 -40.447 1.00 91.75 890 LEU A O 1
ATOM 6643 N N . ARG A 1 891 ? 33.525 -15.840 -40.397 1.00 89.94 891 ARG A N 1
ATOM 6644 C CA . ARG A 1 891 ? 32.477 -14.904 -39.980 1.00 89.94 891 ARG A CA 1
ATOM 6645 C C . ARG A 1 891 ? 32.528 -14.692 -38.481 1.00 89.94 891 ARG A C 1
ATOM 6647 O O . ARG A 1 891 ? 32.523 -15.651 -37.711 1.00 89.94 891 ARG A O 1
ATOM 6654 N N . VAL A 1 892 ? 32.461 -13.435 -38.079 1.00 90.69 892 VAL A N 1
ATOM 6655 C CA . VAL A 1 892 ? 32.415 -13.010 -36.689 1.00 90.69 892 VAL A CA 1
ATOM 6656 C C . VAL A 1 892 ? 31.085 -12.302 -36.450 1.00 90.69 892 VAL A C 1
ATOM 6658 O O . VAL A 1 892 ? 30.625 -11.524 -37.281 1.00 90.69 892 VAL A O 1
ATOM 6661 N N . THR A 1 893 ? 30.410 -12.620 -35.345 1.00 90.31 893 THR A N 1
ATOM 6662 C CA . THR A 1 893 ? 29.081 -12.059 -35.067 1.00 90.31 893 THR A CA 1
ATOM 6663 C C . THR A 1 893 ? 29.182 -10.552 -34.827 1.00 90.31 893 THR A C 1
ATOM 6665 O O . THR A 1 893 ? 29.926 -10.148 -33.928 1.00 90.31 893 THR A O 1
ATOM 6668 N N . PRO A 1 894 ? 28.409 -9.720 -35.552 1.00 91.69 894 PRO A N 1
ATOM 6669 C CA . PRO A 1 894 ? 28.443 -8.285 -35.342 1.00 91.69 894 PRO A CA 1
ATOM 6670 C C . PRO A 1 894 ? 28.065 -7.888 -33.916 1.00 91.69 894 PRO A C 1
ATOM 6672 O O . PRO A 1 894 ? 27.090 -8.392 -33.354 1.00 91.69 894 PRO A O 1
ATOM 6675 N N . THR A 1 895 ? 28.807 -6.948 -33.336 1.00 91.94 895 THR A N 1
ATOM 6676 C CA . THR A 1 895 ? 28.561 -6.444 -31.981 1.00 91.94 895 THR A CA 1
ATOM 6677 C C . THR A 1 895 ? 28.650 -4.925 -31.930 1.00 91.94 895 THR A C 1
ATOM 6679 O O . THR A 1 895 ? 29.517 -4.321 -32.554 1.00 91.94 895 THR A O 1
ATOM 6682 N N . PHE A 1 896 ? 27.760 -4.316 -31.142 1.00 93.12 896 PHE A N 1
ATOM 6683 C CA . PHE A 1 896 ? 27.799 -2.890 -30.804 1.00 93.12 896 PHE A CA 1
ATOM 6684 C C . PHE A 1 896 ? 28.578 -2.598 -29.514 1.00 93.12 896 PHE A C 1
ATOM 6686 O O . PHE A 1 896 ? 28.648 -1.451 -29.072 1.00 93.12 896 PHE A O 1
ATOM 6693 N N . ARG A 1 897 ? 29.144 -3.625 -28.870 1.00 90.75 897 ARG A N 1
ATOM 6694 C CA . ARG A 1 897 ? 29.966 -3.485 -27.663 1.00 90.75 897 ARG A CA 1
ATOM 6695 C C . ARG A 1 897 ? 31.441 -3.542 -28.046 1.00 90.75 897 ARG A C 1
ATOM 6697 O O . ARG A 1 897 ? 31.842 -4.438 -28.786 1.00 90.75 897 ARG A O 1
ATOM 6704 N N . LYS A 1 898 ? 32.250 -2.629 -27.500 1.00 86.69 898 LYS A N 1
ATOM 6705 C CA . LYS A 1 898 ? 33.709 -2.672 -27.655 1.00 86.69 898 LYS A CA 1
ATOM 6706 C C . LYS A 1 898 ? 34.238 -3.962 -27.018 1.00 86.69 898 LYS A C 1
ATOM 6708 O O . LYS A 1 898 ? 34.088 -4.158 -25.813 1.00 86.69 898 LYS A O 1
ATOM 6713 N N . ALA A 1 899 ? 34.800 -4.855 -27.826 1.00 73.06 899 ALA A N 1
ATOM 6714 C CA . ALA A 1 899 ? 35.368 -6.113 -27.352 1.00 73.06 899 ALA A CA 1
ATOM 6715 C C . ALA A 1 899 ? 36.852 -5.925 -27.002 1.00 73.06 899 ALA A C 1
ATOM 6717 O O . ALA A 1 899 ? 37.566 -5.212 -27.706 1.00 73.06 899 ALA A O 1
ATOM 6718 N N . SER A 1 900 ? 37.310 -6.560 -25.919 1.00 60.53 900 SER A N 1
ATOM 6719 C CA . SER A 1 900 ? 38.723 -6.586 -25.508 1.00 60.53 900 SER A CA 1
ATOM 6720 C C . SER A 1 900 ? 39.524 -7.730 -26.145 1.00 60.53 900 SER A C 1
ATOM 6722 O O . SER A 1 900 ? 40.747 -7.713 -26.082 1.00 60.53 900 SER A O 1
ATOM 6724 N N . ALA A 1 901 ? 38.853 -8.706 -26.762 1.00 59.31 901 ALA A N 1
ATOM 6725 C CA . ALA A 1 901 ? 39.457 -9.834 -27.469 1.00 59.31 901 ALA A CA 1
ATOM 6726 C C . ALA A 1 901 ? 38.671 -10.144 -28.753 1.00 59.31 901 ALA A C 1
ATOM 6728 O O . ALA A 1 901 ? 37.477 -9.833 -28.836 1.00 59.31 901 ALA A O 1
ATOM 6729 N N . ALA A 1 902 ? 39.328 -10.775 -29.732 1.00 59.94 902 ALA A N 1
ATOM 6730 C CA . ALA A 1 902 ? 38.673 -11.267 -30.941 1.00 59.94 902 ALA A CA 1
ATOM 6731 C C . ALA A 1 902 ? 37.552 -12.244 -30.554 1.00 59.94 902 ALA A C 1
ATOM 6733 O O . ALA A 1 902 ? 37.766 -13.202 -29.805 1.00 59.94 902 ALA A O 1
ATOM 6734 N N . SER A 1 903 ? 36.329 -11.969 -31.004 1.00 63.50 903 SER A N 1
ATOM 6735 C CA . SER A 1 903 ? 35.191 -12.828 -30.689 1.00 63.50 903 SER A CA 1
ATOM 6736 C C . SER A 1 903 ? 35.280 -14.137 -31.484 1.00 63.50 903 SER A C 1
ATOM 6738 O O . SER A 1 903 ? 35.818 -14.175 -32.590 1.00 63.50 903 SER A O 1
ATOM 6740 N N . LYS A 1 904 ? 34.810 -15.250 -30.900 1.00 73.44 904 LYS A N 1
ATOM 6741 C CA . LYS A 1 904 ? 34.881 -16.570 -31.549 1.00 73.44 904 LYS A CA 1
ATOM 6742 C C . LYS A 1 904 ? 34.049 -16.554 -32.837 1.00 73.44 904 LYS A C 1
ATOM 6744 O O . LYS A 1 904 ? 32.822 -16.530 -32.774 1.00 73.44 904 LYS A O 1
ATOM 6749 N N . GLY A 1 905 ? 34.726 -16.565 -33.983 1.00 83.12 905 GLY A N 1
ATOM 6750 C CA . GLY A 1 905 ? 34.097 -16.660 -35.297 1.00 83.12 905 GLY A CA 1
ATOM 6751 C C . GLY A 1 905 ? 33.754 -18.096 -35.701 1.00 83.12 905 GLY A C 1
ATOM 6752 O O . GLY A 1 905 ? 34.272 -19.063 -35.143 1.00 83.12 905 GLY A O 1
ATOM 6753 N N . ILE A 1 906 ? 32.893 -18.235 -36.707 1.00 88.44 906 ILE A N 1
ATOM 6754 C CA . ILE A 1 906 ? 32.558 -19.502 -37.361 1.00 88.44 906 ILE A CA 1
ATOM 6755 C C . ILE A 1 906 ? 33.263 -19.530 -38.715 1.00 88.44 906 ILE A C 1
ATOM 6757 O O . ILE A 1 906 ? 33.062 -18.641 -39.545 1.00 88.44 906 ILE A O 1
ATOM 6761 N N . ARG A 1 907 ? 34.083 -20.560 -38.954 1.00 90.00 907 ARG A N 1
ATOM 6762 C CA . ARG A 1 907 ? 34.725 -20.755 -40.256 1.00 90.00 907 ARG A CA 1
ATOM 6763 C C . ARG A 1 907 ? 33.705 -21.285 -41.257 1.00 90.00 907 ARG A C 1
ATOM 6765 O O . ARG A 1 907 ? 33.116 -22.352 -41.067 1.00 90.00 907 ARG A O 1
ATOM 6772 N N . LEU A 1 908 ? 33.504 -20.518 -42.316 1.00 88.69 908 LEU A N 1
ATOM 6773 C CA . LEU A 1 908 ? 32.510 -20.775 -43.348 1.00 88.69 908 LEU A CA 1
ATOM 6774 C C . LEU A 1 908 ? 33.143 -21.086 -44.698 1.00 88.69 908 LEU A C 1
ATOM 6776 O O . LEU A 1 908 ? 32.575 -21.886 -45.432 1.00 88.69 908 LEU A O 1
ATOM 6780 N N . LEU A 1 909 ? 34.333 -20.548 -44.970 1.00 87.81 909 LEU A N 1
ATOM 6781 C CA . LEU A 1 909 ? 35.169 -20.878 -46.125 1.00 87.81 909 LEU A CA 1
ATOM 6782 C C . LEU A 1 909 ? 36.562 -21.335 -45.669 1.00 87.81 909 LEU A C 1
ATOM 6784 O O . LEU A 1 909 ? 37.002 -21.025 -44.553 1.00 87.81 909 LEU A O 1
ATOM 6788 N N . SER A 1 910 ? 37.245 -22.128 -46.501 1.00 88.00 910 SER A N 1
ATOM 6789 C CA . SER A 1 910 ? 38.683 -22.338 -46.301 1.00 88.00 910 SER A CA 1
ATOM 6790 C C . SER A 1 910 ? 39.431 -21.028 -46.590 1.00 88.00 910 SER A C 1
ATOM 6792 O O . SER A 1 910 ? 38.874 -20.126 -47.215 1.00 88.00 910 SER A O 1
ATOM 6794 N N . GLY A 1 911 ? 40.674 -20.897 -46.115 1.00 84.56 911 GLY A N 1
ATOM 6795 C CA . GLY A 1 911 ? 41.477 -19.703 -46.413 1.00 84.56 911 GLY A CA 1
ATOM 6796 C C . GLY A 1 911 ? 41.660 -19.501 -47.921 1.00 84.56 911 GLY A C 1
ATOM 6797 O O . GLY A 1 911 ? 41.484 -18.392 -48.410 1.00 84.56 911 GLY A O 1
ATOM 6798 N N . ASN A 1 912 ? 41.904 -20.589 -48.657 1.00 87.06 912 ASN A N 1
ATOM 6799 C CA . ASN A 1 912 ? 42.080 -20.556 -50.109 1.00 87.06 912 ASN A CA 1
ATOM 6800 C C . ASN A 1 912 ? 40.784 -20.167 -50.835 1.00 87.06 912 ASN A C 1
ATOM 6802 O O . ASN A 1 912 ? 40.824 -19.325 -51.725 1.00 87.06 912 ASN A O 1
ATOM 6806 N N . ASP A 1 913 ? 39.633 -20.716 -50.428 1.00 88.12 913 ASP A N 1
ATOM 6807 C CA . ASP A 1 913 ? 38.342 -20.371 -51.048 1.00 88.12 913 ASP A CA 1
ATOM 6808 C C . ASP A 1 913 ? 37.954 -18.915 -50.772 1.00 88.12 913 ASP A C 1
ATOM 6810 O O . ASP A 1 913 ? 37.362 -18.256 -51.620 1.00 88.12 913 ASP A O 1
ATOM 6814 N N . ALA A 1 914 ? 38.288 -18.397 -49.585 1.00 86.94 914 ALA A N 1
ATOM 6815 C CA . ALA A 1 914 ? 38.044 -17.001 -49.247 1.00 86.94 914 ALA A CA 1
ATOM 6816 C C . ALA A 1 914 ? 38.905 -16.054 -50.092 1.00 86.94 914 ALA A C 1
ATOM 6818 O O . ALA A 1 914 ? 38.380 -15.069 -50.592 1.00 86.94 914 ALA A O 1
ATOM 6819 N N . VAL A 1 915 ? 40.188 -16.380 -50.298 1.00 86.44 915 VAL A N 1
ATOM 6820 C CA . VAL A 1 915 ? 41.086 -15.627 -51.195 1.00 86.44 915 VAL A CA 1
ATOM 6821 C C . VAL A 1 915 ? 40.625 -15.714 -52.647 1.00 86.44 915 VAL A C 1
ATOM 6823 O O . VAL A 1 915 ? 40.745 -14.743 -53.375 1.00 86.44 915 VAL A O 1
ATOM 6826 N N . ARG A 1 916 ? 40.077 -16.857 -53.072 1.00 85.56 916 ARG A N 1
ATOM 6827 C CA . ARG A 1 916 ? 39.518 -17.021 -54.419 1.00 85.56 916 ARG A CA 1
ATOM 6828 C C . ARG A 1 916 ? 38.247 -16.190 -54.636 1.00 85.56 916 ARG A C 1
ATOM 6830 O O . ARG A 1 916 ? 37.943 -15.846 -55.773 1.00 85.56 916 ARG A O 1
ATOM 6837 N N . LEU A 1 917 ? 37.476 -15.947 -53.574 1.00 85.31 917 LEU A N 1
ATOM 6838 C CA . LEU A 1 917 ? 36.225 -15.188 -53.626 1.00 85.31 917 LEU A CA 1
ATOM 6839 C C . LEU A 1 917 ? 36.416 -13.672 -53.465 1.00 85.31 917 LEU A C 1
ATOM 6841 O O . LEU A 1 917 ? 35.572 -12.918 -53.948 1.00 85.31 917 LEU A O 1
ATOM 6845 N N . ALA A 1 918 ? 37.447 -13.260 -52.723 1.00 83.38 918 ALA A N 1
ATOM 6846 C CA . ALA A 1 918 ? 37.842 -11.866 -52.519 1.00 83.38 918 ALA A CA 1
ATOM 6847 C C . ALA A 1 918 ? 38.434 -11.272 -53.800 1.00 83.38 918 ALA A C 1
ATOM 6849 O O . ALA A 1 918 ? 38.113 -10.093 -54.075 1.00 83.38 918 ALA A O 1
#

Mean predicted aligned error: 10.75 Å

pLDDT: mean 88.92, std 8.84, range [35.69, 98.69]

Secondary structure (DSSP, 8-state):
-----HHHHHHHHHHHHHHHHHHHHHHHHHHHHHHHHHHHHHHHHGGGSEETTT--HHHHHHHHT--HHHHHHHHHHHHHH---SBGGGGGGSTTS-HHHHHHHGGGEESS-HHHHHHHHHHHHHHHHHHHHHHHHHHHHH-TTS-TTHHHHHHHHHHHHHHHHHHHS-TTTB--HHHHHHHIIIIIIHHHHHHHH-HHHHHS-GGGGHHHHHHHHHHHHHHHHHH-B-GGG---BBTTB-HHHHHHHHHHHHHHHHHHHHHHHHTSEEEEETTEEEE-HHHHHHHHHHHHHHHHHHHHTT-HHHHHHHHHHHHHHHHHHH--HHHHHHHHHHHHHHHHHHHHTT-TTHHHHHHHHHSTTB-S-TTTTHHHHHHHHHHHHTTT-S-TT-S-GGGSTTTTTTTHHHHHHHHHHHHHHHHHHHHHHHHHHHHHHHHHH-SSHHHHHHHHHHHHHHHHHHHHHHHHHTTSS----PPPTTTSS-HHHHHHHHHHHHHHHHHHHHHTSTTTTSS-S-PPPHHHHHHHHHHHHHHIIIIIIIHHHHHHIIIIITHHHHHH--EEEE-TTS-EEEE--HHHHHHHTTSPPPPEE-TTS-EEEEE-TTS-EE-TTGGGTHHHH----GGGT---HHHHHTHHHHHT-SSGGGHHHHHHHTTSTT--PPPPPPEEBS--HHHHHHHHHHHHHHTTTSBPTTT-PBP--EEEEEE-TTT-BEEEEEEES---GGG--HHHHHHHHH-TTS--TTS-TTTT--B--GGGGHHHHHHHHTTSTTTT--EEE-SS------EETTEE--------STT----EEE-HHHHHHTT-HHHHHHHHHHH-HHHHHHHHHHHT-SSPPPHHHHHHHHHHHHTT-TT--B-HHHHHHHHHHHHTTTEE---BSB--SS----EE-S-HHHHHHH-

Radius of gyration: 39.94 Å; Cα contacts (8 Å, |Δi|>4): 1614; chains: 1; bounding box: 84×72×130 Å

Foldseek 3Di:
DDDDDPVVLLVVLLVLLVVLLVVLLVVLVVLLVQLCVQQVVLLVVLQQAAALLPDDLVVQCVLLVHDSVLSNVSNVCCVVVPADQFLCVQVVDPSGPSVSSVVRVSRYFNAHSVVLVVLSCLLSVLLNLLSVLLSVLLCVLQSQFRSQLVSLLSNQLSQQLSLQSLQDNSTGHHNLSSVSSCLCRPLLSVLLNCLSDPVNVPPPLLVCLVVLLVVLLVLLVCLVVQADDPPQQRQDHVQAGSLLVSLLSNLSNLLSLLLVLLVQQQVAPDDDPLDGHGDCVSVVVVCCSQVNSLVSCLVSLQCLSNVLSLQLNLLLNCLSHLRCVSVVVSVVVVVVVLVVCCVVVRRCSVLLVQCLVAVFEGADDVSNLLLLLLLLLLLLFAAALARSRGPCNSHVLCQWLSVLSSSCNHGNLVRNLSNLVSLLVLLLLLLVLLQLFQGSSLNSSSNSLSSSLSSLQLQSLCCSLSVDGRNRHGNQSNHSDSNSVSSNSNSSSNSRNSSSNSPDPVSPPDRRDRRDPSSVVSSVVVSVVSCCRSVPVSSVSSCVSRPDCSLVSQQRWGWYADPVSDTDTDHNVLLVVLLLVAFFAFEAEQVRHTQWGADPVRDIDGPLFFLCCLACDAADVQLPDDDHVCVVLVCQRSVHDGSSVSSVLSSCVPPPPRDRHYRHYAYWHEDVVVSVVQQCVLQVCFQVDADPPPRGTHQWDWDWDADLQFLGTHYIHIGPTGTNSPDDNVVSVVLVVCPVVHNHNDRQQARNKDQPFLLCLLLLLLLLLVDPCVFDKDAFQQPQQDDWAQFPPGIADDPGDDDPPPDHGQGTDTPVSCNVSSGLQSQLVSLVVSALVSSQVLVVLLPFPDDDDSSQSRRPSSQVSRRHDPHIGGNSSSVQSVSCLVNQQWGDHHTRHDDPDRGHTDRSHHSVSSVVSD

Nearest PDB structures (foldseek):
  5ksh-assembly2_B  TM=7.561E-01  e=1.110E-12  Neisseria gonorrhoeae
  7onk-assembly2_B  TM=7.395E-01  e=1.311E-11  Pseudomonas aeruginosa PAO1
  9fze-assembly1_A  TM=7.362E-01  e=1.257E-11  Pseudomonas aeruginosa
  8tj3-assembly1_B  TM=8.090E-01  e=3.883E-09  Escherichia coli
  6pl6-assembly1_A  TM=8.224E-01  e=2.894E-08  Thermus thermophilus HB8

Sequence (918 aa):
MTPTRPKETERRLRHAEGFLLLAVALLIFAGAFSLLAVKGPGLAASASAVNINTASGQELARALDLPLDQAKRIVESRRQRGPFGDVGALSRQRLVPRDAVAGAAAGLIVRNAAAAQRSFVLSCGGLLLFLFVAHVLVRRLQPRADPVLLPIAALLATLGVLLLFSLKDPVRDMPASLGQAQGVLFGGILALSLGLSPRFHRLPLHRYGYAFALAAVAGTLLLGILGAGPGGVRLSVAGVQPVEGIKVLLVFFLAAYLAERGALLNDPLRRVGPFSVPRPRDAAPLLVLFSLPLLLFALLKDLGPVLLLFGTFLLLLYLATGRGGYVALGTGILILGAFVGYALQFGVFGTRVDMWLSPWVNGRRSGDHLVLGLWGLASGGPLGSGFGLGGTRYIPRGGSDLAFASLGEELGLPATLLVAGCFLILCLRGLGIARRSTTEFDRFLATGLSGLLGLQALLILSGTLGLLPLSGVTLPFLSYGKSSLLASFFMVGLLLALSSRAAAPGSTTASALPPSPQFRIASARAGVFFVTTLGILIPLRLLWVQGAAASAIAARQVRVPDADGVSRRHTNPRLLAIARQIPRGRILDRSGIVLAETSKSGRRLYPLGAMTGHLVGYVDEAVGGPVGFEAQFGPELRGYRDLSGLLPLWRGKDLPSFRPPHGQDVVTSLDARLQGAAFAALTGGMGKIQNRRSQRPKRRGAVVMLDAETGQVLAAVTSPSFDPGSLTPKRLQVLNADLDNEYPLINRAISGYYPPGSTFKIAVAAALFKTDRADFTYTCRHTDTNVIWDAPGGPYARRRIVDDEGDRPHDLTNLTEAISASCNLYFAHAALATGPKPLREQLARYGFARLPSQKQFDSELPDIGYGQGPMLATPLEMASVAQMVANGGLRVTPTFRKASAASKGIRLLSGNDAVRLA

Solvent-accessible surface area (backbone atoms only — not comparable to full-atom values): 46822 Å² total; per-residue (Å²): 132,83,81,77,55,72,70,56,56,37,50,51,39,49,50,54,26,51,53,49,42,48,53,44,50,51,48,52,53,52,52,50,52,45,40,44,68,63,46,45,64,60,40,61,66,46,74,84,35,50,36,74,65,74,51,51,33,65,56,43,10,64,58,43,76,42,60,54,69,58,25,38,50,50,51,50,51,33,71,77,73,43,71,64,59,30,60,68,53,52,48,70,38,94,84,39,60,54,64,36,45,65,73,28,48,87,48,43,22,47,45,54,48,70,58,30,51,50,42,50,52,51,23,53,52,31,46,52,49,32,55,53,52,50,50,53,49,45,52,70,67,30,51,54,25,60,46,56,61,61,39,46,52,51,40,37,31,48,51,22,27,52,48,32,49,47,65,38,50,67,32,34,32,57,66,58,18,35,59,46,20,49,33,51,30,57,39,22,47,52,22,25,50,57,27,38,32,68,69,63,72,67,48,71,61,56,79,42,17,67,57,28,30,52,49,24,37,50,49,48,51,48,33,68,75,65,26,44,49,79,95,79,33,45,61,22,44,95,86,38,37,58,63,44,54,32,55,53,29,44,36,49,16,52,11,15,47,44,47,75,43,22,70,56,60,62,55,50,73,47,76,58,86,80,40,67,41,43,41,60,88,75,44,45,64,58,53,51,54,57,45,49,38,37,52,50,34,44,76,44,54,42,58,35,63,36,56,47,50,52,52,35,49,43,50,50,51,27,37,57,57,48,43,65,43,59,44,52,52,50,50,50,51,51,51,49,51,50,50,51,36,42,75,66,47,43,63,64,50,28,55,31,45,45,28,45,80,30,40,48,57,40,89,38,67,80,34,44,57,58,45,37,28,44,32,32,24,14,55,12,15,58,71,21,40,37,65,57,61,41,73,41,82,67,27,70,56,29,50,27,67,32,24,66,26,37,45,14,12,13,46,2,42,63,49,46,47,48,54,35,45,45,45,35,51,47,30,51,51,24,48,51,36,19,67,49,25,50,44,57,36,55,20,38,35,28,37,33,51,25,41,43,56,36,50,42,39,50,48,43,56,31,15,57,71,59,75,38,46,62,50,82,52,63,38,74,43,33,21,66,46,67,46,48,37,27,40,46,30,23,50,50,16,38,48,32,36,50,27,17,60,40,64,38,92,67,53,85,52,101,70,44,54,74,71,50,73,49,34,53,52,32,50,49,52,53,46,49,51,42,44,49,43,40,63,41,52,48,47,53,50,45,48,36,43,22,47,84,39,8,52,60,54,35,44,50,57,32,34,34,22,47,99,83,65,53,70,43,81,45,66,43,65,64,45,51,57,50,54,73,65,26,55,49,25,36,35,24,23,63,85,66,50,67,53,29,39,56,44,98,88,69,47,75,42,36,82,55,29,43,60,43,16,72,54,46,32,40,62,56,59,83,71,70,32,52,33,43,45,47,41,76,45,32,40,49,22,50,55,41,83,52,60,43,68,36,49,64,51,60,55,39,62,85,43,92,85,52,67,77,64,60,17,41,69,42,56,21,24,30,34,67,66,56,26,47,53,53,36,50,57,54,57,75,47,38,60,74,44,57,36,92,86,77,65,45,57,41,59,70,49,56,47,60,42,59,42,38,74,52,13,28,32,28,26,67,26,46,38,43,56,45,39,49,68,73,64,40,56,70,53,48,50,54,51,71,64,31,88,82,75,61,55,43,81,58,44,34,21,77,72,34,71,38,66,52,28,71,72,35,32,59,60,45,54,55,44,24,61,76,46,98,51,62,82,51,68,40,71,39,66,78,78,77,31,61,68,87,43,85,20,89,91,52,67,45,84,66,81,61,61,68,65,67,98,82,73,72,63,64,44,82,26,40,64,70,53,29,61,75,69,57,39,39,63,51,29,17,53,46,31,59,74,46,32,49,65,59,42,52,56,46,46,50,75,71,59,56,90,59,70,62,54,70,69,52,31,42,48,39,33,50,39,45,15,30,14,32,76,78,38,46,39,25,50,46,54,52,47,43,55,54,22,14,36,76,33,47,9,28,31,31,72,75,32,61,52,57,70,95,61,76,55,87,52,50,77,71,40,52,56,68,57,12,62,73,71,99